Protein AF-0000000080397066 (afdb_homodimer)

Structure (mmCIF, N/CA/C/O backbone):
data_AF-0000000080397066-model_v1
#
loop_
_entity.id
_entity.type
_entity.pdbx_description
1 polymer 'Mrp-like protein'
#
loop_
_atom_site.group_PDB
_atom_site.id
_atom_site.type_symbol
_atom_site.label_atom_id
_atom_site.label_alt_id
_atom_site.label_comp_id
_atom_site.label_asym_id
_atom_site.label_entity_id
_atom_site.label_seq_id
_atom_site.pdbx_PDB_ins_code
_atom_site.Cartn_x
_atom_site.Cartn_y
_atom_site.Cartn_z
_atom_site.occupancy
_atom_site.B_iso_or_equiv
_atom_site.auth_seq_id
_atom_site.auth_comp_id
_atom_site.auth_asym_id
_atom_site.auth_atom_id
_atom_site.pdbx_PDB_model_num
ATOM 1 N N . MET A 1 1 ? 64.312 26.016 -5.027 1 17.39 1 MET A N 1
ATOM 2 C CA . MET A 1 1 ? 64.75 27.406 -5.199 1 17.39 1 MET A CA 1
ATOM 3 C C . MET A 1 1 ? 63.531 28.344 -5.039 1 17.39 1 MET A C 1
ATOM 5 O O . MET A 1 1 ? 62.531 28.188 -5.73 1 17.39 1 MET A O 1
ATOM 9 N N . LYS A 1 2 ? 63.375 28.781 -3.785 1 20.62 2 LYS A N 1
ATOM 10 C CA . LYS A 1 2 ? 62.562 29.109 -2.613 1 20.62 2 LYS A CA 1
ATOM 11 C C . LYS A 1 2 ? 62 30.531 -2.717 1 20.62 2 LYS A C 1
ATOM 13 O O . LYS A 1 2 ? 62.75 31.5 -2.508 1 20.62 2 LYS A O 1
ATOM 18 N N . ILE A 1 3 ? 61.344 30.828 -3.92 1 18.25 3 ILE A N 1
ATOM 19 C CA . ILE A 1 3 ? 61.156 32.188 -4.402 1 18.25 3 ILE A CA 1
ATOM 20 C C . ILE A 1 3 ? 60.438 33.031 -3.34 1 18.25 3 ILE A C 1
ATOM 22 O O . ILE A 1 3 ? 59.438 32.594 -2.771 1 18.25 3 ILE A O 1
ATOM 26 N N . ARG A 1 4 ? 60.938 34.125 -2.773 1 18.14 4 ARG A N 1
ATOM 27 C CA . ARG A 1 4 ? 61.031 35.219 -1.791 1 18.14 4 ARG A CA 1
ATOM 28 C C . ARG A 1 4 ? 59.906 36.219 -1.983 1 18.14 4 ARG A C 1
ATOM 30 O O . ARG A 1 4 ? 59.875 37.219 -1.284 1 18.14 4 ARG A O 1
ATOM 37 N N . ALA A 1 5 ? 59.125 36.062 -3.125 1 19.44 5 ALA A N 1
ATOM 38 C CA . ALA A 1 5 ? 58.719 37.406 -3.525 1 19.44 5 ALA A CA 1
ATOM 39 C C . ALA A 1 5 ? 58 38.125 -2.379 1 19.44 5 ALA A C 1
ATOM 41 O O . ALA A 1 5 ? 57.469 37.5 -1.476 1 19.44 5 ALA A O 1
ATOM 42 N N . GLN A 1 6 ? 58.031 39.438 -2.385 1 18.5 6 GLN A N 1
ATOM 43 C CA . GLN A 1 6 ? 58 40.812 -1.87 1 18.5 6 GLN A CA 1
ATOM 44 C C . GLN A 1 6 ? 56.594 41.25 -1.469 1 18.5 6 GLN A C 1
ATOM 46 O O . GLN A 1 6 ? 55.656 41.094 -2.244 1 18.5 6 GLN A O 1
ATOM 51 N N . ARG A 1 7 ? 56.281 41.406 -0.159 1 19.69 7 ARG A N 1
ATOM 52 C CA . ARG A 1 7 ? 55.219 41.594 0.823 1 19.69 7 ARG A CA 1
ATOM 53 C C . ARG A 1 7 ? 54.625 42.969 0.723 1 19.69 7 ARG A C 1
ATOM 55 O O . ARG A 1 7 ? 54.25 43.562 1.737 1 19.69 7 ARG A O 1
ATOM 62 N N . SER A 1 8 ? 54.656 43.594 -0.556 1 18.48 8 SER A N 1
ATOM 63 C CA . SER A 1 8 ? 54.5 45.062 -0.49 1 18.48 8 SER A CA 1
ATOM 64 C C . SER A 1 8 ? 53.188 45.438 0.191 1 18.48 8 SER A C 1
ATOM 66 O O . SER A 1 8 ? 52.188 44.719 0.045 1 18.48 8 SER A O 1
ATOM 68 N N . ALA A 1 9 ? 53.219 46.281 1.238 1 20.58 9 ALA A N 1
ATOM 69 C CA . ALA A 1 9 ? 52.562 46.875 2.391 1 20.58 9 ALA A CA 1
ATOM 70 C C . ALA A 1 9 ? 51.5 47.875 1.95 1 20.58 9 ALA A C 1
ATOM 72 O O . ALA A 1 9 ? 50.969 48.656 2.768 1 20.58 9 ALA A O 1
ATOM 73 N N . GLY A 1 10 ? 50.938 47.75 0.689 1 19.12 10 GLY A N 1
ATOM 74 C CA . GLY A 1 10 ? 50.344 49 0.207 1 19.12 10 GLY A CA 1
ATOM 75 C C . GLY A 1 10 ? 49.281 49.562 1.14 1 19.12 10 GLY A C 1
ATOM 76 O O . GLY A 1 10 ? 48.594 48.781 1.835 1 19.12 10 GLY A O 1
ATOM 77 N N . ARG A 1 11 ? 49.344 50.875 1.587 1 20.66 11 ARG A N 1
ATOM 78 C CA . ARG A 1 11 ? 48.844 51.906 2.514 1 20.66 11 ARG A CA 1
ATOM 79 C C . ARG A 1 11 ? 47.375 52.219 2.25 1 20.66 11 ARG A C 1
ATOM 81 O O . ARG A 1 11 ? 47.062 53.281 1.734 1 20.66 11 ARG A O 1
ATOM 88 N N . ASN A 1 12 ? 46.562 51.312 1.767 1 18.61 12 ASN A N 1
ATOM 89 C CA . ASN A 1 12 ? 45.344 51.844 1.216 1 18.61 12 ASN A CA 1
ATOM 90 C C . ASN A 1 12 ? 44.562 52.688 2.25 1 18.61 12 ASN A C 1
ATOM 92 O O . ASN A 1 12 ? 44.312 52.219 3.359 1 18.61 12 ASN A O 1
ATOM 96 N N . GLU A 1 13 ? 44.688 54.031 2.152 1 19.19 13 GLU A N 1
ATOM 97 C CA . GLU A 1 13 ? 44.156 55.156 2.879 1 19.19 13 GLU A CA 1
ATOM 98 C C . GLU A 1 13 ? 42.625 55.094 2.982 1 19.19 13 GLU A C 1
ATOM 100 O O . GLU A 1 13 ? 41.938 55.031 1.965 1 19.19 13 GLU A O 1
ATOM 105 N N . THR A 1 14 ? 42.125 54.375 3.842 1 18.03 14 THR A N 1
ATOM 106 C CA . THR A 1 14 ? 40.719 54.188 4.152 1 18.03 14 THR A CA 1
ATOM 107 C C . THR A 1 14 ? 40.062 55.531 4.5 1 18.03 14 THR A C 1
ATOM 109 O O . THR A 1 14 ? 40.344 56.125 5.543 1 18.03 14 THR A O 1
ATOM 112 N N . LYS A 1 15 ? 40.031 56.469 3.389 1 20.83 15 LYS A N 1
ATOM 113 C CA . LYS A 1 15 ? 39.375 57.75 3.639 1 20.83 15 LYS A CA 1
ATOM 114 C C . LYS A 1 15 ? 38.094 57.562 4.426 1 20.83 15 LYS A C 1
ATOM 116 O O . LYS A 1 15 ? 37.25 56.75 4.047 1 20.83 15 LYS A O 1
ATOM 121 N N . ARG A 1 16 ? 38.094 57.938 5.66 1 19 16 ARG A N 1
ATOM 122 C CA . ARG A 1 16 ? 37.094 58.031 6.73 1 19 16 ARG A CA 1
ATOM 123 C C . ARG A 1 16 ? 35.875 58.844 6.301 1 19 16 ARG A C 1
ATOM 125 O O . ARG A 1 16 ? 35.938 60.062 6.172 1 19 16 ARG A O 1
ATOM 132 N N . VAL A 1 17 ? 35.312 58.469 5.109 1 20.92 17 VAL A N 1
ATOM 133 C CA . VAL A 1 17 ? 34.25 59.375 4.727 1 20.92 17 VAL A CA 1
ATOM 134 C C . VAL A 1 17 ? 33.281 59.594 5.902 1 20.92 17 VAL A C 1
ATOM 136 O O . VAL A 1 17 ? 32.781 58.625 6.473 1 20.92 17 VAL A O 1
ATOM 139 N N . GLU A 1 18 ? 33.469 60.656 6.633 1 20.97 18 GLU A N 1
ATOM 140 C CA . GLU A 1 18 ? 32.75 61.25 7.75 1 20.97 18 GLU A CA 1
ATOM 141 C C . GLU A 1 18 ? 31.281 61.469 7.398 1 20.97 18 GLU A C 1
ATOM 143 O O . GLU A 1 18 ? 30.938 62.344 6.621 1 20.97 18 GLU A O 1
ATOM 148 N N . ASN A 1 19 ? 30.688 60.562 6.688 1 20.25 19 ASN A N 1
ATOM 149 C CA . ASN A 1 19 ? 29.344 60.906 6.246 1 20.25 19 ASN A CA 1
ATOM 150 C C . ASN A 1 19 ? 28.438 61.25 7.43 1 20.25 19 ASN A C 1
ATOM 152 O O . ASN A 1 19 ? 27.922 60.344 8.102 1 20.25 19 ASN A O 1
ATOM 156 N N . SER A 1 20 ? 28.781 62.188 8.328 1 21.67 20 SER A N 1
ATOM 157 C CA . SER A 1 20 ? 28.078 62.688 9.5 1 21.67 20 SER A CA 1
ATOM 158 C C . SER A 1 20 ? 26.656 63.125 9.148 1 21.67 20 SER A C 1
ATOM 160 O O . SER A 1 20 ? 25.766 63.125 10 1 21.67 20 SER A O 1
ATOM 162 N N . SER A 1 21 ? 26.516 63.875 8.055 1 22.45 21 SER A N 1
ATOM 163 C CA . SER A 1 21 ? 25.625 65 8.094 1 22.45 21 SER A CA 1
ATOM 164 C C . SER A 1 21 ? 24.172 64.562 8.164 1 22.45 21 SER A C 1
ATOM 166 O O . SER A 1 21 ? 23.328 65.25 8.75 1 22.45 21 SER A O 1
ATOM 168 N N . SER A 1 22 ? 23.812 63.656 7.316 1 22.94 22 SER A N 1
ATOM 169 C CA . SER A 1 22 ? 22.453 63.844 6.785 1 22.94 22 SER A CA 1
ATOM 170 C C . SER A 1 22 ? 21.406 63.469 7.816 1 22.94 22 SER A C 1
ATOM 172 O O . SER A 1 22 ? 20.219 63.375 7.492 1 22.94 22 SER A O 1
ATOM 174 N N . LEU A 1 23 ? 21.828 63.031 9.031 1 21.95 23 LEU A N 1
ATOM 175 C CA . LEU A 1 23 ? 20.828 62.5 9.961 1 21.95 23 LEU A CA 1
ATOM 176 C C . LEU A 1 23 ? 19.891 63.625 10.414 1 21.95 23 LEU A C 1
ATOM 178 O O . LEU A 1 23 ? 19 63.406 11.227 1 21.95 23 LEU A O 1
ATOM 182 N N . GLY A 1 24 ? 20.328 64.875 10.109 1 23.17 24 GLY A N 1
ATOM 183 C CA . GLY A 1 24 ? 19.641 66 10.742 1 23.17 24 GLY A CA 1
ATOM 184 C C . GLY A 1 24 ? 18.188 66.125 10.312 1 23.17 24 GLY A C 1
ATOM 185 O O . GLY A 1 24 ? 17.391 66.75 11.016 1 23.17 24 GLY A O 1
ATOM 186 N N . VAL A 1 25 ? 18.016 65.875 9.031 1 23.28 25 VAL A N 1
ATOM 187 C CA . VAL A 1 25 ? 16.859 66.562 8.406 1 23.28 25 VAL A CA 1
ATOM 188 C C . VAL A 1 25 ? 15.57 65.938 8.938 1 23.28 25 VAL A C 1
ATOM 190 O O . VAL A 1 25 ? 14.539 66.625 9 1 23.28 25 VAL A O 1
ATOM 193 N N . LEU A 1 26 ? 15.672 64.625 9.148 1 22.44 26 LEU A N 1
ATOM 194 C CA . LEU A 1 26 ? 14.336 64 9.133 1 22.44 26 LEU A CA 1
ATOM 195 C C . LEU A 1 26 ? 13.547 64.438 10.375 1 22.44 26 LEU A C 1
ATOM 197 O O . LEU A 1 26 ? 12.445 63.938 10.609 1 22.44 26 LEU A O 1
ATOM 201 N N . TYR A 1 27 ? 14.242 65.062 11.328 1 23.8 27 TYR A N 1
ATOM 202 C CA . TYR A 1 27 ? 13.547 65.375 12.57 1 23.8 27 TYR A CA 1
ATOM 203 C C . TYR A 1 27 ? 12.422 66.375 12.336 1 23.8 27 TYR A C 1
ATOM 205 O O . TYR A 1 27 ? 11.648 66.688 13.25 1 23.8 27 TYR A O 1
ATOM 213 N N . ASN A 1 28 ? 12.664 67.188 11.281 1 24.91 28 ASN A N 1
ATOM 214 C CA . ASN A 1 28 ? 11.828 68.375 11.258 1 24.91 28 ASN A CA 1
ATOM 215 C C . ASN A 1 28 ? 10.375 68 10.938 1 24.91 28 ASN A C 1
ATOM 217 O O . ASN A 1 28 ? 9.57 68.938 10.656 1 24.91 28 ASN A O 1
ATOM 221 N N . LEU A 1 29 ? 10.188 66.875 10.242 1 25.19 29 LEU A N 1
ATOM 222 C CA . LEU A 1 29 ? 8.969 66.875 9.44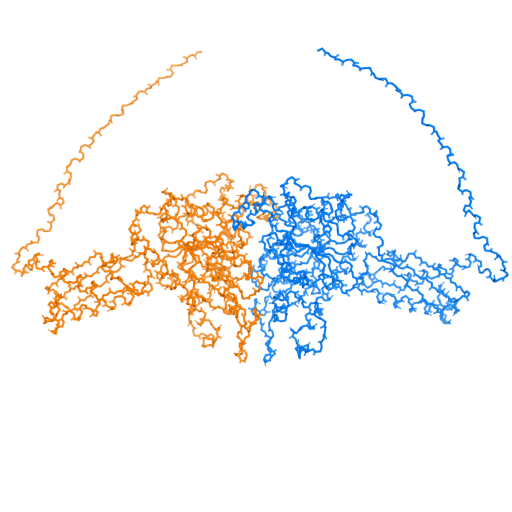5 1 25.19 29 LEU A CA 1
ATOM 223 C C . LEU A 1 29 ? 7.75 67.188 10.305 1 25.19 29 LEU A C 1
ATOM 225 O O . LEU A 1 29 ? 6.887 68 9.891 1 25.19 29 LEU A O 1
ATOM 229 N N . PHE A 1 30 ? 7.305 66.188 11.125 1 26.64 30 PHE A N 1
ATOM 230 C CA . PHE A 1 30 ? 5.891 66.312 11.469 1 26.64 30 PHE A CA 1
ATOM 231 C C . PHE A 1 30 ? 5.672 67.438 12.508 1 26.64 30 PHE A C 1
ATOM 233 O O . PHE A 1 30 ? 5.898 67.188 13.703 1 26.64 30 PHE A O 1
ATOM 240 N N . ARG A 1 31 ? 6.113 68.562 12.234 1 27.27 31 ARG A N 1
ATOM 241 C CA . ARG A 1 31 ? 5.594 69.688 13.055 1 27.27 31 ARG A CA 1
ATOM 242 C C . ARG A 1 31 ? 4.07 69.75 12.992 1 27.27 31 ARG A C 1
ATOM 244 O O . ARG A 1 31 ? 3.508 70.25 12.031 1 27.27 31 ARG A O 1
ATOM 251 N N . PHE A 1 32 ? 3.369 68.625 13.406 1 28.36 32 PHE A N 1
ATOM 252 C CA . PHE A 1 32 ? 1.942 68.812 13.625 1 28.36 32 PHE A CA 1
ATOM 253 C C . PHE A 1 32 ? 1.688 70.188 14.312 1 28.36 32 PHE A C 1
ATOM 255 O O . PHE A 1 32 ? 2.381 70.5 15.273 1 28.36 32 PHE A O 1
ATOM 262 N N . SER A 1 33 ? 1.311 71.125 13.641 1 29.03 33 SER A N 1
ATOM 263 C CA . SER A 1 33 ? 0.74 72.312 14.164 1 29.03 33 SER A CA 1
ATOM 264 C C . SER A 1 33 ? -0.181 72.062 15.352 1 29.03 33 SER A C 1
ATOM 266 O O . SER A 1 33 ? -1.003 71.125 15.305 1 29.03 33 SER A O 1
ATOM 268 N N . SER A 1 34 ? 0.166 72.375 16.578 1 32.19 34 SER A N 1
ATOM 269 C CA . SER A 1 34 ? -0.466 72.375 17.891 1 32.19 34 SER A CA 1
ATOM 270 C C . SER A 1 34 ? -1.819 73.125 17.844 1 32.19 34 SER A C 1
ATOM 272 O O . SER A 1 34 ? -1.959 74.25 18.312 1 32.19 34 SER A O 1
ATOM 274 N N . SER A 1 35 ? -2.588 73.188 16.781 1 32.06 35 SER A N 1
ATOM 275 C CA . SER A 1 35 ? -3.883 73.812 17.047 1 32.06 35 SER A CA 1
ATOM 276 C C . SER A 1 35 ? -4.57 73.125 18.25 1 32.06 35 SER A C 1
ATOM 278 O O . SER A 1 35 ? -4.27 72 18.609 1 32.06 35 SER A O 1
ATOM 280 N N . ASN A 1 36 ? -5.43 73.938 19.031 1 33.91 36 ASN A N 1
ATOM 281 C CA . ASN A 1 36 ? -6.102 73.688 20.312 1 33.91 36 ASN A CA 1
ATOM 282 C C . ASN A 1 36 ? -6.832 72.312 20.297 1 33.91 36 ASN A C 1
ATOM 284 O O . ASN A 1 36 ? -7.812 72.188 21.031 1 33.91 36 ASN A O 1
ATOM 288 N N . ALA A 1 37 ? -6.973 71.688 19.203 1 36.5 37 ALA A N 1
ATOM 289 C CA . ALA A 1 37 ? -7.637 70.438 19.406 1 36.5 37 ALA A CA 1
ATOM 290 C C . ALA A 1 37 ? -6.996 69.625 20.547 1 36.5 37 ALA A C 1
ATOM 292 O O . ALA A 1 37 ? -5.773 69.625 20.719 1 36.5 37 ALA A O 1
ATOM 293 N N . GLY A 1 38 ? -7.875 69.375 21.641 1 38.53 38 GLY A N 1
ATOM 294 C CA . GLY A 1 38 ? -7.496 68.75 22.922 1 38.53 38 GLY A CA 1
ATOM 295 C C . GLY A 1 38 ? -6.363 67.75 22.812 1 38.53 38 GLY A C 1
ATOM 296 O O . GLY A 1 38 ? -6.465 66.812 22.062 1 38.53 38 GLY A O 1
ATOM 297 N N . GLN A 1 39 ? -5.215 68.188 22.688 1 42.75 39 GLN A N 1
ATOM 298 C CA . GLN A 1 39 ? -3.953 67.438 22.828 1 42.75 39 GLN A CA 1
ATOM 299 C C . GLN A 1 39 ? -4.082 66.312 23.844 1 42.75 39 GLN A C 1
ATOM 301 O O . GLN A 1 39 ? -4.141 66.562 25.047 1 42.75 39 GLN A O 1
ATOM 306 N N . PHE A 1 40 ? -5.055 65.438 23.609 1 52.97 40 PHE A N 1
ATOM 307 C CA . PHE A 1 40 ? -4.895 64.312 24.562 1 52.97 40 PHE A CA 1
ATOM 308 C C . PHE A 1 40 ? -3.418 64.062 24.828 1 52.97 40 PHE A C 1
ATOM 310 O O . PHE A 1 40 ? -2.613 64 23.906 1 52.97 40 PHE A O 1
ATOM 317 N N . ASP A 1 41 ? -3.01 64.562 26.047 1 70.44 41 ASP A N 1
ATOM 318 C CA . ASP A 1 41 ? -1.681 64.438 26.625 1 70.44 41 ASP A CA 1
ATOM 319 C C . ASP A 1 41 ? -1.093 63.031 26.375 1 70.44 41 ASP A C 1
ATOM 321 O O . ASP A 1 41 ? -1.812 62.031 26.406 1 70.44 41 ASP A O 1
ATOM 325 N N . ILE A 1 42 ? -0.013 63 25.578 1 77.56 42 ILE A N 1
ATOM 326 C CA . ILE A 1 42 ? 0.785 61.812 25.312 1 77.56 42 ILE A CA 1
ATOM 327 C C . ILE A 1 42 ? 0.735 60.906 26.531 1 77.56 42 ILE A C 1
ATOM 329 O O . ILE A 1 42 ? 0.659 59.688 26.391 1 77.56 42 ILE A O 1
ATOM 333 N N . ARG A 1 43 ? 0.626 61.562 27.594 1 83.44 43 ARG A N 1
ATOM 334 C CA . ARG A 1 43 ? 0.59 60.781 28.828 1 83.44 43 ARG A CA 1
ATOM 335 C C . ARG A 1 43 ? -0.756 60.094 28.984 1 83.44 43 ARG A C 1
ATOM 337 O O . ARG A 1 43 ? -0.813 58.938 29.406 1 83.44 43 ARG A O 1
ATOM 344 N N . GLU A 1 44 ? -1.785 60.812 28.641 1 82.94 44 GLU A N 1
ATOM 345 C CA . GLU A 1 44 ? -3.121 60.25 28.766 1 82.94 44 GLU A CA 1
ATOM 346 C C . GLU A 1 44 ? -3.322 59.094 27.797 1 82.94 44 GLU A C 1
ATOM 348 O O . GLU A 1 44 ? -3.916 58.062 28.141 1 82.94 44 GLU A O 1
ATOM 353 N N . MET A 1 45 ? -2.793 59.312 26.625 1 86.5 45 MET A N 1
ATOM 354 C CA . MET A 1 45 ? -2.896 58.281 25.609 1 86.5 45 MET A CA 1
ATOM 355 C C . MET A 1 45 ? -2.129 57.031 26.031 1 86.5 45 MET A C 1
ATOM 357 O O . MET A 1 45 ? -2.598 55.906 25.844 1 86.5 45 MET A O 1
ATOM 361 N N . ALA A 1 46 ? -1.024 57.219 26.609 1 89.88 46 ALA A N 1
ATOM 362 C CA . ALA A 1 46 ? -0.208 56.125 27.109 1 89.88 46 ALA A CA 1
ATOM 363 C C . ALA A 1 46 ? -0.927 55.375 28.219 1 89.88 46 ALA A C 1
ATOM 365 O O . ALA A 1 46 ? -0.851 54.125 28.297 1 89.88 46 ALA A O 1
ATOM 366 N N . GLU A 1 47 ? -1.55 56.094 29.047 1 90.12 47 GLU A N 1
ATOM 367 C CA . GLU A 1 47 ? -2.295 55.5 30.141 1 90.12 47 GLU A CA 1
ATOM 368 C C . GLU A 1 47 ? -3.461 54.656 29.609 1 90.12 47 GLU A C 1
ATOM 370 O O . GLU A 1 47 ? -3.74 53.562 30.125 1 90.12 47 GLU A O 1
ATOM 375 N N . LEU A 1 48 ? -4.117 55.188 28.609 1 92.06 48 LEU A N 1
ATOM 376 C CA . LEU A 1 48 ? -5.23 54.469 28.016 1 92.06 48 LEU A CA 1
ATOM 377 C C . LEU A 1 48 ? -4.746 53.188 27.328 1 92.06 48 LEU A C 1
ATOM 379 O O . LEU A 1 48 ? -5.398 52.125 27.422 1 92.06 48 LEU A O 1
ATOM 383 N N . GLN A 1 49 ? -3.645 53.281 26.703 1 94.38 49 GLN A N 1
ATOM 384 C CA . GLN A 1 49 ? -3.057 52.094 26.062 1 94.38 49 GLN A CA 1
ATOM 385 C C . GLN A 1 49 ? -2.721 51.031 27.094 1 94.38 49 GLN A C 1
ATOM 387 O O . GLN A 1 49 ? -2.967 49.844 26.875 1 94.38 49 GLN A O 1
ATOM 392 N N . ASP A 1 50 ? -2.227 51.406 28.156 1 94.44 50 ASP A N 1
ATOM 393 C CA . ASP A 1 50 ? -1.894 50.5 29.234 1 94.44 50 ASP A CA 1
ATOM 394 C C . ASP A 1 50 ? -3.148 49.812 29.797 1 94.44 50 ASP A C 1
ATOM 396 O O . ASP A 1 50 ? -3.135 48.625 30.094 1 94.44 50 ASP A O 1
ATOM 400 N N . LYS A 1 51 ? -4.16 50.562 29.938 1 93.88 51 LYS A N 1
ATOM 401 C CA . LYS A 1 51 ? -5.418 50.031 30.438 1 93.88 51 LYS A CA 1
ATOM 402 C C . LYS A 1 51 ? -5.98 49 29.469 1 93.88 51 LYS A C 1
ATOM 404 O O . LYS A 1 51 ? -6.504 47.938 29.891 1 93.88 51 LYS A O 1
ATOM 409 N N . VAL A 1 52 ? -5.836 49.281 28.203 1 95.81 52 VAL A N 1
ATOM 410 C CA . VAL A 1 52 ? -6.285 48.344 27.188 1 95.81 52 VAL A CA 1
ATOM 411 C C . VAL A 1 52 ? -5.504 47.031 27.312 1 95.81 52 VAL A C 1
ATOM 413 O O . VAL A 1 52 ? -6.094 45.938 27.328 1 95.81 52 VAL A O 1
ATOM 416 N N . LEU A 1 53 ? -4.246 47.125 27.469 1 96.38 53 LEU A N 1
ATOM 417 C CA . LEU A 1 53 ? -3.391 45.938 27.594 1 96.38 53 LEU A CA 1
ATOM 418 C C . LEU A 1 53 ? -3.723 45.156 28.844 1 96.38 53 LEU A C 1
ATOM 420 O O . LEU A 1 53 ? -3.754 43.906 28.812 1 96.38 53 LEU A O 1
ATOM 424 N N . ARG A 1 54 ? -3.939 45.812 29.891 1 95.06 54 ARG A N 1
ATOM 425 C CA . ARG A 1 54 ? -4.297 45.156 31.141 1 95.06 54 ARG A CA 1
ATOM 426 C C . ARG A 1 54 ? -5.641 44.438 31.016 1 95.06 54 ARG A C 1
ATOM 428 O O . ARG A 1 54 ? -5.82 43.344 31.547 1 95.06 54 ARG A O 1
ATOM 435 N N . CYS A 1 55 ? -6.535 45.094 30.359 1 95.31 55 CYS A N 1
ATOM 436 C CA . CYS A 1 55 ? -7.836 44.5 30.109 1 95.31 55 CYS A CA 1
ATOM 437 C C . CYS A 1 55 ? -7.688 43.188 29.328 1 95.31 55 CYS A C 1
ATOM 439 O O . CYS A 1 55 ? -8.203 42.156 29.75 1 95.31 55 CYS A O 1
ATOM 441 N N . LEU A 1 56 ? -6.918 43.281 28.312 1 96.94 56 LEU A N 1
ATOM 442 C CA . LEU A 1 56 ? -6.719 42.094 27.469 1 96.94 56 LEU A CA 1
ATOM 443 C C . LEU A 1 56 ? -5.938 41 28.219 1 96.94 56 LEU A C 1
ATOM 445 O O . LEU A 1 56 ? -6.219 39.812 28.062 1 96.94 56 LEU A O 1
ATOM 449 N N . ASP A 1 57 ? -5.016 41.375 28.938 1 96.25 57 ASP A N 1
ATOM 450 C CA . ASP A 1 57 ? -4.184 40.438 29.703 1 96.25 57 ASP A CA 1
ATOM 451 C C . ASP A 1 57 ? -5.02 39.656 30.703 1 96.25 57 ASP A C 1
ATOM 453 O O . ASP A 1 57 ? -4.738 38.469 30.984 1 96.25 57 ASP A O 1
ATOM 457 N N . ALA A 1 58 ? -5.98 40.25 31.156 1 94.38 58 ALA A N 1
ATOM 458 C CA . ALA A 1 58 ? -6.789 39.656 32.219 1 94.38 58 ALA A CA 1
ATOM 459 C C . ALA A 1 58 ? -7.926 38.812 31.625 1 94.38 58 ALA A C 1
ATOM 461 O O . ALA A 1 58 ? -8.461 37.938 32.281 1 94.38 58 ALA A O 1
ATOM 462 N N . THR A 1 59 ? -8.258 39.031 30.344 1 95.19 59 THR A N 1
ATOM 463 C CA . THR A 1 59 ? -9.562 38.531 29.953 1 95.19 59 THR A CA 1
ATOM 464 C C . THR A 1 59 ? -9.469 37.719 28.672 1 95.19 59 THR A C 1
ATOM 466 O O . THR A 1 59 ? -10.375 36.938 28.344 1 95.19 59 THR A O 1
ATOM 469 N N . VAL A 1 60 ? -8.477 37.875 27.906 1 97.44 60 VAL A N 1
ATOM 470 C CA . VAL A 1 60 ? -8.492 37.281 26.578 1 97.44 60 VAL A CA 1
ATOM 471 C C . VAL A 1 60 ? -7.383 36.219 26.484 1 97.44 60 VAL A C 1
ATOM 473 O O . VAL A 1 60 ? -6.203 36.531 26.656 1 97.44 60 VAL A O 1
ATOM 476 N N . PHE A 1 61 ? -7.816 35.031 26.141 1 96.5 61 PHE A N 1
ATOM 477 C CA . PHE A 1 61 ? -6.926 33.875 26.016 1 96.5 61 PHE A CA 1
ATOM 478 C C . PHE A 1 61 ? -7.133 33.156 24.688 1 96.5 61 PHE A C 1
ATOM 480 O O . PHE A 1 61 ? -8.258 33.094 24.172 1 96.5 61 PHE A O 1
ATOM 487 N N . ASP A 1 62 ? -6.035 32.688 24.094 1 95.12 62 ASP A N 1
ATOM 488 C CA . ASP A 1 62 ? -6.164 31.797 22.953 1 95.12 62 ASP A CA 1
ATOM 489 C C . ASP A 1 62 ? -6.59 30.406 23.406 1 95.12 62 ASP A C 1
ATOM 491 O O . ASP A 1 62 ? -6.031 29.844 24.344 1 95.12 62 ASP A O 1
ATOM 495 N N . PRO A 1 63 ? -7.562 29.812 22.703 1 94.06 63 PRO A N 1
ATOM 496 C CA . PRO A 1 63 ? -8.07 28.5 23.109 1 94.06 63 PRO A CA 1
ATOM 497 C C . PRO A 1 63 ? -6.969 27.438 23.172 1 94.06 63 PRO A C 1
ATOM 499 O O . PRO A 1 63 ? -7.102 26.453 23.906 1 94.06 63 PRO A O 1
ATOM 502 N N . CYS A 1 64 ? -5.867 27.547 22.469 1 92.69 64 CYS A N 1
ATOM 503 C CA . CYS A 1 64 ? -4.77 26.594 22.469 1 92.69 64 CYS A CA 1
ATOM 504 C C . CYS A 1 64 ? -3.932 26.719 23.734 1 92.69 64 CYS A C 1
ATOM 506 O O . CYS A 1 64 ? -3.213 25.781 24.109 1 92.69 64 CYS A O 1
ATOM 508 N N . MET A 1 65 ? -3.955 27.891 24.297 1 92.31 65 MET A N 1
ATOM 509 C CA . MET A 1 65 ? -3.199 28.203 25.516 1 92.31 65 MET A CA 1
ATOM 510 C C . MET A 1 65 ? -4.094 28.859 26.562 1 92.31 65 MET A C 1
ATOM 512 O O . MET A 1 65 ? -3.955 30.047 26.844 1 92.31 65 MET A O 1
ATOM 516 N N . PRO A 1 66 ? -4.852 28.109 27.234 1 91.75 66 PRO A N 1
ATOM 517 C CA . PRO A 1 66 ? -5.867 28.703 28.109 1 91.75 66 PRO A CA 1
ATOM 518 C C . PRO A 1 66 ? -5.273 29.281 29.391 1 91.75 66 PRO A C 1
ATOM 520 O O . PRO A 1 66 ? -5.945 30.031 30.109 1 91.75 66 PRO A O 1
ATOM 523 N N . ASN A 1 67 ? -4.109 29.031 29.641 1 92 67 ASN A N 1
ATOM 524 C CA . ASN A 1 67 ? -3.523 29.453 30.906 1 92 67 ASN A CA 1
ATOM 525 C C . ASN A 1 67 ? -2.68 30.703 30.734 1 92 67 ASN A C 1
ATOM 527 O O . ASN A 1 67 ? -2.166 31.25 31.719 1 92 67 ASN A O 1
ATOM 531 N N . ARG A 1 68 ? -2.498 31.125 29.547 1 94.56 68 ARG A N 1
ATOM 532 C CA . ARG A 1 68 ? -1.72 32.312 29.281 1 94.56 68 ARG A CA 1
ATOM 533 C C . ARG A 1 68 ? -2.486 33.281 28.359 1 94.56 68 ARG A C 1
ATOM 535 O O . ARG A 1 68 ? -3.033 32.875 27.344 1 94.56 68 ARG A O 1
ATOM 542 N N . SER A 1 69 ? -2.512 34.562 28.766 1 96.44 69 SER A N 1
ATOM 543 C CA . SER A 1 69 ? -3.248 35.531 27.984 1 96.44 69 SER A CA 1
ATOM 544 C C . SER A 1 69 ? -2.537 35.844 26.656 1 96.44 69 SER A C 1
ATOM 546 O O . SER A 1 69 ? -1.356 35.5 26.5 1 96.44 69 SER A O 1
ATOM 548 N N . ILE A 1 70 ? -3.277 36.438 25.703 1 96.75 70 ILE A N 1
ATOM 549 C CA . ILE A 1 70 ? -2.693 36.812 24.406 1 96.75 70 ILE A CA 1
ATOM 550 C C . ILE A 1 70 ? -1.59 37.844 24.609 1 96.75 70 ILE A C 1
ATOM 552 O O . ILE A 1 70 ? -0.666 37.938 23.797 1 96.75 70 ILE A O 1
ATOM 556 N N . VAL A 1 71 ? -1.64 38.656 25.672 1 96.5 71 VAL A N 1
ATOM 557 C CA . VAL A 1 71 ? -0.611 39.656 26 1 96.5 71 VAL A CA 1
ATOM 558 C C . VAL A 1 71 ? 0.629 38.938 26.547 1 96.5 71 VAL A C 1
ATOM 560 O O . VAL A 1 71 ? 1.75 39.219 26.109 1 96.5 71 VAL A O 1
ATOM 563 N N . ASP A 1 72 ? 0.321 37.969 27.406 1 94.94 72 ASP A N 1
ATOM 564 C CA . ASP A 1 72 ? 1.409 37.188 27.984 1 94.94 72 ASP A CA 1
ATOM 565 C C . ASP A 1 72 ? 2.158 36.406 26.906 1 94.94 72 ASP A C 1
ATOM 567 O O . ASP A 1 72 ? 3.371 36.219 27 1 94.94 72 ASP A O 1
ATOM 571 N N . LEU A 1 73 ? 1.468 35.938 25.922 1 94.06 73 LEU A N 1
ATOM 572 C CA . LEU A 1 73 ? 2.043 35.156 24.828 1 94.06 73 LEU A CA 1
ATOM 573 C C . LEU A 1 73 ? 2.801 36.062 23.859 1 94.06 73 LEU A C 1
ATOM 575 O O . LEU A 1 73 ? 3.486 35.562 22.953 1 94.06 73 LEU A O 1
ATOM 579 N N . GLY A 1 74 ? 2.629 37.344 23.984 1 93 74 GLY A N 1
ATOM 580 C CA . GLY A 1 74 ? 3.305 38.281 23.094 1 93 74 GLY A CA 1
ATOM 581 C C . GLY A 1 74 ? 2.617 38.438 21.75 1 93 74 GLY A C 1
ATOM 582 O O . GLY A 1 74 ? 3.246 38.844 20.781 1 93 74 GLY A O 1
ATOM 583 N N . LEU A 1 75 ? 1.355 38.156 21.719 1 94.5 75 LEU A N 1
ATOM 584 C CA . LEU A 1 75 ? 0.641 38.156 20.453 1 94.5 75 LEU A CA 1
ATOM 585 C C . LEU A 1 75 ? 0.136 39.562 20.125 1 94.5 75 LEU A C 1
ATOM 587 O O . LEU A 1 75 ? -0.26 39.844 18.984 1 94.5 75 LEU A O 1
ATOM 591 N N . VAL A 1 76 ? 0.092 40.5 21.109 1 96.38 76 VAL A N 1
ATOM 592 C CA . VAL A 1 76 ? -0.322 41.875 20.859 1 96.38 76 VAL A CA 1
ATOM 593 C C . VAL A 1 76 ? 0.896 42.719 20.516 1 96.38 76 VAL A C 1
ATOM 595 O O . VAL A 1 76 ? 1.715 43.031 21.391 1 96.38 76 VAL A O 1
ATOM 598 N N . LYS A 1 77 ? 0.978 43.094 19.312 1 93.75 77 LYS A N 1
ATOM 599 C CA . LYS A 1 77 ? 2.127 43.844 18.828 1 93.75 77 LYS A CA 1
ATOM 600 C C . LYS A 1 77 ? 1.998 45.344 19.188 1 93.75 77 LYS A C 1
ATOM 602 O O . LYS A 1 77 ? 2.977 45.969 19.578 1 93.75 77 LYS A O 1
ATOM 607 N N . SER A 1 78 ? 0.779 45.906 18.922 1 94.31 78 SER A N 1
ATOM 608 C CA . SER A 1 78 ? 0.604 47.312 19.219 1 94.31 78 SER A CA 1
ATOM 609 C C . SER A 1 78 ? -0.846 47.625 19.562 1 94.31 78 SER A C 1
ATOM 611 O O . SER A 1 78 ? -1.76 46.906 19.156 1 94.31 78 SER A O 1
ATOM 613 N N . VAL A 1 79 ? -0.939 48.625 20.344 1 95.56 79 VAL A N 1
ATOM 614 C CA . VAL A 1 79 ? -2.23 49.188 20.719 1 95.56 79 VAL A CA 1
ATOM 615 C C . VAL A 1 79 ? -2.213 50.719 20.5 1 95.56 79 VAL A C 1
ATOM 617 O O . VAL A 1 79 ? -1.287 51.406 20.922 1 95.56 79 VAL A O 1
ATOM 620 N N . ARG A 1 80 ? -3.141 51.188 19.688 1 93.62 80 ARG A N 1
ATOM 621 C CA . ARG A 1 80 ? -3.318 52.625 19.5 1 93.62 80 ARG A CA 1
ATOM 622 C C . ARG A 1 80 ? -4.73 53.062 19.875 1 93.62 80 ARG A C 1
ATOM 624 O O . ARG A 1 80 ? -5.707 52.406 19.484 1 93.62 80 ARG A O 1
ATOM 631 N N . VAL A 1 81 ? -4.746 54.094 20.672 1 93.94 81 VAL A N 1
ATOM 632 C CA . VAL A 1 81 ? -6.039 54.625 21.109 1 93.94 81 VAL A CA 1
ATOM 633 C C . VAL A 1 81 ? -6.219 56.031 20.609 1 93.94 81 VAL A C 1
ATOM 635 O O . VAL A 1 81 ? -5.32 56.875 20.75 1 93.94 81 VAL A O 1
ATOM 638 N N . ASP A 1 82 ? -7.301 56.25 19.938 1 89.94 82 ASP A N 1
ATOM 639 C CA . ASP A 1 82 ? -7.711 57.594 19.516 1 89.94 82 ASP A CA 1
ATOM 640 C C . ASP A 1 82 ? -9 58 20.219 1 89.94 82 ASP A C 1
ATOM 642 O O . ASP A 1 82 ? -10.094 57.781 19.719 1 89.94 82 ASP A O 1
ATOM 646 N N . PRO A 1 83 ? -8.836 58.719 21.312 1 87.38 83 PRO A N 1
ATOM 647 C CA . PRO A 1 83 ? -10.023 59.094 22.094 1 87.38 83 PRO A CA 1
ATOM 648 C C . PRO A 1 83 ? -10.953 60.031 21.344 1 87.38 83 PRO A C 1
ATOM 650 O O . PRO A 1 83 ? -12.172 59.969 21.516 1 87.38 83 PRO A O 1
ATOM 653 N N . ALA A 1 84 ? -10.359 60.906 20.562 1 86.19 84 ALA A N 1
ATOM 654 C CA . ALA A 1 84 ? -11.148 61.875 19.828 1 86.19 84 ALA A CA 1
ATOM 655 C C . ALA A 1 84 ? -12.086 61.156 18.844 1 86.19 84 ALA A C 1
ATOM 657 O O . ALA A 1 84 ? -13.227 61.594 18.641 1 86.19 84 ALA A O 1
ATOM 658 N N . LYS A 1 85 ? -11.602 60.125 18.344 1 91.25 85 LYS A N 1
ATOM 659 C CA . LYS A 1 85 ? -12.398 59.406 17.359 1 91.25 85 LYS A CA 1
ATOM 660 C C . LYS A 1 85 ? -13.125 58.219 18.016 1 91.25 85 LYS A C 1
ATOM 662 O O . LYS A 1 85 ? -13.891 57.531 17.359 1 91.25 85 LYS A O 1
ATOM 667 N N . GLY A 1 86 ? -12.859 58 19.25 1 91.81 86 GLY A N 1
ATOM 668 C CA . GLY A 1 86 ? -13.453 56.875 19.969 1 91.81 86 GLY A CA 1
ATOM 669 C C . GLY A 1 86 ? -13.008 55.531 19.453 1 91.81 86 GLY A C 1
ATOM 670 O O . GLY A 1 86 ? -13.797 54.562 19.406 1 91.81 86 GLY A O 1
ATOM 671 N N . LYS A 1 87 ? -11.75 55.469 19 1 94.38 87 LYS A N 1
ATOM 672 C CA . LYS A 1 87 ? -11.289 54.281 18.297 1 94.38 87 LYS A CA 1
ATOM 673 C C . LYS A 1 87 ? -10.109 53.625 19.016 1 94.38 87 LYS A C 1
ATOM 675 O O . LYS A 1 87 ? -9.219 54.312 19.5 1 94.38 87 LYS A O 1
ATOM 680 N N . ILE A 1 88 ? -10.18 52.281 19.156 1 95.5 88 ILE A N 1
ATOM 681 C CA . ILE A 1 88 ? -9.047 51.469 19.594 1 95.5 88 ILE A CA 1
ATOM 682 C C . ILE A 1 88 ? -8.555 50.625 18.438 1 95.5 88 ILE A C 1
ATOM 684 O O . ILE A 1 88 ? -9.328 49.875 17.828 1 95.5 88 ILE A O 1
ATOM 688 N N . ALA A 1 89 ? -7.27 50.75 18.094 1 96.25 89 ALA A N 1
ATOM 689 C CA . ALA A 1 89 ? -6.668 49.938 17.047 1 96.25 89 ALA A CA 1
ATOM 690 C C . ALA A 1 89 ? -5.625 48.969 17.625 1 96.25 89 ALA A C 1
ATOM 692 O O . ALA A 1 89 ? -4.723 49.406 18.359 1 96.25 89 ALA A O 1
ATOM 693 N N . LEU A 1 90 ? -5.852 47.688 17.344 1 96.44 90 LEU A N 1
ATOM 694 C CA . LEU A 1 90 ? -4.926 46.656 17.797 1 96.44 90 LEU A CA 1
ATOM 695 C C . LEU A 1 90 ? -4.262 45.938 16.625 1 96.44 90 LEU A C 1
ATOM 697 O O . LEU A 1 90 ? -4.898 45.719 15.594 1 96.44 90 LEU A O 1
ATOM 701 N N . SER A 1 91 ? -2.992 45.625 16.812 1 95.94 91 SER A N 1
ATOM 702 C CA . SER A 1 91 ? -2.273 44.781 15.883 1 95.94 91 SER A CA 1
ATOM 703 C C . SER A 1 91 ? -1.812 43.5 16.562 1 95.94 91 SER A C 1
ATOM 705 O O . SER A 1 91 ? -1.051 43.531 17.531 1 95.94 91 SER A O 1
ATOM 707 N N . LEU A 1 92 ? -2.377 42.375 16.078 1 94.81 92 LEU A N 1
ATOM 708 C CA . LEU A 1 92 ? -1.979 41.062 16.594 1 94.81 92 LEU A CA 1
ATOM 709 C C . LEU A 1 92 ? -0.956 40.406 15.688 1 94.81 92 LEU A C 1
ATOM 711 O O . LEU A 1 92 ? -0.96 40.625 14.477 1 94.81 92 LEU A O 1
ATOM 715 N N . VAL A 1 93 ? -0.049 39.594 16.328 1 92.06 93 VAL A N 1
ATOM 716 C CA . VAL A 1 93 ? 0.923 38.812 15.555 1 92.06 93 VAL A CA 1
ATOM 717 C C . VAL A 1 93 ? 0.833 37.344 15.938 1 92.06 93 VAL A C 1
ATOM 719 O O . VAL A 1 93 ? 1.065 37 17.094 1 92.06 93 VAL A O 1
ATOM 722 N N . TYR A 1 94 ? 0.448 36.562 14.961 1 91 94 TYR A N 1
ATOM 723 C CA . TYR A 1 94 ? 0.409 35.125 15.133 1 91 94 TYR A CA 1
ATOM 724 C C . TYR A 1 94 ? 1.488 34.438 14.297 1 91 94 TYR A C 1
ATOM 726 O O . TYR A 1 94 ? 1.923 35 13.273 1 91 94 TYR A O 1
ATOM 734 N N . PRO A 1 95 ? 1.905 33.25 14.766 1 85.69 95 PRO A N 1
ATOM 735 C CA . PRO A 1 95 ? 2.975 32.562 14.047 1 85.69 95 PRO A CA 1
ATOM 736 C C . PRO A 1 95 ? 2.561 32.125 12.641 1 85.69 95 PRO A C 1
ATOM 738 O O . PRO A 1 95 ? 3.414 31.969 11.766 1 85.69 95 PRO A O 1
ATOM 741 N N . THR A 1 96 ? 1.324 31.906 12.469 1 86.56 96 THR A N 1
ATOM 742 C CA . THR A 1 96 ? 0.821 31.516 11.164 1 86.56 96 THR A CA 1
ATOM 743 C C . THR A 1 96 ? -0.377 32.375 10.758 1 86.56 96 THR A C 1
ATOM 745 O O . THR A 1 96 ? -1.083 32.906 11.617 1 86.56 96 THR A O 1
ATOM 748 N N . ALA A 1 97 ? -0.567 32.469 9.453 1 82.38 97 ALA A N 1
ATOM 749 C CA . ALA A 1 97 ? -1.599 33.344 8.93 1 82.38 97 ALA A CA 1
ATOM 750 C C . ALA A 1 97 ? -2.994 32.781 9.203 1 82.38 97 ALA A C 1
ATOM 752 O O . ALA A 1 97 ? -3.932 33.562 9.461 1 82.38 97 ALA A O 1
ATOM 753 N N . GLY A 1 98 ? -3.113 31.516 9.172 1 87.5 98 GLY A N 1
ATOM 754 C CA . GLY A 1 98 ? -4.422 30.891 9.289 1 87.5 98 GLY A CA 1
ATOM 755 C C . GLY A 1 98 ? -4.629 30.172 10.602 1 87.5 98 GLY A C 1
ATOM 756 O O . GLY A 1 98 ? -5.055 29.016 10.617 1 87.5 98 GLY A O 1
ATOM 757 N N . HIS A 1 99 ? -4.371 30.891 11.711 1 91.31 99 HIS A N 1
ATOM 758 C CA . HIS A 1 99 ? -4.625 30.281 13.016 1 91.31 99 HIS A CA 1
ATOM 759 C C . HIS A 1 99 ? -6.113 30 13.211 1 91.31 99 HIS A C 1
ATOM 761 O O . HIS A 1 99 ? -6.949 30.891 13.016 1 91.31 99 HIS A O 1
ATOM 767 N N . PRO A 1 100 ? -6.438 28.828 13.633 1 92 100 PRO A N 1
ATOM 768 C CA . PRO A 1 100 ? -7.836 28.391 13.594 1 92 100 PRO A CA 1
ATOM 769 C C . PRO A 1 100 ? -8.719 29.172 14.578 1 92 100 PRO A C 1
ATOM 771 O O . PRO A 1 100 ? -9.938 29.25 14.391 1 92 100 PRO A O 1
ATOM 774 N N . HIS A 1 101 ? -8.203 29.797 15.617 1 93.88 101 HIS A N 1
ATOM 775 C CA . HIS A 1 101 ? -9.031 30.406 16.656 1 93.88 101 HIS A CA 1
ATOM 776 C C . HIS A 1 101 ? -8.961 31.922 16.578 1 93.88 101 HIS A C 1
ATOM 778 O O . HIS A 1 101 ? -9.336 32.625 17.531 1 93.88 101 HIS A O 1
ATOM 784 N N . LEU A 1 102 ? -8.445 32.438 15.469 1 93.06 102 LEU A N 1
ATOM 785 C CA . LEU A 1 102 ? -8.312 33.875 15.312 1 93.06 102 LEU A CA 1
ATOM 786 C C . LEU A 1 102 ? -9.672 34.562 15.406 1 93.06 102 LEU A C 1
ATOM 788 O O . LEU A 1 102 ? -9.797 35.625 16.031 1 93.06 102 LEU A O 1
ATOM 792 N N . GLY A 1 103 ? -10.664 33.969 14.797 1 92 103 GLY A N 1
ATOM 793 C CA . GLY A 1 103 ? -12 34.531 14.875 1 92 103 GLY A CA 1
ATOM 794 C C . GLY A 1 103 ? -12.516 34.656 16.297 1 92 103 GLY A C 1
ATOM 795 O O . GLY A 1 103 ? -13.039 35.719 16.688 1 92 103 GLY A O 1
ATOM 796 N N . LYS A 1 104 ? -12.32 33.656 16.984 1 94.75 104 LYS A N 1
ATOM 797 C CA . LYS A 1 104 ? -12.758 33.688 18.375 1 94.75 104 LYS A CA 1
ATOM 798 C C . LYS A 1 104 ? -11.984 34.688 19.188 1 94.75 104 LYS A C 1
ATOM 800 O O . LYS A 1 104 ? -12.555 35.406 20.031 1 94.75 104 LYS A O 1
ATOM 805 N N . VAL A 1 105 ? -10.727 34.75 18.953 1 96.06 105 VAL A N 1
ATOM 806 C CA . VAL A 1 105 ? -9.883 35.688 19.703 1 96.06 105 VAL A CA 1
ATOM 807 C C . VAL A 1 105 ? -10.305 37.125 19.391 1 96.06 105 VAL A C 1
ATOM 809 O O . VAL A 1 105 ? -10.43 37.969 20.297 1 96.06 105 VAL A O 1
ATOM 812 N N . LYS A 1 106 ? -10.523 37.438 18.141 1 95.81 106 LYS A N 1
ATOM 813 C CA . LYS A 1 106 ? -10.992 38.75 17.75 1 95.81 106 LYS A CA 1
ATOM 814 C C . LYS A 1 106 ? -12.312 39.094 18.422 1 95.81 106 LYS A C 1
ATOM 816 O O . LYS A 1 106 ? -12.5 40.219 18.906 1 95.81 106 LYS A O 1
ATOM 821 N N . HIS A 1 107 ? -13.141 38.156 18.453 1 96.69 107 HIS A N 1
ATOM 822 C CA . HIS A 1 107 ? -14.438 38.344 19.094 1 96.69 107 HIS A CA 1
ATOM 823 C C . HIS A 1 107 ? -14.273 38.625 20.578 1 96.69 107 HIS A C 1
ATOM 825 O O . HIS A 1 107 ? -14.914 39.531 21.125 1 96.69 107 HIS A O 1
ATOM 831 N N . ASP A 1 108 ? -13.461 37.844 21.188 1 97 108 ASP A N 1
ATOM 832 C CA . ASP A 1 108 ? -13.234 37.969 22.625 1 97 108 ASP A CA 1
ATOM 833 C C . ASP A 1 108 ? -12.617 39.344 22.953 1 97 108 ASP A C 1
ATOM 835 O O . ASP A 1 108 ? -12.945 39.938 23.969 1 97 108 ASP A O 1
ATOM 839 N N . ILE A 1 109 ? -11.711 39.781 22.094 1 97.12 109 ILE A N 1
ATOM 840 C CA . ILE A 1 109 ? -11.094 41.094 22.266 1 97.12 109 ILE A CA 1
ATOM 841 C C . ILE A 1 109 ? -12.164 42.188 22.219 1 97.12 109 ILE A C 1
ATOM 843 O O . ILE A 1 109 ? -12.234 43.031 23.109 1 97.12 109 ILE A O 1
ATOM 847 N N . THR A 1 110 ? -12.969 42.125 21.25 1 96.38 110 THR A N 1
ATOM 848 C CA . THR A 1 110 ? -14.023 43.125 21.062 1 96.38 110 THR A CA 1
ATOM 849 C C . THR A 1 110 ? -14.977 43.125 22.25 1 96.38 110 THR A C 1
ATOM 851 O O . THR A 1 110 ? -15.328 44.188 22.781 1 96.38 110 THR A O 1
ATOM 854 N N . GLN A 1 111 ? -15.312 41.969 22.719 1 95.56 111 GLN A N 1
ATOM 855 C CA . GLN A 1 111 ? -16.234 41.875 23.844 1 95.56 111 GLN A CA 1
ATOM 856 C C . GLN A 1 111 ? -15.594 42.406 25.125 1 95.56 111 GLN A C 1
ATOM 858 O O . GLN A 1 111 ? -16.25 43.094 25.906 1 95.56 111 GLN A O 1
ATOM 863 N N . ALA A 1 112 ? -14.383 42.031 25.328 1 95.5 112 ALA A N 1
ATOM 864 C CA . ALA A 1 112 ? -13.672 42.469 26.531 1 95.5 112 ALA A CA 1
ATOM 865 C C . ALA A 1 112 ? -13.555 44 26.578 1 95.5 112 ALA A C 1
ATOM 867 O O . ALA A 1 112 ? -13.773 44.594 27.625 1 95.5 112 ALA A O 1
ATOM 868 N N . LEU A 1 113 ? -13.234 44.656 25.469 1 94.69 113 LEU A N 1
ATOM 869 C CA . LEU A 1 113 ? -13.062 46.094 25.422 1 94.69 113 LEU A CA 1
ATOM 870 C C . LEU A 1 113 ? -14.406 46.812 25.531 1 94.69 113 LEU A C 1
ATOM 872 O O . LEU A 1 113 ? -14.492 47.875 26.141 1 94.69 113 LEU A O 1
ATOM 876 N N . HIS A 1 114 ? -15.406 46.188 24.969 1 93.31 114 HIS A N 1
ATOM 877 C CA . HIS A 1 114 ? -16.75 46.719 25.125 1 93.31 114 HIS A CA 1
ATOM 878 C C . HIS A 1 114 ? -17.188 46.688 26.594 1 93.31 114 HIS A C 1
ATOM 880 O O . HIS A 1 114 ? -17.781 47.625 27.094 1 93.31 114 HIS A O 1
ATOM 886 N N . ALA A 1 115 ? -16.844 45.594 27.172 1 92.5 115 ALA A N 1
ATOM 887 C CA . ALA A 1 115 ? -17.188 45.469 28.594 1 92.5 115 ALA A CA 1
ATOM 888 C C . ALA A 1 115 ? -16.422 46.469 29.438 1 92.5 115 ALA A C 1
ATOM 890 O O . ALA A 1 115 ? -16.953 47 30.438 1 92.5 115 ALA A O 1
ATOM 891 N N . ALA A 1 116 ? -15.273 46.781 29.062 1 92.69 116 ALA A N 1
ATOM 892 C CA . ALA A 1 116 ? -14.43 47.719 29.812 1 92.69 116 ALA A CA 1
ATOM 893 C C . ALA A 1 116 ? -14.906 49.156 29.641 1 92.69 116 ALA A C 1
ATOM 895 O O . ALA A 1 116 ? -14.531 50.031 30.422 1 92.69 116 ALA A O 1
ATOM 896 N N . THR A 1 117 ? -15.695 49.406 28.641 1 91 117 THR A N 1
ATOM 897 C CA . THR A 1 117 ? -16.203 50.75 28.391 1 91 117 THR A CA 1
ATOM 898 C C . THR A 1 117 ? -17.609 50.938 28.984 1 91 117 THR A C 1
ATOM 900 O O . THR A 1 117 ? -18.172 52.031 28.953 1 91 117 THR A O 1
ATOM 903 N N . SER A 1 118 ? -18.109 49.906 29.578 1 88.62 118 SER A N 1
ATOM 904 C CA . SER A 1 118 ? -19.453 49.938 30.125 1 88.62 118 SER A CA 1
ATOM 905 C C . SER A 1 118 ? -19.5 50.812 31.391 1 88.62 118 SER A C 1
ATOM 907 O O . SER A 1 118 ? -18.484 51 32.062 1 88.62 118 SER A O 1
ATOM 909 N N . PRO A 1 119 ? -20.688 51.281 31.719 1 85.19 119 PRO A N 1
ATOM 910 C CA . PRO A 1 119 ? -20.812 52.094 32.938 1 85.19 119 PRO A CA 1
ATOM 911 C C . PRO A 1 119 ? -20.484 51.312 34.188 1 85.19 119 PRO A C 1
ATOM 913 O O . PRO A 1 119 ? -19.859 51.875 35.125 1 85.19 119 PRO A O 1
ATOM 916 N N . SER A 1 120 ? -20.859 50.094 34.25 1 84 120 SER A N 1
ATOM 917 C CA . SER A 1 120 ? -20.562 49.25 35.406 1 84 120 SER A CA 1
ATOM 918 C C . SER A 1 120 ? -19.062 49.062 35.562 1 84 120 SER A C 1
ATOM 920 O O . SER A 1 120 ? -18.562 48.969 36.688 1 84 120 SER A O 1
ATOM 922 N N . ALA A 1 121 ? -18.328 49.094 34.5 1 82.62 121 ALA A N 1
ATOM 923 C CA . ALA A 1 121 ? -16.875 48.875 34.531 1 82.62 121 ALA A CA 1
ATOM 924 C C . ALA A 1 121 ? -16.172 50.062 35.188 1 82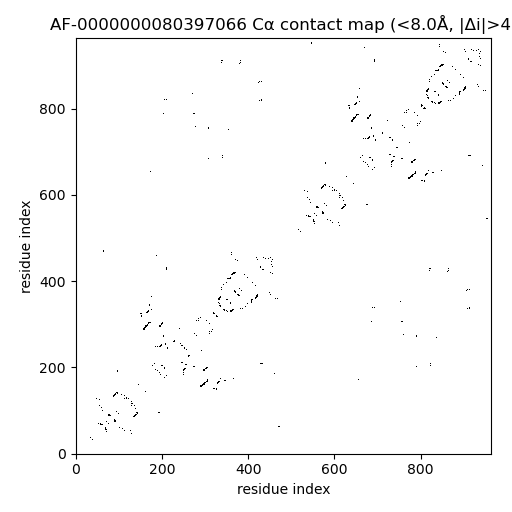.62 121 ALA A C 1
ATOM 926 O O . ALA A 1 121 ? -15.156 49.875 35.875 1 82.62 121 ALA A O 1
ATOM 927 N N . GLN A 1 122 ? -16.703 51.156 35.062 1 79.44 122 GLN A N 1
ATOM 928 C CA . GLN A 1 122 ? -16.078 52.375 35.594 1 79.44 122 GLN A CA 1
ATOM 929 C C . GLN A 1 122 ? -15.961 52.312 37.094 1 79.44 122 GLN A C 1
ATOM 931 O O . GLN A 1 122 ? -15.062 52.906 37.688 1 79.44 122 GLN A O 1
ATOM 936 N N . THR A 1 123 ? -16.812 51.469 37.688 1 77.31 123 THR A N 1
ATOM 937 C CA . THR A 1 123 ? -16.875 51.406 39.125 1 77.31 123 THR A CA 1
ATOM 938 C C . THR A 1 123 ? -16.031 50.25 39.688 1 77.31 123 THR A C 1
ATOM 940 O O . THR A 1 123 ? -15.43 50.375 40.75 1 77.31 123 THR A O 1
ATOM 943 N N . PHE A 1 124 ? -15.906 49.25 38.812 1 77.94 124 PHE A N 1
ATOM 944 C CA . PHE A 1 124 ? -15.438 48.031 39.438 1 77.94 124 PHE A CA 1
ATOM 945 C C . PHE A 1 124 ? -14.125 47.562 38.812 1 77.94 124 PHE A C 1
ATOM 947 O O . PHE A 1 124 ? -13.359 46.844 39.438 1 77.94 124 PHE A O 1
ATOM 954 N N . LEU A 1 125 ? -13.812 48.062 37.594 1 80.12 125 LEU A N 1
ATOM 955 C CA . LEU A 1 125 ? -12.656 47.5 36.906 1 80.12 125 LEU A CA 1
ATOM 956 C C . LEU A 1 125 ? -11.461 48.469 36.969 1 80.12 125 LEU A C 1
ATOM 958 O O . LEU A 1 125 ? -11.602 49.656 36.688 1 80.12 125 LEU A O 1
ATOM 962 N N . PRO A 1 126 ? -10.336 47.875 37.375 1 83.31 126 PRO A N 1
ATOM 963 C CA . PRO A 1 126 ? -9.148 48.719 37.469 1 83.31 126 PRO A CA 1
ATOM 964 C C . PRO A 1 126 ? -8.656 49.188 36.094 1 83.31 126 PRO A C 1
ATOM 966 O O . PRO A 1 126 ? -7.867 50.156 36.031 1 83.31 126 PRO A O 1
ATOM 969 N N . PHE A 1 127 ? -9.195 48.625 35.062 1 86.75 127 PHE A N 1
ATOM 970 C CA . PHE A 1 127 ? -8.773 49.031 33.719 1 86.75 127 PHE A CA 1
ATOM 971 C C . PHE A 1 127 ? -9.969 49.5 32.906 1 86.75 127 PHE A C 1
ATOM 973 O O . PHE A 1 127 ? -10.055 49.219 31.703 1 86.75 127 PHE A O 1
ATOM 980 N N . ALA A 1 128 ? -10.82 50.188 33.531 1 90.06 128 ALA A N 1
ATOM 981 C CA . ALA A 1 128 ? -11.977 50.75 32.844 1 90.06 128 ALA A CA 1
ATOM 982 C C . ALA A 1 128 ? -11.547 51.75 31.797 1 90.06 128 ALA A C 1
ATOM 984 O O . ALA A 1 128 ? -10.586 52.5 31.984 1 90.06 128 ALA A O 1
ATOM 985 N N . LEU A 1 129 ? -12.344 51.781 30.672 1 91.06 129 LEU A N 1
ATOM 986 C CA . LEU A 1 129 ? -12.07 52.656 29.547 1 91.06 129 LEU A CA 1
ATOM 987 C C . LEU A 1 129 ? -13.195 53.656 29.359 1 91.06 129 LEU A C 1
ATOM 989 O O . LEU A 1 129 ? -14.336 53.406 29.75 1 91.06 129 LEU A O 1
ATOM 993 N N . PRO A 1 130 ? -12.773 54.812 28.891 1 90.31 130 PRO A N 1
ATOM 994 C CA . PRO A 1 130 ? -13.828 55.812 28.641 1 90.31 130 PRO A CA 1
ATOM 995 C C . PRO A 1 130 ? -14.914 55.281 27.703 1 90.31 130 PRO A C 1
ATOM 997 O O . PRO A 1 130 ? -14.617 54.625 26.719 1 90.31 130 PRO A O 1
ATOM 1000 N N . PRO A 1 131 ? -16.156 55.594 28.016 1 90.56 131 PRO A N 1
ATOM 1001 C CA . PRO A 1 131 ? -17.281 55.125 27.203 1 90.56 131 PRO A CA 1
ATOM 1002 C C . PRO A 1 131 ? -17.25 55.688 25.766 1 90.56 131 PRO A C 1
ATOM 1004 O O . PRO A 1 131 ? -17.938 55.156 24.891 1 90.56 131 PRO A O 1
ATOM 1007 N N . SER A 1 132 ? -16.438 56.719 25.578 1 88.38 132 SER A N 1
ATOM 1008 C CA . SER A 1 132 ? -16.359 57.312 24.25 1 88.38 132 SER A CA 1
ATOM 1009 C C . SER A 1 132 ? -15.656 56.375 23.266 1 88.38 132 SER A C 1
ATOM 1011 O O . SER A 1 132 ? -15.789 56.5 22.047 1 88.38 132 SER A O 1
ATOM 1013 N N . LEU A 1 133 ? -14.93 55.438 23.844 1 90.94 133 LEU A N 1
ATOM 1014 C CA . LEU A 1 133 ? -14.242 54.469 23 1 90.94 133 LEU A CA 1
ATOM 1015 C C . LEU A 1 133 ? -15.18 53.344 22.562 1 90.94 133 LEU A C 1
ATOM 1017 O O . LEU A 1 133 ? -15.477 52.438 23.344 1 90.94 133 LEU A O 1
ATOM 1021 N N . ARG A 1 134 ? -15.648 53.281 21.25 1 86.88 134 ARG A N 1
ATOM 1022 C CA . ARG A 1 134 ? -16.703 52.375 20.828 1 86.88 134 ARG A CA 1
ATOM 1023 C C . ARG A 1 134 ? -16.234 51.5 19.688 1 86.88 134 ARG A C 1
ATOM 1025 O O . ARG A 1 134 ? -16.766 50.406 19.469 1 86.88 134 ARG A O 1
ATOM 1032 N N . SER A 1 135 ? -15.297 52 18.969 1 93.81 135 SER A N 1
ATOM 1033 C CA . SER A 1 135 ? -14.867 51.25 17.781 1 93.81 135 SER A CA 1
ATOM 1034 C C . SER A 1 135 ? -13.547 50.531 18.016 1 93.81 135 SER A C 1
ATOM 1036 O O . SER A 1 135 ? -12.602 51.125 18.547 1 93.81 135 SER A O 1
ATOM 1038 N N . VAL A 1 136 ? -13.602 49.219 17.719 1 95 136 VAL A N 1
ATOM 1039 C CA . VAL A 1 136 ? -12.398 48.406 17.859 1 95 136 VAL A CA 1
ATOM 1040 C C . VAL A 1 136 ? -11.977 47.875 16.5 1 95 136 VAL A C 1
ATOM 1042 O O . VAL A 1 136 ? -12.766 47.188 15.82 1 95 136 VAL A O 1
ATOM 1045 N N . ASP A 1 137 ? -10.758 48.188 16.078 1 95.62 137 ASP A N 1
ATOM 1046 C CA . ASP A 1 137 ? -10.18 47.656 14.844 1 95.62 137 ASP A CA 1
ATOM 1047 C C . ASP A 1 137 ? -9.016 46.719 15.148 1 95.62 137 ASP A C 1
ATOM 1049 O O . ASP A 1 137 ? -8.062 47.094 15.836 1 95.62 137 ASP A O 1
ATOM 1053 N N . ILE A 1 138 ? -9.172 45.5 14.695 1 95.69 138 ILE A N 1
ATOM 1054 C CA . ILE A 1 138 ? -8.133 44.5 14.953 1 95.69 138 ILE A CA 1
ATOM 1055 C C . ILE A 1 138 ? -7.488 44.094 13.641 1 95.69 138 ILE A C 1
ATOM 1057 O O . ILE A 1 138 ? -8.156 43.5 12.773 1 95.69 138 ILE A O 1
ATOM 1061 N N . ALA A 1 139 ? -6.188 44.312 13.5 1 93.06 139 ALA A N 1
ATOM 1062 C CA . ALA A 1 139 ? -5.418 43.875 12.336 1 93.06 139 ALA A CA 1
ATOM 1063 C C . ALA A 1 139 ? -4.496 42.719 12.695 1 93.06 139 ALA A C 1
ATOM 1065 O O . ALA A 1 139 ? -3.93 42.688 13.789 1 93.06 139 ALA A O 1
ATOM 1066 N N . VAL A 1 140 ? -4.488 41.75 11.82 1 90.81 140 VAL A N 1
ATOM 1067 C CA . VAL A 1 140 ? -3.551 40.656 11.969 1 90.81 140 VAL A CA 1
ATOM 1068 C C . VAL A 1 140 ? -2.672 40.562 10.719 1 90.81 140 VAL A C 1
ATOM 1070 O O . VAL A 1 140 ? -2.949 39.75 9.82 1 90.81 140 VAL A O 1
ATOM 1073 N N . PRO A 1 141 ? -1.628 41.344 10.727 1 84.94 141 PRO A N 1
ATOM 1074 C CA . PRO A 1 141 ? -0.756 41.25 9.555 1 84.94 141 PRO A CA 1
ATOM 1075 C C . PRO A 1 141 ? -0.123 39.875 9.383 1 84.94 141 PRO A C 1
ATOM 1077 O O . PRO A 1 141 ? 0.088 39.156 10.367 1 84.94 141 PRO A O 1
ATOM 1080 N N . PRO A 1 142 ? 0.063 39.5 8.148 1 79.12 142 PRO A N 1
ATOM 1081 C CA . PRO A 1 142 ? 0.749 38.219 7.941 1 79.12 142 PRO A CA 1
ATOM 1082 C C . PRO A 1 142 ? 2.129 38.188 8.594 1 79.12 142 PRO A C 1
ATOM 1084 O O . PRO A 1 142 ? 2.801 39.219 8.695 1 79.12 142 PRO A O 1
ATOM 1087 N N . PRO A 1 143 ? 2.285 37.031 9.172 1 73.88 143 PRO A N 1
ATOM 1088 C CA . PRO A 1 143 ? 3.598 36.938 9.82 1 73.88 143 PRO A CA 1
ATOM 1089 C C . PRO A 1 143 ? 4.746 37.25 8.859 1 73.88 143 PRO A C 1
ATOM 1091 O O . PRO A 1 143 ? 4.684 36.906 7.68 1 73.88 143 PRO A O 1
ATOM 1094 N N . THR A 1 144 ? 5.336 38.438 9.086 1 60.91 144 THR A N 1
ATOM 1095 C CA . THR A 1 144 ? 6.523 38.75 8.297 1 60.91 144 THR A CA 1
ATOM 1096 C C . THR A 1 144 ? 7.684 37.844 8.688 1 60.91 144 THR A C 1
ATOM 1098 O O . THR A 1 144 ? 7.895 37.562 9.875 1 60.91 144 THR A O 1
ATOM 1101 N N . LEU A 1 145 ? 7.918 36.812 7.934 1 52.53 145 LEU A N 1
ATOM 1102 C CA . LEU A 1 145 ? 8.992 35.875 8.242 1 52.53 145 LEU A CA 1
ATOM 1103 C C . LEU A 1 145 ? 10.273 36.625 8.602 1 52.53 145 LEU A C 1
ATOM 1105 O O . LEU A 1 145 ? 10.883 37.25 7.738 1 52.53 145 LEU A O 1
ATOM 1109 N N . SER A 1 146 ? 10.148 37.562 9.492 1 43.78 146 SER A N 1
ATOM 1110 C CA . SER A 1 146 ? 11.453 38.094 9.883 1 43.78 146 SER A CA 1
ATOM 1111 C C . SER A 1 146 ? 12.508 36.969 9.883 1 43.78 146 SER A C 1
ATOM 1113 O O . SER A 1 146 ? 12.164 35.781 9.969 1 43.78 146 SER A O 1
ATOM 1115 N N . SER A 1 147 ? 13.695 37.312 9.344 1 39.12 147 SER A N 1
ATOM 1116 C CA . SER A 1 147 ? 14.93 36.562 9.422 1 39.12 147 SER A CA 1
ATOM 1117 C C . SER A 1 147 ? 15.078 35.875 10.781 1 39.12 147 SER A C 1
ATOM 1119 O O . SER A 1 147 ? 15.812 36.375 11.648 1 39.12 147 SER A O 1
ATOM 1121 N N . SER A 1 148 ? 14.094 35.812 11.555 1 37.03 148 SER A N 1
ATOM 1122 C CA . SER A 1 148 ? 14.602 35.219 12.773 1 37.03 148 SER A CA 1
ATOM 1123 C C . SER A 1 148 ? 15.359 33.938 12.469 1 37.03 148 SER A C 1
ATOM 1125 O O . SER A 1 148 ? 14.922 33.125 11.648 1 37.03 148 SER A O 1
ATOM 1127 N N . PRO A 1 149 ? 16.531 33.938 12.859 1 36.66 149 PRO A N 1
ATOM 1128 C CA . PRO A 1 149 ? 17.5 32.844 12.758 1 36.66 149 PRO A CA 1
ATOM 1129 C C . PRO A 1 149 ? 16.922 31.484 13.188 1 36.66 149 PRO A C 1
ATOM 1131 O O . PRO A 1 149 ? 17.656 30.5 13.328 1 36.66 149 PRO A O 1
ATOM 1134 N N . SER A 1 150 ? 15.758 31.578 13.664 1 37 150 SER A N 1
ATOM 1135 C CA . SER A 1 150 ? 15.531 30.328 14.367 1 37 150 SER A CA 1
ATOM 1136 C C . SER A 1 150 ? 15.523 29.141 13.406 1 37 150 SER A C 1
ATOM 1138 O O . SER A 1 150 ? 15.414 28 13.82 1 37 150 SER A O 1
ATOM 1140 N N . SER A 1 151 ? 15.023 29.344 12.211 1 42.09 151 SER A N 1
ATOM 1141 C CA . SER A 1 151 ? 15.125 28.125 11.422 1 42.09 151 SER A CA 1
ATOM 1142 C C . SER A 1 151 ? 16.578 27.797 11.07 1 42.09 151 SER A C 1
ATOM 1144 O O . SER A 1 151 ? 17.312 28.672 10.602 1 42.09 151 SER A O 1
ATOM 1146 N N . SER A 1 152 ? 17.156 27.062 11.891 1 43.31 152 SER A N 1
ATOM 1147 C CA . SER A 1 152 ? 18.516 26.562 11.703 1 43.31 152 SER A CA 1
ATOM 1148 C C . SER A 1 152 ? 18.75 26.125 10.258 1 43.31 152 SER A C 1
ATOM 1150 O O . SER A 1 152 ? 19.75 25.484 9.945 1 43.31 152 SER A O 1
ATOM 1152 N N . ALA A 1 153 ? 17.734 26.359 9.445 1 51.03 153 ALA A N 1
ATOM 1153 C CA . ALA A 1 153 ? 18.109 25.953 8.094 1 51.03 153 ALA A CA 1
ATOM 1154 C C . ALA A 1 153 ? 19.25 26.812 7.562 1 51.03 153 ALA A C 1
ATOM 1156 O O . ALA A 1 153 ? 19.359 28 7.895 1 51.03 153 ALA A O 1
ATOM 1157 N N . PRO A 1 154 ? 20.297 26.125 7.129 1 47.91 154 PRO A N 1
ATOM 1158 C CA . PRO A 1 154 ? 21.391 26.953 6.629 1 47.91 154 PRO A CA 1
ATOM 1159 C C . PRO A 1 154 ? 20.891 28.156 5.832 1 47.91 154 PRO A C 1
ATOM 1161 O O . PRO A 1 154 ? 19.906 28.062 5.094 1 47.91 154 PRO A O 1
ATOM 1164 N N . LEU A 1 155 ? 21.312 29.359 6.281 1 49.78 155 LEU A N 1
ATOM 1165 C CA . LEU A 1 155 ? 21.109 30.562 5.504 1 49.78 155 LEU A CA 1
ATOM 1166 C C . LEU A 1 155 ? 21.344 30.312 4.02 1 49.78 155 LEU A C 1
ATOM 1168 O O . LEU A 1 155 ? 22.328 29.672 3.648 1 49.78 155 LEU A O 1
ATOM 1172 N N . GLY A 1 156 ? 20.312 30.453 3.273 1 52.78 156 GLY A N 1
ATOM 1173 C CA . GLY A 1 156 ? 20.406 30.219 1.839 1 52.78 156 GLY A CA 1
ATOM 1174 C C . GLY A 1 156 ? 19.672 28.984 1.376 1 52.78 156 GLY A C 1
ATOM 1175 O O . GLY A 1 156 ? 19.562 28.734 0.175 1 52.78 156 GLY A O 1
ATOM 1176 N N . SER A 1 157 ? 19.078 28.359 2.492 1 67.56 157 SER A N 1
ATOM 1177 C CA . SER A 1 157 ? 18.344 27.172 2.047 1 67.56 157 SER A CA 1
ATOM 1178 C C . SER A 1 157 ? 16.938 27.516 1.589 1 67.56 157 SER A C 1
ATOM 1180 O O . SER A 1 157 ? 16.438 28.609 1.874 1 67.56 157 SER A O 1
ATOM 1182 N N . GLY A 1 158 ? 16.406 26.797 0.728 1 74 158 GLY A N 1
ATOM 1183 C CA . GLY A 1 158 ? 15.039 26.953 0.242 1 74 158 GLY A CA 1
ATOM 1184 C C . GLY A 1 158 ? 14 26.906 1.35 1 74 158 GLY A C 1
ATOM 1185 O O . GLY A 1 158 ? 12.859 27.344 1.154 1 74 158 GLY A O 1
ATOM 1186 N N . LEU A 1 159 ? 14.508 26.656 2.633 1 79.25 159 LEU A N 1
ATOM 1187 C CA . LEU A 1 159 ? 13.578 26.484 3.74 1 79.25 159 LEU A CA 1
ATOM 1188 C C . LEU A 1 159 ? 13.625 27.688 4.68 1 79.25 159 LEU A C 1
ATOM 1190 O O . LEU A 1 159 ? 12.922 27.719 5.688 1 79.25 159 LEU A O 1
ATOM 1194 N N . SER A 1 160 ? 14.328 28.688 4.336 1 77.5 160 SER A N 1
ATOM 1195 C CA . SER A 1 160 ? 14.586 29.812 5.234 1 77.5 160 SER A CA 1
ATOM 1196 C C . SER A 1 160 ? 13.305 30.578 5.551 1 77.5 160 SER A C 1
ATOM 1198 O O . SER A 1 160 ? 13.203 31.203 6.602 1 77.5 160 SER A O 1
ATOM 1200 N N . HIS A 1 161 ? 12.359 30.484 4.703 1 81.81 161 HIS A N 1
ATOM 1201 C CA . HIS A 1 161 ? 11.141 31.25 4.906 1 81.81 161 HIS A CA 1
ATOM 1202 C C . HIS A 1 161 ? 9.945 30.344 5.176 1 81.81 161 HIS A C 1
ATOM 1204 O O . HIS A 1 161 ? 8.797 30.766 4.996 1 81.81 161 HIS A O 1
ATOM 1210 N N . VAL A 1 162 ? 10.211 29.156 5.625 1 87.12 162 VAL A N 1
ATOM 1211 C CA . VAL A 1 162 ? 9.164 28.219 5.996 1 87.12 162 VAL A CA 1
ATOM 1212 C C . VAL A 1 162 ? 9.008 28.188 7.516 1 87.12 162 VAL A C 1
ATOM 1214 O O . VAL A 1 162 ? 9.961 27.906 8.242 1 87.12 162 VAL A O 1
ATOM 1217 N N . GLN A 1 163 ? 7.801 28.453 7.965 1 87.38 163 GLN A N 1
ATOM 1218 C CA . GLN A 1 163 ? 7.586 28.578 9.398 1 87.38 163 GLN A CA 1
ATOM 1219 C C . GLN A 1 163 ? 7.512 27.219 10.078 1 87.38 163 GLN A C 1
ATOM 1221 O O . GLN A 1 163 ? 8.078 27.016 11.148 1 87.38 163 GLN A O 1
ATOM 1226 N N . ASN A 1 164 ? 6.746 26.359 9.492 1 91.5 164 ASN A N 1
ATOM 1227 C CA . ASN A 1 164 ? 6.539 25.031 10.078 1 91.5 164 ASN A CA 1
ATOM 1228 C C . ASN A 1 164 ? 6.672 23.922 9.039 1 91.5 164 ASN A C 1
ATOM 1230 O O . ASN A 1 164 ? 6.184 24.062 7.918 1 91.5 164 ASN A O 1
ATOM 1234 N N . ILE A 1 165 ? 7.344 22.891 9.422 1 93.12 165 ILE A N 1
ATOM 1235 C CA . ILE A 1 165 ? 7.496 21.719 8.562 1 93.12 165 ILE A CA 1
ATOM 1236 C C . ILE A 1 165 ? 6.867 20.5 9.242 1 93.12 165 ILE A C 1
ATOM 1238 O O . ILE A 1 165 ? 7.211 20.156 10.375 1 93.12 165 ILE A O 1
ATOM 1242 N N . VAL A 1 166 ? 5.902 19.859 8.57 1 95.44 166 VAL A N 1
ATOM 1243 C CA . VAL A 1 166 ? 5.152 18.734 9.117 1 95.44 166 VAL A CA 1
ATOM 1244 C C . VAL A 1 166 ? 5.309 17.516 8.203 1 95.44 166 VAL A C 1
ATOM 1246 O O . VAL A 1 166 ? 5.117 17.625 6.988 1 95.44 166 VAL A O 1
ATOM 1249 N N . ALA A 1 167 ? 5.648 16.422 8.781 1 95 167 ALA A N 1
ATOM 1250 C CA . ALA A 1 167 ? 5.758 15.188 8.008 1 95 167 ALA A CA 1
ATOM 1251 C C . ALA A 1 167 ? 4.445 14.406 8.039 1 95 167 ALA A C 1
ATOM 1253 O O . ALA A 1 167 ? 3.773 14.352 9.07 1 95 167 ALA A O 1
ATOM 1254 N N . VAL A 1 168 ? 4.047 13.898 6.902 1 96.44 168 VAL A N 1
ATOM 1255 C CA . VAL A 1 168 ? 3.004 12.883 6.824 1 96.44 168 VAL A CA 1
ATOM 1256 C C . VAL A 1 168 ? 3.639 11.516 6.582 1 96.44 168 VAL A C 1
ATOM 1258 O O . VAL A 1 168 ? 4.27 11.289 5.547 1 96.44 168 VAL A O 1
ATOM 1261 N N . SER A 1 169 ? 3.42 10.641 7.547 1 92.56 169 SER A N 1
ATOM 1262 C CA . SER A 1 169 ? 4.207 9.414 7.539 1 92.56 169 SER A CA 1
ATOM 1263 C C . SER A 1 169 ? 3.312 8.18 7.625 1 92.56 169 SER A C 1
ATOM 1265 O O . SER A 1 169 ? 2.221 8.242 8.195 1 92.56 169 SER A O 1
ATOM 1267 N N . SER A 1 170 ? 3.752 7.18 6.918 1 89.38 170 SER A N 1
ATOM 1268 C CA . SER A 1 170 ? 3.209 5.828 7.035 1 89.38 170 SER A CA 1
ATOM 1269 C C . SER A 1 170 ? 4.305 4.777 6.902 1 89.38 170 SER A C 1
ATOM 1271 O O . SER A 1 170 ? 5.336 5.027 6.27 1 89.38 170 SER A O 1
ATOM 1273 N N . CYS A 1 171 ? 4.355 3.781 7.586 1 75.75 171 CYS A N 1
ATOM 1274 C CA . CYS A 1 171 ? 5.395 2.766 7.453 1 75.75 171 CYS A CA 1
ATOM 1275 C C . CYS A 1 171 ? 5 1.715 6.422 1 75.75 171 CYS A C 1
ATOM 1277 O O . CYS A 1 171 ? 5.859 1.027 5.867 1 75.75 171 CYS A O 1
ATOM 1279 N N . LYS A 1 172 ? 3.768 1.637 6.203 1 75.44 172 LYS A N 1
ATOM 1280 C CA . LYS A 1 172 ? 3.281 0.709 5.188 1 75.44 172 LYS A CA 1
ATOM 1281 C C . LYS A 1 172 ? 2.781 1.458 3.953 1 75.44 172 LYS A C 1
ATOM 1283 O O . LYS A 1 172 ? 2.193 2.535 4.07 1 75.44 172 LYS A O 1
ATOM 1288 N N . GLY A 1 173 ? 3.074 0.868 2.764 1 74.5 173 GLY A N 1
ATOM 1289 C CA . GLY A 1 173 ? 2.51 1.415 1.54 1 74.5 173 GLY A CA 1
ATOM 1290 C C . GLY A 1 173 ? 1.032 1.115 1.378 1 74.5 173 GLY A C 1
ATOM 1291 O O . GLY A 1 173 ? 0.546 0.087 1.853 1 74.5 173 GLY A O 1
ATOM 1292 N N . GLY A 1 174 ? 0.306 2.062 0.8 1 81.31 174 GLY A N 1
ATOM 1293 C CA . GLY A 1 174 ? -1.06 1.797 0.377 1 81.31 174 GLY A CA 1
ATOM 1294 C C . GLY A 1 174 ? -2.09 2.152 1.432 1 81.31 174 GLY A C 1
ATOM 1295 O O . GLY A 1 174 ? -3.283 1.902 1.251 1 81.31 174 GLY A O 1
ATOM 1296 N N . VAL A 1 175 ? -1.668 2.756 2.486 1 88.12 175 VAL A N 1
ATOM 1297 C CA . VAL A 1 175 ? -2.605 3.057 3.562 1 88.12 175 VAL A CA 1
ATOM 1298 C C . VAL A 1 175 ? -3.295 4.391 3.291 1 88.12 175 VAL A C 1
ATOM 1300 O O . VAL A 1 175 ? -4.156 4.824 4.062 1 88.12 175 VAL A O 1
ATOM 1303 N N . GLY A 1 176 ? -2.883 5.164 2.291 1 91.62 176 GLY A N 1
ATOM 1304 C CA . GLY A 1 176 ? -3.529 6.41 1.913 1 91.62 176 GLY A CA 1
ATOM 1305 C C . GLY A 1 176 ? -2.77 7.641 2.379 1 91.62 176 GLY A C 1
ATOM 1306 O O . GLY A 1 176 ? -3.359 8.703 2.564 1 91.62 176 GLY A O 1
ATOM 1307 N N . LYS A 1 177 ? -1.517 7.48 2.609 1 93.44 177 LYS A N 1
ATOM 1308 C CA . LYS A 1 177 ? -0.67 8.555 3.117 1 93.44 177 LYS A CA 1
ATOM 1309 C C . LYS A 1 177 ? -0.71 9.766 2.193 1 93.44 177 LYS A C 1
ATOM 1311 O O . LYS A 1 177 ? -0.938 10.891 2.646 1 93.44 177 LYS A O 1
ATOM 1316 N N . SER A 1 178 ? -0.46 9.609 0.905 1 93.31 178 SER A N 1
ATOM 1317 C CA . SER A 1 178 ? -0.414 10.727 -0.035 1 93.31 178 SER A CA 1
ATOM 1318 C C . SER A 1 178 ? -1.781 11.383 -0.178 1 93.31 178 SER A C 1
ATOM 1320 O O . SER A 1 178 ? -1.874 12.602 -0.331 1 93.31 178 SER A O 1
ATOM 1322 N N . THR A 1 179 ? -2.826 10.594 -0.148 1 94.38 179 THR A N 1
ATOM 1323 C CA . THR A 1 179 ? -4.18 11.141 -0.183 1 94.38 179 THR A CA 1
ATOM 1324 C C . THR A 1 179 ? -4.426 12.055 1.015 1 94.38 179 THR A C 1
ATOM 1326 O O . THR A 1 179 ? -4.945 13.156 0.862 1 94.38 179 THR A O 1
ATOM 1329 N N . VAL A 1 180 ? -3.992 11.555 2.18 1 97.44 180 VAL A N 1
ATOM 1330 C CA . VAL A 1 180 ? -4.168 12.344 3.398 1 97.44 180 VAL A CA 1
ATOM 1331 C C . VAL A 1 180 ? -3.293 13.594 3.338 1 97.44 180 VAL A C 1
ATOM 1333 O O . VAL A 1 180 ? -3.727 14.68 3.725 1 97.44 180 VAL A O 1
ATOM 1336 N N . ALA A 1 181 ? -2.086 13.469 2.838 1 96.81 181 ALA A N 1
ATOM 1337 C CA . ALA A 1 181 ? -1.164 14.594 2.742 1 96.81 181 ALA A CA 1
ATOM 1338 C C . ALA A 1 181 ? -1.755 15.719 1.891 1 96.81 181 ALA A C 1
ATOM 1340 O O . ALA A 1 181 ? -1.769 16.875 2.305 1 96.81 181 ALA A O 1
ATOM 1341 N N . VAL A 1 182 ? -2.299 15.383 0.756 1 94.56 182 VAL A N 1
ATOM 1342 C CA . VAL A 1 182 ? -2.826 16.375 -0.176 1 94.56 182 VAL A CA 1
ATOM 1343 C C . VAL A 1 182 ? -4.055 17.047 0.428 1 94.56 182 VAL A C 1
ATOM 1345 O O . VAL A 1 182 ? -4.18 18.266 0.389 1 94.56 182 VAL A O 1
ATOM 1348 N N . ASN A 1 183 ? -4.934 16.281 0.97 1 96.12 183 ASN A N 1
ATOM 1349 C CA . ASN A 1 183 ? -6.168 16.844 1.506 1 96.12 183 ASN A CA 1
ATOM 1350 C C . ASN A 1 183 ? -5.91 17.656 2.771 1 96.12 183 ASN A C 1
ATOM 1352 O O . ASN A 1 183 ? -6.594 18.656 3.023 1 96.12 183 ASN A O 1
ATOM 1356 N N . LEU A 1 184 ? -4.953 17.219 3.562 1 97.69 184 LEU A N 1
ATOM 1357 C CA . LEU A 1 184 ? -4.551 18.016 4.719 1 97.69 184 LEU A CA 1
ATOM 1358 C C . LEU A 1 184 ? -3.963 19.344 4.285 1 97.69 184 LEU A C 1
ATOM 1360 O O . LEU A 1 184 ? -4.301 20.391 4.848 1 97.69 184 LEU A O 1
ATOM 1364 N N . ALA A 1 185 ? -3.088 19.312 3.303 1 96.31 185 ALA A N 1
ATOM 1365 C CA . ALA A 1 185 ? -2.5 20.547 2.773 1 96.31 185 ALA A CA 1
ATOM 1366 C C . ALA A 1 185 ? -3.58 21.5 2.285 1 96.31 185 ALA A C 1
ATOM 1368 O O . ALA A 1 185 ? -3.533 22.703 2.58 1 96.31 185 ALA A O 1
ATOM 1369 N N . LEU A 1 186 ? -4.531 20.984 1.602 1 93.38 186 LEU A N 1
ATOM 1370 C CA . LEU A 1 186 ? -5.621 21.797 1.075 1 93.38 186 LEU A CA 1
ATOM 1371 C C . LEU A 1 186 ? -6.484 22.344 2.207 1 93.38 186 LEU A C 1
ATOM 1373 O O . LEU A 1 186 ? -6.941 23.484 2.143 1 93.38 186 LEU A O 1
ATOM 1377 N N . ALA A 1 187 ? -6.723 21.547 3.215 1 94.94 187 ALA A N 1
ATOM 1378 C CA . ALA A 1 187 ? -7.492 22 4.367 1 94.94 187 ALA A CA 1
ATOM 1379 C C . ALA A 1 187 ? -6.781 23.156 5.07 1 94.94 187 ALA A C 1
ATOM 1381 O O . ALA A 1 187 ? -7.414 24.156 5.426 1 94.94 187 ALA A O 1
ATOM 1382 N N . LEU A 1 188 ? -5.504 23.031 5.234 1 95.31 188 LEU A N 1
ATOM 1383 C CA . LEU A 1 188 ? -4.719 24.094 5.844 1 95.31 188 LEU A CA 1
ATOM 1384 C C . LEU A 1 188 ? -4.762 25.359 4.992 1 95.31 188 LEU A C 1
ATOM 1386 O O . LEU A 1 188 ? -4.875 26.469 5.523 1 95.31 188 LEU A O 1
ATOM 1390 N N . ALA A 1 189 ? -4.676 25.156 3.707 1 92.75 189 ALA A N 1
ATOM 1391 C CA . ALA A 1 189 ? -4.738 26.297 2.793 1 92.75 189 ALA A CA 1
ATOM 1392 C C . ALA A 1 189 ? -6.098 26.984 2.869 1 92.75 189 ALA A C 1
ATOM 1394 O O . ALA A 1 189 ? -6.176 28.219 2.875 1 92.75 189 ALA A O 1
ATOM 1395 N N . LYS A 1 190 ? -7.098 26.25 2.953 1 90.06 190 LYS A N 1
ATOM 1396 C CA . LYS A 1 190 ? -8.453 26.781 3.018 1 90.06 190 LYS A CA 1
ATOM 1397 C C . LYS A 1 190 ? -8.688 27.531 4.324 1 90.06 190 LYS A C 1
ATOM 1399 O O . LYS A 1 190 ? -9.594 28.359 4.418 1 90.06 190 LYS A O 1
ATOM 1404 N N . GLN A 1 191 ? -7.895 27.219 5.273 1 90.06 191 GLN A N 1
ATOM 1405 C CA . GLN A 1 191 ? -7.957 27.953 6.539 1 90.06 191 GLN A CA 1
ATOM 1406 C C . GLN A 1 191 ? -7.203 29.266 6.449 1 90.06 191 GLN A C 1
ATOM 1408 O O . GLN A 1 191 ? -7.137 30.016 7.426 1 90.06 191 GLN A O 1
ATOM 1413 N N . GLY A 1 192 ? -6.578 29.531 5.312 1 87.19 192 GLY A N 1
ATOM 1414 C CA . GLY A 1 192 ? -5.957 30.828 5.086 1 87.19 192 GLY A CA 1
ATOM 1415 C C . GLY A 1 192 ? -4.441 30.797 5.195 1 87.19 192 GLY A C 1
ATOM 1416 O O . GLY A 1 192 ? -3.789 31.844 5.188 1 87.19 192 GLY A O 1
ATOM 1417 N N . ASN A 1 193 ? -3.869 29.609 5.297 1 91.38 193 ASN A N 1
ATOM 1418 C CA . ASN A 1 193 ? -2.422 29.484 5.418 1 91.38 193 ASN A CA 1
ATOM 1419 C C . ASN A 1 193 ? -1.751 29.391 4.051 1 91.38 193 ASN A C 1
ATOM 1421 O O . ASN A 1 193 ? -2.359 28.938 3.084 1 91.38 193 ASN A O 1
ATOM 1425 N N . ARG A 1 194 ? -0.496 29.922 3.891 1 90.88 194 ARG A N 1
ATOM 1426 C CA . ARG A 1 194 ? 0.376 29.625 2.76 1 90.88 194 ARG A CA 1
ATOM 1427 C C . ARG A 1 194 ? 1.011 28.25 2.908 1 90.88 194 ARG A C 1
ATOM 1429 O O . ARG A 1 194 ? 1.819 28.016 3.811 1 90.88 194 ARG A O 1
ATOM 1436 N N . VAL A 1 195 ? 0.623 27.359 2.02 1 92.44 195 VAL A N 1
ATOM 1437 C CA . VAL A 1 195 ? 0.969 25.953 2.26 1 92.44 195 VAL A CA 1
ATOM 1438 C C . VAL A 1 195 ? 1.749 25.406 1.067 1 92.44 195 VAL A C 1
ATOM 1440 O O . VAL A 1 195 ? 1.41 25.688 -0.086 1 92.44 195 VAL A O 1
ATOM 1443 N N . GLY A 1 196 ? 2.85 24.703 1.39 1 91.38 196 GLY A N 1
ATOM 1444 C CA . GLY A 1 196 ? 3.57 23.906 0.42 1 91.38 196 GLY A CA 1
ATOM 1445 C C . GLY A 1 196 ? 3.455 22.406 0.685 1 91.38 196 GLY A C 1
ATOM 1446 O O . GLY A 1 196 ? 3.268 21.984 1.828 1 91.38 196 GLY A O 1
ATOM 1447 N N . LEU A 1 197 ? 3.516 21.609 -0.392 1 92.25 197 LEU A N 1
ATOM 1448 C CA . LEU A 1 197 ? 3.482 20.156 -0.316 1 92.25 197 LEU A CA 1
ATOM 1449 C C . LEU A 1 197 ? 4.609 19.531 -1.14 1 92.25 197 LEU A C 1
ATOM 1451 O O . LEU A 1 197 ? 4.727 19.812 -2.336 1 92.25 197 LEU A O 1
ATOM 1455 N N . LEU A 1 198 ? 5.434 18.781 -0.473 1 89.5 198 LEU A N 1
ATOM 1456 C CA . LEU A 1 198 ? 6.543 18.109 -1.149 1 89.5 198 LEU A CA 1
ATOM 1457 C C . LEU A 1 198 ? 6.379 16.594 -1.103 1 89.5 198 LEU A C 1
ATOM 1459 O O . LEU A 1 198 ? 6.219 16.016 -0.025 1 89.5 198 LEU A O 1
ATOM 1463 N N . ASP A 1 199 ? 6.355 16.016 -2.242 1 88.94 199 ASP A N 1
ATOM 1464 C CA . ASP A 1 199 ? 6.367 14.555 -2.375 1 88.94 199 ASP A CA 1
ATOM 1465 C C . ASP A 1 199 ? 7.793 14.016 -2.328 1 88.94 199 ASP A C 1
ATOM 1467 O O . ASP A 1 199 ? 8.57 14.219 -3.258 1 88.94 199 ASP A O 1
ATOM 1471 N N . VAL A 1 200 ? 8.055 13.242 -1.264 1 85.19 200 VAL A N 1
ATOM 1472 C CA . VAL A 1 200 ? 9.414 12.758 -1.057 1 85.19 200 VAL A CA 1
ATOM 1473 C C . VAL A 1 200 ? 9.508 11.289 -1.465 1 85.19 200 VAL A C 1
ATOM 1475 O O . VAL A 1 200 ? 10.562 10.664 -1.322 1 85.19 200 VAL A O 1
ATOM 1478 N N . ASP A 1 201 ? 8.469 10.703 -1.925 1 79.38 201 ASP A N 1
ATOM 1479 C CA . ASP A 1 201 ? 8.508 9.336 -2.424 1 79.38 201 ASP A CA 1
ATOM 1480 C C . ASP A 1 201 ? 9.055 9.281 -3.85 1 79.38 201 ASP A C 1
ATOM 1482 O O . ASP A 1 201 ? 8.289 9.383 -4.812 1 79.38 201 ASP A O 1
ATOM 1486 N N . ILE A 1 202 ? 10.195 9.016 -3.934 1 69.75 202 ILE A N 1
ATOM 1487 C CA . ILE A 1 202 ? 10.906 9.109 -5.207 1 69.75 202 ILE A CA 1
ATOM 1488 C C . ILE A 1 202 ? 10.578 7.887 -6.062 1 69.75 202 ILE A C 1
ATOM 1490 O O . ILE A 1 202 ? 10.578 7.973 -7.293 1 69.75 202 ILE A O 1
ATOM 1494 N N . TYR A 1 203 ? 10.234 6.746 -5.484 1 65.31 203 TYR A N 1
ATOM 1495 C CA . TYR A 1 203 ? 10.062 5.504 -6.23 1 65.31 203 TYR A CA 1
ATOM 1496 C C . TYR A 1 203 ? 8.617 5.348 -6.703 1 65.31 203 TYR A C 1
ATOM 1498 O O . TYR A 1 203 ? 8.352 4.625 -7.668 1 65.31 203 TYR A O 1
ATOM 1506 N N . GLY A 1 204 ? 7.777 6.012 -6.125 1 72.19 204 GLY A N 1
ATOM 1507 C CA . GLY A 1 204 ? 6.363 5.914 -6.457 1 72.19 204 GLY A CA 1
ATOM 1508 C C . GLY A 1 204 ? 5.59 7.184 -6.148 1 72.19 204 GLY A C 1
ATOM 1509 O O . GLY A 1 204 ? 4.672 7.172 -5.328 1 72.19 204 GLY A O 1
ATOM 1510 N N . PRO A 1 205 ? 6.035 8.219 -6.914 1 76.56 205 PRO A N 1
ATOM 1511 C CA . PRO A 1 205 ? 5.375 9.492 -6.621 1 76.56 205 PRO A CA 1
ATOM 1512 C C . PRO A 1 205 ? 3.885 9.477 -6.957 1 76.56 205 PRO A C 1
ATOM 1514 O O . PRO A 1 205 ? 3.498 9.016 -8.039 1 76.56 205 PRO A O 1
ATOM 1517 N N . SER A 1 206 ? 3.117 9.938 -6.016 1 83.69 206 SER A N 1
ATOM 1518 C CA . SER A 1 206 ? 1.669 9.898 -6.18 1 83.69 206 SER A CA 1
ATOM 1519 C C . SER A 1 206 ? 1.109 11.281 -6.504 1 83.69 206 SER A C 1
ATOM 1521 O O . SER A 1 206 ? 0.005 11.398 -7.035 1 83.69 206 SER A O 1
ATOM 1523 N N . LEU A 1 207 ? 1.848 12.305 -6.203 1 85.25 207 LEU A N 1
ATOM 1524 C CA . LEU A 1 207 ? 1.303 13.656 -6.207 1 85.25 207 LEU A CA 1
ATOM 1525 C C . LEU A 1 207 ? 0.885 14.078 -7.609 1 85.25 207 LEU A C 1
ATOM 1527 O O . LEU A 1 207 ? -0.152 14.719 -7.789 1 85.25 207 LEU A O 1
ATOM 1531 N N . PRO A 1 208 ? 1.671 13.719 -8.664 1 77.06 208 PRO A N 1
ATOM 1532 C CA . PRO A 1 208 ? 1.262 14.125 -10.008 1 77.06 208 PRO A CA 1
ATOM 1533 C C . PRO A 1 208 ? -0.116 13.586 -10.391 1 77.06 208 PRO A C 1
ATOM 1535 O O . PRO A 1 208 ? -0.87 14.266 -11.102 1 77.06 208 PRO A O 1
ATOM 1538 N N . THR A 1 209 ? -0.416 12.477 -9.906 1 79.75 209 THR A N 1
ATOM 1539 C CA . THR A 1 209 ? -1.716 11.883 -10.188 1 79.75 209 THR A CA 1
ATOM 1540 C C . THR A 1 209 ? -2.803 12.516 -9.32 1 79.75 209 THR A C 1
ATOM 1542 O O . THR A 1 209 ? -3.926 12.727 -9.781 1 79.75 209 THR A O 1
ATOM 1545 N N . LEU A 1 210 ? -2.463 12.828 -8.117 1 87.5 210 LEU A N 1
ATOM 1546 C CA . LEU A 1 210 ? -3.445 13.32 -7.156 1 87.5 210 LEU A CA 1
ATOM 1547 C C . LEU A 1 210 ? -3.789 14.781 -7.426 1 87.5 210 LEU A C 1
ATOM 1549 O O . LEU A 1 210 ? -4.836 15.266 -6.992 1 87.5 210 LEU A O 1
ATOM 1553 N N . LEU A 1 211 ? -2.857 15.461 -8 1 83.44 211 LEU A N 1
ATOM 1554 C CA . LEU A 1 211 ? -3.076 16.875 -8.32 1 83.44 211 LEU A CA 1
ATOM 1555 C C . LEU A 1 211 ? -2.977 17.109 -9.82 1 83.44 211 LEU A C 1
ATOM 1557 O O . LEU A 1 211 ? -1.878 17.109 -10.383 1 83.44 211 LEU A O 1
ATOM 1561 N N . HIS A 1 212 ? -4.32 16.969 -10.562 1 70.31 212 HIS A N 1
ATOM 1562 C CA . HIS A 1 212 ? -4.312 17.188 -12.008 1 70.31 212 HIS A CA 1
ATOM 1563 C C . HIS A 1 212 ? -3.988 18.641 -12.352 1 70.31 212 HIS A C 1
ATOM 1565 O O . HIS A 1 212 ? -4.656 19.547 -11.875 1 70.31 212 HIS A O 1
ATOM 1571 N N . VAL A 1 213 ? -3.037 19.062 -12.812 1 49.44 213 VAL A N 1
ATOM 1572 C CA . VAL A 1 213 ? -2.777 20.391 -13.359 1 49.44 213 VAL A CA 1
ATOM 1573 C C . VAL A 1 213 ? -3.367 20.5 -14.766 1 49.44 213 VAL A C 1
ATOM 1575 O O . VAL A 1 213 ? -3 19.734 -15.656 1 49.44 213 VAL A O 1
ATOM 1578 N N . LYS A 1 214 ? -4.91 20.828 -14.977 1 43.5 214 LYS A N 1
ATOM 1579 C CA . LYS A 1 214 ? -5.566 20.906 -16.281 1 43.5 214 LYS A CA 1
ATOM 1580 C C . LYS A 1 214 ? -4.566 21.234 -17.375 1 43.5 214 LYS A C 1
ATOM 1582 O O . LYS A 1 214 ? -4.621 20.656 -18.469 1 43.5 214 LYS A O 1
ATOM 1587 N N . GLY A 1 215 ? -4.676 22.75 -17.703 1 36.03 215 GLY A N 1
ATOM 1588 C CA . GLY A 1 215 ? -4.148 23.422 -18.875 1 36.03 215 GLY A CA 1
ATOM 1589 C C . GLY A 1 215 ? -2.807 22.875 -19.328 1 36.03 215 GLY A C 1
ATOM 1590 O O . GLY A 1 215 ? -2.178 23.438 -20.234 1 36.03 215 GLY A O 1
ATOM 1591 N N . GLY A 1 216 ? -1.91 22.641 -18.516 1 33.19 216 GLY A N 1
ATOM 1592 C CA . GLY A 1 216 ? -0.702 22.375 -19.281 1 33.19 216 GLY A CA 1
ATOM 1593 C C . GLY A 1 216 ? -0.867 21.25 -20.281 1 33.19 216 GLY A C 1
ATOM 1594 O O . GLY A 1 216 ? -1.549 20.266 -20 1 33.19 216 GLY A O 1
ATOM 1595 N N . ARG A 1 217 ? -1.308 21.5 -21.656 1 27.84 217 ARG A N 1
ATOM 1596 C CA . ARG A 1 217 ? -0.942 20.625 -22.766 1 27.84 217 ARG A CA 1
ATOM 1597 C C . ARG A 1 217 ? -0.084 19.453 -22.281 1 27.84 217 ARG A C 1
ATOM 1599 O O . ARG A 1 217 ? 0.606 19.562 -21.266 1 27.84 217 ARG A O 1
ATOM 1606 N N . GLY A 1 218 ? -0.462 18.172 -22.812 1 29.64 218 GLY A N 1
ATOM 1607 C CA . GLY A 1 218 ? 0.133 16.891 -22.484 1 29.64 218 GLY A CA 1
ATOM 1608 C C . GLY A 1 218 ? 1.587 17 -22.062 1 29.64 218 GLY A C 1
ATOM 1609 O O . GLY A 1 218 ? 2.277 15.984 -21.938 1 29.64 218 GLY A O 1
ATOM 1610 N N . GLY A 1 219 ? 2.152 17.891 -22.641 1 28.78 219 GLY A N 1
ATOM 1611 C CA . GLY A 1 219 ? 3.584 17.656 -22.734 1 28.78 219 GLY A CA 1
ATOM 1612 C C . GLY A 1 219 ? 4.246 17.469 -21.391 1 28.78 219 GLY A C 1
ATOM 1613 O O . GLY A 1 219 ? 3.848 18.078 -20.406 1 28.78 219 GLY A O 1
ATOM 1614 N N . ARG A 1 220 ? 4.43 16.234 -21.094 1 30.05 220 ARG A N 1
ATOM 1615 C CA . ARG A 1 220 ? 5.449 16.156 -20.062 1 30.05 220 ARG A CA 1
ATOM 1616 C C . ARG A 1 220 ? 6.141 17.5 -19.875 1 30.05 220 ARG A C 1
ATOM 1618 O O . ARG A 1 220 ? 6.559 18.141 -20.844 1 30.05 220 ARG A O 1
ATOM 1625 N N . PRO A 1 221 ? 5.551 18.422 -19.188 1 28.34 221 PRO A N 1
ATOM 1626 C CA . PRO A 1 221 ? 6.461 19.562 -19.297 1 28.34 221 PRO A CA 1
ATOM 1627 C C . PRO A 1 221 ? 7.809 19.188 -19.922 1 28.34 221 PRO A C 1
ATOM 1629 O O . PRO A 1 221 ? 8.422 18.203 -19.5 1 28.34 221 PRO A O 1
ATOM 1632 N N . SER A 1 222 ? 7.828 19.172 -21.266 1 28.16 222 SER A N 1
ATOM 1633 C CA . SER A 1 222 ? 9.18 19.141 -21.812 1 28.16 222 SER A CA 1
ATOM 1634 C C . SER A 1 222 ? 10.164 19.859 -20.906 1 28.16 222 SER A C 1
ATOM 1636 O O . SER A 1 222 ? 10.109 21.094 -20.766 1 28.16 222 SER A O 1
ATOM 1638 N N . LEU A 1 223 ? 10.273 19.312 -19.672 1 29.03 223 LEU A N 1
ATOM 1639 C CA . LEU A 1 223 ? 11.422 20.031 -19.141 1 29.03 223 LEU A CA 1
ATOM 1640 C C . LEU A 1 223 ? 12.367 20.469 -20.25 1 29.03 223 LEU A C 1
ATOM 1642 O O . LEU A 1 223 ? 12.664 19.688 -21.156 1 29.03 223 LEU A O 1
ATOM 1646 N N . PRO A 1 224 ? 12.25 21.562 -20.922 1 28.09 224 PRO A N 1
ATOM 1647 C CA . PRO A 1 224 ? 13.383 21.766 -21.812 1 28.09 224 PRO A CA 1
ATOM 1648 C C . PRO A 1 224 ? 14.578 20.875 -21.484 1 28.09 224 PRO A C 1
ATOM 1650 O O . PRO A 1 224 ? 14.695 20.391 -20.359 1 28.09 224 PRO A O 1
ATOM 1653 N N . PRO A 1 225 ? 15.305 20.344 -22.562 1 27.72 225 PRO A N 1
ATOM 1654 C CA . PRO A 1 225 ? 16.594 19.688 -22.312 1 27.72 225 PRO A CA 1
ATOM 1655 C C . PRO A 1 225 ? 17.266 20.172 -21.031 1 27.72 225 PRO A C 1
ATOM 1657 O O . PRO A 1 225 ? 17.906 21.219 -21.031 1 27.72 225 PRO A O 1
ATOM 1660 N N . GLN A 1 226 ? 16.562 20.547 -20.156 1 29.84 226 GLN A N 1
ATOM 1661 C CA . GLN A 1 226 ? 17.359 21.203 -19.109 1 29.84 226 GLN A CA 1
ATOM 1662 C C . GLN A 1 226 ? 18.578 20.359 -18.75 1 29.84 226 GLN A C 1
ATOM 1664 O O . GLN A 1 226 ? 18.578 19.141 -18.906 1 29.84 226 GLN A O 1
ATOM 1669 N N . PRO A 1 227 ? 19.766 21.031 -18.469 1 28.44 227 PRO A N 1
ATOM 1670 C CA . PRO A 1 227 ? 21.031 20.344 -18.188 1 28.44 227 PRO A CA 1
ATOM 1671 C C . PRO A 1 227 ? 20.828 19.094 -17.328 1 28.44 227 PRO A C 1
ATOM 1673 O O . PRO A 1 227 ? 19.812 18.969 -16.625 1 28.44 227 PRO A O 1
ATOM 1676 N N . GLN A 1 228 ? 21.641 18.156 -17.578 1 27.25 228 GLN A N 1
ATOM 1677 C CA . GLN A 1 228 ? 22.031 16.875 -16.984 1 27.25 228 GLN A CA 1
ATOM 1678 C C . GLN A 1 228 ? 21.891 16.922 -15.469 1 27.25 228 GLN A C 1
ATOM 1680 O O . GLN A 1 228 ? 22.469 17.797 -14.812 1 27.25 228 GLN A O 1
ATOM 1685 N N . ILE A 1 229 ? 20.906 16.766 -14.938 1 30.05 229 ILE A N 1
ATOM 1686 C CA . ILE A 1 229 ? 20.938 16.578 -13.492 1 30.05 229 ILE A CA 1
ATOM 1687 C C . ILE A 1 229 ? 22.078 15.625 -13.133 1 30.05 229 ILE A C 1
ATOM 1689 O O . ILE A 1 229 ? 21.984 14.414 -13.359 1 30.05 229 ILE A O 1
ATOM 1693 N N . HIS A 1 230 ? 23.344 15.867 -13.5 1 27 230 HIS A N 1
ATOM 1694 C CA . HIS A 1 230 ? 24.516 15.172 -12.992 1 27 230 HIS A CA 1
ATOM 1695 C C . HIS A 1 230 ? 24.453 15 -11.477 1 27 230 HIS A C 1
ATOM 1697 O O . HIS A 1 230 ? 23.906 15.852 -10.773 1 27 230 HIS A O 1
ATOM 1703 N N . PRO A 1 231 ? 24.625 13.82 -10.852 1 28.53 231 PRO A N 1
ATOM 1704 C CA . PRO A 1 231 ? 24.844 13.609 -9.422 1 28.53 231 PRO A CA 1
ATOM 1705 C C . PRO A 1 231 ? 25.422 14.836 -8.727 1 28.53 231 PRO A C 1
ATOM 1707 O O . PRO A 1 231 ? 25.297 14.984 -7.512 1 28.53 231 PRO A O 1
ATOM 1710 N N . THR A 1 232 ? 26.547 15.578 -9.211 1 26.81 232 THR A N 1
ATOM 1711 C CA . THR A 1 232 ? 27.141 16.859 -8.867 1 26.81 232 THR A CA 1
ATOM 1712 C C . THR A 1 232 ? 26.172 18 -9.141 1 26.81 232 THR A C 1
ATOM 1714 O O . THR A 1 232 ? 26.531 19.188 -9.047 1 26.81 232 THR A O 1
ATOM 1717 N N . LEU A 1 233 ? 25.25 17.922 -9.961 1 29.94 233 LEU A N 1
ATOM 1718 C CA . LEU A 1 233 ? 24.688 19.156 -10.5 1 29.94 233 LEU A CA 1
ATOM 1719 C C . LEU A 1 233 ? 23.844 19.875 -9.445 1 29.94 233 LEU A C 1
ATOM 1721 O O . LEU A 1 233 ? 22.953 19.281 -8.852 1 29.94 233 LEU A O 1
ATOM 1725 N N . THR A 1 234 ? 24.328 20.938 -8.883 1 28.84 234 THR A N 1
ATOM 1726 C CA . THR A 1 234 ? 23.766 22.141 -8.289 1 28.84 234 THR A CA 1
ATOM 1727 C C . THR A 1 234 ? 22.5 22.578 -9.023 1 28.84 234 THR A C 1
ATOM 1729 O O . THR A 1 234 ? 22.547 22.953 -10.195 1 28.84 234 THR A O 1
ATOM 1732 N N . LEU A 1 235 ? 21.469 21.859 -8.867 1 33.62 235 LEU A N 1
ATOM 1733 C CA . LEU A 1 235 ? 20.266 22.453 -9.438 1 33.62 235 LEU A CA 1
ATOM 1734 C C . LEU A 1 235 ? 20.266 23.969 -9.281 1 33.62 235 LEU A C 1
ATOM 1736 O O . LEU A 1 235 ? 20.469 24.484 -8.18 1 33.62 235 LEU A O 1
ATOM 1740 N N . PRO A 1 236 ? 20.516 24.75 -10.258 1 30.55 236 PRO A N 1
ATOM 1741 C CA . PRO A 1 236 ? 20.438 26.188 -10.023 1 30.55 236 PRO A CA 1
ATOM 1742 C C . PRO A 1 236 ? 19.125 26.609 -9.359 1 30.55 236 PRO A C 1
ATOM 1744 O O . PRO A 1 236 ? 18.094 25.953 -9.555 1 30.55 236 PRO A O 1
ATOM 1747 N N . SER A 1 237 ? 19.219 27.406 -8.32 1 34.19 237 SER A N 1
ATOM 1748 C CA . SER A 1 237 ? 18.172 28.047 -7.539 1 34.19 237 SER A CA 1
ATOM 1749 C C . SER A 1 237 ? 17 28.469 -8.422 1 34.19 237 SER A C 1
ATOM 1751 O O . SER A 1 237 ? 15.859 28.562 -7.961 1 34.19 237 SER A O 1
ATOM 1753 N N . SER A 1 238 ? 17.266 28.906 -9.617 1 33.75 238 SER A N 1
ATOM 1754 C CA . SER A 1 238 ? 16.25 29.469 -10.516 1 33.75 238 SER A CA 1
ATOM 1755 C C . SER A 1 238 ? 15.312 28.391 -11.039 1 33.75 238 SER A C 1
ATOM 1757 O O . SER A 1 238 ? 14.188 28.672 -11.43 1 33.75 238 SER A O 1
ATOM 1759 N N . LEU A 1 239 ? 15.68 27.266 -11.305 1 35.97 239 LEU A N 1
ATOM 1760 C CA . LEU A 1 239 ? 14.875 26.203 -11.898 1 35.97 239 LEU A CA 1
ATOM 1761 C C . LEU A 1 239 ? 13.852 25.672 -10.898 1 35.97 239 LEU A C 1
ATOM 1763 O O . LEU A 1 239 ? 12.75 25.266 -11.289 1 35.97 239 LEU A O 1
ATOM 1767 N N . LEU A 1 240 ? 14.164 25.625 -9.727 1 41.34 240 LEU A N 1
ATOM 1768 C CA . LEU A 1 240 ? 13.281 25.109 -8.688 1 41.34 240 LEU A CA 1
ATOM 1769 C C . LEU A 1 240 ? 12.031 25.984 -8.555 1 41.34 240 LEU A C 1
ATOM 1771 O O . LEU A 1 240 ? 10.961 25.484 -8.203 1 41.34 240 LEU A O 1
ATOM 1775 N N . ARG A 1 241 ? 12.234 27.266 -8.75 1 41.47 241 ARG A N 1
ATOM 1776 C CA . ARG A 1 241 ? 11.062 28.141 -8.688 1 41.47 241 ARG A CA 1
ATOM 1777 C C . ARG A 1 241 ? 10.016 27.734 -9.719 1 41.47 241 ARG A C 1
ATOM 1779 O O . ARG A 1 241 ? 8.82 27.875 -9.484 1 41.47 241 ARG A O 1
ATOM 1786 N N . HIS A 1 242 ? 10.5 27.266 -10.852 1 39.78 242 HIS A N 1
ATOM 1787 C CA . HIS A 1 242 ? 9.609 26.938 -11.961 1 39.78 242 HIS A CA 1
ATOM 1788 C C . HIS A 1 242 ? 9.023 25.531 -11.797 1 39.78 242 HIS A C 1
ATOM 1790 O O . HIS A 1 242 ? 8.141 25.125 -12.555 1 39.78 242 HIS A O 1
ATOM 1796 N N . LEU A 1 243 ? 9.523 24.891 -10.844 1 46.47 243 LEU A N 1
ATOM 1797 C CA . LEU A 1 243 ? 9.094 23.5 -10.719 1 46.47 243 LEU A CA 1
ATOM 1798 C C . LEU A 1 243 ? 7.824 23.406 -9.891 1 46.47 243 LEU A C 1
ATOM 1800 O O . LEU A 1 243 ? 7.277 22.312 -9.719 1 46.47 243 LEU A O 1
ATOM 1804 N N . LEU A 1 244 ? 7.367 24.562 -9.352 1 51.94 244 LEU A N 1
ATOM 1805 C CA . LEU A 1 244 ? 6.141 24.422 -8.57 1 51.94 244 LEU A CA 1
ATOM 1806 C C . LEU A 1 244 ? 4.914 24.578 -9.469 1 51.94 244 LEU A C 1
ATOM 1808 O O . LEU A 1 244 ? 4.559 25.688 -9.859 1 51.94 244 LEU A O 1
ATOM 1812 N N . PRO A 1 245 ? 4.426 23.453 -10.008 1 48.84 245 PRO A N 1
ATOM 1813 C CA . PRO A 1 245 ? 3.221 23.625 -10.828 1 48.84 245 PRO A CA 1
ATOM 1814 C C . PRO A 1 245 ? 2.135 24.422 -10.109 1 48.84 245 PRO A C 1
ATOM 1816 O O . PRO A 1 245 ? 2.002 24.328 -8.883 1 48.84 245 PRO A O 1
ATOM 1819 N N . PRO A 1 246 ? 1.511 25.312 -10.891 1 48.56 246 PRO A N 1
ATOM 1820 C CA . PRO A 1 246 ? 0.453 26.109 -10.273 1 48.56 246 PRO A CA 1
ATOM 1821 C C . PRO A 1 246 ? -0.739 25.281 -9.82 1 48.56 246 PRO A C 1
ATOM 1823 O O . PRO A 1 246 ? -1.343 24.562 -10.633 1 48.56 246 PRO A O 1
ATOM 1826 N N . PHE A 1 247 ? -0.867 25.031 -8.609 1 49.03 247 PHE A N 1
ATOM 1827 C CA . PHE A 1 247 ? -2.1 24.484 -8.055 1 49.03 247 PHE A CA 1
ATOM 1828 C C . PHE A 1 247 ? -2.602 25.344 -6.902 1 49.03 247 PHE A C 1
ATOM 1830 O O . PHE A 1 247 ? -2.576 24.922 -5.742 1 49.03 247 PHE A O 1
ATOM 1837 N N . PRO A 1 248 ? -3.096 26.531 -7.379 1 63.28 248 PRO A N 1
ATOM 1838 C CA . PRO A 1 248 ? -3.627 27.312 -6.27 1 63.28 248 PRO A CA 1
ATOM 1839 C C . PRO A 1 248 ? -4.688 26.578 -5.465 1 63.28 248 PRO A C 1
ATOM 1841 O O . PRO A 1 248 ? -5.48 25.812 -6.035 1 63.28 248 PRO A O 1
ATOM 1844 N N . PRO A 1 249 ? -4.43 26.609 -4.168 1 70.38 249 PRO A N 1
ATOM 1845 C CA . PRO A 1 249 ? -3.623 27.531 -3.363 1 70.38 249 PRO A CA 1
ATOM 1846 C C . PRO A 1 249 ? -2.33 26.891 -2.855 1 70.38 249 PRO A C 1
ATOM 1848 O O . PRO A 1 249 ? -1.624 27.5 -2.039 1 70.38 249 PRO A O 1
ATOM 1851 N N . LEU A 1 250 ? -2.008 25.75 -3.465 1 83.62 250 LEU A N 1
ATOM 1852 C CA . LEU A 1 250 ? -0.874 25.016 -2.906 1 83.62 250 LEU A CA 1
ATOM 1853 C C . LEU A 1 250 ? 0.364 25.188 -3.781 1 83.62 250 LEU A C 1
ATOM 1855 O O . LEU A 1 250 ? 0.264 25.188 -5.012 1 83.62 250 LEU A O 1
ATOM 1859 N N . LYS A 1 251 ? 1.44 25.453 -3.146 1 84.88 251 LYS A N 1
ATOM 1860 C CA . LYS A 1 251 ? 2.695 25.141 -3.82 1 84.88 251 LYS A CA 1
ATOM 1861 C C . LYS A 1 251 ? 3.041 23.656 -3.668 1 84.88 251 LYS A C 1
ATOM 1863 O O . LYS A 1 251 ? 2.832 23.078 -2.602 1 84.88 251 LYS A O 1
ATOM 1868 N N . HIS A 1 252 ? 3.395 23.047 -4.77 1 85.25 252 HIS A N 1
ATOM 1869 C CA . HIS A 1 252 ? 3.705 21.625 -4.641 1 85.25 252 HIS A CA 1
ATOM 1870 C C . HIS A 1 252 ? 4.852 21.219 -5.562 1 85.25 252 HIS A C 1
ATOM 1872 O O . HIS A 1 252 ? 5.078 21.875 -6.594 1 85.25 252 HIS A O 1
ATOM 1878 N N . LEU A 1 253 ? 5.574 20.188 -5.125 1 82.31 253 LEU A N 1
ATOM 1879 C CA . LEU A 1 253 ? 6.691 19.641 -5.883 1 82.31 253 LEU A CA 1
ATOM 1880 C C . LEU A 1 253 ? 6.781 18.125 -5.688 1 82.31 253 LEU A C 1
ATOM 1882 O O . LEU A 1 253 ? 6.527 17.625 -4.594 1 82.31 253 LEU A O 1
ATOM 1886 N N . SER A 1 254 ? 6.988 17.422 -6.742 1 79.12 254 SER A N 1
ATOM 1887 C CA . SER A 1 254 ? 7.184 15.977 -6.715 1 79.12 254 SER A CA 1
ATOM 1888 C C . SER A 1 254 ? 8.305 15.555 -7.664 1 79.12 254 SER A C 1
ATOM 1890 O O . SER A 1 254 ? 8.453 16.125 -8.742 1 79.12 254 SER A O 1
ATOM 1892 N N . PHE A 1 255 ? 9.016 14.523 -7.207 1 68.88 255 PHE A N 1
ATOM 1893 C CA . PHE A 1 255 ? 10.016 13.945 -8.094 1 68.88 255 PHE A CA 1
ATOM 1894 C C . PHE A 1 255 ? 9.367 13.43 -9.375 1 68.88 255 PHE A C 1
ATOM 1896 O O . PHE A 1 255 ? 10 13.406 -10.43 1 68.88 255 PHE A O 1
ATOM 1903 N N . GLY A 1 256 ? 8.203 12.984 -9.188 1 61.84 256 GLY A N 1
ATOM 1904 C CA . GLY A 1 256 ? 7.492 12.5 -10.359 1 61.84 256 GLY A CA 1
ATOM 1905 C C . GLY A 1 256 ? 7.324 13.555 -11.438 1 61.84 256 GLY A C 1
ATOM 1906 O O . GLY A 1 256 ? 7.047 13.227 -12.594 1 61.84 256 GLY A O 1
ATOM 1907 N N . HIS A 1 257 ? 7.508 14.719 -11.062 1 55.91 257 HIS A N 1
ATOM 1908 C CA . HIS A 1 257 ? 7.398 15.812 -12.023 1 55.91 257 HIS A CA 1
ATOM 1909 C C . HIS A 1 257 ? 8.727 16.047 -12.742 1 55.91 257 HIS A C 1
ATOM 1911 O O . HIS A 1 257 ? 8.773 16.781 -13.734 1 55.91 257 HIS A O 1
ATOM 1917 N N . VAL A 1 258 ? 9.75 15.414 -12.203 1 48.72 258 VAL A N 1
ATOM 1918 C CA . VAL A 1 258 ? 11.094 15.633 -12.727 1 48.72 258 VAL A CA 1
ATOM 1919 C C . VAL A 1 258 ? 11.422 14.562 -13.758 1 48.72 258 VAL A C 1
ATOM 1921 O O . VAL A 1 258 ? 11.328 13.367 -13.477 1 48.72 258 VAL A O 1
ATOM 1924 N N . LYS A 1 259 ? 11.133 14.75 -15.078 1 45.22 259 LYS A N 1
ATOM 1925 C CA . LYS A 1 259 ? 11.438 13.781 -16.125 1 45.22 259 LYS A CA 1
ATOM 1926 C C . LYS A 1 259 ? 12.898 13.336 -16.062 1 45.22 259 LYS A C 1
ATOM 1928 O O . LYS A 1 259 ? 13.797 14.172 -15.93 1 45.22 259 LYS A O 1
ATOM 1933 N N . PRO A 1 260 ? 13.102 12.008 -15.836 1 37 260 PRO A N 1
ATOM 1934 C CA . PRO A 1 260 ? 14.508 11.617 -15.938 1 37 260 PRO A CA 1
ATOM 1935 C C . PRO A 1 260 ? 15.164 12.094 -17.234 1 37 260 PRO A C 1
ATOM 1937 O O . PRO A 1 260 ? 14.562 12 -18.297 1 37 260 PRO A O 1
ATOM 1940 N N . SER A 1 261 ? 15.883 13.164 -17.328 1 32.69 261 SER A N 1
ATOM 1941 C CA . SER A 1 261 ? 16.672 13.367 -18.531 1 32.69 261 SER A CA 1
ATOM 1942 C C . SER A 1 261 ? 17.359 12.078 -18.969 1 32.69 261 SER A C 1
ATOM 1944 O O . SER A 1 261 ? 17.703 11.234 -18.141 1 32.69 261 SER A O 1
ATOM 1946 N N . PRO A 1 262 ? 17.188 11.734 -20.344 1 33.06 262 PRO A N 1
ATOM 1947 C CA . PRO A 1 262 ? 17.922 10.578 -20.875 1 33.06 262 PRO A CA 1
ATOM 1948 C C . PRO A 1 262 ? 19.344 10.477 -20.297 1 33.06 262 PRO A C 1
ATOM 1950 O O . PRO A 1 262 ? 19.969 9.414 -20.375 1 33.06 262 PRO A O 1
ATOM 1953 N N . ALA A 1 263 ? 19.984 11.625 -20.203 1 29.91 263 ALA A N 1
ATOM 1954 C CA . ALA A 1 263 ? 21.438 11.664 -19.953 1 29.91 263 ALA A CA 1
ATOM 1955 C C . ALA A 1 263 ? 21.781 11.078 -18.594 1 29.91 263 ALA A C 1
ATOM 1957 O O . ALA A 1 263 ? 22.938 11.102 -18.172 1 29.91 263 ALA A O 1
ATOM 1958 N N . LEU A 1 264 ? 20.844 11.055 -17.75 1 31.53 264 LEU A N 1
ATOM 1959 C CA . LEU A 1 264 ? 21.422 10.43 -16.562 1 31.53 264 LEU A CA 1
ATOM 1960 C C . LEU A 1 264 ? 21.984 9.055 -16.891 1 31.53 264 LEU A C 1
ATOM 1962 O O . LEU A 1 264 ? 21.281 8.195 -17.422 1 31.53 264 LEU A O 1
ATOM 1966 N N . PRO A 1 265 ? 23.109 8.945 -17.359 1 29.59 265 PRO A N 1
ATOM 1967 C CA . PRO A 1 265 ? 23.984 7.793 -17.609 1 29.59 265 PRO A CA 1
ATOM 1968 C C . PRO A 1 265 ? 23.781 6.672 -16.594 1 29.59 265 PRO A C 1
ATOM 1970 O O . PRO A 1 265 ? 23.844 6.906 -15.375 1 29.59 265 PRO A O 1
ATOM 1973 N N . GLY A 1 266 ? 22.656 5.867 -16.5 1 30.11 266 GLY A N 1
ATOM 1974 C CA . GLY A 1 266 ? 22.078 4.629 -16 1 30.11 266 GLY A CA 1
ATOM 1975 C C . GLY A 1 266 ? 20.609 4.496 -16.312 1 30.11 266 GLY A C 1
ATOM 1976 O O . GLY A 1 266 ? 19.938 3.572 -15.844 1 30.11 266 GLY A O 1
ATOM 1977 N N . ALA A 1 267 ? 19.922 5.684 -16.797 1 29.81 267 ALA A N 1
ATOM 1978 C CA . ALA A 1 267 ? 18.547 5.777 -17.312 1 29.81 267 ALA A CA 1
ATOM 1979 C C . ALA A 1 267 ? 18.469 5.215 -18.734 1 29.81 267 ALA A C 1
ATOM 1981 O O . ALA A 1 267 ? 17.562 5.574 -19.484 1 29.81 267 ALA A O 1
ATOM 1982 N N . GLY A 1 268 ? 19.328 4.809 -19.484 1 29.2 268 GLY A N 1
ATOM 1983 C CA . GLY A 1 268 ? 19.109 4.496 -20.891 1 29.2 268 GLY A CA 1
ATOM 1984 C C . GLY A 1 268 ? 17.688 4.066 -21.188 1 29.2 268 GLY A C 1
ATOM 1985 O O . GLY A 1 268 ? 16.781 4.898 -21.219 1 29.2 268 GLY A O 1
ATOM 1986 N N . GLY A 1 269 ? 17.359 2.928 -21.875 1 29.27 269 GLY A N 1
ATOM 1987 C CA . GLY A 1 269 ? 16.078 2.451 -22.391 1 29.27 269 GLY A CA 1
ATOM 1988 C C . GLY A 1 269 ? 14.922 2.689 -21.422 1 29.27 269 GLY A C 1
ATOM 1989 O O . GLY A 1 269 ? 15.109 3.271 -20.359 1 29.27 269 GLY A O 1
ATOM 1990 N N . VAL A 1 270 ? 13.523 2.215 -21.672 1 31.28 270 VAL A N 1
ATOM 1991 C CA . VAL A 1 270 ? 12.398 2.271 -20.75 1 31.28 270 VAL A CA 1
ATOM 1992 C C . VAL A 1 270 ? 12.914 2.318 -19.312 1 31.28 270 VAL A C 1
ATOM 1994 O O . VAL A 1 270 ? 13.227 1.28 -18.719 1 31.28 270 VAL A O 1
ATOM 1997 N N . GLU A 1 271 ? 13.922 3.014 -18.969 1 33.97 271 GLU A N 1
ATOM 1998 C CA . GLU A 1 271 ? 14.891 3.148 -17.875 1 33.97 271 GLU A CA 1
ATOM 1999 C C . GLU A 1 271 ? 14.203 3.514 -16.562 1 33.97 271 GLU A C 1
ATOM 2001 O O . GLU A 1 271 ? 13.766 4.652 -16.375 1 33.97 271 GLU A O 1
ATOM 2006 N N . ALA A 1 272 ? 13.211 2.969 -16.141 1 36.94 272 ALA A N 1
ATOM 2007 C CA . ALA A 1 272 ? 12.648 2.926 -14.797 1 36.94 272 ALA A CA 1
ATOM 2008 C C . ALA A 1 272 ? 13.68 3.361 -13.758 1 36.94 272 ALA A C 1
ATOM 2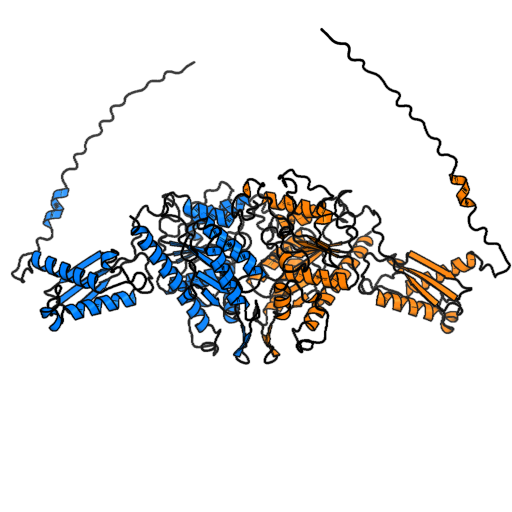010 O O . ALA A 1 272 ? 14.852 2.994 -13.852 1 36.94 272 ALA A O 1
ATOM 2011 N N . ALA A 1 273 ? 13.586 4.66 -13.25 1 40.72 273 ALA A N 1
ATOM 2012 C CA . ALA A 1 273 ? 14.273 5.324 -12.141 1 40.72 273 ALA A CA 1
ATOM 2013 C C . ALA A 1 273 ? 14.812 4.309 -11.141 1 40.72 273 ALA A C 1
ATOM 2015 O O . ALA A 1 273 ? 14.102 3.9 -10.219 1 40.72 273 ALA A O 1
ATOM 2016 N N . VAL A 1 274 ? 15.43 3.32 -11.695 1 41.53 274 VAL A N 1
ATOM 2017 C CA . VAL A 1 274 ? 16.109 2.49 -10.703 1 41.53 274 VAL A CA 1
ATOM 2018 C C . VAL A 1 274 ? 17.078 3.342 -9.898 1 41.53 274 VAL A C 1
ATOM 2020 O O . VAL A 1 274 ? 18.172 3.682 -10.375 1 41.53 274 VAL A O 1
ATOM 2023 N N . LEU A 1 275 ? 16.641 4.445 -9.281 1 44.41 275 LEU A N 1
ATOM 2024 C CA . LEU A 1 275 ? 17.547 5.152 -8.383 1 44.41 275 LEU A CA 1
ATOM 2025 C C . LEU A 1 275 ? 18.031 4.23 -7.273 1 44.41 275 LEU A C 1
ATOM 2027 O O . LEU A 1 275 ? 17.234 3.633 -6.555 1 44.41 275 LEU A O 1
ATOM 2031 N N . ARG A 1 276 ? 19.312 3.836 -7.375 1 49.59 276 ARG A N 1
ATOM 2032 C CA . ARG A 1 276 ? 19.891 3.102 -6.25 1 49.59 276 ARG A CA 1
ATOM 2033 C C . ARG A 1 276 ? 19.781 3.906 -4.961 1 49.59 276 ARG A C 1
ATOM 2035 O O . ARG A 1 276 ? 19.656 5.133 -4.992 1 49.59 276 ARG A O 1
ATOM 2042 N N . GLY A 1 277 ? 19.609 3.412 -3.742 1 54.97 277 GLY A N 1
ATOM 2043 C CA . GLY A 1 277 ? 19.375 3.945 -2.408 1 54.97 277 GLY A CA 1
ATOM 2044 C C . GLY A 1 277 ? 20.141 5.234 -2.143 1 54.97 277 GLY A C 1
ATOM 2045 O O . GLY A 1 277 ? 19.531 6.25 -1.785 1 54.97 277 GLY A O 1
ATOM 2046 N N . PRO A 1 278 ? 21.406 5.344 -2.344 1 57.56 278 PRO A N 1
ATOM 2047 C CA . PRO A 1 278 ? 22.172 6.559 -2.025 1 57.56 278 PRO A CA 1
ATOM 2048 C C . PRO A 1 278 ? 21.797 7.738 -2.922 1 57.56 278 PRO A C 1
ATOM 2050 O O . PRO A 1 278 ? 21.734 8.883 -2.455 1 57.56 278 PRO A O 1
ATOM 2053 N N . LEU A 1 279 ? 21.516 7.473 -4.051 1 61.34 279 LEU A N 1
ATOM 2054 C CA . LEU A 1 279 ? 21.141 8.539 -4.973 1 61.34 279 LEU A CA 1
ATOM 2055 C C . LEU A 1 279 ? 19.766 9.109 -4.617 1 61.34 279 LEU A C 1
ATOM 2057 O O . LEU A 1 279 ? 19.547 10.312 -4.727 1 61.34 279 LEU A O 1
ATOM 2061 N N . ALA A 1 280 ? 19.016 8.336 -4.008 1 65.31 280 ALA A N 1
ATOM 2062 C CA . ALA A 1 280 ? 17.688 8.773 -3.607 1 65.31 280 ALA A CA 1
ATOM 2063 C C . ALA A 1 280 ? 17.766 9.789 -2.471 1 65.31 280 ALA A C 1
ATOM 2065 O O . ALA A 1 280 ? 17.062 10.805 -2.49 1 65.31 280 ALA A O 1
ATOM 2066 N N . SER A 1 281 ? 18.609 9.562 -1.538 1 70.06 281 SER A N 1
ATOM 2067 C CA . SER A 1 281 ? 18.766 10.461 -0.404 1 70.06 281 SER A CA 1
ATOM 2068 C C . SER A 1 281 ? 19.297 11.82 -0.85 1 70.06 281 SER A C 1
ATOM 2070 O O . SER A 1 281 ? 18.875 12.859 -0.337 1 70.06 281 SER A O 1
ATOM 2072 N N . LYS A 1 282 ? 20.141 11.773 -1.755 1 69.81 282 LYS A N 1
ATOM 2073 C CA . LYS A 1 282 ? 20.719 13.016 -2.27 1 69.81 282 LYS A CA 1
ATOM 2074 C C . LYS A 1 282 ? 19.656 13.844 -3 1 69.81 282 LYS A C 1
ATOM 2076 O O . LYS A 1 282 ? 19.578 15.062 -2.824 1 69.81 282 LYS A O 1
ATOM 2081 N N . VAL A 1 283 ? 18.891 13.203 -3.711 1 71.44 283 VAL A N 1
ATOM 2082 C CA . VAL A 1 283 ? 17.859 13.875 -4.484 1 71.44 283 VAL A CA 1
ATOM 2083 C C . VAL A 1 283 ? 16.812 14.492 -3.545 1 71.44 283 VAL A C 1
ATOM 2085 O O . VAL A 1 283 ? 16.406 15.641 -3.729 1 71.44 283 VAL A O 1
ATOM 2088 N N . VAL A 1 284 ? 16.5 13.844 -2.539 1 77 284 VAL A N 1
ATOM 2089 C CA . VAL A 1 284 ? 15.516 14.312 -1.572 1 77 284 VAL A CA 1
ATOM 2090 C C . VAL A 1 284 ? 16.047 15.555 -0.859 1 77 284 VAL A C 1
ATOM 2092 O O . VAL A 1 284 ? 15.305 16.531 -0.684 1 77 284 VAL A O 1
ATOM 2095 N N . THR A 1 285 ? 17.266 15.5 -0.534 1 77.62 285 THR A N 1
ATOM 2096 C CA . THR A 1 285 ? 17.875 16.625 0.152 1 77.62 285 THR A CA 1
ATOM 2097 C C . THR A 1 285 ? 17.922 17.859 -0.752 1 77.62 285 THR A C 1
ATOM 2099 O O . THR A 1 285 ? 17.641 18.969 -0.304 1 77.62 285 THR A O 1
ATOM 2102 N N . GLN A 1 286 ? 18.109 17.578 -1.92 1 73.06 286 GLN A N 1
ATOM 2103 C CA . GLN A 1 286 ? 18.156 18.672 -2.881 1 73.06 286 GLN A CA 1
ATOM 2104 C C . GLN A 1 286 ? 16.766 19.297 -3.062 1 73.06 286 GLN A C 1
ATOM 2106 O O . GLN A 1 286 ? 16.641 20.516 -3.076 1 73.06 286 GLN A O 1
ATOM 2111 N N . LEU A 1 287 ? 15.828 18.516 -3.203 1 76 287 LEU A N 1
ATOM 2112 C CA . LEU A 1 287 ? 14.461 19.016 -3.367 1 76 287 LEU A CA 1
ATOM 2113 C C . LEU A 1 287 ? 14.031 19.844 -2.154 1 76 287 LEU A C 1
ATOM 2115 O O . LEU A 1 287 ? 13.367 20.859 -2.295 1 76 287 LEU A O 1
ATOM 2119 N N . LEU A 1 288 ? 14.469 19.359 -1.069 1 78.88 288 LEU A N 1
ATOM 2120 C CA . LEU A 1 288 ? 14.07 19.984 0.185 1 78.88 288 LEU A CA 1
ATOM 2121 C C . LEU A 1 288 ? 14.781 21.328 0.371 1 78.88 288 LEU A C 1
ATOM 2123 O O . LEU A 1 288 ? 14.148 22.328 0.697 1 78.88 288 LEU A O 1
ATOM 2127 N N . LEU A 1 289 ? 16.062 21.391 0.094 1 76.75 289 LEU A N 1
ATOM 2128 C CA . LEU A 1 289 ? 16.891 22.516 0.506 1 76.75 289 LEU A CA 1
ATOM 2129 C C . LEU A 1 289 ? 17.062 23.5 -0.643 1 76.75 289 LEU A C 1
ATOM 2131 O O . LEU A 1 289 ? 17.344 24.688 -0.415 1 76.75 289 LEU A O 1
ATOM 2135 N N . SER A 1 290 ? 16.859 23.031 -1.804 1 73.25 290 SER A N 1
ATOM 2136 C CA . SER A 1 290 ? 17.188 23.891 -2.936 1 73.25 290 SER A CA 1
ATOM 2137 C C . SER A 1 290 ? 15.922 24.484 -3.555 1 73.25 290 SER A C 1
ATOM 2139 O O . SER A 1 290 ? 16 25.391 -4.383 1 73.25 290 SER A O 1
ATOM 2141 N N . THR A 1 291 ? 14.805 24.078 -3.15 1 76.5 291 THR A N 1
ATOM 2142 C CA . THR A 1 291 ? 13.562 24.641 -3.668 1 76.5 291 THR A CA 1
ATOM 2143 C C . THR A 1 291 ? 13.258 25.984 -3 1 76.5 291 THR A C 1
ATOM 2145 O O . THR A 1 291 ? 13.352 26.109 -1.777 1 76.5 291 THR A O 1
ATOM 2148 N N . GLU A 1 292 ? 12.891 26.984 -3.828 1 76.06 292 GLU A N 1
ATOM 2149 C CA . GLU A 1 292 ? 12.484 28.281 -3.289 1 76.06 292 GLU A CA 1
ATOM 2150 C C . GLU A 1 292 ? 10.992 28.312 -2.969 1 76.06 292 GLU A C 1
ATOM 2152 O O . GLU A 1 292 ? 10.188 28.766 -3.773 1 76.06 292 GLU A O 1
ATOM 2157 N N . TRP A 1 293 ? 10.703 27.922 -1.86 1 79.5 293 TRP A N 1
ATOM 2158 C CA . TRP A 1 293 ? 9.305 27.812 -1.438 1 79.5 293 TRP A CA 1
ATOM 2159 C C . TRP A 1 293 ? 8.703 29.188 -1.19 1 79.5 293 TRP A C 1
ATOM 2161 O O . TRP A 1 293 ? 7.48 29.344 -1.268 1 79.5 293 TRP A O 1
ATOM 2171 N N . GLY A 1 294 ? 9.547 30.188 -0.993 1 79 294 GLY A N 1
ATOM 2172 C CA . GLY A 1 294 ? 9.023 31.469 -0.545 1 79 294 GLY A CA 1
ATOM 2173 C C . GLY A 1 294 ? 8.445 31.406 0.857 1 79 294 GLY A C 1
ATOM 2174 O O . GLY A 1 294 ? 8.883 30.609 1.684 1 79 294 GLY A O 1
ATOM 2175 N N . GLU A 1 295 ? 7.52 32.344 1.124 1 82.06 295 GLU A N 1
ATOM 2176 C CA . GLU A 1 295 ? 6.938 32.406 2.461 1 82.06 295 GLU A CA 1
ATOM 2177 C C . GLU A 1 295 ? 5.828 31.375 2.629 1 82.06 295 GLU A C 1
ATOM 2179 O O . GLU A 1 295 ? 4.797 31.453 1.958 1 82.06 295 GLU A O 1
ATOM 2184 N N . LEU A 1 296 ? 6.117 30.422 3.518 1 88.5 296 LEU A N 1
ATOM 2185 C CA . LEU A 1 296 ? 5.125 29.406 3.824 1 88.5 296 LEU A CA 1
ATOM 2186 C C . LEU A 1 296 ? 4.848 29.344 5.324 1 88.5 296 LEU A C 1
ATOM 2188 O O . LEU A 1 296 ? 5.773 29.453 6.133 1 88.5 296 LEU A O 1
ATOM 2192 N N . ASP A 1 297 ? 3.564 29.219 5.594 1 89.56 297 ASP A N 1
ATOM 2193 C CA . ASP A 1 297 ? 3.199 28.922 6.973 1 89.56 297 ASP A CA 1
ATOM 2194 C C . ASP A 1 297 ? 3.449 27.438 7.289 1 89.56 297 ASP A C 1
ATOM 2196 O O . ASP A 1 297 ? 3.891 27.109 8.391 1 89.56 297 ASP A O 1
ATOM 2200 N N . TYR A 1 298 ? 3.162 26.641 6.293 1 92.56 298 TYR A N 1
ATOM 2201 C CA . TYR A 1 298 ? 3.354 25.203 6.457 1 92.56 298 TYR A CA 1
ATOM 2202 C C . TYR A 1 298 ? 3.959 24.578 5.203 1 92.56 298 TYR A C 1
ATOM 2204 O O . TYR A 1 298 ? 3.527 24.875 4.086 1 92.56 298 TYR A O 1
ATOM 2212 N N . LEU A 1 299 ? 4.953 23.766 5.402 1 92.62 299 LEU A N 1
ATOM 2213 C CA . LEU A 1 299 ? 5.414 22.828 4.387 1 92.62 299 LEU A CA 1
ATOM 2214 C C . LEU A 1 299 ? 5.16 21.375 4.824 1 92.62 299 LEU A C 1
ATOM 2216 O O . LEU A 1 299 ? 5.695 20.938 5.84 1 92.62 299 LEU A O 1
ATOM 2220 N N . LEU A 1 300 ? 4.273 20.688 4.086 1 95.81 300 LEU A N 1
ATOM 2221 C CA . LEU A 1 300 ? 4.004 19.281 4.363 1 95.81 300 LEU A CA 1
ATOM 2222 C C . LEU A 1 300 ? 4.918 18.391 3.533 1 95.81 300 LEU A C 1
ATOM 2224 O O . LEU A 1 300 ? 5.133 18.641 2.346 1 95.81 300 LEU A O 1
ATOM 2228 N N . LEU A 1 301 ? 5.496 17.406 4.172 1 93.94 301 LEU A N 1
ATOM 2229 C CA . LEU A 1 301 ? 6.328 16.406 3.508 1 93.94 301 LEU A CA 1
ATOM 2230 C C . LEU A 1 301 ? 5.609 15.062 3.426 1 93.94 301 LEU A C 1
ATOM 2232 O O . LEU A 1 301 ? 5.352 14.43 4.449 1 93.94 301 LEU A O 1
ATOM 2236 N N . ASP A 1 302 ? 5.277 14.656 2.246 1 93.38 302 ASP A N 1
ATOM 2237 C CA . ASP A 1 302 ? 4.73 13.32 2.01 1 93.38 302 ASP A CA 1
ATOM 2238 C C . ASP A 1 302 ? 5.84 12.273 1.939 1 93.38 302 ASP A C 1
ATOM 2240 O O . ASP A 1 302 ? 6.438 12.07 0.882 1 93.38 302 ASP A O 1
ATOM 2244 N N . LEU A 1 303 ? 6.016 11.57 3.037 1 90.19 303 LEU A N 1
ATOM 2245 C CA . LEU A 1 303 ? 7.156 10.672 3.152 1 90.19 303 LEU A CA 1
ATOM 2246 C C . LEU A 1 303 ? 6.887 9.359 2.426 1 90.19 303 LEU A C 1
ATOM 2248 O O . LEU A 1 303 ? 5.73 8.961 2.256 1 90.19 303 LEU A O 1
ATOM 2252 N N . PRO A 1 304 ? 7.941 8.695 1.953 1 83.25 304 PRO A N 1
ATOM 2253 C CA . PRO A 1 304 ? 7.75 7.355 1.393 1 83.25 304 PRO A CA 1
ATOM 2254 C C . PRO A 1 304 ? 7.398 6.316 2.455 1 83.25 304 PRO A C 1
ATOM 2256 O O . PRO A 1 304 ? 7.543 6.578 3.652 1 83.25 304 PRO A O 1
ATOM 2259 N N . PRO A 1 305 ? 6.805 5.164 2.02 1 78.38 305 PRO A N 1
ATOM 2260 C CA . PRO A 1 305 ? 6.562 4.102 2.998 1 78.38 305 PRO A CA 1
ATOM 2261 C C . PRO A 1 305 ? 7.855 3.539 3.59 1 78.38 305 PRO A C 1
ATOM 2263 O O . PRO A 1 305 ? 8.922 3.658 2.98 1 78.38 305 PRO A O 1
ATOM 2266 N N . GLY A 1 306 ? 7.75 3.037 4.824 1 70.69 306 GLY A N 1
ATOM 2267 C CA . GLY A 1 306 ? 8.883 2.367 5.438 1 70.69 306 GLY A CA 1
ATOM 2268 C C . GLY A 1 306 ? 9.57 3.207 6.5 1 70.69 306 GLY A C 1
ATOM 2269 O O . GLY A 1 306 ? 9.023 4.227 6.938 1 70.69 306 GLY A O 1
ATOM 2270 N N . THR A 1 307 ? 10.586 2.727 7.098 1 64.19 307 THR A N 1
ATOM 2271 C CA . THR A 1 307 ? 11.406 3.371 8.117 1 64.19 307 THR A CA 1
ATOM 2272 C C . THR A 1 307 ? 12.859 3.449 7.664 1 64.19 307 THR A C 1
ATOM 2274 O O . THR A 1 307 ? 13.781 3.373 8.484 1 64.19 307 THR A O 1
ATOM 2277 N N . GLY A 1 308 ? 12.992 3.689 6.402 1 63.66 308 GLY A N 1
ATOM 2278 C CA . GLY A 1 308 ? 14.32 3.578 5.82 1 63.66 308 GLY A CA 1
ATOM 2279 C C . GLY A 1 308 ? 15.078 4.891 5.805 1 63.66 308 GLY A C 1
ATOM 2280 O O . GLY A 1 308 ? 14.797 5.781 6.609 1 63.66 308 GLY A O 1
ATOM 2281 N N . ASP A 1 309 ? 15.969 5.023 4.891 1 62.28 309 ASP A N 1
ATOM 2282 C CA . ASP A 1 309 ? 16.984 6.07 4.801 1 62.28 309 ASP A CA 1
ATOM 2283 C C . ASP A 1 309 ? 16.344 7.418 4.465 1 62.28 309 ASP A C 1
ATOM 2285 O O . ASP A 1 309 ? 16.781 8.461 4.965 1 62.28 309 ASP A O 1
ATOM 2289 N N . VAL A 1 310 ? 15.281 7.352 3.791 1 72.25 310 VAL A N 1
ATOM 2290 C CA . VAL A 1 310 ? 14.711 8.617 3.34 1 72.25 310 VAL A CA 1
ATOM 2291 C C . VAL A 1 310 ? 14.078 9.352 4.523 1 72.25 310 VAL A C 1
ATOM 2293 O O . VAL A 1 310 ? 14.211 10.57 4.648 1 72.25 310 VAL A O 1
ATOM 2296 N N . GLN A 1 311 ? 13.414 8.578 5.352 1 73.69 311 GLN A N 1
ATOM 2297 C CA . GLN A 1 311 ? 12.789 9.18 6.527 1 73.69 311 GLN A CA 1
ATOM 2298 C C . GLN A 1 311 ? 13.836 9.812 7.438 1 73.69 311 GLN A C 1
ATOM 2300 O O . GLN A 1 311 ? 13.656 10.938 7.91 1 73.69 311 GLN A O 1
ATOM 2305 N N . ILE A 1 312 ? 14.875 9.125 7.57 1 70.06 312 ILE A N 1
ATOM 2306 C CA . ILE A 1 312 ? 15.969 9.602 8.422 1 70.06 312 ILE A CA 1
ATOM 2307 C C . ILE A 1 312 ? 16.641 10.812 7.777 1 70.06 312 ILE A C 1
ATOM 2309 O O . ILE A 1 312 ? 16.891 11.812 8.445 1 70.06 312 ILE A O 1
ATOM 2313 N N . THR A 1 313 ? 16.844 10.711 6.516 1 75.81 313 THR A N 1
ATOM 2314 C CA . THR A 1 313 ? 17.5 11.789 5.777 1 75.81 313 THR A CA 1
ATOM 2315 C C . THR A 1 313 ? 16.688 13.07 5.859 1 75.81 313 THR A C 1
ATOM 2317 O O . THR A 1 313 ? 17.234 14.156 6.078 1 75.81 313 THR A O 1
ATOM 2320 N N . VAL A 1 314 ? 15.461 12.938 5.707 1 81.19 314 VAL A N 1
ATOM 2321 C CA . VAL A 1 314 ? 14.578 14.102 5.734 1 81.19 314 VAL A CA 1
ATOM 2322 C C . VAL A 1 314 ? 14.625 14.758 7.113 1 81.19 314 VAL A C 1
ATOM 2324 O O . VAL A 1 314 ? 14.734 15.977 7.223 1 81.19 314 VAL A O 1
ATOM 2327 N N . THR A 1 315 ? 14.555 13.945 8.117 1 76.38 315 THR A N 1
ATOM 2328 C CA . THR A 1 315 ? 14.578 14.461 9.484 1 76.38 315 THR A CA 1
ATOM 2329 C C . THR A 1 315 ? 15.898 15.164 9.781 1 76.38 315 THR A C 1
ATOM 2331 O O . THR A 1 315 ? 15.914 16.234 10.391 1 76.38 315 THR A O 1
ATOM 2334 N N . GLN A 1 316 ? 16.922 14.562 9.219 1 72.56 316 GLN A N 1
ATOM 2335 C CA . GLN A 1 316 ? 18.25 15.133 9.438 1 72.56 316 GLN A CA 1
ATOM 2336 C C . GLN A 1 316 ? 18.453 16.391 8.609 1 72.56 316 GLN A C 1
ATOM 2338 O O . GLN A 1 316 ? 19.062 17.359 9.062 1 72.56 316 GLN A O 1
ATOM 2343 N N . ALA A 1 317 ? 18.031 16.281 7.422 1 75.75 317 ALA A N 1
ATOM 2344 C CA . ALA A 1 317 ? 18.203 17.406 6.508 1 75.75 317 ALA A CA 1
ATOM 2345 C C . ALA A 1 317 ? 17.469 18.656 7.012 1 75.75 317 ALA A C 1
ATOM 2347 O O . ALA A 1 317 ? 17.969 19.781 6.871 1 75.75 317 ALA A O 1
ATOM 2348 N N . VAL A 1 318 ? 16.359 18.375 7.516 1 77.31 318 VAL A N 1
ATOM 2349 C CA . VAL A 1 318 ? 15.57 19.484 8.023 1 77.31 318 VAL A CA 1
ATOM 2350 C C . VAL A 1 318 ? 16.172 20.016 9.328 1 77.31 318 VAL A C 1
ATOM 2352 O O . VAL A 1 318 ? 16.172 21.219 9.586 1 77.31 318 VAL A O 1
ATOM 2355 N N . GLY A 1 319 ? 16.688 18.922 10.203 1 64.31 319 GLY A N 1
ATOM 2356 C CA . GLY A 1 319 ? 17.25 19.281 11.492 1 64.31 319 GLY A CA 1
ATOM 2357 C C . GLY A 1 319 ? 18.641 19.906 11.391 1 64.31 319 GLY A C 1
ATOM 2358 O O . GLY A 1 319 ? 19.125 20.516 12.344 1 64.31 319 GLY A O 1
ATOM 2359 N N . GLY A 1 320 ? 19.609 19.25 10.25 1 50.81 320 GLY A N 1
ATOM 2360 C CA . GLY A 1 320 ? 20.984 19.719 10.234 1 50.81 320 GLY A CA 1
ATOM 2361 C C . GLY A 1 320 ? 21.125 21.156 10.711 1 50.81 320 GLY A C 1
ATOM 2362 O O . GLY A 1 320 ? 22.234 21.641 10.883 1 50.81 320 GLY A O 1
ATOM 2363 N N . GLY A 1 321 ? 20.484 21.891 10.047 1 37.34 321 GLY A N 1
ATOM 2364 C CA . GLY A 1 321 ? 20.922 23.266 10.234 1 37.34 321 GLY A CA 1
ATOM 2365 C C . GLY A 1 321 ? 20.781 23.75 11.664 1 37.34 321 GLY A C 1
ATOM 2366 O O . GLY A 1 321 ? 19.672 23.984 12.141 1 37.34 321 GLY A O 1
ATOM 2367 N N . GLY A 1 322 ? 21.5 23.266 12.75 1 33.06 322 GLY A N 1
ATOM 2368 C CA . GLY A 1 322 ? 21.859 23.469 14.141 1 33.06 322 GLY A CA 1
ATOM 2369 C C . GLY A 1 322 ? 20.672 23.344 15.086 1 33.06 322 GLY A C 1
ATOM 2370 O O . GLY A 1 322 ? 20.641 22.484 15.953 1 33.06 322 GLY A O 1
ATOM 2371 N N . GLY A 1 323 ? 19.922 24.312 15.68 1 32.78 323 GLY A N 1
ATOM 2372 C CA . GLY A 1 323 ? 19.25 24.469 16.969 1 32.78 323 GLY A CA 1
ATOM 2373 C C . GLY A 1 323 ? 17.938 23.734 17.047 1 32.78 323 GLY A C 1
ATOM 2374 O O . GLY A 1 323 ? 17.422 23.234 16.047 1 32.78 323 GLY A O 1
ATOM 2375 N N . ARG A 1 324 ? 17.516 22.953 18.328 1 39.03 324 ARG A N 1
ATOM 2376 C CA . ARG A 1 324 ? 16.172 22.547 18.75 1 39.03 324 ARG A CA 1
ATOM 2377 C C . ARG A 1 324 ? 15.109 23.203 17.875 1 39.03 324 ARG A C 1
ATOM 2379 O O . ARG A 1 324 ? 14.062 22.609 17.625 1 39.03 324 ARG A O 1
ATOM 2386 N N . GLU A 1 325 ? 15.273 24.328 17.219 1 45.66 325 GLU A N 1
ATOM 2387 C CA . GLU A 1 325 ? 14.422 25.312 16.562 1 45.66 325 GLU A CA 1
ATOM 2388 C C . GLU A 1 325 ? 14.32 25.047 15.055 1 45.66 325 GLU A C 1
ATOM 2390 O O . GLU A 1 325 ? 13.492 25.656 14.367 1 45.66 325 GLU A O 1
ATOM 2395 N N . GLY A 1 326 ? 14.938 23.844 14.453 1 56.94 326 GLY A N 1
ATOM 2396 C CA . GLY A 1 326 ? 14.961 23.828 13 1 56.94 326 GLY A CA 1
ATOM 2397 C C . GLY A 1 326 ? 14.578 22.469 12.422 1 56.94 326 GLY A C 1
ATOM 2398 O O . GLY A 1 326 ? 14.781 22.219 11.227 1 56.94 326 GLY A O 1
ATOM 2399 N N . GLY A 1 327 ? 14.023 21.625 13.148 1 75.38 327 GLY A N 1
ATOM 2400 C CA . GLY A 1 327 ? 13.664 20.328 12.617 1 75.38 327 GLY A CA 1
ATOM 2401 C C . GLY A 1 327 ? 12.188 20.203 12.281 1 75.38 327 GLY A C 1
ATOM 2402 O O . GLY A 1 327 ? 11.516 21.203 12.062 1 75.38 327 GLY A O 1
ATOM 2403 N N . LEU A 1 328 ? 11.727 19.047 12.133 1 88.31 328 LEU A N 1
ATOM 2404 C CA . LEU A 1 328 ? 10.305 18.781 11.922 1 88.31 328 LEU A CA 1
ATOM 2405 C C . LEU A 1 328 ? 9.484 19.203 13.141 1 88.31 328 LEU A C 1
ATOM 2407 O O . LEU A 1 328 ? 9.859 18.922 14.273 1 88.31 328 LEU A O 1
ATOM 2411 N N . ASN A 1 329 ? 8.484 19.984 12.891 1 91.12 329 ASN A N 1
ATOM 2412 C CA . ASN A 1 329 ? 7.602 20.406 13.977 1 91.12 329 ASN A CA 1
ATOM 2413 C C . ASN A 1 329 ? 6.746 19.266 14.484 1 91.12 329 ASN A C 1
ATOM 2415 O O . ASN A 1 329 ? 6.258 19.297 15.617 1 91.12 329 ASN A O 1
ATOM 2419 N N . GLY A 1 330 ? 6.547 18.297 13.688 1 93.5 330 GLY A N 1
ATOM 2420 C CA . GLY A 1 330 ? 5.789 17.109 14.055 1 93.5 330 GLY A CA 1
ATOM 2421 C C . GLY A 1 330 ? 5.43 16.234 12.867 1 93.5 330 GLY A C 1
ATOM 2422 O O . GLY A 1 330 ? 5.859 16.5 11.742 1 93.5 330 GLY A O 1
ATOM 2423 N N . ALA A 1 331 ? 4.691 15.195 13.227 1 95.38 331 ALA A N 1
ATOM 2424 C CA . ALA A 1 331 ? 4.289 14.273 12.172 1 95.38 331 ALA A CA 1
ATOM 2425 C C . ALA A 1 331 ? 2.83 13.859 12.328 1 95.38 331 ALA A C 1
ATOM 2427 O O . ALA A 1 331 ? 2.332 13.727 13.445 1 95.38 331 ALA A O 1
ATOM 2428 N N . VAL A 1 332 ? 2.168 13.773 11.195 1 97.69 332 VAL A N 1
ATOM 2429 C CA . VAL A 1 332 ? 0.87 13.117 11.117 1 97.69 332 VAL A CA 1
ATOM 2430 C C . VAL A 1 332 ? 1.051 11.68 10.625 1 97.69 332 VAL A C 1
ATOM 2432 O O . VAL A 1 332 ? 1.587 11.453 9.539 1 97.69 332 VAL A O 1
ATOM 2435 N N . VAL A 1 333 ? 0.602 10.75 11.438 1 96.69 333 VAL A N 1
ATOM 2436 C CA . VAL A 1 333 ? 0.772 9.336 11.102 1 96.69 333 VAL A CA 1
ATOM 2437 C C . VAL A 1 333 ? -0.512 8.797 10.484 1 96.69 333 VAL A C 1
ATOM 2439 O O . VAL A 1 333 ? -1.605 9.016 11.008 1 96.69 333 VAL A O 1
ATOM 2442 N N . VAL A 1 334 ? -0.343 8.109 9.312 1 96.94 334 VAL A N 1
ATOM 2443 C CA . VAL A 1 334 ? -1.486 7.559 8.594 1 96.94 334 VAL A CA 1
ATOM 2444 C C . VAL A 1 334 ? -1.41 6.035 8.594 1 96.94 334 VAL A C 1
ATOM 2446 O O . VAL A 1 334 ? -0.354 5.461 8.328 1 96.94 334 VAL A O 1
ATOM 2449 N N . THR A 1 335 ? -2.494 5.355 8.953 1 95.25 335 THR A N 1
ATOM 2450 C CA . THR A 1 335 ? -2.541 3.898 8.977 1 95.25 335 THR A CA 1
ATOM 2451 C C . THR A 1 335 ? -3.961 3.398 8.734 1 95.25 335 THR A C 1
ATOM 2453 O O . THR A 1 335 ? -4.863 4.188 8.445 1 95.25 335 THR A O 1
ATOM 2456 N N . THR A 1 336 ? -4.129 2.131 8.625 1 93.81 336 THR A N 1
ATOM 2457 C CA . THR A 1 336 ? -5.422 1.456 8.547 1 93.81 336 THR A CA 1
ATOM 2458 C C . THR A 1 336 ? -5.59 0.469 9.695 1 93.81 336 THR A C 1
ATOM 2460 O O . THR A 1 336 ? -4.613 0.097 10.352 1 93.81 336 THR A O 1
ATOM 2463 N N . PRO A 1 337 ? -6.789 0.084 10.031 1 92.62 337 PRO A N 1
ATOM 2464 C CA . PRO A 1 337 ? -7 -0.768 11.203 1 92.62 337 PRO A CA 1
ATOM 2465 C C . PRO A 1 337 ? -6.57 -2.213 10.969 1 92.62 337 PRO A C 1
ATOM 2467 O O . PRO A 1 337 ? -6.715 -3.057 11.852 1 92.62 337 PRO A O 1
ATOM 2470 N N . GLN A 1 338 ? -5.914 -2.527 9.969 1 88.75 338 GLN A N 1
ATOM 2471 C CA . GLN A 1 338 ? -5.449 -3.881 9.68 1 88.75 338 GLN A CA 1
ATOM 2472 C C . GLN A 1 338 ? -4.207 -4.223 10.5 1 88.75 338 GLN A C 1
ATOM 2474 O O . GLN A 1 338 ? -3.342 -3.369 10.711 1 88.75 338 GLN A O 1
ATOM 2479 N N . GLU A 1 339 ? -4.105 -5.449 10.828 1 85.75 339 GLU A N 1
ATOM 2480 C CA . GLU A 1 339 ? -2.988 -5.895 11.648 1 85.75 339 GLU A CA 1
ATOM 2481 C C . GLU A 1 339 ? -1.654 -5.637 10.961 1 85.75 339 GLU A C 1
ATOM 2483 O O . GLU A 1 339 ? -0.699 -5.18 11.586 1 85.75 339 GLU A O 1
ATOM 2488 N N . LEU A 1 340 ? -1.591 -5.926 9.734 1 83.19 340 LEU A N 1
ATOM 2489 C CA . LEU A 1 340 ? -0.357 -5.711 8.984 1 83.19 340 LEU A CA 1
ATOM 2490 C C . LEU A 1 340 ? 0.07 -4.25 9.055 1 83.19 340 LEU A C 1
ATOM 2492 O O . LEU A 1 340 ? 1.26 -3.949 9.188 1 83.19 340 LEU A O 1
ATOM 2496 N N . ALA A 1 341 ? -0.88 -3.348 8.945 1 87.12 341 ALA A N 1
ATOM 2497 C CA . ALA A 1 341 ? -0.595 -1.917 9.008 1 87.12 341 ALA A CA 1
ATOM 2498 C C . ALA A 1 341 ? -0.237 -1.495 10.43 1 87.12 341 ALA A C 1
ATOM 2500 O O . ALA A 1 341 ? 0.573 -0.587 10.633 1 87.12 341 ALA A O 1
ATOM 2501 N N . MET A 1 342 ? -0.784 -2.18 11.445 1 87.25 342 MET A N 1
ATOM 2502 C CA . MET A 1 342 ? -0.551 -1.836 12.852 1 87.25 342 MET A CA 1
ATOM 2503 C C . MET A 1 342 ? 0.891 -2.133 13.25 1 87.25 342 MET A C 1
ATOM 2505 O O . MET A 1 342 ? 1.517 -1.344 13.961 1 87.25 342 MET A O 1
ATOM 2509 N N . VAL A 1 343 ? 1.354 -3.24 12.789 1 81.25 343 VAL A N 1
ATOM 2510 C CA . VAL A 1 343 ? 2.73 -3.615 13.094 1 81.25 343 VAL A CA 1
ATOM 2511 C C . VAL A 1 343 ? 3.686 -2.555 12.555 1 81.25 343 VAL A C 1
ATOM 2513 O O . VAL A 1 343 ? 4.617 -2.137 13.242 1 81.25 343 VAL A O 1
ATOM 2516 N 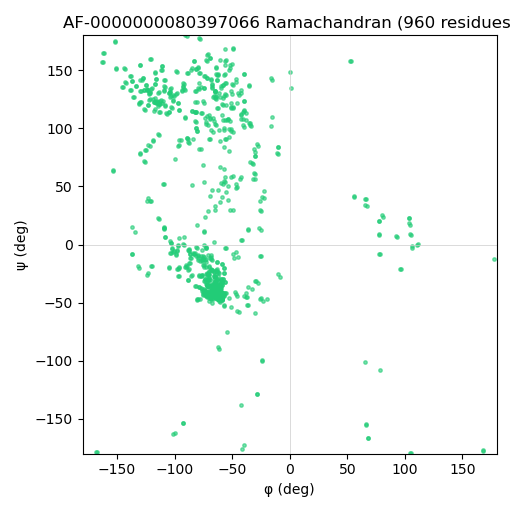N . ASP A 1 344 ? 3.398 -2.115 11.453 1 82.94 344 ASP A N 1
ATOM 2517 C CA . ASP A 1 344 ? 4.277 -1.158 10.789 1 82.94 344 ASP A CA 1
ATOM 2518 C C . ASP A 1 344 ? 4.148 0.23 11.414 1 82.94 344 ASP A C 1
ATOM 2520 O O . ASP A 1 344 ? 5.145 0.943 11.562 1 82.94 344 ASP A O 1
ATOM 2524 N N . VAL A 1 345 ? 2.959 0.672 11.758 1 89.06 345 VAL A N 1
ATOM 2525 C CA . VAL A 1 345 ? 2.758 2.016 12.289 1 89.06 345 VAL A CA 1
ATOM 2526 C C . VAL A 1 345 ? 3.43 2.141 13.656 1 89.06 345 VAL A C 1
ATOM 2528 O O . VAL A 1 345 ? 3.955 3.201 14 1 89.06 345 VAL A O 1
ATOM 2531 N N . VAL A 1 346 ? 3.408 1.071 14.391 1 87.5 346 VAL A N 1
ATOM 2532 C CA . VAL A 1 346 ? 4.062 1.063 15.695 1 87.5 346 VAL A CA 1
ATOM 2533 C C . VAL A 1 346 ? 5.559 1.313 15.523 1 87.5 346 VAL A C 1
ATOM 2535 O O . VAL A 1 346 ? 6.145 2.129 16.25 1 87.5 346 VAL A O 1
ATOM 2538 N N . LYS A 1 347 ? 6.125 0.667 14.547 1 80.56 347 LYS A N 1
ATOM 2539 C CA . LYS A 1 347 ? 7.535 0.895 14.242 1 80.56 347 LYS A CA 1
ATOM 2540 C C . LYS A 1 347 ? 7.781 2.346 13.836 1 80.56 347 LYS A C 1
ATOM 2542 O O . LYS A 1 347 ? 8.773 2.951 14.25 1 80.56 347 LYS A O 1
ATOM 2547 N N . GLY A 1 348 ? 6.938 2.854 13.055 1 85.25 348 GLY A N 1
ATOM 2548 C CA . GLY A 1 348 ? 7.066 4.227 12.594 1 85.25 348 GLY A CA 1
ATOM 2549 C C . GLY A 1 348 ? 6.98 5.242 13.719 1 85.25 348 GLY A C 1
ATOM 2550 O O . GLY A 1 348 ? 7.77 6.188 13.773 1 85.25 348 GLY A O 1
ATOM 2551 N N . VAL A 1 349 ? 6.051 5.043 14.594 1 89.81 349 VAL A N 1
ATOM 2552 C CA . VAL A 1 349 ? 5.859 5.945 15.719 1 89.81 349 VAL A CA 1
ATOM 2553 C C . VAL A 1 349 ? 7.078 5.887 16.641 1 89.81 349 VAL A C 1
ATOM 2555 O O . VAL A 1 349 ? 7.555 6.918 17.125 1 89.81 349 VAL A O 1
ATOM 2558 N N . ARG A 1 350 ? 7.582 4.727 16.844 1 85.5 350 ARG A N 1
ATOM 2559 C CA . ARG A 1 350 ? 8.789 4.578 17.656 1 85.5 350 ARG A CA 1
ATOM 2560 C C . ARG A 1 350 ? 9.969 5.305 17.016 1 85.5 350 ARG A C 1
ATOM 2562 O O . ARG A 1 350 ? 10.773 5.922 17.719 1 85.5 350 ARG A O 1
ATOM 2569 N N . MET A 1 351 ? 10.039 5.145 15.789 1 80.56 351 MET A N 1
ATOM 2570 C CA . MET A 1 351 ? 11.094 5.848 15.062 1 80.56 351 MET A CA 1
ATOM 2571 C C . MET A 1 351 ? 10.969 7.355 15.25 1 80.56 351 MET A C 1
ATOM 2573 O O . MET A 1 351 ? 11.969 8.039 15.492 1 80.56 351 MET A O 1
ATOM 2577 N N . LEU A 1 352 ? 9.836 7.914 15.117 1 85.38 352 LEU A N 1
ATOM 2578 C CA . LEU A 1 352 ? 9.609 9.344 15.312 1 85.38 352 LEU A CA 1
ATOM 2579 C C . LEU A 1 352 ? 10 9.758 16.719 1 85.38 352 LEU A C 1
ATOM 2581 O O . LEU A 1 352 ? 10.625 10.812 16.922 1 85.38 352 LEU A O 1
ATOM 2585 N N . GLU A 1 353 ? 9.641 8.922 17.641 1 85 353 GLU A N 1
ATOM 2586 C CA . GLU A 1 353 ? 10 9.195 19.031 1 85 353 GLU A CA 1
ATOM 2587 C C . GLU A 1 353 ? 11.516 9.227 19.203 1 85 353 GLU A C 1
ATOM 2589 O O . GLU A 1 353 ? 12.047 10.102 19.891 1 85 353 GLU A O 1
ATOM 2594 N N . GLU A 1 354 ? 12.109 8.32 18.594 1 79.19 354 GLU A N 1
ATOM 2595 C CA . GLU A 1 354 ? 13.562 8.25 18.672 1 79.19 354 GLU A CA 1
ATOM 2596 C C . GLU A 1 354 ? 14.219 9.469 18.047 1 79.19 354 GLU A C 1
ATOM 2598 O O . GLU A 1 354 ? 15.266 9.93 18.5 1 79.19 354 GLU A O 1
ATOM 2603 N N . MET A 1 355 ? 13.617 9.992 17.125 1 79.31 355 MET A N 1
ATOM 2604 C CA . MET A 1 355 ? 14.148 11.164 16.422 1 79.31 355 MET A CA 1
ATOM 2605 C C . MET A 1 355 ? 13.625 12.453 17.062 1 79.31 355 MET A C 1
ATOM 2607 O O . MET A 1 355 ? 13.867 13.547 16.531 1 79.31 355 MET A O 1
ATOM 2611 N N . GLN A 1 356 ? 12.844 12.328 18.047 1 83.06 356 GLN A N 1
ATOM 2612 C CA . GLN A 1 356 ? 12.289 13.445 18.797 1 83.06 356 GLN A CA 1
ATOM 2613 C C . GLN A 1 356 ? 11.352 14.281 17.938 1 83.06 356 GLN A C 1
ATOM 2615 O O . GLN A 1 356 ? 11.398 15.516 17.984 1 83.06 356 GLN A O 1
ATOM 2620 N N . VAL A 1 357 ? 10.609 13.656 17.141 1 88.06 357 VAL A N 1
ATOM 2621 C CA . VAL A 1 357 ? 9.547 14.273 16.359 1 88.06 357 VAL A CA 1
ATOM 2622 C C . VAL A 1 357 ? 8.188 13.93 16.953 1 88.06 357 VAL A C 1
ATOM 2624 O O . VAL A 1 357 ? 7.777 12.766 16.938 1 88.06 357 VAL A O 1
ATOM 2627 N N . PRO A 1 358 ? 7.484 14.891 17.453 1 91.62 358 PRO A N 1
ATOM 2628 C CA . PRO A 1 358 ? 6.195 14.594 18.078 1 91.62 358 PRO A CA 1
ATOM 2629 C C . PRO A 1 358 ? 5.141 14.133 17.062 1 91.62 358 PRO A C 1
ATOM 2631 O O . PRO A 1 358 ? 5.102 14.633 15.945 1 91.62 358 PRO A O 1
ATOM 2634 N N . THR A 1 359 ? 4.328 13.156 17.5 1 94.06 359 THR A N 1
ATOM 2635 C CA . THR A 1 359 ? 3.156 12.773 16.719 1 94.06 359 THR A CA 1
ATOM 2636 C C . THR A 1 359 ? 1.991 13.719 16.984 1 94.06 359 THR A C 1
ATOM 2638 O O . THR A 1 359 ? 1.441 13.742 18.078 1 94.06 359 THR A O 1
ATOM 2641 N N . LEU A 1 360 ? 1.618 14.469 15.953 1 96.38 360 LEU A N 1
ATOM 2642 C CA . LEU A 1 360 ? 0.587 15.484 16.109 1 96.38 360 LEU A CA 1
ATOM 2643 C C . LEU A 1 360 ? -0.805 14.867 16.047 1 96.38 360 LEU A C 1
ATOM 2645 O O . LEU A 1 360 ? -1.73 15.344 16.703 1 96.38 360 LEU A O 1
ATOM 2649 N N . ALA A 1 361 ? -0.959 13.891 15.25 1 97.75 361 ALA A N 1
ATOM 2650 C CA . ALA A 1 361 ? -2.234 13.219 15.016 1 97.75 361 ALA A CA 1
ATOM 2651 C C . ALA A 1 361 ? -2.021 11.859 14.352 1 97.75 361 ALA A C 1
ATOM 2653 O O . ALA A 1 361 ? -0.965 11.602 13.773 1 97.75 361 ALA A O 1
ATOM 2654 N N . CYS A 1 362 ? -2.969 11 14.5 1 97.62 362 CYS A N 1
ATOM 2655 C CA . CYS A 1 362 ? -3.01 9.711 13.82 1 97.62 362 CYS A CA 1
ATOM 2656 C C . CYS A 1 362 ? -4.293 9.562 13.016 1 97.62 362 CYS A C 1
ATOM 2658 O O . CYS A 1 362 ? -5.391 9.672 13.562 1 97.62 362 CYS A O 1
ATOM 2660 N N . VAL A 1 363 ? -4.137 9.383 11.766 1 98.06 363 VAL A N 1
ATOM 2661 C CA . VAL A 1 363 ? -5.281 9.195 10.875 1 98.06 363 VAL A CA 1
ATOM 2662 C C . VAL A 1 363 ? -5.52 7.703 10.648 1 98.06 363 VAL A C 1
ATOM 2664 O O . VAL A 1 363 ? -4.645 6.996 10.148 1 98.06 363 VAL A O 1
ATOM 2667 N N . VAL A 1 364 ? -6.656 7.246 11.102 1 96.62 364 VAL A N 1
ATOM 2668 C CA . VAL A 1 364 ? -7.109 5.887 10.82 1 96.62 364 VAL A CA 1
ATOM 2669 C C . VAL A 1 364 ? -7.922 5.871 9.523 1 96.62 364 VAL A C 1
ATOM 2671 O O . VAL A 1 364 ? -9.148 6.02 9.555 1 96.62 364 VAL A O 1
ATOM 2674 N N . ASN A 1 365 ? -7.176 5.621 8.43 1 95.31 365 ASN A N 1
ATOM 2675 C CA . ASN A 1 365 ? -7.773 5.645 7.098 1 95.31 365 ASN A CA 1
ATOM 2676 C C . ASN A 1 365 ? -8.484 4.332 6.773 1 95.31 365 ASN A C 1
ATOM 2678 O O . ASN A 1 365 ? -8.172 3.295 7.363 1 95.31 365 ASN A O 1
ATOM 2682 N N . MET A 1 366 ? -9.547 4.449 5.898 1 93.56 366 MET A N 1
ATOM 2683 C CA . MET A 1 366 ? -10.32 3.283 5.477 1 93.56 366 MET A CA 1
ATOM 2684 C C . MET A 1 366 ? -10.867 2.531 6.684 1 93.56 366 MET A C 1
ATOM 2686 O O . MET A 1 366 ? -10.859 1.299 6.711 1 93.56 366 MET A O 1
ATOM 2690 N N . ALA A 1 367 ? -11.336 3.266 7.625 1 93.25 367 ALA A N 1
ATOM 2691 C CA . ALA A 1 367 ? -11.766 2.732 8.914 1 93.25 367 ALA A CA 1
ATOM 2692 C C . ALA A 1 367 ? -13.094 1.985 8.789 1 93.25 367 ALA A C 1
ATOM 2694 O O . ALA A 1 367 ? -13.359 1.058 9.555 1 93.25 367 ALA A O 1
ATOM 2695 N N . TYR A 1 368 ? -13.883 2.4 7.871 1 92.75 368 TYR A N 1
ATOM 2696 C CA . TYR A 1 368 ? -15.188 1.803 7.633 1 92.75 368 TYR A CA 1
ATOM 2697 C C . TYR A 1 368 ? -15.711 2.166 6.246 1 92.75 368 TYR A C 1
ATOM 2699 O O . TYR A 1 368 ? -15.125 3.006 5.555 1 92.75 368 TYR A O 1
ATOM 2707 N N . PHE A 1 369 ? -16.75 1.4 5.82 1 92.44 369 PHE A N 1
ATOM 2708 C CA . PHE A 1 369 ? -17.469 1.663 4.578 1 92.44 369 PHE A CA 1
ATOM 2709 C C . PHE A 1 369 ? -18.969 1.777 4.836 1 92.44 369 PHE A C 1
ATOM 2711 O O . PHE A 1 369 ? -19.547 0.968 5.566 1 92.44 369 PHE A O 1
ATOM 2718 N N . VAL A 1 370 ? -19.5 2.791 4.266 1 92.56 370 VAL A N 1
ATOM 2719 C CA . VAL A 1 370 ? -20.938 2.945 4.371 1 92.56 370 VAL A CA 1
ATOM 2720 C C . VAL A 1 370 ? -21.594 2.658 3.023 1 92.56 370 VAL A C 1
ATOM 2722 O O . VAL A 1 370 ? -21.312 3.334 2.031 1 92.56 370 VAL A O 1
ATOM 2725 N N . CYS A 1 371 ? -22.469 1.649 2.982 1 91.94 371 CYS A N 1
ATOM 2726 C CA . CYS A 1 371 ? -23.188 1.285 1.764 1 91.94 371 CYS A CA 1
ATOM 2727 C C . CYS A 1 371 ? -24.156 2.389 1.347 1 91.94 371 CYS A C 1
ATOM 2729 O O . CYS A 1 371 ? -25 2.809 2.137 1 91.94 371 CYS A O 1
ATOM 2731 N N . ASP A 1 372 ? -24 2.775 0.134 1 86.75 372 ASP A N 1
ATOM 2732 C CA . ASP A 1 372 ? -24.844 3.871 -0.325 1 86.75 372 ASP A CA 1
ATOM 2733 C C . ASP A 1 372 ? -26.25 3.369 -0.689 1 86.75 372 ASP A C 1
ATOM 2735 O O . ASP A 1 372 ? -27.172 4.168 -0.876 1 86.75 372 ASP A O 1
ATOM 2739 N N . ALA A 1 373 ? -26.406 2.076 -0.738 1 89.44 373 ALA A N 1
ATOM 2740 C CA . ALA A 1 373 ? -27.688 1.495 -1.085 1 89.44 373 ALA A CA 1
ATOM 2741 C C . ALA A 1 373 ? -28.562 1.311 0.156 1 89.44 373 ALA A C 1
ATOM 2743 O O . ALA A 1 373 ? -29.781 1.411 0.083 1 89.44 373 ALA A O 1
ATOM 2744 N N . CYS A 1 374 ? -27.984 1.07 1.351 1 92.81 374 CYS A N 1
ATOM 2745 C CA . CYS A 1 374 ? -28.797 0.771 2.521 1 92.81 374 CYS A CA 1
ATOM 2746 C C . CYS A 1 374 ? -28.281 1.509 3.75 1 92.81 374 CYS A C 1
ATOM 2748 O O . CYS A 1 374 ? -28.844 1.371 4.844 1 92.81 374 CYS A O 1
ATOM 2750 N N . ASP A 1 375 ? -27.141 2.188 3.746 1 89.88 375 ASP A N 1
ATOM 2751 C CA . ASP A 1 375 ? -26.547 3.029 4.777 1 89.88 375 ASP A CA 1
ATOM 2752 C C . ASP A 1 375 ? -25.891 2.184 5.871 1 89.88 375 ASP A C 1
ATOM 2754 O O . ASP A 1 375 ? -25.484 2.709 6.906 1 89.88 375 ASP A O 1
ATOM 2758 N N . ALA A 1 376 ? -25.844 0.939 5.574 1 92.38 376 ALA A N 1
ATOM 2759 C CA . ALA A 1 376 ? -25.172 0.079 6.535 1 92.38 376 ALA A CA 1
ATOM 2760 C C . ALA A 1 376 ? -23.672 0.38 6.578 1 92.38 376 ALA A C 1
ATOM 2762 O O . ALA A 1 376 ? -23.047 0.593 5.535 1 92.38 376 ALA A O 1
ATOM 2763 N N . GLN A 1 377 ? -23.172 0.403 7.824 1 92.12 377 GLN A N 1
ATOM 2764 C CA . GLN A 1 377 ? -21.75 0.607 8.016 1 92.12 377 GLN A CA 1
ATOM 2765 C C . GLN A 1 377 ? -21.016 -0.725 8.117 1 92.12 377 GLN A C 1
ATOM 2767 O O . GLN A 1 377 ? -21.438 -1.627 8.836 1 92.12 377 GLN A O 1
ATOM 2772 N N . HIS A 1 378 ? -19.906 -0.842 7.371 1 91.44 378 HIS A N 1
ATOM 2773 C CA . HIS A 1 378 ? -19.125 -2.066 7.34 1 91.44 378 HIS A CA 1
ATOM 2774 C C . HIS A 1 378 ? -17.672 -1.799 7.73 1 91.44 378 HIS A C 1
ATOM 2776 O O . HIS A 1 378 ? -17.062 -0.844 7.246 1 91.44 378 HIS A O 1
ATOM 2782 N N . HIS A 1 379 ? -17.203 -2.678 8.641 1 91.31 379 HIS A N 1
ATOM 2783 C CA . HIS A 1 379 ? -15.781 -2.625 8.992 1 91.31 379 HIS A CA 1
ATOM 2784 C C . HIS A 1 379 ? -14.977 -3.643 8.195 1 91.31 379 HIS A C 1
ATOM 2786 O O . HIS A 1 379 ? -14.648 -4.719 8.703 1 91.31 379 HIS A O 1
ATOM 2792 N N . VAL A 1 380 ? -14.609 -3.219 7.043 1 87.31 380 VAL A N 1
ATOM 2793 C CA . VAL A 1 380 ? -13.969 -4.102 6.078 1 87.31 380 VAL A CA 1
ATOM 2794 C C . VAL A 1 380 ? -12.57 -4.477 6.57 1 87.31 380 VAL A C 1
ATOM 2796 O O . VAL A 1 380 ? -12.141 -5.621 6.422 1 87.31 380 VAL A O 1
ATOM 2799 N N . PHE A 1 381 ? -11.852 -3.496 7.164 1 89 381 PHE A N 1
ATOM 2800 C CA . PHE A 1 381 ? -10.508 -3.721 7.664 1 89 381 PHE A CA 1
ATOM 2801 C C . PHE A 1 381 ? -10.484 -3.707 9.188 1 89 381 PHE A C 1
ATOM 2803 O O . PHE A 1 381 ? -11.055 -2.812 9.812 1 89 381 PHE A O 1
ATOM 2810 N N . GLY A 1 382 ? -9.836 -4.668 9.766 1 86.56 382 GLY A N 1
ATOM 2811 C CA . GLY A 1 382 ? -9.578 -4.699 11.195 1 86.56 382 GLY A CA 1
ATOM 2812 C C . GLY A 1 382 ? -10.789 -5.117 12.008 1 86.56 382 GLY A C 1
ATOM 2813 O O . GLY A 1 382 ? -10.68 -5.355 13.219 1 86.56 382 GLY A O 1
ATOM 2814 N N . GLY A 1 383 ? -11.945 -5.254 11.43 1 81.31 383 GLY A N 1
ATOM 2815 C CA . GLY A 1 383 ? -13.156 -5.574 12.172 1 81.31 383 GLY A CA 1
ATOM 2816 C C . GLY A 1 383 ? -13.609 -4.457 13.094 1 81.31 383 GLY A C 1
ATOM 2817 O O . GLY A 1 383 ? -13.125 -3.324 12.984 1 81.31 383 GLY A O 1
ATOM 2818 N N . LYS A 1 384 ? -14.508 -4.738 13.977 1 79.44 384 LYS A N 1
ATOM 2819 C CA . LYS A 1 384 ? -15.086 -3.74 14.875 1 79.44 384 LYS A CA 1
ATOM 2820 C C . LYS A 1 384 ? -14.086 -3.309 15.938 1 79.44 384 LYS A C 1
ATOM 2822 O O . LYS A 1 384 ? -14.109 -2.164 16.391 1 79.44 384 LYS A O 1
ATOM 2827 N N . GLU A 1 385 ? -13.172 -4.191 16.219 1 87.81 385 GLU A N 1
ATOM 2828 C CA . GLU A 1 385 ? -12.242 -3.934 17.312 1 87.81 385 GLU A CA 1
ATOM 2829 C C . GLU A 1 385 ? -10.914 -3.398 16.797 1 87.81 385 GLU A C 1
ATOM 2831 O O . GLU A 1 385 ? -10.055 -2.99 17.578 1 87.81 385 GLU A O 1
ATOM 2836 N N . GLY A 1 386 ? -10.734 -3.408 15.578 1 88.75 386 GLY A N 1
ATOM 2837 C CA . GLY A 1 386 ? -9.453 -3.057 14.984 1 88.75 386 GLY A CA 1
ATOM 2838 C C . GLY A 1 386 ? -9.016 -1.639 15.297 1 88.75 386 GLY A C 1
ATOM 2839 O O . GLY A 1 386 ? -7.844 -1.394 15.578 1 88.75 386 GLY A O 1
ATOM 2840 N N . LYS A 1 387 ? -9.961 -0.771 15.367 1 90.38 387 LYS A N 1
ATOM 2841 C CA . LYS A 1 387 ? -9.664 0.638 15.602 1 90.38 387 LYS A CA 1
ATOM 2842 C C . LYS A 1 387 ? -9.133 0.858 17.016 1 90.38 387 LYS A C 1
ATOM 2844 O O . LYS A 1 387 ? -8.133 1.552 17.219 1 90.38 387 LYS A O 1
ATOM 2849 N N . GLU A 1 388 ? -9.805 0.262 17.922 1 92.81 388 GLU A N 1
ATOM 2850 C CA . GLU A 1 388 ? -9.414 0.441 19.312 1 92.81 388 GLU A CA 1
ATOM 2851 C C . GLU A 1 388 ? -8.062 -0.211 19.594 1 92.81 388 GLU A C 1
ATOM 2853 O O . GLU A 1 388 ? -7.242 0.335 20.344 1 92.81 388 GLU A O 1
ATOM 2858 N N . ARG A 1 389 ? -7.867 -1.346 19.016 1 92.31 389 ARG A N 1
ATOM 2859 C CA . ARG A 1 389 ? -6.574 -2.008 19.141 1 92.31 389 ARG A CA 1
ATOM 2860 C C . ARG A 1 389 ? -5.457 -1.15 18.562 1 92.31 389 ARG A C 1
ATOM 2862 O O . ARG A 1 389 ? -4.387 -1.023 19.156 1 92.31 389 ARG A O 1
ATOM 2869 N N . LEU A 1 390 ? -5.746 -0.59 17.469 1 94.25 390 LEU A N 1
ATOM 2870 C CA . LEU A 1 390 ? -4.773 0.272 16.797 1 94.25 390 LEU A CA 1
ATOM 2871 C C . LEU A 1 390 ? -4.426 1.474 17.672 1 94.25 390 LEU A C 1
ATOM 2873 O O . LEU A 1 390 ? -3.25 1.788 17.875 1 94.25 390 LEU A O 1
ATOM 2877 N N . LYS A 1 391 ? -5.414 2.139 18.234 1 94.75 391 LYS A N 1
ATOM 2878 C CA . LYS A 1 391 ? -5.195 3.309 19.078 1 94.75 391 LYS A CA 1
ATOM 2879 C C . LYS A 1 391 ? -4.34 2.959 20.297 1 94.75 391 LYS A C 1
ATOM 2881 O O . LYS A 1 391 ? -3.424 3.703 20.656 1 94.75 391 LYS A O 1
ATOM 2886 N N . ALA A 1 392 ? -4.641 1.813 20.828 1 93.88 392 ALA A N 1
ATOM 2887 C CA . ALA A 1 392 ? -3.881 1.358 21.984 1 93.88 392 ALA A CA 1
ATOM 2888 C C . ALA A 1 392 ? -2.42 1.109 21.625 1 93.88 392 ALA A C 1
ATOM 2890 O O . ALA A 1 392 ? -1.515 1.485 22.359 1 93.88 392 ALA A O 1
ATOM 2891 N N . ARG A 1 393 ? -2.211 0.532 20.562 1 92.31 393 ARG A N 1
ATOM 2892 C CA . ARG A 1 393 ? -0.859 0.205 20.109 1 92.31 393 ARG A CA 1
ATOM 2893 C C . ARG A 1 393 ? -0.067 1.468 19.797 1 92.31 393 ARG A C 1
ATOM 2895 O O . ARG A 1 393 ? 1.123 1.557 20.109 1 92.31 393 ARG A O 1
ATOM 2902 N N . VAL A 1 394 ? -0.713 2.385 19.125 1 93.62 394 VAL A N 1
ATOM 2903 C CA . VAL A 1 394 ? -0.058 3.646 18.797 1 93.62 394 VAL A CA 1
ATOM 2904 C C . VAL A 1 394 ? 0.331 4.379 20.078 1 93.62 394 VAL A C 1
ATOM 2906 O O . VAL A 1 394 ? 1.465 4.84 20.219 1 93.62 394 VAL A O 1
ATOM 2909 N N . ARG A 1 395 ? -0.514 4.453 21.078 1 93.62 395 ARG A N 1
ATOM 2910 C CA . ARG A 1 395 ? -0.225 5.094 22.359 1 93.62 395 ARG A CA 1
ATOM 2911 C C . ARG A 1 395 ? 0.927 4.395 23.062 1 93.62 395 ARG A C 1
ATOM 2913 O O . ARG A 1 395 ? 1.783 5.051 23.656 1 93.62 395 ARG A O 1
ATOM 2920 N N . GLY A 1 396 ? 0.84 3.088 22.969 1 90.12 396 GLY A N 1
ATOM 2921 C CA . GLY A 1 396 ? 1.93 2.322 23.547 1 90.12 396 GLY A CA 1
ATOM 2922 C C . GLY A 1 396 ? 3.279 2.643 22.938 1 90.12 396 GLY A C 1
ATOM 2923 O O . GLY A 1 396 ? 4.281 2.748 23.656 1 90.12 396 GLY A O 1
ATOM 2924 N N . ALA A 1 397 ? 3.283 2.754 21.672 1 88.94 397 ALA A N 1
ATOM 2925 C CA . ALA A 1 397 ? 4.52 3.064 20.953 1 88.94 397 ALA A CA 1
ATOM 2926 C C . ALA A 1 397 ? 5.027 4.457 21.312 1 88.94 397 ALA A C 1
ATOM 2928 O O . ALA A 1 397 ? 6.238 4.688 21.359 1 88.94 397 ALA A O 1
ATOM 2929 N N . MET A 1 398 ? 4.121 5.395 21.594 1 90.94 398 MET A N 1
ATOM 2930 C CA . MET A 1 398 ? 4.492 6.77 21.922 1 90.94 398 MET A CA 1
ATOM 2931 C C . MET A 1 398 ? 5.062 6.859 23.328 1 90.94 398 MET A C 1
ATOM 2933 O O . MET A 1 398 ? 5.867 7.746 23.625 1 90.94 398 MET A O 1
ATOM 2937 N N . ARG A 1 399 ? 4.633 6.043 24.25 1 84.44 399 ARG A N 1
ATOM 2938 C CA . ARG A 1 399 ? 5.105 6.055 25.625 1 84.44 399 ARG A CA 1
ATOM 2939 C C . ARG A 1 399 ? 6.52 5.496 25.719 1 84.44 399 ARG A C 1
ATOM 2941 O O . ARG A 1 399 ? 7.258 5.824 26.656 1 84.44 399 ARG A O 1
ATOM 2948 N N . GLY A 1 400 ? 7.113 5.035 24.641 1 68 400 GLY A N 1
ATOM 2949 C CA . GLY A 1 400 ? 8.461 4.492 24.641 1 68 400 GLY A CA 1
ATOM 2950 C C . GLY A 1 400 ? 8.672 3.4 25.672 1 68 400 GLY A C 1
ATOM 2951 O O . GLY A 1 400 ? 7.809 3.172 26.516 1 68 400 GLY A O 1
ATOM 2952 N N . GLU A 1 401 ? 9.727 2.529 25.422 1 56.31 401 GLU A N 1
ATOM 2953 C CA . GLU A 1 401 ? 10.234 1.636 26.453 1 56.31 401 GLU A CA 1
ATOM 2954 C C . GLU A 1 401 ? 11.203 2.363 27.375 1 56.31 401 GLU A C 1
ATOM 2956 O O . GLU A 1 401 ? 12.008 3.182 26.938 1 56.31 401 GLU A O 1
ATOM 2961 N N . GLY A 1 402 ? 11.008 2.453 28.781 1 49.84 402 GLY A N 1
ATOM 2962 C CA . GLY A 1 402 ? 12.031 2.781 29.766 1 49.84 402 GLY A CA 1
ATOM 2963 C C . GLY A 1 402 ? 11.914 4.199 30.297 1 49.84 402 GLY A C 1
ATOM 2964 O O . GLY A 1 402 ? 12.883 4.746 30.828 1 49.84 402 GLY A O 1
ATOM 2965 N N . GLY A 1 403 ? 10.852 4.98 30.188 1 49.78 403 GLY A N 1
ATOM 2966 C CA . GLY A 1 403 ? 10.727 6.188 30.984 1 49.78 403 GLY A CA 1
ATOM 2967 C C . GLY A 1 403 ? 11.172 7.441 30.25 1 49.78 403 GLY A C 1
ATOM 2968 O O . GLY A 1 403 ? 11.203 8.523 30.828 1 49.78 403 GLY A O 1
ATOM 2969 N N . ARG A 1 404 ? 11.992 7.402 29.188 1 51.44 404 ARG A N 1
ATOM 2970 C CA . ARG A 1 404 ? 12.5 8.633 28.594 1 51.44 404 ARG A CA 1
ATOM 2971 C C . ARG A 1 404 ? 11.359 9.523 28.109 1 51.44 404 ARG A C 1
ATOM 2973 O O . ARG A 1 404 ? 10.281 9.031 27.766 1 51.44 404 ARG A O 1
ATOM 2980 N N . GLU A 1 405 ? 11.516 10.773 28.406 1 57.97 405 GLU A N 1
ATOM 2981 C CA . GLU A 1 405 ? 10.531 11.781 28.031 1 57.97 405 GLU A CA 1
ATOM 2982 C C . GLU A 1 405 ? 10.242 11.719 26.531 1 57.97 405 GLU A C 1
ATOM 2984 O O . GLU A 1 405 ? 11.164 11.773 25.719 1 57.97 405 GLU A O 1
ATOM 2989 N N . GLY A 1 406 ? 9.148 11.266 26.094 1 64.06 406 GLY A N 1
ATOM 2990 C CA . GLY A 1 406 ? 8.742 11.148 24.703 1 64.06 406 GLY A CA 1
ATOM 2991 C C . GLY A 1 406 ? 8.797 12.461 23.938 1 64.06 406 GLY A C 1
ATOM 2992 O O . GLY A 1 406 ? 9.031 13.516 24.531 1 64.06 406 GLY A O 1
ATOM 2993 N N . ALA A 1 407 ? 8.891 12.492 22.609 1 72.69 407 ALA A N 1
ATOM 2994 C CA . ALA A 1 407 ? 8.969 13.648 21.719 1 72.69 407 ALA A CA 1
ATOM 2995 C C . ALA A 1 407 ? 7.766 14.57 21.906 1 72.69 407 ALA A C 1
ATOM 2997 O O . ALA A 1 407 ? 7.852 15.773 21.656 1 72.69 407 ALA A O 1
ATOM 2998 N N . GLY A 1 408 ? 6.672 14.039 22.469 1 76.5 408 GLY A N 1
ATOM 2999 C CA . GLY A 1 408 ? 5.445 14.789 22.688 1 76.5 408 GLY A CA 1
ATOM 3000 C C . GLY A 1 408 ? 4.457 14.086 23.594 1 76.5 408 GLY A C 1
ATOM 3001 O O . GLY A 1 408 ? 4.77 13.031 24.156 1 76.5 408 GLY A O 1
ATOM 3002 N N . GLU A 1 409 ? 3.402 14.758 23.734 1 83.31 409 GLU A N 1
ATOM 3003 C CA . GLU A 1 409 ? 2.336 14.172 24.547 1 83.31 409 GLU A CA 1
ATOM 3004 C C . GLU A 1 409 ? 1.67 13.008 23.812 1 83.31 409 GLU A C 1
ATOM 3006 O O . GLU A 1 409 ? 1.549 13.016 22.594 1 83.31 409 GLU A O 1
ATOM 3011 N N . VAL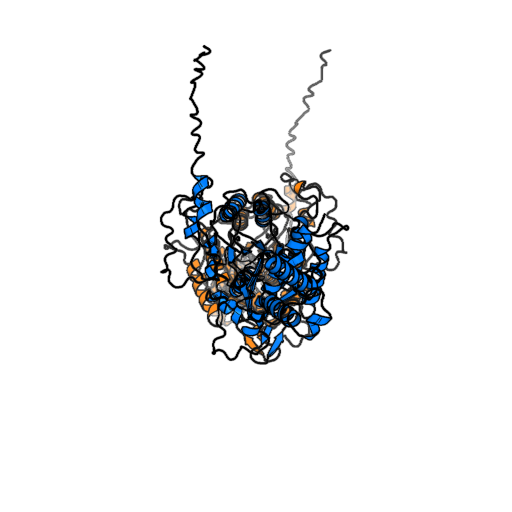 A 1 410 ? 1.328 12.023 24.609 1 91.19 410 VAL A N 1
ATOM 3012 C CA . VAL A 1 410 ? 0.618 10.867 24.062 1 91.19 410 VAL A CA 1
ATOM 3013 C C . VAL A 1 410 ? -0.74 11.305 23.516 1 91.19 410 VAL A C 1
ATOM 3015 O O . VAL A 1 410 ? -1.44 12.102 24.141 1 91.19 410 VAL A O 1
ATOM 3018 N N . LEU A 1 411 ? -1.097 10.734 22.453 1 93.75 411 LEU A N 1
ATOM 3019 C CA . LEU A 1 411 ? -2.334 11.133 21.797 1 93.75 411 LEU A CA 1
ATOM 3020 C C . LEU A 1 411 ? -3.547 10.766 22.641 1 93.75 411 LEU A C 1
ATOM 3022 O O . LEU A 1 411 ? -3.619 9.664 23.188 1 93.75 411 LEU A O 1
ATOM 3026 N N . THR A 1 412 ? -4.477 11.719 22.766 1 93 412 THR A N 1
ATOM 3027 C CA . THR A 1 412 ? -5.805 11.445 23.297 1 93 412 THR A CA 1
ATOM 3028 C C . THR A 1 412 ? -6.766 11.047 22.172 1 93 412 THR A C 1
ATOM 3030 O O . THR A 1 412 ? -6.359 10.922 21.016 1 93 412 THR A O 1
ATOM 3033 N N . GLU A 1 413 ? -7.961 10.781 22.531 1 94.31 413 GLU A N 1
ATOM 3034 C CA . GLU A 1 413 ? -8.969 10.391 21.547 1 94.31 413 GLU A CA 1
ATOM 3035 C C . GLU A 1 413 ? -9.102 11.445 20.453 1 94.31 413 GLU A C 1
ATOM 3037 O O . GLU A 1 413 ? -9.305 11.109 19.281 1 94.31 413 GLU A O 1
ATOM 3042 N N . GLU A 1 414 ? -8.891 12.68 20.859 1 93.5 414 GLU A N 1
ATOM 3043 C CA . GLU A 1 414 ? -9.055 13.797 19.938 1 93.5 414 GLU A CA 1
ATOM 3044 C C . GLU A 1 414 ? -7.91 13.844 18.922 1 93.5 414 GLU A C 1
ATOM 3046 O O . GLU A 1 414 ? -7.996 14.547 17.906 1 93.5 414 GLU A O 1
ATOM 3051 N N . GLY A 1 415 ? -6.902 13.133 19.219 1 96.56 415 GLY A N 1
ATOM 3052 C CA . GLY A 1 415 ? -5.758 13.094 18.312 1 96.56 415 GLY A CA 1
ATOM 3053 C C . GLY A 1 415 ? -5.891 12.039 17.234 1 96.56 415 GLY A C 1
ATOM 3054 O O . GLY A 1 415 ? -5.043 11.953 16.344 1 96.56 415 GLY A O 1
ATOM 3055 N N . PHE A 1 416 ? -6.996 11.219 17.312 1 97.31 416 PHE A N 1
ATOM 3056 C CA . PHE A 1 416 ? -7.25 10.195 16.312 1 97.31 416 PHE A CA 1
ATOM 3057 C C . PHE A 1 416 ? -8.359 10.641 15.359 1 97.31 416 PHE A C 1
ATOM 3059 O O . PHE A 1 416 ? -9.398 11.141 15.805 1 97.31 416 PHE A O 1
ATOM 3066 N N . PHE A 1 417 ? -8.141 10.531 14.07 1 97.88 417 PHE A N 1
ATOM 3067 C CA . PHE A 1 417 ? -9.102 10.914 13.047 1 97.88 417 PHE A CA 1
ATOM 3068 C C . PHE A 1 417 ? -9.438 9.727 12.148 1 97.88 417 PHE A C 1
ATOM 3070 O O . PHE A 1 417 ? -8.539 9.102 11.586 1 97.88 417 PHE A O 1
ATOM 3077 N N . GLU A 1 418 ? -10.695 9.406 12.039 1 95.94 418 GLU A N 1
ATOM 3078 C CA . GLU A 1 418 ? -11.133 8.281 11.227 1 95.94 418 GLU A CA 1
ATOM 3079 C C . GLU A 1 418 ? -11.672 8.742 9.875 1 95.94 418 GLU A C 1
ATOM 3081 O O . GLU A 1 418 ? -12.484 9.672 9.805 1 95.94 418 GLU A O 1
ATOM 3086 N N . LEU A 1 419 ? -11.172 8.18 8.82 1 95.94 419 LEU A N 1
ATOM 3087 C CA . LEU A 1 419 ? -11.672 8.414 7.469 1 95.94 419 LEU A CA 1
ATOM 3088 C C . LEU A 1 419 ? -12.219 7.129 6.859 1 95.94 419 LEU A C 1
ATOM 3090 O O . LEU A 1 419 ? -11.625 6.059 7.02 1 95.94 419 LEU A O 1
ATOM 3094 N N . PRO A 1 420 ? -13.336 7.16 6.172 1 94.25 420 PRO A N 1
ATOM 3095 C CA . PRO A 1 420 ? -13.938 5.969 5.57 1 94.25 420 PRO A CA 1
ATOM 3096 C C . PRO A 1 420 ? -13.328 5.617 4.215 1 94.25 420 PRO A C 1
ATOM 3098 O O . PRO A 1 420 ? -12.648 6.445 3.609 1 94.25 420 PRO A O 1
ATOM 3101 N N . LEU A 1 421 ? -13.508 4.332 3.885 1 91.81 421 LEU A N 1
ATOM 3102 C CA . LEU A 1 421 ? -13.445 4.012 2.463 1 91.81 421 LEU A CA 1
ATOM 3103 C C . LEU A 1 421 ? -14.562 4.711 1.694 1 91.81 421 LEU A C 1
ATOM 3105 O O . LEU A 1 421 ? -15.742 4.535 2.006 1 91.81 421 LEU A O 1
ATOM 3109 N N . SER A 1 422 ? -14.164 5.578 0.786 1 90.62 422 SER A N 1
ATOM 3110 C CA . SER A 1 422 ? -15.164 6.41 0.126 1 90.62 422 SER A CA 1
ATOM 3111 C C . SER A 1 422 ? -14.922 6.477 -1.378 1 90.62 422 SER A C 1
ATOM 3113 O O . SER A 1 422 ? -13.844 6.871 -1.821 1 90.62 422 SER A O 1
ATOM 3115 N N . PRO A 1 423 ? -16 6.152 -2.104 1 87.75 423 PRO A N 1
ATOM 3116 C CA . PRO A 1 423 ? -15.883 6.324 -3.553 1 87.75 423 PRO A CA 1
ATOM 3117 C C . PRO A 1 423 ? -15.578 7.766 -3.951 1 87.75 423 PRO A C 1
ATOM 3119 O O . PRO A 1 423 ? -14.898 8 -4.953 1 87.75 423 PRO A O 1
ATOM 3122 N N . ALA A 1 424 ? -16.047 8.703 -3.135 1 87.19 424 ALA A N 1
ATOM 3123 C CA . ALA A 1 424 ? -15.805 10.109 -3.43 1 87.19 424 ALA A CA 1
ATOM 3124 C C . ALA A 1 424 ? -14.312 10.438 -3.34 1 87.19 424 ALA A C 1
ATOM 3126 O O . ALA A 1 424 ? -13.773 11.148 -4.191 1 87.19 424 ALA A O 1
ATOM 3127 N N . VAL A 1 425 ? -13.695 9.938 -2.32 1 91.69 425 VAL A N 1
ATOM 3128 C CA . VAL A 1 425 ? -12.258 10.156 -2.158 1 91.69 425 VAL A CA 1
ATOM 3129 C C . VAL A 1 425 ? -11.5 9.484 -3.301 1 91.69 425 VAL A C 1
ATOM 3131 O O . VAL A 1 425 ? -10.602 10.086 -3.895 1 91.69 425 VAL A O 1
ATOM 3134 N N . SER A 1 426 ? -11.883 8.273 -3.582 1 90.19 426 SER A N 1
ATOM 3135 C CA . SER A 1 426 ? -11.242 7.523 -4.656 1 90.19 426 SER A CA 1
ATOM 3136 C C . SER A 1 426 ? -11.383 8.242 -5.992 1 90.19 426 SER A C 1
ATOM 3138 O O . SER A 1 426 ? -10.406 8.383 -6.734 1 90.19 426 SER A O 1
ATOM 3140 N N . ARG A 1 427 ? -12.539 8.688 -6.266 1 88.12 427 ARG A N 1
ATOM 3141 C CA . ARG A 1 427 ? -12.789 9.398 -7.512 1 88.12 427 ARG A CA 1
ATOM 3142 C C . ARG A 1 427 ? -11.953 10.68 -7.582 1 88.12 427 ARG A C 1
ATOM 3144 O O . ARG A 1 427 ? -11.414 11.016 -8.641 1 88.12 427 ARG A O 1
ATOM 3151 N N . GLY A 1 428 ? -11.953 11.406 -6.488 1 88.19 428 GLY A N 1
ATOM 3152 C CA . GLY A 1 428 ? -11.125 12.602 -6.441 1 88.19 428 GLY A CA 1
ATOM 3153 C C . GLY A 1 428 ? -9.664 12.328 -6.738 1 88.19 428 GLY A C 1
ATOM 3154 O O . GLY A 1 428 ? -9.023 13.07 -7.488 1 88.19 428 GLY A O 1
ATOM 3155 N N . ASN A 1 429 ? -9.156 11.258 -6.195 1 89.31 429 ASN A N 1
ATOM 3156 C CA . ASN A 1 429 ? -7.781 10.844 -6.438 1 89.31 429 ASN A CA 1
ATOM 3157 C C . ASN A 1 429 ? -7.555 10.484 -7.902 1 89.31 429 ASN A C 1
ATOM 3159 O O . ASN A 1 429 ? -6.555 10.883 -8.5 1 89.31 429 ASN A O 1
ATOM 3163 N N . ASP A 1 430 ? -8.523 9.758 -8.469 1 86.5 430 ASP A N 1
ATOM 3164 C CA . ASP A 1 430 ? -8.383 9.242 -9.828 1 86.5 430 ASP A CA 1
ATOM 3165 C C . ASP A 1 430 ? -8.469 10.375 -10.859 1 86.5 430 ASP A C 1
ATOM 3167 O O . ASP A 1 430 ? -7.883 10.281 -11.938 1 86.5 430 ASP A O 1
ATOM 3171 N N . THR A 1 431 ? -9.141 11.43 -10.477 1 86 431 THR A N 1
ATOM 3172 C CA . THR A 1 431 ? -9.359 12.516 -11.43 1 86 431 THR A CA 1
ATOM 3173 C C . THR A 1 431 ? -8.414 13.68 -11.148 1 86 431 THR A C 1
ATOM 3175 O O . THR A 1 431 ? -8.453 14.695 -11.844 1 86 431 THR A O 1
ATOM 3178 N N . GLY A 1 432 ? -7.641 13.57 -10.117 1 85.12 432 GLY A N 1
ATOM 3179 C CA . GLY A 1 432 ? -6.707 14.633 -9.781 1 85.12 432 GLY A CA 1
ATOM 3180 C C . GLY A 1 432 ? -7.375 15.82 -9.102 1 85.12 432 GLY A C 1
ATOM 3181 O O . GLY A 1 432 ? -6.918 16.953 -9.234 1 85.12 432 GLY A O 1
ATOM 3182 N N . ARG A 1 433 ? -8.508 15.609 -8.555 1 87.88 433 ARG A N 1
ATOM 3183 C CA . ARG A 1 433 ? -9.258 16.609 -7.812 1 87.88 433 ARG A CA 1
ATOM 3184 C C . ARG A 1 433 ? -9.602 16.109 -6.414 1 87.88 433 ARG A C 1
ATOM 3186 O O . ARG A 1 433 ? -10.742 15.703 -6.164 1 87.88 433 ARG A O 1
ATOM 3193 N N . PRO A 1 434 ? -8.656 16.219 -5.52 1 91.19 434 PRO A N 1
ATOM 3194 C CA . PRO A 1 434 ? -8.875 15.711 -4.164 1 91.19 434 PRO A CA 1
ATOM 3195 C C . PRO A 1 434 ? -10.172 16.234 -3.547 1 91.19 434 PRO A C 1
ATOM 3197 O O . PRO A 1 434 ? -10.688 17.266 -3.965 1 91.19 434 PRO A O 1
ATOM 3200 N N . VAL A 1 435 ? -10.742 15.555 -2.631 1 91.44 435 VAL A N 1
ATOM 3201 C CA . VAL A 1 435 ? -12.062 15.789 -2.057 1 91.44 435 VAL A CA 1
ATOM 3202 C C . VAL A 1 435 ? -12.125 17.188 -1.463 1 91.44 435 VAL A C 1
ATOM 3204 O O . VAL A 1 435 ? -13.18 17.828 -1.486 1 91.44 435 VAL A O 1
ATOM 3207 N N . MET A 1 436 ? -11.023 17.719 -0.992 1 92 436 MET A N 1
ATOM 3208 C CA . MET A 1 436 ? -11.008 19.047 -0.37 1 92 436 MET A CA 1
ATOM 3209 C C . MET A 1 436 ? -11.086 20.141 -1.424 1 92 436 MET A C 1
ATOM 3211 O O . MET A 1 436 ? -11.312 21.312 -1.095 1 92 436 MET A O 1
ATOM 3215 N N . MET A 1 437 ? -10.898 19.859 -2.627 1 86.56 437 MET A N 1
ATOM 3216 C CA . MET A 1 437 ? -11.008 20.844 -3.691 1 86.56 437 MET A CA 1
ATOM 3217 C C . MET A 1 437 ? -12.453 20.984 -4.16 1 86.56 437 MET A C 1
ATOM 3219 O O . MET A 1 437 ? -12.797 21.969 -4.816 1 86.56 437 MET A O 1
ATOM 3223 N N . GLU A 1 438 ? -13.148 19.969 -3.99 1 75.88 438 GLU A N 1
ATOM 3224 C CA . GLU A 1 438 ? -14.516 19.984 -4.5 1 75.88 438 GLU A CA 1
ATOM 3225 C C . GLU A 1 438 ? -15.398 20.938 -3.715 1 75.88 438 GLU A C 1
ATOM 3227 O O . GLU A 1 438 ? -15.266 21.062 -2.492 1 75.88 438 GLU A O 1
ATOM 3232 N N . ASP A 1 439 ? -15.75 22.094 -4.449 1 62.38 439 ASP A N 1
ATOM 3233 C CA . ASP A 1 439 ? -16.641 23.062 -3.818 1 62.38 439 ASP A CA 1
ATOM 3234 C C . ASP A 1 439 ? -17.969 22.406 -3.436 1 62.38 439 ASP A C 1
ATOM 3236 O O . ASP A 1 439 ? -18.391 21.422 -4.055 1 62.38 439 ASP A O 1
ATOM 3240 N N . GLY A 1 440 ? -18.375 22.391 -2.209 1 50.47 440 GLY A N 1
ATOM 3241 C CA . GLY A 1 440 ? -19.688 21.969 -1.753 1 50.47 440 GLY A CA 1
ATOM 3242 C C . GLY A 1 440 ? -20.766 22.094 -2.814 1 50.47 440 GLY A C 1
ATOM 3243 O O . GLY A 1 440 ? -21.844 22.625 -2.543 1 50.47 440 GLY A O 1
ATOM 3244 N N . GLY A 1 441 ? -20.469 22.312 -4.047 1 40.47 441 GLY A N 1
ATOM 3245 C CA . GLY A 1 441 ? -21.625 22.547 -4.898 1 40.47 441 GLY A CA 1
ATOM 3246 C C . GLY A 1 441 ? -22.719 21.516 -4.73 1 40.47 441 GLY A C 1
ATOM 3247 O O . GLY A 1 441 ? -22.516 20.5 -4.066 1 40.47 441 GLY A O 1
ATOM 3248 N N . GLU A 1 442 ? -24.016 21.922 -5.434 1 37.19 442 GLU A N 1
ATOM 3249 C CA . GLU A 1 442 ? -25.375 21.359 -5.379 1 37.19 442 GLU A CA 1
ATOM 3250 C C . GLU A 1 442 ? -25.344 19.844 -5.543 1 37.19 442 GLU A C 1
ATOM 3252 O O . GLU A 1 442 ? -26.391 19.188 -5.418 1 37.19 442 GLU A O 1
ATOM 3257 N N . GLY A 1 443 ? -24.5 19.422 -6.449 1 36.19 443 GLY A N 1
ATOM 3258 C CA . GLY A 1 443 ? -25.078 18.25 -7.094 1 36.19 443 GLY A CA 1
ATOM 3259 C C . GLY A 1 443 ? -25.312 17.094 -6.137 1 36.19 443 GLY A C 1
ATOM 3260 O O . GLY A 1 443 ? -26.391 16.484 -6.141 1 36.19 443 GLY A O 1
ATOM 3261 N N . GLY A 1 444 ? -24.203 16.078 -5.93 1 37.53 444 GLY A N 1
ATOM 3262 C CA . GLY A 1 444 ? -24.766 14.766 -5.648 1 37.53 444 GLY A CA 1
ATOM 3263 C C . GLY A 1 444 ? -25.312 14.641 -4.242 1 37.53 444 GLY A C 1
ATOM 3264 O O . GLY A 1 444 ? -24.922 15.383 -3.342 1 37.53 444 GLY A O 1
ATOM 3265 N N . ARG A 1 445 ? -26.516 14.305 -4.129 1 38.12 445 ARG A N 1
ATOM 3266 C CA . ARG A 1 445 ? -27.406 13.867 -3.053 1 38.12 445 ARG A CA 1
ATOM 3267 C C . ARG A 1 445 ? -26.609 13.234 -1.917 1 38.12 445 ARG A C 1
ATOM 3269 O O . ARG A 1 445 ? -27.188 12.734 -0.95 1 38.12 445 ARG A O 1
ATOM 3276 N N . GLU A 1 446 ? -25.25 12.938 -2.047 1 45.22 446 GLU A N 1
ATOM 3277 C CA . GLU A 1 446 ? -24.578 12.062 -1.092 1 45.22 446 GLU A CA 1
ATOM 3278 C C . GLU A 1 446 ? -24.156 12.836 0.158 1 45.22 446 GLU A C 1
ATOM 3280 O O . GLU A 1 446 ? -23.391 12.32 0.978 1 45.22 446 GLU A O 1
ATOM 3285 N N . GLY A 1 447 ? -24.234 14.203 0.273 1 45.34 447 GLY A N 1
ATOM 3286 C CA . GLY A 1 447 ? -23.781 15.195 1.236 1 45.34 447 GLY A CA 1
ATOM 3287 C C . GLY A 1 447 ? -24.031 14.781 2.676 1 45.34 447 GLY A C 1
ATOM 3288 O O . GLY A 1 447 ? -23.234 15.086 3.561 1 45.34 447 GLY A O 1
ATOM 3289 N N . GLY A 1 448 ? -25.297 14.516 3.062 1 47.34 448 GLY A N 1
ATOM 3290 C CA . GLY A 1 448 ? -25.703 14.359 4.445 1 47.34 448 GLY A CA 1
ATOM 3291 C C . GLY A 1 448 ? -25.391 12.992 5.02 1 47.34 448 GLY A C 1
ATOM 3292 O O . GLY A 1 448 ? -25.609 12.742 6.207 1 47.34 448 GLY A O 1
ATOM 3293 N N . LYS A 1 449 ? -24.969 12.039 4.211 1 59.47 449 LYS A N 1
ATOM 3294 C CA . LYS A 1 449 ? -24.875 10.688 4.77 1 59.47 449 LYS A CA 1
ATOM 3295 C C . LYS A 1 449 ? -23.469 10.422 5.309 1 59.47 449 LYS A C 1
ATOM 3297 O O . LYS A 1 449 ? -22.484 10.992 4.828 1 59.47 449 LYS A O 1
ATOM 3302 N N . LYS A 1 450 ? -23.562 9.789 6.426 1 60.97 450 LYS A N 1
ATOM 3303 C CA . LYS A 1 450 ? -22.328 9.289 7.035 1 60.97 450 LYS A CA 1
ATOM 3304 C C . LYS A 1 450 ? -21.406 8.664 5.992 1 60.97 450 LYS A C 1
ATOM 3306 O O . LYS A 1 450 ? -21.859 7.859 5.168 1 60.97 450 LYS A O 1
ATOM 3311 N N . GLY A 1 451 ? -20.203 9.359 5.727 1 64.88 451 GLY A N 1
ATOM 3312 C CA . GLY A 1 451 ? -19.234 8.844 4.754 1 64.88 451 GLY A CA 1
ATOM 3313 C C . GLY A 1 451 ? -19.234 9.633 3.459 1 64.88 451 GLY A C 1
ATOM 3314 O O . GLY A 1 451 ? -18.469 9.32 2.539 1 64.88 451 GLY A O 1
ATOM 3315 N N . GLY A 1 452 ? -20.109 10.586 3.445 1 79.12 452 GLY A N 1
ATOM 3316 C CA . GLY A 1 452 ? -20.172 11.422 2.254 1 79.12 452 GLY A CA 1
ATOM 3317 C C . GLY A 1 452 ? -19.078 12.469 2.193 1 79.12 452 GLY A C 1
ATOM 3318 O O . GLY A 1 452 ? -18.266 12.578 3.115 1 79.12 452 GLY A O 1
ATOM 3319 N N . ARG A 1 453 ? -19.062 13.172 1.172 1 85.94 453 ARG A N 1
ATOM 3320 C CA . ARG A 1 453 ? -18.016 14.148 0.862 1 85.94 453 ARG A CA 1
ATOM 3321 C C . ARG A 1 453 ? -17.922 15.203 1.953 1 85.94 453 ARG A C 1
ATOM 3323 O O . ARG A 1 453 ? -16.828 15.523 2.416 1 85.94 453 ARG A O 1
ATOM 3330 N N . GLU A 1 454 ? -19.031 15.711 2.4 1 87.38 454 GLU A N 1
ATOM 3331 C CA . GLU A 1 454 ? -19.047 16.781 3.396 1 87.38 454 GLU A CA 1
ATOM 3332 C C . GLU A 1 454 ? -18.484 16.281 4.73 1 87.38 454 GLU A C 1
ATOM 3334 O O . GLU A 1 454 ? -17.719 17 5.391 1 87.38 454 GLU A O 1
ATOM 3339 N N . ALA A 1 455 ? -18.938 15.094 5.078 1 90.19 455 ALA A N 1
ATOM 3340 C CA . ALA A 1 455 ? -18.438 14.516 6.328 1 90.19 455 ALA A CA 1
ATOM 3341 C C . ALA A 1 455 ? -16.922 14.328 6.281 1 90.19 455 ALA A C 1
ATOM 3343 O O . ALA A 1 455 ? -16.234 14.602 7.258 1 90.19 455 ALA A O 1
ATOM 3344 N N . ILE A 1 456 ? -16.422 13.969 5.195 1 94.44 456 ILE A N 1
ATOM 3345 C CA . ILE A 1 456 ? -15 13.719 5.02 1 94.44 456 ILE A CA 1
ATOM 3346 C C . ILE A 1 456 ? -14.242 15.039 5.062 1 94.44 456 ILE A C 1
ATOM 3348 O O . ILE A 1 456 ? -13.188 15.141 5.691 1 94.44 456 ILE A O 1
ATOM 3352 N N . GLN A 1 457 ? -14.797 16.062 4.441 1 94.25 457 GLN A N 1
ATOM 3353 C CA . GLN A 1 457 ? -14.172 17.391 4.461 1 94.25 457 GLN A CA 1
ATOM 3354 C C . GLN A 1 457 ? -14.07 17.922 5.883 1 94.25 457 GLN A C 1
ATOM 3356 O O . GLN A 1 457 ? -13.062 18.531 6.254 1 94.25 457 GLN A O 1
ATOM 3361 N N . GLN A 1 458 ? -15.094 17.625 6.656 1 94.38 458 GLN A N 1
ATOM 3362 C CA . GLN A 1 458 ? -15.086 18.078 8.039 1 94.38 458 GLN A CA 1
ATOM 3363 C C . GLN A 1 458 ? -13.969 17.406 8.836 1 94.38 458 GLN A C 1
ATOM 3365 O O . GLN A 1 458 ? -13.352 18.031 9.695 1 94.38 458 GLN A O 1
ATOM 3370 N N . VAL A 1 459 ? -13.75 16.172 8.539 1 96.31 459 VAL A N 1
ATOM 3371 C CA . VAL A 1 459 ? -12.672 15.461 9.227 1 96.31 459 VAL A CA 1
ATOM 3372 C C . VAL A 1 459 ? -11.328 16.078 8.859 1 96.31 459 VAL A C 1
ATOM 3374 O O . VAL A 1 459 ? -10.469 16.281 9.727 1 96.31 459 VAL A O 1
ATOM 3377 N N . TYR A 1 460 ? -11.102 16.438 7.609 1 97.06 460 TYR A N 1
ATOM 3378 C CA . TYR A 1 460 ? -9.844 17.031 7.191 1 97.06 460 TYR A CA 1
ATOM 3379 C C . TYR A 1 460 ? -9.672 18.422 7.801 1 97.06 460 TYR A C 1
ATOM 3381 O O . TYR A 1 460 ? -8.562 18.812 8.172 1 97.06 460 TYR A O 1
ATOM 3389 N N . PHE A 1 461 ? -10.773 19.188 7.941 1 95.44 461 PHE A N 1
ATOM 3390 C CA . PHE A 1 461 ? -10.695 20.484 8.617 1 95.44 461 PHE A CA 1
ATOM 3391 C C . PHE A 1 461 ? -10.305 20.312 10.078 1 95.44 461 PHE A C 1
ATOM 3393 O O . PHE A 1 461 ? -9.477 21.062 10.602 1 95.44 461 PHE A O 1
ATOM 3400 N N . ALA A 1 462 ? -10.93 19.312 10.68 1 97.25 462 ALA A N 1
ATOM 3401 C CA . ALA A 1 462 ? -10.602 19.031 12.078 1 97.25 462 ALA A CA 1
ATOM 3402 C C . ALA A 1 462 ? -9.141 18.625 12.219 1 97.25 462 ALA A C 1
ATOM 3404 O O . ALA A 1 462 ? -8.469 19 13.18 1 97.25 462 ALA A O 1
ATOM 3405 N N . LEU A 1 463 ? -8.664 17.828 11.289 1 98 463 LEU A N 1
ATOM 3406 C CA . LEU A 1 463 ? -7.27 17.406 11.289 1 98 463 LEU A CA 1
ATOM 3407 C C . LEU A 1 463 ? -6.332 18.594 11.141 1 98 463 LEU A C 1
ATOM 3409 O O . LEU A 1 463 ? -5.344 18.703 11.859 1 98 463 LEU A O 1
ATOM 3413 N N . ALA A 1 464 ? -6.629 19.469 10.188 1 97.44 464 ALA A N 1
ATOM 3414 C CA . ALA A 1 464 ? -5.836 20.672 9.977 1 97.44 464 ALA A CA 1
ATOM 3415 C C . ALA A 1 464 ? -5.805 21.531 11.234 1 97.44 464 ALA A C 1
ATOM 3417 O O . ALA A 1 464 ? -4.754 22.047 11.617 1 97.44 464 ALA A O 1
ATOM 3418 N N . THR A 1 465 ? -6.945 21.641 11.883 1 96.5 465 THR A N 1
ATOM 3419 C CA . THR A 1 465 ? -7.043 22.406 13.125 1 96.5 465 THR A CA 1
ATOM 3420 C C . THR A 1 465 ? -6.156 21.797 14.203 1 96.5 465 THR A C 1
ATOM 3422 O O . THR A 1 465 ? -5.418 22.5 14.891 1 96.5 465 THR A O 1
ATOM 3425 N N . ARG A 1 466 ? -6.219 20.484 14.297 1 96.31 466 ARG A N 1
ATOM 3426 C CA . ARG A 1 466 ? -5.398 19.766 15.266 1 96.31 466 ARG A CA 1
ATOM 3427 C C . ARG A 1 466 ? -3.916 20.031 15.031 1 96.31 466 ARG A C 1
ATOM 3429 O O . ARG A 1 466 ? -3.168 20.297 15.977 1 96.31 466 ARG A O 1
ATOM 3436 N N . VAL A 1 467 ? -3.488 19.938 13.836 1 96.62 467 VAL A N 1
ATOM 3437 C CA . VAL A 1 467 ? -2.09 20.156 13.477 1 96.62 467 VAL A CA 1
ATOM 3438 C C . VAL A 1 467 ? -1.67 21.578 13.852 1 96.62 467 VAL A C 1
ATOM 3440 O O . VAL A 1 467 ? -0.643 21.766 14.5 1 96.62 467 VAL A O 1
ATOM 3443 N N . ALA A 1 468 ? -2.477 22.562 13.5 1 95.38 468 ALA A N 1
ATOM 3444 C CA . ALA A 1 468 ? -2.189 23.969 13.797 1 95.38 468 ALA A CA 1
ATOM 3445 C C . ALA A 1 468 ? -2.133 24.203 15.297 1 95.38 468 ALA A C 1
ATOM 3447 O O . ALA A 1 468 ? -1.235 24.906 15.789 1 95.38 468 ALA A O 1
ATOM 3448 N N . GLU A 1 469 ? -3.072 23.609 16.031 1 94.62 469 GLU A N 1
ATOM 3449 C CA . GLU A 1 469 ? -3.143 23.797 17.484 1 94.62 469 GLU A CA 1
ATOM 3450 C C . GLU A 1 469 ? -1.908 23.219 18.172 1 94.62 469 GLU A C 1
ATOM 3452 O O . GLU A 1 469 ? -1.308 23.875 19.031 1 94.62 469 GLU A O 1
ATOM 3457 N N . GLU A 1 470 ? -1.557 22.016 17.75 1 93.25 470 GLU A N 1
ATOM 3458 C CA . GLU A 1 470 ? -0.441 21.344 18.406 1 93.25 470 GLU A CA 1
ATOM 3459 C C . GLU A 1 470 ? 0.878 22.062 18.125 1 93.25 470 GLU A C 1
ATOM 3461 O O . GLU A 1 470 ? 1.726 22.172 19.016 1 93.25 470 GLU A O 1
ATOM 3466 N N . ILE A 1 471 ? 1.024 22.531 16.969 1 92 471 ILE A N 1
ATOM 3467 C CA . ILE A 1 471 ? 2.246 23.234 16.609 1 92 471 ILE A CA 1
ATOM 3468 C C . ILE A 1 471 ? 2.303 24.562 17.359 1 92 471 ILE A C 1
ATOM 3470 O O . ILE A 1 471 ? 3.357 24.969 17.859 1 92 471 ILE A O 1
ATOM 3474 N N . PHE A 1 472 ? 1.152 25.281 17.422 1 92.12 472 PHE A N 1
ATOM 3475 C CA . PHE A 1 472 ? 1.067 26.531 18.172 1 92.12 472 PHE A CA 1
ATOM 3476 C C . PHE A 1 472 ? 1.423 26.312 19.641 1 92.12 472 PHE A C 1
ATOM 3478 O O . PHE A 1 472 ? 2.229 27.062 20.203 1 92.12 472 PHE A O 1
ATOM 3485 N N . ARG A 1 473 ? 0.908 25.266 20.219 1 90.5 473 ARG A N 1
ATOM 3486 C CA . ARG A 1 473 ? 1.166 24.969 21.625 1 90.5 473 ARG A CA 1
ATOM 3487 C C . ARG A 1 473 ? 2.643 24.656 21.859 1 90.5 473 ARG A C 1
ATOM 3489 O O . ARG A 1 473 ? 3.236 25.141 22.828 1 90.5 473 ARG A O 1
ATOM 3496 N N . ALA A 1 474 ? 3.178 23.859 21 1 86.25 474 ALA A N 1
ATOM 3497 C CA . ALA A 1 474 ? 4.574 23.469 21.141 1 86.25 474 ALA A CA 1
ATOM 3498 C C . ALA A 1 474 ? 5.496 24.672 21.094 1 86.25 474 ALA A C 1
ATOM 3500 O O . ALA A 1 474 ? 6.504 24.734 21.797 1 86.25 474 ALA A O 1
ATOM 3501 N N . LYS A 1 475 ? 5.188 25.641 20.281 1 84.31 475 LYS A N 1
ATOM 3502 C CA . LYS A 1 475 ? 5.996 26.844 20.125 1 84.31 475 LYS A CA 1
ATOM 3503 C C . LYS A 1 475 ? 6.047 27.641 21.438 1 84.31 475 LYS A C 1
ATOM 3505 O O . LYS A 1 475 ? 7.09 28.188 21.797 1 84.31 475 LYS A O 1
ATOM 3510 N N . PHE A 1 476 ? 5 27.719 22.172 1 86.31 476 PHE A N 1
ATOM 3511 C CA . PHE A 1 476 ? 4.93 28.578 23.359 1 86.31 476 PHE A CA 1
ATOM 3512 C C . PHE A 1 476 ? 5.234 27.797 24.625 1 86.31 476 PHE A C 1
ATOM 3514 O O . PHE A 1 476 ? 5.527 28.375 25.672 1 86.31 476 PHE A O 1
ATOM 3521 N N . ILE A 1 477 ? 5.109 26.469 24.547 1 78.31 477 ILE A N 1
ATOM 3522 C CA . ILE A 1 477 ? 5.551 25.656 25.672 1 78.31 477 ILE A CA 1
ATOM 3523 C C . ILE A 1 477 ? 7.074 25.625 25.734 1 78.31 477 ILE A C 1
ATOM 3525 O O . ILE A 1 477 ? 7.668 25.719 26.812 1 78.31 477 ILE A O 1
ATOM 3529 N N . ALA A 1 478 ? 7.668 25.469 24.594 1 65.12 478 ALA A N 1
ATOM 3530 C CA . ALA A 1 478 ? 9.125 25.453 24.516 1 65.12 478 ALA A CA 1
ATOM 3531 C C . ALA A 1 478 ? 9.711 26.781 24.984 1 65.12 478 ALA A C 1
ATOM 3533 O O . ALA A 1 478 ? 10.789 26.812 25.594 1 65.12 478 ALA A O 1
ATOM 3534 N N . GLN A 1 479 ? 9.07 27.922 24.719 1 55.88 479 GLN A N 1
ATOM 3535 C CA . GLN A 1 479 ? 9.539 29.25 25.109 1 55.88 479 GLN A CA 1
ATOM 3536 C C . GLN A 1 479 ? 9.445 29.438 26.625 1 55.88 479 GLN A C 1
ATOM 3538 O O . GLN A 1 479 ? 10.188 30.234 27.203 1 55.88 479 GLN A O 1
ATOM 3543 N N . GLY A 1 480 ? 8.477 28.781 27.297 1 45.31 480 GLY A N 1
ATOM 3544 C CA . GLY A 1 480 ? 8.328 28.922 28.734 1 45.31 480 GLY A CA 1
ATOM 3545 C C . GLY A 1 480 ? 9.32 28.078 29.516 1 45.31 480 GLY A C 1
ATOM 3546 O O . GLY A 1 480 ? 9.328 28.094 30.75 1 45.31 480 GLY A O 1
ATOM 3547 N N . ARG A 1 481 ? 10.031 27.141 28.969 1 38 481 ARG A N 1
ATOM 3548 C CA . ARG A 1 481 ? 11.031 26.453 29.781 1 38 481 ARG A CA 1
ATOM 3549 C C . ARG A 1 481 ? 12.219 27.359 30.062 1 38 481 ARG A C 1
ATOM 3551 O O . ARG A 1 481 ? 12.797 27.953 29.156 1 38 481 ARG A O 1
ATOM 3558 N N . PRO A 1 482 ? 12.305 27.734 31.375 1 35.56 482 PRO A N 1
ATOM 3559 C CA . PRO A 1 482 ? 13.492 28.5 31.766 1 35.56 482 PRO A CA 1
ATOM 3560 C C . PRO A 1 482 ? 14.789 27.844 31.312 1 35.56 482 PRO A C 1
ATOM 3562 O O . PRO A 1 482 ? 14.859 26.625 31.172 1 35.56 482 PRO A O 1
ATOM 3565 N N . MET B 1 1 ? 70.938 -21.172 17.359 1 17.06 1 MET B N 1
ATOM 3566 C CA . MET B 1 1 ? 70.875 -22.625 17.438 1 17.06 1 MET B CA 1
ATOM 3567 C C . MET B 1 1 ? 69.688 -23.156 16.641 1 17.06 1 MET B C 1
ATOM 3569 O O . MET B 1 1 ? 68.562 -22.797 16.891 1 17.06 1 MET B O 1
ATOM 3573 N N . LYS B 1 2 ? 70 -23.359 15.344 1 21.34 2 LYS B N 1
ATOM 3574 C CA . LYS B 1 2 ? 69.625 -23.531 13.938 1 21.34 2 LYS B CA 1
ATOM 3575 C C . LYS B 1 2 ? 68.875 -24.844 13.734 1 21.34 2 LYS B C 1
ATOM 3577 O O . LYS B 1 2 ? 69.5 -25.906 13.547 1 21.34 2 LYS B O 1
ATOM 3582 N N . ILE B 1 3 ? 67.875 -25.062 14.664 1 17.92 3 ILE B N 1
ATOM 3583 C CA . ILE B 1 3 ? 67.438 -26.438 14.805 1 17.92 3 ILE B CA 1
ATOM 3584 C C . ILE B 1 3 ? 66.875 -26.938 13.461 1 17.92 3 ILE B C 1
ATOM 3586 O O . ILE B 1 3 ? 66.375 -26.156 12.648 1 17.92 3 ILE B O 1
ATOM 3590 N N . ARG B 1 4 ? 66.75 -28.266 13.094 1 18.27 4 ARG B N 1
ATOM 3591 C CA . ARG B 1 4 ? 66.875 -29.438 12.234 1 18.27 4 ARG B CA 1
ATOM 3592 C C . ARG B 1 4 ? 65.562 -29.812 11.609 1 18.27 4 ARG B C 1
ATOM 3594 O O . ARG B 1 4 ? 65.438 -30.812 10.891 1 18.27 4 ARG B O 1
ATOM 3601 N N . ALA B 1 5 ? 64.438 -29.031 11.836 1 20.52 5 ALA B N 1
ATOM 3602 C CA . ALA B 1 5 ? 63.281 -29.938 11.891 1 20.52 5 ALA B CA 1
ATOM 3603 C C . ALA B 1 5 ? 63.094 -30.672 10.57 1 20.52 5 ALA B C 1
ATOM 3605 O O . ALA B 1 5 ? 63.25 -30.078 9.5 1 20.52 5 ALA B O 1
ATOM 3606 N N . GLN B 1 6 ? 62.938 -31.984 10.578 1 18.84 6 GLN B N 1
ATOM 3607 C CA . GLN B 1 6 ? 62.906 -33.25 9.844 1 18.84 6 GLN B CA 1
ATOM 3608 C C . GLN B 1 6 ? 61.688 -33.344 8.969 1 18.84 6 GLN B C 1
ATOM 3610 O O . GLN B 1 6 ? 60.562 -33.156 9.445 1 18.84 6 GLN B O 1
ATOM 3615 N N . ARG B 1 7 ? 61.719 -33.156 7.629 1 20.3 7 ARG B N 1
ATOM 3616 C CA . ARG B 1 7 ? 60.906 -33.031 6.414 1 20.3 7 ARG B CA 1
ATOM 3617 C C . ARG B 1 7 ? 60.25 -34.375 6.059 1 20.3 7 ARG B C 1
ATOM 3619 O O . ARG B 1 7 ? 60.688 -35.062 5.148 1 20.3 7 ARG B O 1
ATOM 3626 N N . SER B 1 8 ? 59.719 -35.125 7.129 1 18.78 8 SER B N 1
ATOM 3627 C CA . SER B 1 8 ? 59.469 -36.5 6.723 1 18.78 8 SER B CA 1
ATOM 3628 C C . SER B 1 8 ? 58.469 -36.562 5.578 1 18.78 8 SER B C 1
ATOM 3630 O O . SER B 1 8 ? 57.5 -35.781 5.543 1 18.78 8 SER B O 1
ATOM 3632 N N . ALA B 1 9 ? 58.688 -37.219 4.383 1 21.11 9 ALA B N 1
ATOM 3633 C CA . ALA B 1 9 ? 58.406 -37.469 2.973 1 21.11 9 ALA B CA 1
ATOM 3634 C C . ALA B 1 9 ? 57.188 -38.375 2.82 1 21.11 9 ALA B C 1
ATOM 3636 O O . ALA B 1 9 ? 56.844 -38.812 1.711 1 21.11 9 ALA B O 1
ATOM 3637 N N . GLY B 1 10 ? 56.312 -38.562 3.879 1 20.02 10 GLY B N 1
ATOM 3638 C CA . GLY B 1 10 ? 55.656 -39.875 3.811 1 20.02 10 GLY B CA 1
ATOM 3639 C C . GLY B 1 10 ? 54.906 -40.125 2.514 1 20.02 10 GLY B C 1
ATOM 3640 O O . GLY B 1 10 ? 54.594 -39.156 1.789 1 20.02 10 GLY B O 1
ATOM 3641 N N . ARG B 1 11 ? 54.406 -41.469 2.141 1 20.41 11 ARG B N 1
ATOM 3642 C CA . ARG B 1 11 ? 54.281 -42.594 1.194 1 20.41 11 ARG B CA 1
ATOM 3643 C C . ARG B 1 11 ? 52.938 -42.531 0.478 1 20.41 11 ARG B C 1
ATOM 3645 O O . ARG B 1 11 ? 51.875 -42.688 1.1 1 20.41 11 ARG B O 1
ATOM 3652 N N . ASN B 1 12 ? 52.688 -41.656 -0.458 1 19.42 12 ASN B N 1
ATOM 3653 C CA . ASN B 1 12 ? 51.406 -41.406 -1.117 1 19.42 12 ASN B CA 1
ATOM 3654 C C . ASN B 1 12 ? 50.969 -42.625 -1.924 1 19.42 12 ASN B C 1
ATOM 3656 O O . ASN B 1 12 ? 51 -42.625 -3.154 1 19.42 12 ASN B O 1
ATOM 3660 N N . GLU B 1 13 ? 51.312 -43.875 -1.423 1 18.89 13 GLU B N 1
ATOM 3661 C CA . GLU B 1 13 ? 51.125 -45 -2.334 1 18.89 13 GLU B CA 1
ATOM 3662 C C . GLU B 1 13 ? 49.688 -45.125 -2.781 1 18.89 13 GLU B C 1
ATOM 3664 O O . GLU B 1 13 ? 48.781 -45.031 -1.963 1 18.89 13 GLU B O 1
ATOM 3669 N N . THR B 1 14 ? 49.469 -44.875 -4.004 1 19.94 14 THR B N 1
ATOM 3670 C CA . THR B 1 14 ? 48.312 -44.812 -4.902 1 19.94 14 THR B CA 1
ATOM 3671 C C . THR B 1 14 ? 47.594 -46.156 -4.996 1 19.94 14 THR B C 1
ATOM 3673 O O . THR B 1 14 ? 46.812 -46.375 -5.918 1 19.94 14 THR B O 1
ATOM 3676 N N . LYS B 1 15 ? 47.5 -46.969 -3.844 1 21.73 15 LYS B N 1
ATOM 3677 C CA . LYS B 1 15 ? 47.125 -48.344 -4.137 1 21.73 15 LYS B CA 1
ATOM 3678 C C . LYS B 1 15 ? 45.844 -48.406 -4.98 1 21.73 15 LYS B C 1
ATOM 3680 O O . LYS B 1 15 ? 44.812 -47.844 -4.59 1 21.73 15 LYS B O 1
ATOM 3685 N N . ARG B 1 16 ? 46.031 -48.594 -6.273 1 20.02 16 ARG B N 1
ATOM 3686 C CA . ARG B 1 16 ? 45.094 -48.844 -7.375 1 20.02 16 ARG B CA 1
ATOM 3687 C C . ARG B 1 16 ? 44.125 -49.969 -7.035 1 20.02 16 ARG B C 1
ATOM 3689 O O . ARG B 1 16 ? 44.5 -51.125 -6.941 1 20.02 16 ARG B O 1
ATOM 3696 N N . VAL B 1 17 ? 43.375 -49.781 -5.957 1 21.53 17 VAL B N 1
ATOM 3697 C CA . VAL B 1 17 ? 42.531 -50.906 -5.578 1 21.53 17 VAL B CA 1
ATOM 3698 C C . VAL B 1 17 ? 41.688 -51.344 -6.777 1 21.53 17 VAL B C 1
ATOM 3700 O O . VAL B 1 17 ? 40.969 -50.531 -7.379 1 21.53 17 VAL B O 1
ATOM 3703 N N . GLU B 1 18 ? 42.219 -52.312 -7.539 1 21.86 18 GLU B N 1
ATOM 3704 C CA . GLU B 1 18 ? 41.625 -53.094 -8.633 1 21.86 18 GLU B CA 1
ATOM 3705 C C . GLU B 1 18 ? 40.25 -53.625 -8.266 1 21.86 18 GLU B C 1
ATOM 3707 O O . GLU B 1 18 ? 40.156 -54.531 -7.414 1 21.86 18 GLU B O 1
ATOM 3712 N N . ASN B 1 19 ? 39.375 -52.812 -7.824 1 20.77 19 ASN B N 1
ATOM 3713 C CA . ASN B 1 19 ? 38.062 -53.25 -7.387 1 20.77 19 ASN B CA 1
ATOM 3714 C C . ASN B 1 19 ? 37.344 -54.031 -8.477 1 20.77 19 ASN B C 1
ATOM 3716 O O . ASN B 1 19 ? 36.719 -53.438 -9.359 1 20.77 19 ASN B O 1
ATOM 3720 N N . SER B 1 20 ? 38.062 -55 -9.164 1 22.41 20 SER B N 1
ATOM 3721 C CA . SER B 1 20 ? 37.594 -55.844 -10.273 1 22.41 20 SER B CA 1
ATOM 3722 C C . SER B 1 20 ? 36.281 -56.531 -9.945 1 22.41 20 SER B C 1
ATOM 3724 O O . SER B 1 20 ? 35.469 -56.75 -10.828 1 22.41 20 SER B O 1
ATOM 3726 N N . SER B 1 21 ? 36.312 -57.219 -8.812 1 22.58 21 SER B N 1
ATOM 3727 C CA . SER B 1 21 ? 35.688 -58.531 -8.773 1 22.58 21 SER B CA 1
ATOM 3728 C C . SER B 1 21 ? 34.156 -58.438 -8.906 1 22.58 21 SER B C 1
ATOM 3730 O O . SER B 1 21 ? 33.531 -59.344 -9.453 1 22.58 21 SER B O 1
ATOM 3732 N N . SER B 1 22 ? 33.594 -57.562 -8.062 1 22.91 22 SER B N 1
ATOM 3733 C CA . SER B 1 22 ? 32.312 -58 -7.516 1 22.91 22 SER B CA 1
ATOM 3734 C C . SER B 1 22 ? 31.203 -57.938 -8.562 1 22.91 22 SER B C 1
ATOM 3736 O O . SER B 1 22 ? 30.031 -58.062 -8.234 1 22.91 22 SER B O 1
ATOM 3738 N N . LEU B 1 23 ? 31.578 -57.438 -9.773 1 21.73 23 LEU B N 1
ATOM 3739 C CA . LEU B 1 23 ? 30.469 -57.125 -10.68 1 21.73 23 LEU B CA 1
ATOM 3740 C C . LEU B 1 23 ? 29.781 -58.406 -11.133 1 21.73 23 LEU B C 1
ATOM 3742 O O . LEU B 1 23 ? 28.891 -58.375 -11.992 1 21.73 23 LEU B O 1
ATOM 3746 N N . GLY B 1 24 ? 30.469 -59.531 -10.836 1 23.83 24 GLY B N 1
ATOM 3747 C CA . GLY B 1 24 ? 30.016 -60.75 -11.43 1 23.83 24 GLY B CA 1
ATOM 3748 C C . GLY B 1 24 ? 28.609 -61.156 -11.016 1 23.83 24 GLY B C 1
ATOM 3749 O O . GLY B 1 24 ? 28 -62.062 -11.594 1 23.83 24 GLY B O 1
ATOM 3750 N N . VAL B 1 25 ? 28.375 -60.844 -9.75 1 23.02 25 VAL B N 1
ATOM 3751 C CA . VAL B 1 25 ? 27.344 -61.625 -9.078 1 23.02 25 VAL B CA 1
ATOM 3752 C C . VAL B 1 25 ? 25.984 -61.375 -9.727 1 23.02 25 VAL B C 1
ATOM 3754 O O . VAL B 1 25 ? 25.125 -62.25 -9.781 1 23.02 25 VAL B O 1
ATOM 3757 N N . LEU B 1 26 ? 25.812 -60.031 -10.062 1 21.81 26 LEU B N 1
ATOM 3758 C CA . LEU B 1 26 ? 24.375 -59.719 -10.039 1 21.81 26 LEU B CA 1
ATOM 3759 C C . LEU B 1 26 ? 23.672 -60.344 -11.234 1 21.81 26 LEU B C 1
ATOM 3761 O O . LEU B 1 26 ? 22.484 -60.094 -11.461 1 21.81 26 LEU B O 1
ATOM 3765 N N . TYR B 1 27 ? 24.453 -60.812 -12.18 1 23.31 27 TYR B N 1
ATOM 3766 C CA . TYR B 1 27 ? 23.812 -61.25 -13.406 1 23.31 27 TYR B CA 1
ATOM 3767 C C . TYR B 1 27 ? 22.891 -62.469 -13.148 1 23.31 27 TYR B C 1
ATOM 3769 O O . TYR B 1 27 ? 22.328 -63.031 -14.078 1 23.31 27 TYR B O 1
ATOM 3777 N N . ASN B 1 28 ? 23.266 -63.125 -12.023 1 24.95 28 ASN B N 1
ATOM 3778 C CA . ASN B 1 28 ? 22.562 -64.375 -11.906 1 24.95 28 ASN B CA 1
ATOM 3779 C C . ASN B 1 28 ? 21.062 -64.188 -11.688 1 24.95 28 ASN B C 1
ATOM 3781 O O . ASN B 1 28 ? 20.531 -64.5 -10.625 1 24.95 28 ASN B O 1
ATOM 3785 N N . LEU B 1 29 ? 20.609 -62.906 -11.68 1 24.09 29 LEU B N 1
ATOM 3786 C CA . LEU B 1 29 ? 19.234 -62.719 -11.195 1 24.09 29 LEU B CA 1
ATOM 3787 C C . LEU B 1 29 ? 18.328 -63.812 -11.773 1 24.09 29 LEU B C 1
ATOM 3789 O O . LEU B 1 29 ? 18.703 -64.5 -12.711 1 24.09 29 LEU B O 1
ATOM 3793 N N . PHE B 1 30 ? 17.016 -63.438 -12.242 1 25.98 30 PHE B N 1
ATOM 3794 C CA . PHE B 1 30 ? 15.75 -64.125 -12.281 1 25.98 30 PHE B CA 1
ATOM 3795 C C . PHE B 1 30 ? 15.742 -65.188 -13.414 1 25.98 30 PHE B C 1
ATOM 3797 O O . PHE B 1 30 ? 15.695 -64.812 -14.594 1 25.98 30 PHE B O 1
ATOM 3804 N N . ARG B 1 31 ? 16.469 -66.188 -13.297 1 27.59 31 ARG B N 1
ATOM 3805 C CA . ARG B 1 31 ? 16.156 -67.375 -14.109 1 27.59 31 ARG B CA 1
ATOM 3806 C C . ARG B 1 31 ? 14.695 -67.75 -13.953 1 27.59 31 ARG B C 1
ATOM 3808 O O . ARG B 1 31 ? 14.328 -68.438 -12.984 1 27.59 31 ARG B O 1
ATOM 3815 N N . PHE B 1 32 ? 13.727 -66.812 -14.289 1 27.78 32 PHE B N 1
ATOM 3816 C CA . PHE B 1 32 ? 12.359 -67.312 -14.414 1 27.78 32 PHE B CA 1
ATOM 3817 C C . PHE B 1 32 ? 12.336 -68.688 -15.125 1 27.78 32 PHE B C 1
ATOM 3819 O O . PHE B 1 32 ? 12.992 -68.875 -16.156 1 27.78 32 PHE B O 1
ATOM 3826 N N . SER B 1 33 ? 12.18 -69.688 -14.438 1 29.39 33 SER B N 1
ATOM 3827 C CA . SER B 1 33 ? 11.836 -71 -14.938 1 29.39 33 SER B CA 1
ATOM 3828 C C . SER B 1 33 ? 10.797 -70.938 -16.047 1 29.39 33 SER B C 1
ATOM 3830 O O . SER B 1 33 ? 9.82 -70.188 -15.945 1 29.39 33 SER B O 1
ATOM 3832 N N . SER B 1 34 ? 11.094 -71.188 -17.312 1 32.38 34 SER B N 1
ATOM 3833 C CA . SER B 1 34 ? 10.367 -71.312 -18.562 1 32.38 34 SER B CA 1
ATOM 3834 C C . SER B 1 34 ? 9.18 -72.25 -18.391 1 32.38 34 SER B C 1
ATOM 3836 O O . SER B 1 34 ? 9.219 -73.375 -18.844 1 32.38 34 SER B O 1
ATOM 3838 N N . SER B 1 35 ? 8.508 -72.438 -17.281 1 32.22 35 SER B N 1
ATOM 3839 C CA . SER B 1 35 ? 7.328 -73.312 -17.438 1 32.22 35 SER B CA 1
ATOM 3840 C C . SER B 1 35 ? 6.449 -72.812 -18.578 1 32.22 35 SER B C 1
ATOM 3842 O O . SER B 1 35 ? 6.52 -71.625 -18.969 1 32.22 35 SER B O 1
ATOM 3844 N N . ASN B 1 36 ? 5.668 -73.75 -19.281 1 34.19 36 ASN B N 1
ATOM 3845 C CA . ASN B 1 36 ? 4.848 -73.562 -20.484 1 34.19 36 ASN B CA 1
ATOM 3846 C C . ASN B 1 36 ? 3.922 -72.375 -20.375 1 34.19 36 ASN B C 1
ATOM 3848 O O . ASN B 1 36 ? 2.865 -72.312 -21.016 1 34.19 36 ASN B O 1
ATOM 3852 N N . ALA B 1 37 ? 3.789 -71.75 -19.25 1 36.53 37 ALA B N 1
ATOM 3853 C CA . ALA B 1 37 ? 2.902 -70.625 -19.359 1 36.53 37 ALA B CA 1
ATOM 3854 C C . ALA B 1 37 ? 3.27 -69.75 -20.562 1 36.53 37 ALA B C 1
ATOM 3856 O O . ALA B 1 37 ? 4.453 -69.562 -20.859 1 36.53 37 ALA B O 1
ATOM 3857 N N . GLY B 1 38 ? 2.242 -69.688 -21.547 1 38.84 38 GLY B N 1
ATOM 3858 C CA . GLY B 1 38 ? 2.369 -69 -22.844 1 38.84 38 GLY B CA 1
ATOM 3859 C C . GLY B 1 38 ? 3.303 -67.812 -22.828 1 38.84 38 GLY B C 1
ATOM 3860 O O . GLY B 1 38 ? 3.102 -66.875 -22.062 1 38.84 38 GLY B O 1
ATOM 3861 N N . GLN B 1 39 ? 4.52 -68 -22.828 1 42.94 39 GLN B N 1
ATOM 3862 C CA . GLN B 1 39 ? 5.598 -67.062 -23.094 1 42.94 39 GLN B CA 1
ATOM 3863 C C . GLN B 1 39 ? 5.145 -66 -24.078 1 42.94 39 GLN B C 1
ATOM 3865 O O . GLN B 1 39 ? 5 -66.25 -25.266 1 42.94 39 GLN B O 1
ATOM 3870 N N . PHE B 1 40 ? 4.055 -65.312 -23.703 1 53.03 40 PHE B N 1
ATOM 3871 C CA . PHE B 1 40 ? 3.891 -64.188 -24.656 1 53.03 40 PHE B CA 1
ATOM 3872 C C . PHE B 1 40 ? 5.246 -63.688 -25.109 1 53.03 40 PHE B C 1
ATOM 3874 O O . PHE B 1 40 ? 6.137 -63.469 -24.281 1 53.03 40 PHE B O 1
ATOM 3881 N N . ASP B 1 41 ? 5.59 -64.125 -26.344 1 70.75 41 ASP B N 1
ATOM 3882 C CA . ASP B 1 41 ? 6.793 -63.75 -27.094 1 70.75 41 ASP B CA 1
ATOM 3883 C C . ASP B 1 41 ? 7.141 -62.25 -26.891 1 70.75 41 ASP B C 1
ATOM 3885 O O . ASP B 1 41 ? 6.25 -61.406 -26.812 1 70.75 41 ASP B O 1
ATOM 3889 N N . ILE B 1 42 ? 8.281 -62.031 -26.219 1 77.88 42 ILE B N 1
ATOM 3890 C CA . ILE B 1 42 ? 8.875 -60.688 -26.047 1 77.88 42 ILE B CA 1
ATOM 3891 C C . ILE B 1 42 ? 8.508 -59.812 -27.234 1 77.88 42 ILE B C 1
ATOM 3893 O O . ILE B 1 42 ? 8.227 -58.625 -27.078 1 77.88 42 ILE B O 1
ATOM 3897 N N . ARG B 1 43 ? 8.398 -60.5 -28.281 1 83.5 43 ARG B N 1
ATOM 3898 C CA . ARG B 1 43 ? 8.062 -59.75 -29.484 1 83.5 43 ARG B CA 1
ATOM 3899 C C . ARG B 1 43 ? 6.605 -59.312 -29.469 1 83.5 43 ARG B C 1
ATOM 3901 O O . ARG B 1 43 ? 6.289 -58.188 -29.859 1 83.5 43 ARG B O 1
ATOM 3908 N N . GLU B 1 44 ? 5.777 -60.219 -29 1 83.19 44 GLU B N 1
ATOM 3909 C CA . GLU B 1 44 ? 4.355 -59.906 -28.953 1 83.19 44 GLU B CA 1
ATOM 3910 C C . GLU B 1 44 ? 4.07 -58.812 -27.953 1 83.19 44 GLU B C 1
ATOM 3912 O O . GLU B 1 44 ? 3.264 -57.906 -28.203 1 83.19 44 GLU B O 1
ATOM 3917 N N . MET B 1 45 ? 4.77 -58.938 -26.844 1 86.56 45 MET B N 1
ATOM 3918 C CA . MET B 1 45 ? 4.602 -57.906 -25.812 1 86.56 45 MET B CA 1
ATOM 3919 C C . MET B 1 45 ? 5.07 -56.531 -26.328 1 86.56 45 MET B C 1
ATOM 3921 O O . MET B 1 45 ? 4.434 -55.531 -26.047 1 86.56 45 MET B O 1
ATOM 3925 N N . ALA B 1 46 ? 6.113 -56.531 -27.031 1 89.94 46 ALA B N 1
ATOM 3926 C CA . ALA B 1 46 ? 6.648 -55.312 -27.609 1 89.94 46 ALA B CA 1
ATOM 3927 C C . ALA B 1 46 ? 5.672 -54.688 -28.625 1 89.94 46 ALA B C 1
ATOM 3929 O O . ALA B 1 46 ? 5.512 -53.469 -28.688 1 89.94 46 ALA B O 1
ATOM 3930 N N . GLU B 1 47 ? 5.098 -55.562 -29.359 1 90.38 47 GLU B N 1
ATOM 3931 C CA . GLU B 1 47 ? 4.125 -55.094 -30.344 1 90.38 47 GLU B CA 1
ATOM 3932 C C . GLU B 1 47 ? 2.902 -54.469 -29.672 1 90.38 47 GLU B C 1
ATOM 3934 O O . GLU B 1 47 ? 2.371 -53.469 -30.125 1 90.38 47 GLU B O 1
ATOM 3939 N N . LEU B 1 48 ? 2.484 -55.125 -28.594 1 92.12 48 LEU B N 1
ATOM 3940 C CA . LEU B 1 48 ? 1.337 -54.594 -27.859 1 92.12 48 LEU B CA 1
ATOM 3941 C C . LEU B 1 48 ? 1.661 -53.25 -27.234 1 92.12 48 LEU B C 1
ATOM 3943 O O . LEU B 1 48 ? 0.825 -52.344 -27.234 1 92.12 48 LEU B O 1
ATOM 3947 N N . GLN B 1 49 ? 2.83 -53.125 -26.734 1 94.38 49 GLN B N 1
ATOM 3948 C CA . GLN B 1 49 ? 3.27 -51.875 -26.172 1 94.38 49 GLN B CA 1
ATOM 3949 C C . GLN B 1 49 ? 3.277 -50.75 -27.219 1 94.38 49 GLN B C 1
ATOM 3951 O O . GLN B 1 49 ? 2.846 -49.625 -26.953 1 94.38 49 GLN B O 1
ATOM 3956 N N . ASP B 1 50 ? 3.705 -51.062 -28.344 1 94.44 50 ASP B N 1
ATOM 3957 C CA . ASP B 1 50 ? 3.73 -50.094 -29.438 1 94.44 50 ASP B CA 1
ATOM 3958 C C . ASP B 1 50 ? 2.316 -49.688 -29.828 1 94.44 50 ASP B C 1
ATOM 3960 O O . ASP B 1 50 ? 2.076 -48.5 -30.109 1 94.44 50 ASP B O 1
ATOM 3964 N N . LYS B 1 51 ? 1.446 -50.594 -29.859 1 94 51 LYS B N 1
ATOM 3965 C CA . LYS B 1 51 ? 0.058 -50.281 -30.188 1 94 51 LYS B CA 1
ATOM 3966 C C . LYS B 1 51 ? -0.562 -49.375 -29.156 1 94 51 LYS B C 1
ATOM 3968 O O . LYS B 1 51 ? -1.306 -48.438 -29.5 1 94 51 LYS B O 1
ATOM 3973 N N . VAL B 1 52 ? -0.215 -49.625 -27.906 1 95.81 52 VAL B N 1
ATOM 3974 C CA . VAL B 1 52 ? -0.7 -48.75 -26.828 1 95.81 52 VAL B CA 1
ATOM 3975 C C . VAL B 1 52 ? -0.189 -47.344 -27.047 1 95.81 52 VAL B C 1
ATOM 3977 O O . VAL B 1 52 ? -0.961 -46.375 -26.984 1 95.81 52 VAL B O 1
ATOM 3980 N N . LEU B 1 53 ? 1.036 -47.188 -27.359 1 96.44 53 LEU B N 1
ATOM 3981 C CA . LEU B 1 53 ? 1.646 -45.875 -27.562 1 96.44 53 LEU B CA 1
ATOM 3982 C C . LEU B 1 53 ? 1.024 -45.156 -28.766 1 96.44 53 LEU B C 1
ATOM 3984 O O . LEU B 1 53 ? 0.77 -43.969 -28.719 1 96.44 53 LEU B O 1
ATOM 3988 N N . ARG B 1 54 ? 0.801 -45.875 -29.781 1 95.12 54 ARG B N 1
ATOM 3989 C CA . ARG B 1 54 ? 0.181 -45.312 -30.969 1 95.12 54 ARG B CA 1
ATOM 3990 C C . ARG B 1 54 ? -1.244 -44.844 -30.672 1 95.12 54 ARG B C 1
ATOM 3992 O O . ARG B 1 54 ? -1.681 -43.812 -31.172 1 95.12 54 ARG B O 1
ATOM 3999 N N . CYS B 1 55 ? -1.909 -45.656 -29.922 1 95.38 55 CYS B N 1
ATOM 4000 C CA . CYS B 1 55 ? -3.26 -45.281 -29.516 1 95.38 55 CYS B CA 1
ATOM 4001 C C . CYS B 1 55 ? -3.254 -43.969 -28.75 1 95.38 55 CYS B C 1
ATOM 4003 O O . CYS B 1 55 ? -3.998 -43.031 -29.078 1 95.38 55 CYS B O 1
ATOM 4005 N N . LEU B 1 56 ? -2.369 -43.906 -27.828 1 96.94 56 LEU B N 1
ATOM 4006 C CA . LEU B 1 56 ? -2.283 -42.688 -27 1 96.94 56 LEU B CA 1
ATOM 4007 C C . LEU B 1 56 ? -1.808 -41.5 -27.812 1 96.94 56 LEU B C 1
ATOM 4009 O O . LEU B 1 56 ? -2.275 -40.375 -27.609 1 96.94 56 LEU B O 1
ATOM 4013 N N . ASP B 1 57 ? -0.934 -41.688 -28.656 1 96.31 57 ASP B N 1
ATOM 4014 C CA . ASP B 1 57 ? -0.384 -40.625 -29.5 1 96.31 57 ASP B CA 1
ATOM 4015 C C . ASP B 1 57 ? -1.464 -40.031 -30.391 1 96.31 57 ASP B C 1
ATOM 4017 O O . ASP B 1 57 ? -1.434 -38.812 -30.688 1 96.31 57 ASP B O 1
ATOM 4021 N N . ALA B 1 58 ? -2.346 -40.812 -30.703 1 94.44 58 ALA B N 1
ATOM 4022 C CA . ALA B 1 58 ? -3.373 -40.375 -31.656 1 94.44 58 ALA B CA 1
ATOM 4023 C C . ALA B 1 58 ? -4.562 -39.75 -30.922 1 94.44 58 ALA B C 1
ATOM 4025 O O . ALA B 1 58 ? -5.328 -39 -31.5 1 94.44 58 ALA B O 1
ATOM 4026 N N . THR B 1 59 ? -4.691 -40 -29.625 1 95.19 59 THR B N 1
ATOM 4027 C CA . THR B 1 59 ? -6.016 -39.719 -29.078 1 95.19 59 THR B CA 1
ATOM 4028 C C . THR B 1 59 ? -5.914 -38.906 -27.797 1 95.19 59 THR B C 1
ATOM 4030 O O . THR B 1 59 ? -6.898 -38.312 -27.359 1 95.19 59 THR B O 1
ATOM 4033 N N . VAL B 1 60 ? -4.812 -38.875 -27.172 1 97.38 60 VAL B N 1
ATOM 4034 C CA . VAL B 1 60 ? -4.773 -38.281 -25.844 1 97.38 60 VAL B CA 1
ATOM 4035 C C . VAL B 1 60 ? -3.871 -37.062 -25.859 1 97.38 60 VAL B C 1
ATOM 4037 O O . VAL B 1 60 ? -2.686 -37.156 -26.188 1 97.38 60 VAL B O 1
ATOM 4040 N N . PHE B 1 61 ? -4.48 -35.938 -25.469 1 96.56 61 PHE B N 1
ATOM 4041 C CA . PHE B 1 61 ? -3.805 -34.656 -25.438 1 96.56 61 PHE B CA 1
ATOM 4042 C C . PHE B 1 61 ? -3.973 -33.969 -24.078 1 96.56 61 PHE B C 1
ATOM 4044 O O . PHE B 1 61 ? -5.02 -34.094 -23.438 1 96.56 61 PHE B O 1
ATOM 4051 N N . ASP B 1 62 ? -2.922 -33.312 -23.625 1 95.06 62 ASP B N 1
ATOM 4052 C CA . ASP B 1 62 ? -3.074 -32.438 -22.469 1 95.06 62 ASP B CA 1
ATOM 4053 C C . ASP B 1 62 ? -3.791 -31.141 -22.844 1 95.06 62 ASP B C 1
ATOM 4055 O O . ASP B 1 62 ? -3.459 -30.516 -23.844 1 95.06 62 ASP B O 1
ATOM 4059 N N . PRO B 1 63 ? -4.758 -30.734 -22.016 1 94 63 PRO B N 1
ATOM 4060 C CA . PRO B 1 63 ? -5.535 -29.531 -22.344 1 94 63 PRO B CA 1
ATOM 4061 C C . PRO B 1 63 ? -4.656 -28.297 -22.531 1 94 63 PRO B C 1
ATOM 4063 O O . PRO B 1 63 ? -5.051 -27.359 -23.219 1 94 63 PRO B O 1
ATOM 4066 N N . CYS B 1 64 ? -3.473 -28.203 -21.969 1 92.62 64 CYS B N 1
ATOM 4067 C CA . CYS B 1 64 ? -2.572 -27.062 -22.094 1 92.62 64 CYS B CA 1
ATOM 4068 C C . CYS B 1 64 ? -1.884 -27.062 -23.453 1 92.62 64 CYS B C 1
ATOM 4070 O O . CYS B 1 64 ? -1.393 -26.016 -23.906 1 92.62 64 CYS B O 1
ATOM 4072 N N . MET B 1 65 ? -1.767 -28.219 -24.016 1 92.25 65 MET B N 1
ATOM 4073 C CA . MET B 1 65 ? -1.124 -28.391 -25.312 1 92.25 65 MET B CA 1
ATOM 4074 C C . MET B 1 65 ? -2.004 -29.219 -26.25 1 92.25 65 MET B C 1
ATOM 4076 O O . MET B 1 65 ? -1.688 -30.359 -26.562 1 92.25 65 MET B O 1
ATOM 4080 N N . PRO B 1 66 ? -2.971 -28.625 -26.797 1 91.69 66 PRO B N 1
ATOM 4081 C CA . PRO B 1 66 ? -3.961 -29.406 -27.562 1 91.69 66 PRO B CA 1
ATOM 4082 C C . PRO B 1 66 ? -3.438 -29.875 -28.906 1 91.69 66 PRO B C 1
ATOM 4084 O O . PRO B 1 66 ? -4.047 -30.734 -29.547 1 91.69 66 PRO B O 1
ATOM 4087 N N . ASN B 1 67 ? -2.379 -29.406 -29.297 1 92.06 67 ASN B N 1
ATOM 4088 C CA . ASN B 1 67 ? -1.89 -29.734 -30.641 1 92.06 67 ASN B CA 1
ATOM 4089 C C . ASN B 1 67 ? -0.817 -30.812 -30.594 1 92.06 67 ASN B C 1
ATOM 4091 O O . ASN B 1 67 ? -0.339 -31.266 -31.625 1 92.06 67 ASN B O 1
ATOM 4095 N N . ARG B 1 68 ? -0.416 -31.188 -29.438 1 94.56 68 ARG B N 1
ATOM 4096 C CA . ARG B 1 68 ? 0.595 -32.219 -29.281 1 94.56 68 ARG B CA 1
ATOM 4097 C C . ARG B 1 68 ? 0.13 -33.281 -28.281 1 94.56 68 ARG B C 1
ATOM 4099 O O . ARG B 1 68 ? -0.354 -32.969 -27.203 1 94.56 68 ARG B O 1
ATOM 4106 N N . SER B 1 69 ? 0.281 -34.531 -28.703 1 96.44 69 SER B N 1
ATOM 4107 C CA . SER B 1 69 ? -0.162 -35.625 -27.844 1 96.44 69 SER B CA 1
ATOM 4108 C C . SER B 1 69 ? 0.749 -35.781 -26.625 1 96.44 69 SER B C 1
ATOM 4110 O O . SER B 1 69 ? 1.86 -35.25 -26.609 1 96.44 69 SER B O 1
ATOM 4112 N N . ILE B 1 70 ? 0.261 -36.531 -25.594 1 96.69 70 ILE B N 1
ATOM 4113 C CA . ILE B 1 70 ? 1.053 -36.75 -24.391 1 96.69 70 ILE B CA 1
ATOM 4114 C C . ILE B 1 70 ? 2.295 -37.562 -24.734 1 96.69 70 ILE B C 1
ATOM 4116 O O . ILE B 1 70 ? 3.312 -37.469 -24.047 1 96.69 70 ILE B O 1
ATOM 4120 N N . VAL B 1 71 ? 2.271 -38.406 -25.797 1 96.5 71 VAL B N 1
ATOM 4121 C CA . VAL B 1 71 ? 3.414 -39.188 -26.266 1 96.5 71 VAL B CA 1
ATOM 4122 C C . VAL B 1 71 ? 4.43 -38.25 -26.938 1 96.5 71 VAL B C 1
ATOM 4124 O O . VAL B 1 71 ? 5.625 -38.312 -26.641 1 96.5 71 VAL B O 1
ATOM 4127 N N . ASP B 1 72 ? 3.852 -37.375 -27.734 1 94.94 72 ASP B N 1
ATOM 4128 C CA . ASP B 1 72 ? 4.699 -36.406 -28.438 1 94.94 72 ASP B CA 1
ATOM 4129 C C . ASP B 1 72 ? 5.418 -35.5 -27.438 1 94.94 72 ASP B C 1
ATOM 4131 O O . ASP B 1 72 ? 6.559 -35.094 -27.672 1 94.94 72 ASP B O 1
ATOM 4135 N N . LEU B 1 73 ? 4.777 -35.156 -26.375 1 94 73 LEU B N 1
ATOM 4136 C CA . LEU B 1 73 ? 5.328 -34.281 -25.359 1 94 73 LEU B CA 1
ATOM 4137 C C . LEU B 1 73 ? 6.348 -35 -24.5 1 94 73 LEU B C 1
ATOM 4139 O O . LEU B 1 73 ? 7.035 -34.406 -23.672 1 94 73 LEU B O 1
ATOM 4143 N N . GLY B 1 74 ? 6.398 -36.312 -24.625 1 92.94 74 GLY B N 1
ATOM 4144 C CA . GLY B 1 74 ? 7.336 -37.094 -23.844 1 92.94 74 GLY B CA 1
ATOM 4145 C C . GLY B 1 74 ? 6.859 -37.344 -22.422 1 92.94 74 GLY B C 1
ATOM 4146 O O . GLY B 1 74 ? 7.664 -37.625 -21.531 1 92.94 74 GLY B O 1
ATOM 4147 N N . LEU B 1 75 ? 5.582 -37.312 -22.234 1 94.5 75 LEU B N 1
ATOM 4148 C CA . LEU B 1 75 ? 5.043 -37.438 -20.891 1 94.5 75 LEU B CA 1
ATOM 4149 C C . LEU B 1 75 ? 4.848 -38.906 -20.516 1 94.5 75 LEU B C 1
ATOM 4151 O O . LEU B 1 75 ? 4.652 -39.219 -19.344 1 94.5 75 LEU B O 1
ATOM 4155 N N . VAL B 1 76 ? 4.852 -39.844 -21.5 1 96.31 76 VAL B N 1
ATOM 4156 C CA . VAL B 1 76 ? 4.727 -41.25 -21.219 1 96.31 76 VAL B CA 1
ATOM 4157 C C . VAL B 1 76 ? 6.113 -41.875 -21.031 1 96.31 76 VAL B C 1
ATOM 4159 O O . VAL B 1 76 ? 6.863 -42.031 -22 1 96.31 76 VAL B O 1
ATOM 4162 N N . LYS B 1 77 ? 6.391 -42.219 -19.859 1 93.75 77 LYS B N 1
ATOM 4163 C CA . LYS B 1 77 ? 7.711 -42.75 -19.516 1 93.75 77 LYS B CA 1
ATOM 4164 C C . LYS B 1 77 ? 7.809 -44.219 -19.875 1 93.75 77 LYS B C 1
ATOM 4166 O O . LYS B 1 77 ? 8.836 -44.688 -20.391 1 93.75 77 LYS B O 1
ATOM 4171 N N . SER B 1 78 ? 6.754 -45 -19.469 1 94.31 78 SER B N 1
ATOM 4172 C CA . SER B 1 78 ? 6.809 -46.438 -19.75 1 94.31 78 SER B CA 1
ATOM 4173 C C . SER B 1 78 ? 5.406 -47 -19.922 1 94.31 78 SER B C 1
ATOM 4175 O O . SER B 1 78 ? 4.434 -46.438 -19.422 1 94.31 78 SER B O 1
ATOM 4177 N N . VAL B 1 79 ? 5.406 -48 -20.703 1 95.5 79 VAL B N 1
ATOM 4178 C CA . VAL B 1 79 ? 4.203 -48.812 -20.922 1 95.5 79 VAL B CA 1
ATOM 4179 C C . VAL B 1 79 ? 4.52 -50.281 -20.734 1 95.5 79 VAL B C 1
ATOM 4181 O O . VAL B 1 79 ? 5.492 -50.812 -21.297 1 95.5 79 VAL B O 1
ATOM 4184 N N . ARG B 1 80 ? 3.799 -50.906 -19.828 1 93.56 80 ARG B N 1
ATOM 4185 C CA . ARG B 1 80 ? 3.91 -52.344 -19.625 1 93.56 80 ARG B CA 1
ATOM 4186 C C . ARG B 1 80 ? 2.566 -53.031 -19.844 1 93.56 80 ARG B C 1
ATOM 4188 O O . ARG B 1 80 ? 1.541 -52.562 -19.328 1 93.56 80 ARG B O 1
ATOM 4195 N N . VAL B 1 81 ? 2.645 -54.094 -20.641 1 93.88 81 VAL B N 1
ATOM 4196 C CA . VAL B 1 81 ? 1.423 -54.844 -20.938 1 93.88 81 VAL B CA 1
ATOM 4197 C C . VAL B 1 81 ? 1.564 -56.25 -20.438 1 93.88 81 VAL B C 1
ATOM 4199 O O . VAL B 1 81 ? 2.576 -56.906 -20.688 1 93.88 81 VAL B O 1
ATOM 4202 N N . ASP B 1 82 ? 0.628 -56.656 -19.625 1 90 82 ASP B N 1
ATOM 4203 C CA . ASP B 1 82 ? 0.52 -58.031 -19.172 1 90 82 ASP B CA 1
ATOM 4204 C C . ASP B 1 82 ? -0.746 -58.688 -19.719 1 90 82 ASP B C 1
ATOM 4206 O O . ASP B 1 82 ? -1.801 -58.625 -19.094 1 90 82 ASP B O 1
ATOM 4210 N N . PRO B 1 83 ? -0.592 -59.375 -20.844 1 87.38 83 PRO B N 1
ATOM 4211 C CA . PRO B 1 83 ? -1.776 -59.938 -21.484 1 87.38 83 PRO B CA 1
ATOM 4212 C C . PRO B 1 83 ? -2.426 -61.031 -20.625 1 87.38 83 PRO B C 1
ATOM 4214 O O . PRO B 1 83 ? -3.646 -61.219 -20.656 1 87.38 83 PRO B O 1
ATOM 4217 N N . ALA B 1 84 ? -1.596 -61.781 -19.953 1 86.25 84 ALA B N 1
ATOM 4218 C CA . ALA B 1 84 ? -2.105 -62.875 -19.125 1 86.25 84 ALA B CA 1
ATOM 4219 C C . ALA B 1 84 ? -3.023 -62.344 -18.016 1 86.25 84 ALA B C 1
ATOM 4221 O O . ALA B 1 84 ? -4.039 -62.969 -17.703 1 86.25 84 ALA B O 1
ATOM 4222 N N . LYS B 1 85 ? -2.68 -61.25 -17.578 1 91.25 85 LYS B N 1
ATOM 4223 C CA . LYS B 1 85 ? -3.467 -60.656 -16.5 1 91.25 85 LYS B CA 1
ATOM 4224 C C . LYS B 1 85 ? -4.465 -59.625 -17.031 1 91.25 85 LYS B C 1
ATOM 4226 O O . LYS B 1 85 ? -5.254 -59.062 -16.281 1 91.25 85 LYS B O 1
ATOM 4231 N N . GLY B 1 86 ? -4.398 -59.344 -18.297 1 91.88 86 GLY B N 1
ATOM 4232 C CA . GLY B 1 86 ? -5.27 -58.375 -18.922 1 91.88 86 GLY B CA 1
ATOM 4233 C C . GLY B 1 86 ? -5.008 -56.969 -18.453 1 91.88 86 GLY B C 1
ATOM 4234 O O . GLY B 1 86 ? -5.945 -56.156 -18.297 1 91.88 86 GLY B O 1
ATOM 4235 N N . LYS B 1 87 ? -3.74 -56.656 -18.141 1 94.38 87 LYS B N 1
ATOM 4236 C CA . LYS B 1 87 ? -3.424 -55.406 -17.484 1 94.38 87 LYS B CA 1
ATOM 4237 C C . LYS B 1 87 ? -2.473 -54.562 -18.328 1 94.38 87 LYS B C 1
ATOM 4239 O O . LYS B 1 87 ? -1.531 -55.094 -18.922 1 94.38 87 LYS B O 1
ATOM 4244 N N . ILE B 1 88 ? -2.803 -53.281 -18.453 1 95.5 88 ILE B N 1
ATOM 4245 C CA . ILE B 1 88 ? -1.9 -52.281 -19.016 1 95.5 88 ILE B CA 1
ATOM 4246 C C . ILE B 1 88 ? -1.437 -51.312 -17.922 1 95.5 88 ILE B C 1
ATOM 4248 O O . ILE B 1 88 ? -2.258 -50.719 -17.219 1 95.5 88 ILE B O 1
ATOM 4252 N N . ALA B 1 89 ? -0.115 -51.219 -17.719 1 96.19 89 ALA B N 1
ATOM 4253 C CA . ALA B 1 89 ? 0.453 -50.281 -16.75 1 96.19 89 ALA B CA 1
ATOM 4254 C C . ALA B 1 89 ? 1.228 -49.188 -17.438 1 96.19 89 ALA B C 1
ATOM 4256 O O . ALA B 1 89 ? 2.098 -49.438 -18.281 1 96.19 89 ALA B O 1
ATOM 4257 N N . LEU B 1 90 ? 0.804 -47.938 -17.125 1 96.38 90 LEU B N 1
ATOM 4258 C CA . LEU B 1 90 ? 1.469 -46.781 -17.688 1 96.38 90 LEU B CA 1
ATOM 4259 C C . LEU B 1 90 ? 2.131 -45.938 -16.594 1 96.38 90 LEU B C 1
ATOM 4261 O O . LEU B 1 90 ? 1.6 -45.844 -15.477 1 96.38 90 LEU B O 1
ATOM 4265 N N . SER B 1 91 ? 3.287 -45.406 -16.922 1 95.81 91 SER B N 1
ATOM 4266 C CA . SER B 1 91 ? 3.947 -44.406 -16.078 1 95.81 91 SER B CA 1
ATOM 4267 C C . SER B 1 91 ? 4.082 -43.062 -16.797 1 95.81 91 SER B C 1
ATOM 4269 O O . SER B 1 91 ? 4.707 -43 -17.844 1 95.81 91 SER B O 1
ATOM 4271 N N . LEU B 1 92 ? 3.395 -42.062 -16.219 1 94.81 92 LEU B N 1
ATOM 4272 C CA . LEU B 1 92 ? 3.486 -40.719 -16.766 1 94.81 92 LEU B CA 1
ATOM 4273 C C . LEU B 1 92 ? 4.477 -39.875 -15.977 1 94.81 92 LEU B C 1
ATOM 4275 O O . LEU B 1 92 ? 4.66 -40.094 -14.781 1 94.81 92 LEU B O 1
ATOM 4279 N N . VAL B 1 93 ? 5.137 -38.906 -16.719 1 92 93 VAL B N 1
ATOM 4280 C CA . VAL B 1 93 ? 6.035 -37.969 -16.047 1 92 93 VAL B CA 1
ATOM 4281 C C . VAL B 1 93 ? 5.633 -36.562 -16.406 1 92 93 VAL B C 1
ATOM 4283 O O . VAL B 1 93 ? 5.656 -36.156 -17.578 1 92 93 VAL B O 1
ATOM 4286 N N . TYR B 1 94 ? 5.23 -35.844 -15.375 1 90.88 94 TYR B N 1
ATOM 4287 C CA . TYR B 1 94 ? 4.91 -34.438 -15.523 1 90.88 94 TYR B CA 1
ATOM 4288 C C . TYR B 1 94 ? 5.938 -33.562 -14.812 1 90.88 94 TYR B C 1
ATOM 4290 O O . TYR B 1 94 ? 6.578 -34 -13.852 1 90.88 94 TYR B O 1
ATOM 4298 N N . PRO B 1 95 ? 6.078 -32.312 -15.32 1 85.69 95 PRO B N 1
ATOM 4299 C CA . PRO B 1 95 ? 7.086 -31.438 -14.727 1 85.69 95 PRO B CA 1
ATOM 4300 C C . PRO B 1 95 ? 6.773 -31.078 -13.281 1 85.69 95 PRO B C 1
ATOM 4302 O O . PRO B 1 95 ? 7.684 -30.75 -12.516 1 85.69 95 PRO B O 1
ATOM 4305 N N . THR B 1 96 ? 5.543 -31.078 -12.953 1 86.31 96 THR B N 1
ATOM 4306 C CA . THR B 1 96 ? 5.141 -30.75 -11.594 1 86.31 96 THR B CA 1
ATOM 4307 C C . THR B 1 96 ? 4.176 -31.812 -11.055 1 86.31 96 THR B C 1
ATOM 4309 O O . THR B 1 96 ? 3.482 -32.469 -11.82 1 86.31 96 THR B O 1
ATOM 4312 N N . ALA B 1 97 ? 4.16 -31.922 -9.742 1 82.25 97 ALA B N 1
ATOM 4313 C CA . ALA B 1 97 ? 3.381 -32.969 -9.109 1 82.25 97 ALA B CA 1
ATOM 4314 C C . ALA B 1 97 ? 1.885 -32.688 -9.203 1 82.25 97 ALA B C 1
ATOM 4316 O O . ALA B 1 97 ? 1.076 -33.594 -9.344 1 82.25 97 ALA B O 1
ATOM 4317 N N . GLY B 1 98 ? 1.543 -31.453 -9.156 1 87.44 98 GLY B N 1
ATOM 4318 C CA . GLY B 1 98 ? 0.139 -31.078 -9.102 1 87.44 98 GLY B CA 1
ATOM 4319 C C . GLY B 1 98 ? -0.354 -30.422 -10.383 1 87.44 98 GLY B C 1
ATOM 4320 O O . GLY B 1 98 ? -0.986 -29.359 -10.336 1 87.44 98 GLY B O 1
ATOM 4321 N N . HIS B 1 99 ? -0.108 -31.109 -11.5 1 91.25 99 HIS B N 1
ATOM 4322 C CA . HIS B 1 99 ? -0.624 -30.562 -12.758 1 91.25 99 HIS B CA 1
ATOM 4323 C C . HIS B 1 99 ? -2.148 -30.547 -12.766 1 91.25 99 HIS B C 1
ATOM 4325 O O . HIS B 1 99 ? -2.781 -31.562 -12.477 1 91.25 99 HIS B O 1
ATOM 4331 N N . PRO B 1 100 ? -2.725 -29.469 -13.141 1 91.81 100 PRO B N 1
ATOM 4332 C CA . PRO B 1 100 ? -4.164 -29.297 -12.938 1 91.81 100 PRO B CA 1
ATOM 4333 C C . PRO B 1 100 ? -5.004 -30.219 -13.812 1 91.81 100 PRO B C 1
ATOM 4335 O O . PRO B 1 100 ? -6.156 -30.5 -13.484 1 91.81 100 PRO B O 1
ATOM 4338 N N . HIS B 1 101 ? -4.523 -30.75 -14.906 1 93.75 101 HIS B N 1
ATOM 4339 C CA . HIS B 1 101 ? -5.344 -31.516 -15.844 1 93.75 101 HIS B CA 1
ATOM 4340 C C . HIS B 1 101 ? -4.992 -33 -15.789 1 93.75 101 HIS B C 1
ATOM 4342 O O . HIS B 1 101 ? -5.344 -33.75 -16.688 1 93.75 101 HIS B O 1
ATOM 4348 N N . LEU B 1 102 ? -4.258 -33.375 -14.758 1 92.94 102 LEU B N 1
ATOM 4349 C CA . LEU B 1 102 ? -3.846 -34.781 -14.633 1 92.94 102 LEU B CA 1
ATOM 4350 C C . LEU B 1 102 ? -5.059 -35.688 -14.57 1 92.94 102 LEU B C 1
ATOM 4352 O O . LEU B 1 102 ? -5.066 -36.75 -15.195 1 92.94 102 LEU B O 1
ATOM 4356 N N . GLY B 1 103 ? -6.066 -35.281 -13.836 1 91.94 103 GLY B N 1
ATOM 4357 C CA . GLY B 1 103 ? -7.281 -36.094 -13.758 1 91.94 103 GLY B CA 1
ATOM 4358 C C . GLY B 1 103 ? -7.93 -36.312 -15.109 1 91.94 103 GLY B C 1
ATOM 4359 O O . GLY B 1 103 ? -8.305 -37.438 -15.438 1 91.94 103 GLY B O 1
ATOM 4360 N N . LYS B 1 104 ? -8 -35.312 -15.812 1 94.75 104 LYS B N 1
ATOM 4361 C CA . LYS B 1 104 ? -8.602 -35.406 -17.141 1 94.75 104 LYS B CA 1
ATOM 4362 C C . LYS B 1 104 ? -7.758 -36.281 -18.062 1 94.75 104 LYS B C 1
ATOM 4364 O O . LYS B 1 104 ? -8.289 -37.094 -18.828 1 94.75 104 LYS B O 1
ATOM 4369 N N . VAL B 1 105 ? -6.488 -36.125 -17.969 1 96.12 105 VAL B N 1
ATOM 4370 C CA . VAL B 1 105 ? -5.586 -36.906 -18.828 1 96.12 105 VAL B CA 1
ATOM 4371 C C . VAL B 1 105 ? -5.699 -38.375 -18.484 1 96.12 105 VAL B C 1
ATOM 4373 O O . VAL B 1 105 ? -5.789 -39.219 -19.375 1 96.12 105 VAL B O 1
ATOM 4376 N N . LYS B 1 106 ? -5.707 -38.688 -17.203 1 95.75 106 LYS B N 1
ATOM 4377 C CA . LYS B 1 106 ? -5.875 -40.062 -16.781 1 95.75 106 LYS B CA 1
ATOM 4378 C C . LYS B 1 106 ? -7.188 -40.656 -17.281 1 95.75 106 LYS B C 1
ATOM 4380 O O . LYS B 1 106 ? -7.227 -41.781 -17.766 1 95.75 106 LYS B O 1
ATOM 4385 N N . HIS B 1 107 ? -8.172 -39.906 -17.203 1 96.69 107 HIS B N 1
ATOM 4386 C CA . HIS B 1 107 ? -9.484 -40.312 -17.703 1 96.69 107 HIS B CA 1
ATOM 4387 C C . HIS B 1 107 ? -9.453 -40.562 -19.203 1 96.69 107 HIS B C 1
ATOM 4389 O O . HIS B 1 107 ? -9.969 -41.594 -19.672 1 96.69 107 HIS B O 1
ATOM 4395 N N . ASP B 1 108 ? -8.867 -39.656 -19.891 1 97 108 ASP B N 1
ATOM 4396 C CA . ASP B 1 108 ? -8.797 -39.781 -21.344 1 97 108 ASP B CA 1
ATOM 4397 C C . ASP B 1 108 ? -7.984 -41 -21.766 1 97 108 ASP B C 1
ATOM 4399 O O . ASP B 1 108 ? -8.32 -41.688 -22.75 1 97 108 ASP B O 1
ATOM 4403 N N . ILE B 1 109 ? -6.914 -41.281 -21.016 1 97.12 109 ILE B N 1
ATOM 4404 C CA . ILE B 1 109 ? -6.094 -42.469 -21.281 1 97.12 109 ILE B CA 1
ATOM 4405 C C . ILE B 1 109 ? -6.938 -43.719 -21.125 1 97.12 109 ILE B C 1
ATOM 4407 O O . ILE B 1 109 ? -6.961 -44.594 -22.016 1 97.12 109 ILE B O 1
ATOM 4411 N N . THR B 1 110 ? -7.625 -43.781 -20.062 1 96.38 110 THR B N 1
ATOM 4412 C CA . THR B 1 110 ? -8.445 -44.969 -19.766 1 96.38 110 THR B CA 1
ATOM 4413 C C . THR B 1 110 ? -9.523 -45.156 -20.828 1 96.38 110 THR B C 1
ATOM 4415 O O . THR B 1 110 ? -9.734 -46.25 -21.312 1 96.38 110 THR B O 1
ATOM 4418 N N . GLN B 1 111 ? -10.109 -44.094 -21.234 1 95.56 111 GLN B N 1
ATOM 4419 C CA . GLN B 1 111 ? -11.164 -44.156 -22.234 1 95.56 111 GLN B CA 1
ATOM 4420 C C . GLN B 1 111 ? -10.602 -44.562 -23.594 1 95.56 111 GLN B C 1
ATOM 4422 O O . GLN B 1 111 ? -11.211 -45.375 -24.297 1 95.56 111 GLN B O 1
ATOM 4427 N N . ALA B 1 112 ? -9.508 -44 -23.938 1 95.5 112 ALA B N 1
ATOM 4428 C CA . ALA B 1 112 ? -8.875 -44.312 -25.219 1 95.5 112 ALA B CA 1
ATOM 4429 C C . ALA B 1 112 ? -8.5 -45.781 -25.297 1 95.5 112 ALA B C 1
ATOM 4431 O O . ALA B 1 112 ? -8.734 -46.438 -26.328 1 95.5 112 ALA B O 1
ATOM 4432 N N . LEU B 1 113 ? -7.938 -46.344 -24.25 1 94.69 113 LEU B N 1
ATOM 4433 C CA . LEU B 1 113 ? -7.5 -47.75 -24.234 1 94.69 113 LEU B CA 1
ATOM 4434 C C . LEU B 1 113 ? -8.695 -48.688 -24.203 1 94.69 113 LEU B C 1
ATOM 4436 O O . LEU B 1 113 ? -8.664 -49.75 -24.812 1 94.69 113 LEU B O 1
ATOM 4440 N N . HIS B 1 114 ? -9.719 -48.25 -23.5 1 93.38 114 HIS B N 1
ATOM 4441 C CA . HIS B 1 114 ? -10.945 -49.031 -23.516 1 93.38 114 HIS B CA 1
ATOM 4442 C C . HIS B 1 114 ? -11.555 -49.094 -24.922 1 93.38 114 HIS B C 1
ATOM 4444 O O . HIS B 1 114 ? -12.023 -50.125 -25.359 1 93.38 114 HIS B O 1
ATOM 4450 N N . ALA B 1 115 ? -11.508 -47.969 -25.516 1 92.56 115 ALA B N 1
ATOM 4451 C CA . ALA B 1 115 ? -12.031 -47.906 -26.875 1 92.56 115 ALA B CA 1
ATOM 4452 C C . ALA B 1 115 ? -11.211 -48.781 -27.828 1 92.56 115 ALA B C 1
ATOM 4454 O O . ALA B 1 115 ? -11.758 -49.406 -28.75 1 92.56 115 ALA B O 1
ATOM 4455 N N . ALA B 1 116 ? -9.969 -48.875 -27.594 1 92.75 116 ALA B N 1
ATOM 4456 C CA . ALA B 1 116 ? -9.07 -49.625 -28.469 1 92.75 116 ALA B CA 1
ATOM 4457 C C . ALA B 1 116 ? -9.25 -51.125 -28.266 1 92.75 116 ALA B C 1
ATOM 4459 O O . ALA B 1 116 ? -8.82 -51.938 -29.094 1 92.75 116 ALA B O 1
ATOM 4460 N N . THR B 1 117 ? -9.859 -51.531 -27.172 1 91 117 THR B N 1
ATOM 4461 C CA . THR B 1 117 ? -10.086 -52.938 -26.875 1 91 117 THR B CA 1
ATOM 4462 C C . THR B 1 117 ? -11.492 -53.344 -27.297 1 91 117 THR B C 1
ATOM 4464 O O . THR B 1 117 ? -11.844 -54.531 -27.219 1 91 117 THR B O 1
ATOM 4467 N N . SER B 1 118 ? -12.25 -52.438 -27.812 1 88.69 118 SER B N 1
ATOM 4468 C CA . SER B 1 118 ? -13.617 -52.75 -28.203 1 88.69 118 SER B CA 1
ATOM 4469 C C . SER B 1 118 ? -13.656 -53.594 -29.453 1 88.69 118 SER B C 1
ATOM 4471 O O . SER B 1 118 ? -12.711 -53.594 -30.25 1 88.69 118 SER B O 1
ATOM 4473 N N . PRO B 1 119 ? -14.766 -54.281 -29.656 1 85.31 119 PRO B N 1
ATOM 4474 C CA . PRO B 1 119 ? -14.891 -55.125 -30.859 1 85.31 119 PRO B CA 1
ATOM 4475 C C . PRO B 1 119 ? -14.852 -54.312 -32.156 1 85.31 119 PRO B C 1
ATOM 4477 O O . PRO B 1 119 ? -14.258 -54.719 -33.156 1 85.31 119 PRO B O 1
ATOM 4480 N N . SER B 1 120 ? -15.453 -53.156 -32.125 1 84.25 120 SER B N 1
ATOM 4481 C CA . SER B 1 120 ? -15.453 -52.312 -33.312 1 84.25 120 SER B CA 1
ATOM 4482 C C . SER B 1 120 ? -14.039 -51.844 -33.625 1 84.25 120 SER B C 1
ATOM 4484 O O . SER B 1 120 ? -13.703 -51.688 -34.812 1 84.25 120 SER B O 1
ATOM 4486 N N . ALA B 1 121 ? -13.195 -51.75 -32.656 1 82.81 121 ALA B N 1
ATOM 4487 C CA . ALA B 1 121 ? -11.828 -51.281 -32.875 1 82.81 121 ALA B CA 1
ATOM 4488 C C . ALA B 1 121 ? -11 -52.281 -33.625 1 82.81 121 ALA B C 1
ATOM 4490 O O . ALA B 1 121 ? -10.133 -51.938 -34.438 1 82.81 121 ALA B O 1
ATOM 4491 N N . GLN B 1 122 ? -11.305 -53.469 -33.438 1 79.75 122 GLN B N 1
ATOM 4492 C CA . GLN B 1 122 ? -10.547 -54.562 -34.062 1 79.75 122 GLN B CA 1
ATOM 4493 C C . GLN B 1 122 ? -10.625 -54.469 -35.594 1 79.75 122 GLN B C 1
ATOM 4495 O O . GLN B 1 122 ? -9.703 -54.938 -36.281 1 79.75 122 GLN B O 1
ATOM 4500 N N . THR B 1 123 ? -11.695 -53.812 -36.031 1 77.62 123 THR B N 1
ATOM 4501 C CA . THR B 1 123 ? -11.938 -53.781 -37.469 1 77.62 123 THR B CA 1
ATOM 4502 C C . THR B 1 123 ? -11.383 -52.5 -38.094 1 77.62 123 THR B C 1
ATOM 4504 O O . THR B 1 123 ? -10.898 -52.5 -39.219 1 77.62 123 THR B O 1
ATOM 4507 N N . PHE B 1 124 ? -11.344 -51.5 -37.219 1 77.88 124 PHE B N 1
ATOM 4508 C CA . PHE B 1 124 ? -11.188 -50.188 -37.875 1 77.88 124 PHE B CA 1
ATOM 4509 C C . PHE B 1 124 ? -9.914 -49.5 -37.406 1 77.88 124 PHE B C 1
ATOM 4511 O O . PHE B 1 124 ? -9.367 -48.656 -38.125 1 77.88 124 PHE B O 1
ATOM 4518 N N . LEU B 1 125 ? -9.359 -49.938 -36.25 1 80.44 125 LEU B N 1
ATOM 4519 C CA . LEU B 1 125 ? -8.242 -49.188 -35.719 1 80.44 125 LEU B CA 1
ATOM 4520 C C . LEU B 1 125 ? -6.922 -49.906 -35.938 1 80.44 125 LEU B C 1
ATOM 4522 O O . LEU B 1 125 ? -6.809 -51.094 -35.656 1 80.44 125 LEU B O 1
ATOM 4526 N N . PRO B 1 126 ? -5.977 -49.125 -36.469 1 83.56 126 PRO B N 1
ATOM 4527 C CA . PRO B 1 126 ? -4.672 -49.75 -36.719 1 83.56 126 PRO B CA 1
ATOM 4528 C C . PRO B 1 126 ? -3.941 -50.094 -35.406 1 83.56 126 PRO B C 1
ATOM 4530 O O . PRO B 1 126 ? -2.992 -50.906 -35.438 1 83.56 126 PRO B O 1
ATOM 4533 N N . PHE B 1 127 ? -4.438 -49.656 -34.312 1 86.81 127 PHE B N 1
ATOM 4534 C CA . PHE B 1 127 ? -3.791 -49.938 -33.062 1 86.81 127 PHE B CA 1
ATOM 4535 C C . PHE B 1 127 ? -4.766 -50.625 -32.094 1 86.81 127 PHE B C 1
ATOM 4537 O O . PHE B 1 127 ? -4.758 -50.344 -30.891 1 86.81 127 PHE B O 1
ATOM 4544 N N . ALA B 1 128 ? -5.551 -51.438 -32.625 1 90.19 128 ALA B N 1
ATOM 4545 C CA . ALA B 1 128 ? -6.496 -52.188 -31.812 1 90.19 128 ALA B CA 1
ATOM 4546 C C . ALA B 1 128 ? -5.766 -53.094 -30.828 1 90.19 128 ALA B C 1
ATOM 4548 O O . ALA B 1 128 ? -4.715 -53.656 -31.156 1 90.19 128 ALA B O 1
ATOM 4549 N N . LEU B 1 129 ? -6.41 -53.25 -29.625 1 91.25 129 LEU B N 1
ATOM 4550 C CA . LEU B 1 129 ? -5.844 -54.062 -28.547 1 91.25 129 LEU B CA 1
ATOM 4551 C C . LEU B 1 129 ? -6.738 -55.25 -28.234 1 91.25 129 LEU B C 1
ATOM 4553 O O . LEU B 1 129 ? -7.941 -55.219 -28.484 1 91.25 129 LEU B O 1
ATOM 4557 N N . PRO B 1 130 ? -6.055 -56.312 -27.828 1 90.38 130 PRO B N 1
ATOM 4558 C CA . PRO B 1 130 ? -6.871 -57.469 -27.484 1 90.38 130 PRO B CA 1
ATOM 4559 C C . PRO B 1 130 ? -7.914 -57.156 -26.406 1 90.38 130 PRO B C 1
ATOM 4561 O O . PRO B 1 130 ? -7.621 -56.438 -25.453 1 90.38 130 PRO B O 1
ATOM 4564 N N . PRO B 1 131 ? -9.102 -57.688 -26.578 1 90.56 131 PRO B N 1
ATOM 4565 C CA . PRO B 1 131 ? -10.188 -57.438 -25.625 1 90.56 131 PRO B CA 1
ATOM 4566 C C . PRO B 1 131 ? -9.883 -57.969 -24.219 1 90.56 131 PRO B C 1
ATOM 4568 O O . PRO B 1 131 ? -10.539 -57.562 -23.266 1 90.56 131 PRO B O 1
ATOM 4571 N N . SER B 1 132 ? -8.891 -58.812 -24.141 1 88.44 132 SER B N 1
ATOM 4572 C CA . SER B 1 132 ? -8.531 -59.375 -22.828 1 88.44 132 SER B CA 1
ATOM 4573 C C . SER B 1 132 ? -7.902 -58.312 -21.938 1 88.44 132 SER B C 1
ATOM 4575 O O . SER B 1 132 ? -7.848 -58.469 -20.719 1 88.44 132 SER B O 1
ATOM 4577 N N . LEU B 1 133 ? -7.438 -57.281 -22.578 1 91 133 LEU B N 1
ATOM 4578 C CA . LEU B 1 133 ? -6.836 -56.188 -21.812 1 91 133 LEU B CA 1
ATOM 4579 C C . LEU B 1 133 ? -7.906 -55.25 -21.25 1 91 133 LEU B C 1
ATOM 4581 O O . LEU B 1 133 ? -8.461 -54.438 -21.969 1 91 133 LEU B O 1
ATOM 4585 N N . ARG B 1 134 ? -8.219 -55.281 -19.891 1 86.81 134 ARG B N 1
ATOM 4586 C CA . ARG B 1 134 ? -9.359 -54.562 -19.344 1 86.81 134 ARG B CA 1
ATOM 4587 C C . ARG B 1 134 ? -8.93 -53.594 -18.25 1 86.81 134 ARG B C 1
ATOM 4589 O O . ARG B 1 134 ? -9.625 -52.625 -17.953 1 86.81 134 ARG B O 1
ATOM 4596 N N . SER B 1 135 ? -7.828 -53.906 -17.656 1 93.88 135 SER B N 1
ATOM 4597 C CA . SER B 1 135 ? -7.398 -53.094 -16.516 1 93.88 135 SER B CA 1
ATOM 4598 C C . SER B 1 135 ? -6.266 -52.156 -16.906 1 93.88 135 SER B C 1
ATOM 4600 O O . SER B 1 135 ? -5.301 -52.562 -17.547 1 93.88 135 SER B O 1
ATOM 4602 N N . VAL B 1 136 ? -6.52 -50.844 -16.594 1 95 136 VAL B N 1
ATOM 4603 C CA . VAL B 1 136 ? -5.508 -49.844 -16.859 1 95 136 VAL B CA 1
ATOM 4604 C C . VAL B 1 136 ? -5.035 -49.219 -15.555 1 95 136 VAL B C 1
ATOM 4606 O O . VAL B 1 136 ? -5.844 -48.688 -14.781 1 95 136 VAL B O 1
ATOM 4609 N N . ASP B 1 137 ? -3.738 -49.281 -15.281 1 95.62 137 ASP B N 1
ATOM 4610 C CA . ASP B 1 137 ? -3.121 -48.656 -14.125 1 95.62 137 ASP B CA 1
ATOM 4611 C C . ASP B 1 137 ? -2.191 -47.531 -14.555 1 95.62 137 ASP B C 1
ATOM 4613 O O . ASP B 1 137 ? -1.277 -47.719 -15.352 1 95.62 137 ASP B O 1
ATOM 4617 N N . ILE B 1 138 ? -2.506 -46.344 -14.062 1 95.62 138 ILE B N 1
ATOM 4618 C CA . ILE B 1 138 ? -1.699 -45.188 -14.438 1 95.62 138 ILE B CA 1
ATOM 4619 C C . ILE B 1 138 ? -0.989 -44.656 -13.203 1 95.62 138 ILE B C 1
ATOM 4621 O O . ILE B 1 138 ? -1.638 -44.188 -12.25 1 95.62 138 ILE B O 1
ATOM 4625 N N . ALA B 1 139 ? 0.34 -44.625 -13.227 1 93 139 ALA B N 1
ATOM 4626 C CA . ALA B 1 139 ? 1.151 -44.062 -12.164 1 93 139 ALA B CA 1
ATOM 4627 C C . ALA B 1 139 ? 1.8 -42.75 -12.617 1 93 139 ALA B C 1
ATOM 4629 O O . ALA B 1 139 ? 2.213 -42.625 -13.766 1 93 139 ALA B O 1
ATOM 4630 N N . VAL B 1 140 ? 1.74 -41.812 -11.727 1 90.75 140 VAL B N 1
ATOM 4631 C CA . VAL B 1 140 ? 2.439 -40.562 -11.977 1 90.75 140 VAL B CA 1
ATOM 4632 C C . VAL B 1 140 ? 3.426 -40.281 -10.844 1 90.75 140 VAL B C 1
ATOM 4634 O O . VAL B 1 140 ? 3.117 -39.531 -9.906 1 90.75 140 VAL B O 1
ATOM 4637 N N . PRO B 1 141 ? 4.586 -40.844 -10.992 1 84.88 141 PRO B N 1
ATOM 4638 C CA . PRO B 1 141 ? 5.562 -40.594 -9.93 1 84.88 141 PRO B CA 1
ATOM 4639 C C . PRO B 1 141 ? 5.953 -39.125 -9.82 1 84.88 141 PRO B C 1
ATOM 4641 O O . PRO B 1 141 ? 5.918 -38.406 -10.82 1 84.88 141 PRO B O 1
ATOM 4644 N N . PRO B 1 142 ? 6.211 -38.719 -8.609 1 79.06 142 PRO B N 1
ATOM 4645 C CA . PRO B 1 142 ? 6.676 -37.344 -8.477 1 79.06 142 PRO B CA 1
ATOM 4646 C C . PRO B 1 142 ? 7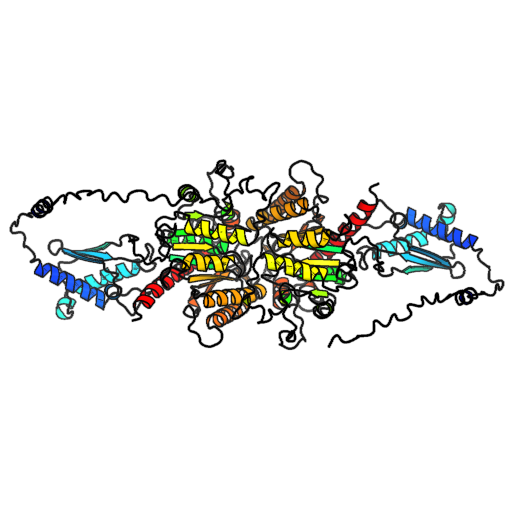.941 -37.062 -9.281 1 79.06 142 PRO B C 1
ATOM 4648 O O . PRO B 1 142 ? 8.781 -37.938 -9.453 1 79.06 142 PRO B O 1
ATOM 4651 N N . PRO B 1 143 ? 7.82 -35.906 -9.875 1 73.88 143 PRO B N 1
ATOM 4652 C CA . PRO B 1 143 ? 9.008 -35.594 -10.664 1 73.88 143 PRO B CA 1
ATOM 4653 C C . PRO B 1 143 ? 10.297 -35.656 -9.844 1 73.88 143 PRO B C 1
ATOM 4655 O O . PRO B 1 143 ? 10.305 -35.312 -8.664 1 73.88 143 PRO B O 1
ATOM 4658 N N . THR B 1 144 ? 11.062 -36.75 -10.148 1 60.88 144 THR B N 1
ATOM 4659 C CA . THR B 1 144 ? 12.367 -36.812 -9.5 1 60.88 144 THR B CA 1
ATOM 4660 C C . THR B 1 144 ? 13.289 -35.719 -9.984 1 60.88 144 THR B C 1
ATOM 4662 O O . THR B 1 144 ? 13.32 -35.406 -11.18 1 60.88 144 THR B O 1
ATOM 4665 N N . LEU B 1 145 ? 13.367 -34.656 -9.25 1 52.69 145 LEU B N 1
ATOM 4666 C CA . LEU B 1 145 ? 14.195 -33.531 -9.648 1 52.69 145 LEU B CA 1
ATOM 4667 C C . LEU B 1 145 ? 15.578 -34 -10.102 1 52.69 145 LEU B C 1
ATOM 4669 O O . LEU B 1 145 ? 16.391 -34.438 -9.289 1 52.69 145 LEU B O 1
ATOM 4673 N N . SER B 1 146 ? 15.57 -35 -10.961 1 43.81 146 SER B N 1
ATOM 4674 C CA . SER B 1 146 ? 16.906 -35.25 -11.469 1 43.81 146 SER B CA 1
ATOM 4675 C C . SER B 1 146 ? 17.703 -33.969 -11.625 1 43.81 146 SER B C 1
ATOM 4677 O O . SER B 1 146 ? 17.109 -32.875 -11.734 1 43.81 146 SER B O 1
ATOM 4679 N N . SER B 1 147 ? 18.969 -34.031 -11.203 1 39.5 147 SER B N 1
ATOM 4680 C CA . SER B 1 147 ? 20 -33.031 -11.453 1 39.5 147 SER B CA 1
ATOM 4681 C C . SER B 1 147 ? 19.859 -32.406 -12.852 1 39.5 147 SER B C 1
ATOM 4683 O O . SER B 1 147 ? 20.484 -32.875 -13.797 1 39.5 147 SER B O 1
ATOM 4685 N N . SER B 1 148 ? 18.797 -32.594 -13.484 1 37.12 148 SER B N 1
ATOM 4686 C CA . SER B 1 148 ? 19.047 -31.953 -14.781 1 37.12 148 SER B CA 1
ATOM 4687 C C . SER B 1 148 ? 19.672 -30.578 -14.617 1 37.12 148 SER B C 1
ATOM 4689 O O . SER B 1 148 ? 19.219 -29.781 -13.773 1 37.12 148 SER B O 1
ATOM 4691 N N . PRO B 1 149 ? 20.766 -30.453 -15.172 1 36.47 149 PRO B N 1
ATOM 4692 C CA . PRO B 1 149 ? 21.578 -29.234 -15.242 1 36.47 149 PRO B CA 1
ATOM 4693 C C . PRO B 1 149 ? 20.75 -28 -15.594 1 36.47 149 PRO B C 1
ATOM 4695 O O . PRO B 1 149 ? 21.312 -26.922 -15.805 1 36.47 149 PRO B O 1
ATOM 4698 N N . SER B 1 150 ? 19.594 -28.281 -15.961 1 36.66 150 SER B N 1
ATOM 4699 C CA . SER B 1 150 ? 19.094 -27.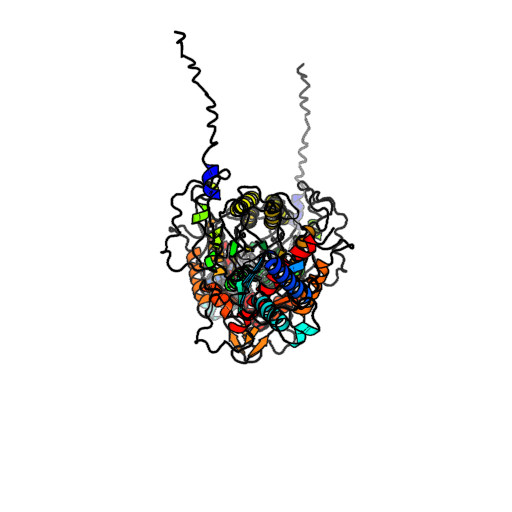078 -16.625 1 36.66 150 SER B CA 1
ATOM 4700 C C . SER B 1 150 ? 18.969 -25.922 -15.656 1 36.66 150 SER B C 1
ATOM 4702 O O . SER B 1 150 ? 18.609 -24.797 -16.047 1 36.66 150 SER B O 1
ATOM 4704 N N . SER B 1 151 ? 18.672 -26.188 -14.406 1 42 151 SER B N 1
ATOM 4705 C CA . SER B 1 151 ? 18.625 -24.969 -13.617 1 42 151 SER B CA 1
ATOM 4706 C C . SER B 1 151 ? 20.016 -24.359 -13.422 1 42 151 SER B C 1
ATOM 4708 O O . SER B 1 151 ? 20.953 -25.078 -13.055 1 42 151 SER B O 1
ATOM 4710 N N . SER B 1 152 ? 20.344 -23.531 -14.289 1 43.19 152 SER B N 1
ATOM 4711 C CA . SER B 1 152 ? 21.594 -22.766 -14.242 1 43.19 152 SER B CA 1
ATOM 4712 C C . SER B 1 152 ? 21.891 -22.266 -12.836 1 43.19 152 SER B C 1
ATOM 4714 O O . SER B 1 152 ? 22.781 -21.453 -12.633 1 43.19 152 SER B O 1
ATOM 4716 N N . ALA B 1 153 ? 21.031 -22.672 -11.922 1 50.56 153 ALA B N 1
ATOM 4717 C CA . ALA B 1 153 ? 21.469 -22.188 -10.609 1 50.56 153 ALA B CA 1
ATOM 4718 C C . ALA B 1 153 ? 22.797 -22.797 -10.219 1 50.56 153 ALA B C 1
ATOM 4720 O O . ALA B 1 153 ? 23.094 -23.953 -10.562 1 50.56 153 ALA B O 1
ATOM 4721 N N . PRO B 1 154 ? 23.734 -21.906 -9.906 1 47.62 154 PRO B N 1
ATOM 4722 C CA . PRO B 1 154 ? 25.016 -22.516 -9.531 1 47.62 154 PRO B CA 1
ATOM 4723 C C . PRO B 1 154 ? 24.844 -23.766 -8.68 1 47.62 154 PRO B C 1
ATOM 4725 O O . PRO B 1 154 ? 23.953 -23.828 -7.84 1 47.62 154 PRO B O 1
ATOM 4728 N N . LEU B 1 155 ? 25.422 -24.875 -9.18 1 49.72 155 LEU B N 1
ATOM 4729 C CA . LEU B 1 155 ? 25.531 -26.094 -8.375 1 49.72 155 LEU B CA 1
ATOM 4730 C C . LEU B 1 155 ? 25.875 -25.75 -6.93 1 49.72 155 LEU B C 1
ATOM 4732 O O . LEU B 1 155 ? 26.766 -24.938 -6.672 1 49.72 155 LEU B O 1
ATOM 4736 N N . GLY B 1 156 ? 24.969 -26.047 -6.078 1 52.69 156 GLY B N 1
ATOM 4737 C CA . GLY B 1 156 ? 25.172 -25.781 -4.664 1 52.69 156 GLY B CA 1
ATOM 4738 C C . GLY B 1 156 ? 24.281 -24.688 -4.121 1 52.69 156 GLY B C 1
ATOM 4739 O O . GLY B 1 156 ? 24.266 -24.422 -2.916 1 52.69 156 GLY B O 1
ATOM 4740 N N . SER B 1 157 ? 23.453 -24.219 -5.16 1 67.69 157 SER B N 1
ATOM 4741 C CA . SER B 1 157 ? 22.578 -23.172 -4.633 1 67.69 157 SER B CA 1
ATOM 4742 C C . SER B 1 157 ? 21.312 -23.766 -4.012 1 67.69 157 SER B C 1
ATOM 4744 O O . SER B 1 157 ? 21 -24.938 -4.238 1 67.69 157 SER B O 1
ATOM 4746 N N . GLY B 1 158 ? 20.766 -23.156 -3.08 1 74 158 GLY B N 1
ATOM 4747 C CA . GLY B 1 158 ? 19.531 -23.562 -2.436 1 74 158 GLY B CA 1
ATOM 4748 C C . GLY B 1 158 ? 18.375 -23.734 -3.406 1 74 158 GLY B C 1
ATOM 4749 O O . GLY B 1 158 ? 17.359 -24.344 -3.078 1 74 158 GLY B O 1
ATOM 4750 N N . LEU B 1 159 ? 18.656 -23.406 -4.746 1 79.19 159 LEU B N 1
ATOM 4751 C CA . LEU B 1 159 ? 17.578 -23.422 -5.73 1 79.19 159 LEU B CA 1
ATOM 4752 C C . LEU B 1 159 ? 17.734 -24.609 -6.68 1 79.19 159 LEU B C 1
ATOM 4754 O O . LEU B 1 159 ? 16.938 -24.781 -7.598 1 79.19 159 LEU B O 1
ATOM 4758 N N . SER B 1 160 ? 18.641 -25.453 -6.43 1 77.69 160 SER B N 1
ATOM 4759 C CA . SER B 1 160 ? 19 -26.516 -7.363 1 77.69 160 SER B CA 1
ATOM 4760 C C . SER B 1 160 ? 17.844 -27.516 -7.531 1 77.69 160 SER B C 1
ATOM 4762 O O . SER B 1 160 ? 17.734 -28.172 -8.562 1 77.69 160 SER B O 1
ATOM 4764 N N . HIS B 1 161 ? 17 -27.578 -6.574 1 81.81 161 HIS B N 1
ATOM 4765 C CA . HIS B 1 161 ? 15.93 -28.562 -6.641 1 81.81 161 HIS B CA 1
ATOM 4766 C C . HIS B 1 161 ? 14.57 -27.891 -6.754 1 81.81 161 HIS B C 1
ATOM 4768 O O . HIS B 1 161 ? 13.539 -28.484 -6.434 1 81.81 161 HIS B O 1
ATOM 4774 N N . VAL B 1 162 ? 14.562 -26.672 -7.223 1 87.06 162 VAL B N 1
ATOM 4775 C CA . VAL B 1 162 ? 13.32 -25.938 -7.449 1 87.06 162 VAL B CA 1
ATOM 4776 C C . VAL B 1 162 ? 12.977 -25.953 -8.938 1 87.06 162 VAL B C 1
ATOM 4778 O O . VAL B 1 162 ? 13.773 -25.516 -9.773 1 87.06 162 VAL B O 1
ATOM 4781 N N . GLN B 1 163 ? 11.789 -26.422 -9.242 1 87.31 163 GLN B N 1
ATOM 4782 C CA . GLN B 1 163 ? 11.43 -26.609 -10.648 1 87.31 163 GLN B CA 1
ATOM 4783 C C . GLN B 1 163 ? 11.023 -25.297 -11.289 1 87.31 163 GLN B C 1
ATOM 4785 O O . GLN B 1 163 ? 11.414 -25 -12.43 1 87.31 163 GLN B O 1
ATOM 4790 N N . ASN B 1 164 ? 10.188 -24.578 -10.602 1 91.5 164 ASN B N 1
ATOM 4791 C CA . ASN B 1 164 ? 9.672 -23.328 -11.148 1 91.5 164 ASN B CA 1
ATOM 4792 C C . ASN B 1 164 ? 9.727 -22.203 -10.125 1 91.5 164 ASN B C 1
ATOM 4794 O O . ASN B 1 164 ? 9.414 -22.406 -8.953 1 91.5 164 ASN B O 1
ATOM 4798 N N . ILE B 1 165 ? 10.156 -21.062 -10.57 1 93.06 165 ILE B N 1
ATOM 4799 C CA . ILE B 1 165 ? 10.195 -19.875 -9.727 1 93.06 165 ILE B CA 1
ATOM 4800 C C . ILE B 1 165 ? 9.273 -18.797 -10.312 1 93.06 165 ILE B C 1
ATOM 4802 O O . ILE B 1 165 ? 9.422 -18.422 -11.477 1 93.06 165 ILE B O 1
ATOM 4806 N N . VAL B 1 166 ? 8.297 -18.344 -9.516 1 95.44 166 VAL B N 1
ATOM 4807 C CA . VAL B 1 166 ? 7.297 -17.375 -9.961 1 95.44 166 VAL B CA 1
ATOM 4808 C C . VAL B 1 166 ? 7.344 -16.141 -9.062 1 95.44 166 VAL B C 1
ATOM 4810 O O . VAL B 1 166 ? 7.328 -16.266 -7.832 1 95.44 166 VAL B O 1
ATOM 4813 N N . ALA B 1 167 ? 7.406 -15.008 -9.656 1 94.94 167 ALA B N 1
ATOM 4814 C CA . ALA B 1 167 ? 7.383 -13.766 -8.898 1 94.94 167 ALA B CA 1
ATOM 4815 C C . ALA B 1 167 ? 5.957 -13.234 -8.758 1 94.94 167 ALA B C 1
ATOM 4817 O O . ALA B 1 167 ? 5.168 -13.312 -9.703 1 94.94 167 ALA B O 1
ATOM 4818 N N . VAL B 1 168 ? 5.609 -12.797 -7.574 1 96.38 168 VAL B N 1
ATOM 4819 C CA . VAL B 1 168 ? 4.422 -11.984 -7.359 1 96.38 168 VAL B CA 1
ATOM 4820 C C . VAL B 1 168 ? 4.82 -10.516 -7.18 1 96.38 168 VAL B C 1
ATOM 4822 O O . VAL B 1 168 ? 5.523 -10.172 -6.227 1 96.38 168 VAL B O 1
ATOM 4825 N N . SER B 1 169 ? 4.332 -9.719 -8.102 1 92.5 169 SER B N 1
ATOM 4826 C CA . SER B 1 169 ? 4.879 -8.367 -8.172 1 92.5 169 SER B CA 1
ATOM 4827 C C . SER B 1 169 ? 3.77 -7.316 -8.141 1 92.5 169 SER B C 1
ATOM 4829 O O . SER B 1 169 ? 2.645 -7.582 -8.562 1 92.5 169 SER B O 1
ATOM 4831 N N . SER B 1 170 ? 4.105 -6.242 -7.477 1 89.31 170 SER B N 1
ATOM 4832 C CA . SER B 1 170 ? 3.309 -5.02 -7.512 1 89.31 170 SER B CA 1
ATOM 4833 C C . SER B 1 170 ? 4.199 -3.781 -7.508 1 89.31 170 SER B C 1
ATOM 4835 O O . SER B 1 170 ? 5.328 -3.824 -7.016 1 89.31 170 SER B O 1
ATOM 4837 N N . CYS B 1 171 ? 4 -2.793 -8.18 1 75.62 171 CYS B N 1
ATOM 4838 C CA . CYS B 1 171 ? 4.84 -1.602 -8.164 1 75.62 171 CYS B CA 1
ATOM 4839 C C . CYS B 1 171 ? 4.391 -0.63 -7.078 1 75.62 171 CYS B C 1
ATOM 4841 O O . CYS B 1 171 ? 5.168 0.217 -6.637 1 75.62 171 CYS B O 1
ATOM 4843 N N . LYS B 1 172 ? 3.209 -0.787 -6.699 1 75.5 172 LYS B N 1
ATOM 4844 C CA . LYS B 1 172 ? 2.691 0.05 -5.621 1 75.5 172 LYS B CA 1
ATOM 4845 C C . LYS B 1 172 ? 2.486 -0.762 -4.344 1 75.5 172 LYS B C 1
ATOM 4847 O O . LYS B 1 172 ? 2.09 -1.928 -4.402 1 75.5 172 LYS B O 1
ATOM 4852 N N . GLY B 1 173 ? 2.803 -0.118 -3.193 1 74.5 173 GLY B N 1
ATOM 4853 C CA . GLY B 1 173 ? 2.498 -0.744 -1.916 1 74.5 173 GLY B CA 1
ATOM 4854 C C . GLY B 1 173 ? 1.021 -0.71 -1.573 1 74.5 173 GLY B C 1
ATOM 4855 O O . GLY B 1 173 ? 0.305 0.208 -1.979 1 74.5 173 GLY B O 1
ATOM 4856 N N . GLY B 1 174 ? 0.545 -1.762 -0.925 1 81.38 174 GLY B N 1
ATOM 4857 C CA . GLY B 1 174 ? -0.786 -1.739 -0.341 1 81.38 174 GLY B CA 1
ATOM 4858 C C . GLY B 1 174 ? -1.853 -2.295 -1.266 1 81.38 174 GLY B C 1
ATOM 4859 O O . GLY B 1 174 ? -3.041 -2.262 -0.94 1 81.38 174 GLY B O 1
ATOM 4860 N N . VAL B 1 175 ? -1.452 -2.822 -2.369 1 88.19 175 VAL B N 1
ATOM 4861 C CA . VAL B 1 175 ? -2.443 -3.303 -3.326 1 88.19 175 VAL B CA 1
ATOM 4862 C C . VAL B 1 175 ? -2.838 -4.738 -2.988 1 88.19 175 VAL B C 1
ATOM 4864 O O . VAL B 1 175 ? -3.693 -5.328 -3.652 1 88.19 175 VAL B O 1
ATOM 4867 N N . GLY B 1 176 ? -2.178 -5.418 -2.053 1 91.62 176 GLY B N 1
ATOM 4868 C CA . GLY B 1 176 ? -2.535 -6.758 -1.612 1 91.62 176 GLY B CA 1
ATOM 4869 C C . GLY B 1 176 ? -1.629 -7.836 -2.182 1 91.62 176 GLY B C 1
ATOM 4870 O O . GLY B 1 176 ? -2.031 -8.992 -2.297 1 91.62 176 GLY B O 1
ATOM 4871 N N . LYS B 1 177 ? -0.462 -7.457 -2.574 1 93.44 177 LYS B N 1
ATOM 4872 C CA . LYS B 1 177 ? 0.496 -8.367 -3.193 1 93.44 177 LYS B CA 1
ATOM 4873 C C . LYS B 1 177 ? 0.791 -9.555 -2.283 1 93.44 177 LYS B C 1
ATOM 4875 O O . LYS B 1 177 ? 0.72 -10.711 -2.715 1 93.44 177 LYS B O 1
ATOM 4880 N N . SER B 1 178 ? 1.161 -9.328 -1.027 1 93.31 178 SER B N 1
ATOM 4881 C CA . SER B 1 178 ? 1.523 -10.406 -0.111 1 93.31 178 SER B CA 1
ATOM 4882 C C . SER B 1 178 ? 0.328 -11.305 0.188 1 93.31 178 SER B C 1
ATOM 4884 O O . SER B 1 178 ? 0.477 -12.523 0.334 1 93.31 178 SER B O 1
ATOM 4886 N N . THR B 1 179 ? -0.839 -10.711 0.303 1 94.38 179 THR B N 1
ATOM 4887 C CA . THR B 1 179 ? -2.055 -11.5 0.498 1 94.38 179 THR B CA 1
ATOM 4888 C C . THR B 1 179 ? -2.279 -12.453 -0.672 1 94.38 179 THR B C 1
ATOM 4890 O O . THR B 1 179 ? -2.562 -13.633 -0.471 1 94.38 179 THR B O 1
ATOM 4893 N N . VAL B 1 180 ? -2.09 -11.906 -1.876 1 97.44 180 VAL B N 1
ATOM 4894 C CA . VAL B 1 180 ? -2.27 -12.719 -3.074 1 97.44 180 VAL B CA 1
ATOM 4895 C C . VAL B 1 180 ? -1.184 -13.789 -3.135 1 97.44 180 VAL B C 1
ATOM 4897 O O . VAL B 1 180 ? -1.459 -14.945 -3.475 1 97.44 180 VAL B O 1
ATOM 4900 N N . ALA B 1 181 ? 0.038 -13.438 -2.789 1 96.81 181 ALA B N 1
ATOM 4901 C CA . ALA B 1 181 ? 1.153 -14.383 -2.82 1 96.81 181 ALA B CA 1
ATOM 4902 C C . ALA B 1 181 ? 0.883 -15.586 -1.917 1 96.81 181 ALA B C 1
ATOM 4904 O O . ALA B 1 181 ? 1.028 -16.734 -2.34 1 96.81 181 ALA B O 1
ATOM 4905 N N . VAL B 1 182 ? 0.432 -15.336 -0.714 1 94.62 182 VAL B N 1
ATOM 4906 C CA . VAL B 1 182 ? 0.21 -16.391 0.264 1 94.62 182 VAL B CA 1
ATOM 4907 C C . VAL B 1 182 ? -0.939 -17.297 -0.194 1 94.62 182 VAL B C 1
ATOM 4909 O O . VAL B 1 182 ? -0.832 -18.516 -0.156 1 94.62 182 VAL B O 1
ATOM 4912 N N . ASN B 1 183 ? -2.004 -16.719 -0.616 1 96.12 183 ASN B N 1
ATOM 4913 C CA . ASN B 1 183 ? -3.172 -17.5 -1.005 1 96.12 183 ASN B CA 1
ATOM 4914 C C . ASN B 1 183 ? -2.926 -18.266 -2.301 1 96.12 183 ASN B C 1
ATOM 4916 O O . ASN B 1 183 ? -3.441 -19.375 -2.48 1 96.12 183 ASN B O 1
ATOM 4920 N N . LEU B 1 184 ? -2.172 -17.656 -3.199 1 97.69 184 LEU B N 1
ATOM 4921 C CA . LEU B 1 184 ? -1.776 -18.375 -4.406 1 97.69 184 LEU B CA 1
ATOM 4922 C C . LEU B 1 184 ? -0.908 -19.578 -4.059 1 97.69 184 LEU B C 1
ATOM 4924 O O . LEU B 1 184 ? -1.116 -20.672 -4.59 1 97.69 184 LEU B O 1
ATOM 4928 N N . ALA B 1 185 ? 0.062 -19.375 -3.189 1 96.31 185 ALA B N 1
ATOM 4929 C CA . ALA B 1 185 ? 0.924 -20.469 -2.748 1 96.31 185 ALA B CA 1
ATOM 4930 C C . ALA B 1 185 ? 0.103 -21.609 -2.145 1 96.31 185 ALA B C 1
ATOM 4932 O O . ALA B 1 185 ? 0.327 -22.781 -2.457 1 96.31 185 ALA B O 1
ATOM 4933 N N . LEU B 1 186 ? -0.834 -21.266 -1.338 1 93.31 186 LEU B N 1
ATOM 4934 C CA . LEU B 1 186 ? -1.689 -22.25 -0.693 1 93.31 186 LEU B CA 1
ATOM 4935 C C . LEU B 1 186 ? -2.566 -22.969 -1.719 1 93.31 186 LEU B C 1
ATOM 4937 O O . LEU B 1 186 ? -2.799 -24.172 -1.612 1 93.31 186 LEU B O 1
ATOM 4941 N N . ALA B 1 187 ? -3.072 -22.234 -2.684 1 94.94 187 ALA B N 1
ATOM 4942 C CA . ALA B 1 187 ? -3.877 -22.828 -3.74 1 94.94 187 ALA B CA 1
ATOM 4943 C C . ALA B 1 187 ? -3.061 -23.844 -4.539 1 94.94 187 ALA B C 1
ATOM 4945 O O . ALA B 1 187 ? -3.537 -24.953 -4.824 1 94.94 187 ALA B O 1
ATOM 4946 N N . LEU B 1 188 ? -1.852 -23.484 -4.859 1 95.31 188 LEU B N 1
ATOM 4947 C CA . LEU B 1 188 ? -0.963 -24.406 -5.574 1 95.31 188 LEU B CA 1
ATOM 4948 C C . LEU B 1 188 ? -0.673 -25.641 -4.738 1 95.31 188 LEU B C 1
ATOM 4950 O O . LEU B 1 188 ? -0.645 -26.766 -5.266 1 95.31 188 LEU B O 1
ATOM 4954 N N . ALA B 1 189 ? -0.465 -25.422 -3.469 1 92.75 189 ALA B N 1
ATOM 4955 C CA . ALA B 1 189 ? -0.209 -26.531 -2.566 1 92.75 189 ALA B CA 1
ATOM 4956 C C . ALA B 1 189 ? -1.418 -27.469 -2.486 1 92.75 189 ALA B C 1
ATOM 4958 O O . ALA B 1 189 ? -1.271 -28.688 -2.496 1 92.75 189 ALA B O 1
ATOM 4959 N N . LYS B 1 190 ? -2.545 -26.922 -2.438 1 90 190 LYS B N 1
ATOM 4960 C CA . LYS B 1 190 ? -3.777 -27.703 -2.344 1 90 190 LYS B CA 1
ATOM 4961 C C . LYS B 1 190 ? -4.023 -28.5 -3.621 1 90 190 LYS B C 1
ATOM 4963 O O . LYS B 1 190 ? -4.773 -29.469 -3.613 1 90 190 LYS B O 1
ATOM 4968 N N . GLN B 1 191 ? -3.422 -28.047 -4.656 1 89.94 191 GLN B N 1
ATOM 4969 C CA . GLN B 1 191 ? -3.506 -28.797 -5.91 1 89.94 191 GLN B CA 1
ATOM 4970 C C . GLN B 1 191 ? -2.52 -29.953 -5.93 1 89.94 191 GLN B C 1
ATOM 4972 O O . GLN B 1 191 ? -2.445 -30.703 -6.91 1 89.94 191 GLN B O 1
ATOM 4977 N N . GLY B 1 192 ? -1.718 -30.078 -4.875 1 87.19 192 GLY B N 1
ATOM 4978 C CA . GLY B 1 192 ? -0.847 -31.234 -4.738 1 87.19 192 GLY B CA 1
ATOM 4979 C C . GLY B 1 192 ? 0.609 -30.938 -5.027 1 87.19 192 GLY B C 1
ATOM 4980 O O . GLY B 1 192 ? 1.439 -31.844 -5.109 1 87.19 192 GLY B O 1
ATOM 4981 N N . ASN B 1 193 ? 0.936 -29.672 -5.195 1 91.31 193 ASN B N 1
ATOM 4982 C CA . ASN B 1 193 ? 2.309 -29.281 -5.488 1 91.31 193 ASN B CA 1
ATOM 4983 C C . ASN B 1 193 ? 3.113 -29.047 -4.211 1 91.31 193 ASN B C 1
ATOM 4985 O O . ASN B 1 193 ? 2.553 -28.688 -3.172 1 91.31 193 ASN B O 1
ATOM 4989 N N . ARG B 1 194 ? 4.453 -29.328 -4.215 1 90.62 194 ARG B N 1
ATOM 4990 C CA . ARG B 1 194 ? 5.387 -28.875 -3.193 1 90.62 194 ARG B CA 1
ATOM 4991 C C . ARG B 1 194 ? 5.738 -27.406 -3.402 1 90.62 194 ARG B C 1
ATOM 4993 O O . ARG B 1 194 ? 6.379 -27.047 -4.395 1 90.62 194 ARG B O 1
ATOM 5000 N N . VAL B 1 195 ? 5.309 -26.594 -2.465 1 92.5 195 VAL B N 1
ATOM 5001 C CA . VAL B 1 195 ? 5.363 -25.156 -2.729 1 92.5 195 VAL B CA 1
ATOM 5002 C C . VAL B 1 195 ? 6.172 -24.453 -1.634 1 92.5 195 VAL B C 1
ATOM 5004 O O . VAL B 1 195 ? 6.027 -24.781 -0.451 1 92.5 195 VAL B O 1
ATOM 5007 N N . GLY B 1 196 ? 7.078 -23.578 -2.08 1 91.38 196 GLY B N 1
ATOM 5008 C CA . GLY B 1 196 ? 7.754 -22.641 -1.198 1 91.38 196 GLY B CA 1
ATOM 5009 C C . GLY B 1 196 ? 7.34 -21.203 -1.43 1 91.38 196 GLY B C 1
ATOM 5010 O O . GLY B 1 196 ? 6.938 -20.828 -2.535 1 91.38 196 GLY B O 1
ATOM 5011 N N . LEU B 1 197 ? 7.383 -20.391 -0.352 1 92.38 197 LEU B N 1
ATOM 5012 C CA . LEU B 1 197 ? 7.074 -18.969 -0.407 1 92.38 197 LEU B CA 1
ATOM 5013 C C . LEU B 1 197 ? 8.164 -18.141 0.28 1 92.38 197 LEU B C 1
ATOM 5015 O O . LEU B 1 197 ? 8.477 -18.375 1.449 1 92.38 197 LEU B O 1
ATOM 5019 N N . LEU B 1 198 ? 8.75 -17.25 -0.472 1 89.56 198 LEU B N 1
ATOM 5020 C CA . LEU B 1 198 ? 9.789 -16.391 0.072 1 89.56 198 LEU B CA 1
ATOM 5021 C C . LEU B 1 198 ? 9.344 -14.93 0.062 1 89.56 198 LEU B C 1
ATOM 5023 O O . LEU B 1 198 ? 8.953 -14.398 -0.982 1 89.56 198 LEU B O 1
ATOM 5027 N N . ASP B 1 199 ? 9.359 -14.344 1.201 1 88.88 199 ASP B N 1
ATOM 5028 C CA . ASP B 1 199 ? 9.117 -12.914 1.347 1 88.88 199 ASP B CA 1
ATOM 5029 C C . ASP B 1 199 ? 10.406 -12.117 1.134 1 88.88 199 ASP B C 1
ATOM 5031 O O . ASP B 1 199 ? 11.32 -12.172 1.959 1 88.88 199 ASP B O 1
ATOM 5035 N N . VAL B 1 200 ? 10.391 -11.32 0.054 1 85.12 200 VAL B N 1
ATOM 5036 C CA . VAL B 1 200 ? 11.609 -10.602 -0.312 1 85.12 200 VAL B CA 1
ATOM 5037 C C . VAL B 1 200 ? 11.484 -9.133 0.101 1 85.12 200 VAL B C 1
ATOM 5039 O O . VAL B 1 200 ? 12.383 -8.328 -0.162 1 85.12 200 VAL B O 1
ATOM 5042 N N . ASP B 1 201 ? 10.422 -8.75 0.693 1 79.19 201 ASP B N 1
ATOM 5043 C CA . ASP B 1 201 ? 10.273 -7.387 1.2 1 79.19 201 ASP B CA 1
ATOM 5044 C C . ASP B 1 201 ? 10.969 -7.223 2.551 1 79.19 201 ASP B C 1
ATOM 5046 O O . ASP B 1 201 ? 10.359 -7.441 3.598 1 79.19 201 ASP B O 1
ATOM 5050 N N . ILE B 1 202 ? 12.047 -6.754 2.498 1 69.56 202 ILE B N 1
ATOM 5051 C CA . ILE B 1 202 ? 12.906 -6.703 3.676 1 69.56 202 ILE B CA 1
ATOM 5052 C C . ILE B 1 202 ? 12.477 -5.551 4.578 1 69.56 202 ILE B C 1
ATOM 5054 O O . ILE B 1 202 ? 12.641 -5.613 5.801 1 69.56 202 ILE B O 1
ATOM 5058 N N . TYR B 1 203 ? 11.859 -4.496 4.055 1 65.12 203 TYR B N 1
ATOM 5059 C CA . TYR B 1 203 ? 11.555 -3.299 4.828 1 65.12 203 TYR B CA 1
ATOM 5060 C C . TYR B 1 203 ? 10.172 -3.398 5.473 1 65.12 203 TYR B C 1
ATOM 5062 O O . TYR B 1 203 ? 9.898 -2.727 6.465 1 65.12 203 TYR B O 1
ATOM 5070 N N . GLY B 1 204 ? 9.406 -4.215 4.992 1 72 204 GLY B N 1
ATOM 5071 C CA . GLY B 1 204 ? 8.047 -4.375 5.488 1 72 204 GLY B CA 1
ATOM 5072 C C . GLY B 1 204 ? 7.488 -5.766 5.262 1 72 204 GLY B C 1
ATOM 5073 O O . GLY B 1 204 ? 6.492 -5.934 4.551 1 72 204 GLY B O 1
ATOM 5074 N N . PRO B 1 205 ? 8.203 -6.699 5.953 1 76.56 205 PRO B N 1
ATOM 5075 C CA . PRO B 1 205 ? 7.754 -8.078 5.73 1 76.56 205 PRO B CA 1
ATOM 5076 C C . PRO B 1 205 ? 6.34 -8.328 6.25 1 76.56 205 PRO B C 1
ATOM 5078 O O . PRO B 1 205 ? 6.008 -7.934 7.367 1 76.56 205 PRO B O 1
ATOM 5081 N N . SER B 1 206 ? 5.562 -8.93 5.398 1 83.62 206 SER B N 1
ATOM 5082 C CA . SER B 1 206 ? 4.16 -9.148 5.738 1 83.62 206 SER B CA 1
ATOM 5083 C C . SER B 1 206 ? 3.902 -10.609 6.113 1 83.62 206 SER B C 1
ATOM 5085 O O . SER B 1 206 ? 2.908 -10.914 6.773 1 83.62 206 SER B O 1
ATOM 5087 N N . LEU B 1 207 ? 4.773 -11.484 5.719 1 85.19 207 LEU B N 1
ATOM 5088 C CA . LEU B 1 207 ? 4.488 -12.914 5.77 1 85.19 207 LEU B CA 1
ATOM 5089 C C . LEU B 1 207 ? 4.328 -13.391 7.211 1 85.19 207 LEU B C 1
ATOM 5091 O O . LEU B 1 207 ? 3.457 -14.211 7.508 1 85.19 207 LEU B O 1
ATOM 5095 N N . PRO B 1 208 ? 5.16 -12.883 8.164 1 77.12 208 PRO B N 1
ATOM 5096 C CA . PRO B 1 208 ? 5 -13.344 9.547 1 77.12 208 PRO B CA 1
ATOM 5097 C C . PRO B 1 208 ? 3.605 -13.062 10.102 1 77.12 208 PRO B C 1
ATOM 5099 O O . PRO B 1 208 ? 3.08 -13.859 10.883 1 77.12 208 PRO B O 1
ATOM 5102 N N . THR B 1 209 ? 3.049 -12.023 9.672 1 79.81 209 THR B N 1
ATOM 5103 C CA . THR B 1 209 ? 1.708 -11.672 10.125 1 79.81 209 THR B CA 1
ATOM 5104 C C . THR B 1 209 ? 0.655 -12.492 9.391 1 79.81 209 THR B C 1
ATOM 5106 O O . THR B 1 209 ? -0.345 -12.906 9.984 1 79.81 209 THR B O 1
ATOM 5109 N N . LEU B 1 210 ? 0.89 -12.758 8.141 1 87.5 210 LEU B N 1
ATOM 5110 C CA . LEU B 1 210 ? -0.1 -13.422 7.305 1 87.5 210 LEU B CA 1
ATOM 5111 C C . LEU B 1 210 ? -0.141 -14.922 7.598 1 87.5 210 LEU B C 1
ATOM 5113 O O . LEU B 1 210 ? -1.129 -15.594 7.289 1 87.5 210 LEU B O 1
ATOM 5117 N N . LEU B 1 211 ? 0.973 -15.414 8.047 1 83.06 211 LEU B N 1
ATOM 5118 C CA . LEU B 1 211 ? 1.05 -16.828 8.367 1 83.06 211 LEU B CA 1
ATOM 5119 C C . LEU B 1 211 ? 1.363 -17.031 9.852 1 83.06 211 LEU B C 1
ATOM 5121 O O . LEU B 1 211 ? 2.502 -16.828 10.281 1 83.06 211 LEU B O 1
ATOM 5125 N N . HIS B 1 212 ? 0.11 -17.094 10.75 1 69.94 212 HIS B N 1
ATOM 5126 C CA . HIS B 1 212 ? 0.322 -17.297 12.18 1 69.94 212 HIS B CA 1
ATOM 5127 C C . HIS B 1 212 ? 0.912 -18.672 12.469 1 69.94 212 HIS B C 1
ATOM 5129 O O . HIS B 1 212 ? 0.343 -19.688 12.078 1 69.94 212 HIS B O 1
ATOM 5135 N N . VAL B 1 213 ? 1.977 -18.953 12.773 1 49.19 213 VAL B N 1
ATOM 5136 C CA . VAL B 1 213 ? 2.508 -20.219 13.266 1 49.19 213 VAL B CA 1
ATOM 5137 C C . VAL B 1 213 ? 2.123 -20.391 14.734 1 49.19 213 VAL B C 1
ATOM 5139 O O . VAL B 1 213 ? 2.475 -19.562 15.578 1 49.19 213 VAL B O 1
ATOM 5142 N N . LYS B 1 214 ? 0.702 -20.938 15.109 1 42.97 214 LYS B N 1
ATOM 5143 C CA . LYS B 1 214 ? 0.246 -21.109 16.484 1 42.97 214 LYS B CA 1
ATOM 5144 C C . LYS B 1 214 ? 1.426 -21.281 17.438 1 42.97 214 LYS B C 1
ATOM 5146 O O . LYS B 1 214 ? 1.434 -20.703 18.531 1 42.97 214 LYS B O 1
ATOM 5151 N N . GLY B 1 215 ? 1.601 -22.781 17.734 1 35.84 215 GLY B N 1
ATOM 5152 C CA . GLY B 1 215 ? 2.379 -23.375 18.812 1 35.84 215 GLY B CA 1
ATOM 5153 C C . GLY B 1 215 ? 3.676 -22.625 19.094 1 35.84 215 GLY B C 1
ATOM 5154 O O . GLY B 1 215 ? 4.508 -23.094 19.875 1 35.84 215 GLY B O 1
ATOM 5155 N N . GLY B 1 216 ? 4.387 -22.266 18.141 1 32.91 216 GLY B N 1
ATOM 5156 C CA . GLY B 1 216 ? 5.629 -21.812 18.75 1 32.91 216 GLY B CA 1
ATOM 5157 C C . GLY B 1 216 ? 5.422 -20.734 19.797 1 32.91 216 GLY B C 1
ATOM 5158 O O . GLY B 1 216 ? 4.605 -19.828 19.625 1 32.91 216 GLY B O 1
ATOM 5159 N N . ARG B 1 217 ? 5.219 -21.094 21.203 1 27.58 217 ARG B N 1
ATOM 5160 C CA . ARG B 1 217 ? 5.539 -20.219 22.328 1 27.58 217 ARG B CA 1
ATOM 5161 C C . ARG B 1 217 ? 6.098 -18.875 21.844 1 27.58 217 ARG B C 1
ATOM 5163 O O . ARG B 1 217 ? 6.598 -18.781 20.719 1 27.58 217 ARG B O 1
ATOM 5170 N N . GLY B 1 218 ? 5.789 -17.734 22.703 1 29.2 218 GLY B N 1
ATOM 5171 C CA . GLY B 1 218 ? 6.145 -16.328 22.594 1 29.2 218 GLY B CA 1
ATOM 5172 C C . GLY B 1 218 ? 7.426 -16.094 21.797 1 29.2 218 GLY B C 1
ATOM 5173 O O . GLY B 1 218 ? 7.859 -14.953 21.641 1 29.2 218 GLY B O 1
ATOM 5174 N N . GLY B 1 219 ? 8.297 -16.859 22.172 1 28.91 219 GLY B N 1
ATOM 5175 C CA . GLY B 1 219 ? 9.656 -16.359 22.047 1 28.91 219 GLY B CA 1
ATOM 5176 C C . GLY B 1 219 ? 10.047 -16.047 20.609 1 28.91 219 GLY B C 1
ATOM 5177 O O . GLY B 1 219 ? 9.633 -16.75 19.688 1 28.91 219 GLY B O 1
ATOM 5178 N N . ARG B 1 220 ? 9.945 -14.797 20.328 1 29.91 220 ARG B N 1
ATOM 5179 C CA . ARG B 1 220 ? 10.781 -14.516 19.172 1 29.91 220 ARG B CA 1
ATOM 5180 C C . ARG B 1 220 ? 11.68 -15.695 18.844 1 29.91 220 ARG B C 1
ATOM 5182 O O . ARG B 1 220 ? 12.359 -16.234 19.719 1 29.91 220 ARG B O 1
ATOM 5189 N N . PRO B 1 221 ? 11.203 -16.719 18.234 1 28.33 221 PRO B N 1
ATOM 5190 C CA . PRO B 1 221 ? 12.32 -17.656 18.188 1 28.33 221 PRO B CA 1
ATOM 5191 C C . PRO B 1 221 ? 13.641 -17.016 18.625 1 28.33 221 PRO B C 1
ATOM 5193 O O . PRO B 1 221 ? 13.992 -15.938 18.141 1 28.33 221 PRO B O 1
ATOM 5196 N N . SER B 1 222 ? 13.844 -16.984 19.969 1 27.89 222 SER B N 1
ATOM 5197 C CA . SER B 1 222 ? 15.219 -16.703 20.359 1 27.89 222 SER B CA 1
ATOM 5198 C C . SER B 1 222 ? 16.203 -17.219 19.312 1 27.89 222 SER B C 1
ATOM 5200 O O . SER B 1 222 ? 16.359 -18.438 19.141 1 27.89 222 SER B O 1
ATOM 5202 N N . LEU B 1 223 ? 16.062 -16.672 18.109 1 28.72 223 LEU B N 1
ATOM 5203 C CA . LEU B 1 223 ? 17.25 -17.125 17.406 1 28.72 223 LEU B CA 1
ATOM 5204 C C . LEU B 1 223 ? 18.391 -17.391 18.391 1 28.72 223 LEU B C 1
ATOM 5206 O O . LEU B 1 223 ? 18.656 -16.562 19.281 1 28.72 223 LEU B O 1
ATOM 5210 N N . PRO B 1 224 ? 18.562 -18.484 19.031 1 27.86 224 PRO B N 1
ATOM 5211 C CA . PRO B 1 224 ? 19.828 -18.469 19.781 1 27.86 224 PRO B CA 1
ATOM 5212 C C . PRO B 1 224 ? 20.781 -17.375 19.328 1 27.86 224 PRO B C 1
ATOM 5214 O O . PRO B 1 224 ? 20.656 -16.875 18.203 1 27.86 224 PRO B O 1
ATOM 5217 N N . PRO B 1 225 ? 21.547 -16.734 20.312 1 27.52 225 PRO B N 1
ATOM 5218 C CA . PRO B 1 225 ? 22.656 -15.852 19.922 1 27.52 225 PRO B CA 1
ATOM 5219 C C . PRO B 1 225 ? 23.234 -16.219 18.547 1 27.52 225 PRO B C 1
ATOM 5221 O O . PRO B 1 225 ? 24.062 -17.125 18.438 1 27.52 225 PRO B O 1
ATOM 5224 N N . GLN B 1 226 ? 22.531 -16.703 17.766 1 29.66 226 GLN B N 1
ATOM 5225 C CA . GLN B 1 226 ? 23.25 -17.219 16.609 1 29.66 226 GLN B CA 1
ATOM 5226 C C . GLN B 1 226 ? 24.266 -16.203 16.094 1 29.66 226 GLN B C 1
ATOM 5228 O O . GLN B 1 226 ? 24.062 -14.992 16.266 1 29.66 226 GLN B O 1
ATOM 5233 N N . PRO B 1 227 ? 25.5 -16.672 15.672 1 28.16 227 PRO B N 1
ATOM 5234 C CA . PRO B 1 227 ? 26.562 -15.766 15.234 1 28.16 227 PRO B CA 1
ATOM 5235 C C . PRO B 1 227 ? 26.047 -14.594 14.406 1 28.16 227 PRO B C 1
ATOM 5237 O O . PRO B 1 227 ? 24.938 -14.672 13.844 1 28.16 227 PRO B O 1
ATOM 5240 N N . GLN B 1 228 ? 26.703 -13.516 14.57 1 26.94 228 GLN B N 1
ATOM 5241 C CA . GLN B 1 228 ? 26.781 -12.195 13.945 1 26.94 228 GLN B CA 1
ATOM 5242 C C . GLN B 1 228 ? 26.453 -12.273 12.461 1 26.94 228 GLN B C 1
ATOM 5244 O O . GLN B 1 228 ? 27.078 -13.031 11.719 1 26.94 228 GLN B O 1
ATOM 5249 N N . ILE B 1 229 ? 25.391 -12.336 12.078 1 30 229 ILE B N 1
ATOM 5250 C CA . ILE B 1 229 ? 25.203 -12.125 10.648 1 30 229 ILE B CA 1
ATOM 5251 C C . ILE B 1 229 ? 26.078 -10.961 10.18 1 30 229 ILE B C 1
ATOM 5253 O O . ILE B 1 229 ? 25.781 -9.805 10.469 1 30 229 ILE B O 1
ATOM 5257 N N . HIS B 1 230 ? 27.406 -10.961 10.344 1 27 230 HIS B N 1
ATOM 5258 C CA . HIS B 1 230 ? 28.328 -10.031 9.719 1 27 230 HIS B CA 1
ATOM 5259 C C . HIS B 1 230 ? 28.016 -9.844 8.242 1 27 230 HIS B C 1
ATOM 5261 O O . HIS B 1 230 ? 27.547 -10.766 7.582 1 27 230 HIS B O 1
ATOM 5267 N N . PRO B 1 231 ? 27.891 -8.641 7.656 1 28.47 231 PRO B N 1
ATOM 5268 C CA . PRO B 1 231 ? 27.859 -8.367 6.219 1 28.47 231 PRO B CA 1
ATOM 5269 C C . PRO B 1 231 ? 28.562 -9.453 5.402 1 28.47 231 PRO B C 1
ATOM 5271 O O . PRO B 1 231 ? 28.266 -9.625 4.215 1 28.47 231 PRO B O 1
ATOM 5274 N N . THR B 1 232 ? 29.828 -10.008 5.703 1 26.86 232 THR B N 1
ATOM 5275 C CA . THR B 1 232 ? 30.578 -11.18 5.262 1 26.86 232 THR B CA 1
ATOM 5276 C C . THR B 1 232 ? 29.844 -12.461 5.633 1 26.86 232 THR B C 1
ATOM 5278 O O . THR B 1 232 ? 30.391 -13.562 5.477 1 26.86 232 THR B O 1
ATOM 5281 N N . LEU B 1 233 ? 29.031 -12.539 6.551 1 30.09 233 LEU B N 1
ATOM 5282 C CA . LEU B 1 233 ? 28.75 -13.844 7.145 1 30.09 233 LEU B CA 1
ATOM 5283 C C . LEU B 1 233 ? 27.922 -14.695 6.199 1 30.09 233 LEU B C 1
ATOM 5285 O O . LEU B 1 233 ? 26.859 -14.266 5.742 1 30.09 233 LEU B O 1
ATOM 5289 N N . THR B 1 234 ? 28.484 -15.648 5.539 1 29.27 234 THR B N 1
ATOM 5290 C CA . THR B 1 234 ? 28.094 -16.938 4.992 1 29.27 234 THR B CA 1
ATOM 5291 C C . THR B 1 234 ? 27.031 -17.594 5.867 1 29.27 234 THR B C 1
ATOM 5293 O O . THR B 1 234 ? 27.297 -17.953 7.016 1 29.27 234 THR B O 1
ATOM 5296 N N . LEU B 1 235 ? 25.875 -17.078 5.867 1 33.75 235 LEU B N 1
ATOM 5297 C CA . LEU B 1 235 ? 24.891 -17.891 6.574 1 33.75 235 LEU B CA 1
ATOM 5298 C C . LEU B 1 235 ? 25.172 -19.375 6.387 1 33.75 235 LEU B C 1
ATOM 5300 O O . LEU B 1 235 ? 25.312 -19.844 5.254 1 33.75 235 LEU B O 1
ATOM 5304 N N . PRO B 1 236 ? 25.688 -20.094 7.309 1 30.69 236 PRO B N 1
ATOM 5305 C CA . PRO B 1 236 ? 25.875 -21.531 7.055 1 30.69 236 PRO B CA 1
ATOM 5306 C C . PRO B 1 236 ? 24.609 -22.203 6.535 1 30.69 236 PRO B C 1
ATOM 5308 O O . PRO B 1 236 ? 23.5 -21.781 6.863 1 30.69 236 PRO B O 1
ATOM 5311 N N . SER B 1 237 ? 24.719 -22.938 5.457 1 34.31 237 SER B N 1
ATOM 5312 C CA . SER B 1 237 ? 23.75 -23.797 4.785 1 34.31 237 SER B CA 1
ATOM 5313 C C . SER B 1 237 ? 22.797 -24.438 5.781 1 34.31 237 SER B C 1
ATOM 5315 O O . SER B 1 237 ? 21.656 -24.766 5.445 1 34.31 237 SER B O 1
ATOM 5317 N N . SER B 1 238 ? 23.297 -24.828 6.922 1 33.69 238 SER B N 1
ATOM 5318 C CA . SER B 1 238 ? 22.531 -25.594 7.902 1 33.69 238 SER B CA 1
ATOM 5319 C C . SER B 1 238 ? 21.469 -24.734 8.57 1 33.69 238 SER B C 1
ATOM 5321 O O . SER B 1 238 ? 20.484 -25.25 9.086 1 33.69 238 SER B O 1
ATOM 5323 N N . LEU B 1 239 ? 21.625 -23.562 8.836 1 36.03 239 LEU B N 1
ATOM 5324 C CA . LEU B 1 239 ? 20.703 -22.703 9.562 1 36.03 239 LEU B CA 1
ATOM 5325 C C . LEU B 1 239 ? 19.469 -22.391 8.727 1 36.03 239 LEU B C 1
ATOM 5327 O O . LEU B 1 239 ? 18.375 -22.219 9.266 1 36.03 239 LEU B O 1
ATOM 5331 N N . LEU B 1 240 ? 19.609 -22.25 7.52 1 41.22 240 LEU B N 1
ATOM 5332 C CA . LEU B 1 240 ? 18.5 -21.906 6.637 1 41.22 240 LEU B CA 1
ATOM 5333 C C . LEU B 1 240 ? 17.438 -23.016 6.633 1 41.22 240 LEU B C 1
ATOM 5335 O O . LEU B 1 240 ? 16.25 -22.734 6.457 1 41.22 240 LEU B O 1
ATOM 5339 N N . ARG B 1 241 ? 17.906 -24.234 6.758 1 41.66 241 ARG B N 1
ATOM 5340 C CA . ARG B 1 241 ? 16.938 -25.312 6.816 1 41.66 241 ARG B CA 1
ATOM 5341 C C . ARG B 1 241 ? 15.984 -25.125 7.996 1 41.66 241 ARG B C 1
ATOM 5343 O O . ARG B 1 241 ? 14.812 -25.5 7.918 1 41.66 241 ARG B O 1
ATOM 5350 N N . HIS B 1 242 ? 16.531 -24.594 9.07 1 39.38 242 HIS B N 1
ATOM 5351 C CA . HIS B 1 242 ? 15.75 -24.469 10.297 1 39.38 242 HIS B CA 1
ATOM 5352 C C . HIS B 1 242 ? 14.875 -23.219 10.273 1 39.38 242 HIS B C 1
ATOM 5354 O O . HIS B 1 242 ? 14.031 -23.031 11.156 1 39.38 242 HIS B O 1
ATOM 5360 N N . LEU B 1 243 ? 15.109 -22.469 9.312 1 45.47 243 LEU B N 1
ATOM 5361 C CA . LEU B 1 243 ? 14.398 -21.203 9.328 1 45.47 243 LEU B CA 1
ATOM 5362 C C . LEU B 1 243 ? 13.039 -21.344 8.641 1 45.47 243 LEU B C 1
ATOM 5364 O O . LEU B 1 243 ? 12.258 -20.391 8.617 1 45.47 243 LEU B O 1
ATOM 5368 N N . LEU B 1 244 ? 12.766 -22.531 8.07 1 50.94 244 LEU B N 1
ATOM 5369 C CA . LEU B 1 244 ? 11.453 -22.625 7.438 1 50.94 244 LEU B CA 1
ATOM 5370 C C . LEU B 1 244 ? 10.383 -22.969 8.461 1 50.94 244 LEU B C 1
ATOM 5372 O O . LEU B 1 244 ? 10.297 -24.125 8.914 1 50.94 244 LEU B O 1
ATOM 5376 N N . PRO B 1 245 ? 9.758 -21.906 9.055 1 49.06 245 PRO B N 1
ATOM 5377 C CA . PRO B 1 245 ? 8.703 -22.281 10.008 1 49.06 245 PRO B CA 1
ATOM 5378 C C . PRO B 1 245 ? 7.719 -23.297 9.43 1 49.06 245 PRO B C 1
ATOM 5380 O O . PRO B 1 245 ? 7.434 -23.266 8.227 1 49.06 245 PRO B O 1
ATOM 5383 N N . PRO B 1 246 ? 7.371 -24.297 10.266 1 48.56 246 PRO B N 1
ATOM 5384 C CA . PRO B 1 246 ? 6.414 -25.297 9.773 1 48.56 246 PRO B CA 1
ATOM 5385 C C . PRO B 1 246 ? 5.043 -24.688 9.469 1 48.56 246 PRO B C 1
ATOM 5387 O O . PRO B 1 246 ? 4.414 -24.094 10.352 1 48.56 246 PRO B O 1
ATOM 5390 N N . PHE B 1 247 ? 4.734 -24.469 8.289 1 48.44 247 PHE B N 1
ATOM 5391 C CA . PHE B 1 247 ? 3.365 -24.172 7.891 1 48.44 247 PHE B CA 1
ATOM 5392 C C . PHE B 1 247 ? 2.895 -25.125 6.801 1 48.44 247 PHE B C 1
ATOM 5394 O O . PHE B 1 247 ? 2.686 -24.719 5.656 1 48.44 247 PHE B O 1
ATOM 5401 N N . PRO B 1 248 ? 2.717 -26.375 7.32 1 62.94 248 PRO B N 1
ATOM 5402 C CA . PRO B 1 248 ? 2.203 -27.266 6.277 1 62.94 248 PRO B CA 1
ATOM 5403 C C . PRO B 1 248 ? 0.923 -26.75 5.629 1 62.94 248 PRO B C 1
ATOM 5405 O O . PRO B 1 248 ? 0.085 -26.141 6.309 1 62.94 248 PRO B O 1
ATOM 5408 N N . PRO B 1 249 ? 1.022 -26.734 4.301 1 70.38 249 PRO B N 1
ATOM 5409 C CA . PRO B 1 249 ? 1.887 -27.5 3.398 1 70.38 249 PRO B CA 1
ATOM 5410 C C . PRO B 1 249 ? 2.967 -26.641 2.748 1 70.38 249 PRO B C 1
ATOM 5412 O O . PRO B 1 249 ? 3.676 -27.094 1.852 1 70.38 249 PRO B O 1
ATOM 5415 N N . LEU B 1 250 ? 3.133 -25.438 3.314 1 83.56 250 LEU B N 1
ATOM 5416 C CA . LEU B 1 250 ? 4.035 -24.516 2.631 1 83.56 250 LEU B CA 1
ATOM 5417 C C . LEU B 1 250 ? 5.383 -24.453 3.346 1 83.56 250 LEU B C 1
ATOM 5419 O O . LEU B 1 250 ? 5.434 -24.453 4.578 1 83.56 250 LEU B O 1
ATOM 5423 N N . LYS B 1 251 ? 6.406 -24.516 2.58 1 84.88 251 LYS B N 1
ATOM 5424 C CA . LYS B 1 251 ? 7.656 -23.969 3.1 1 84.88 251 LYS B CA 1
ATOM 5425 C C . LYS B 1 251 ? 7.707 -22.453 2.92 1 84.88 251 LYS B C 1
ATOM 5427 O O . LYS B 1 251 ? 7.277 -21.938 1.891 1 84.88 251 LYS B O 1
ATOM 5432 N N . HIS B 1 252 ? 8.062 -21.766 3.98 1 85.25 252 HIS B N 1
ATOM 5433 C CA . HIS B 1 252 ? 8.086 -20.328 3.828 1 85.25 252 HIS B CA 1
ATOM 5434 C C . HIS B 1 252 ? 9.242 -19.703 4.613 1 85.25 252 HIS B C 1
ATOM 5436 O O . HIS B 1 252 ? 9.703 -20.281 5.602 1 85.25 252 HIS B O 1
ATOM 5442 N N . LEU B 1 253 ? 9.719 -18.562 4.105 1 82.19 253 LEU B N 1
ATOM 5443 C CA . LEU B 1 253 ? 10.797 -17.797 4.727 1 82.19 253 LEU B CA 1
ATOM 5444 C C . LEU B 1 253 ? 10.586 -16.312 4.539 1 82.19 253 LEU B C 1
ATOM 5446 O O . LEU B 1 253 ? 10.117 -15.867 3.488 1 82.19 253 LEU B O 1
ATOM 5450 N N . SER B 1 254 ? 10.789 -15.562 5.57 1 78.94 254 SER B N 1
ATOM 5451 C CA . SER B 1 254 ? 10.711 -14.109 5.535 1 78.94 254 SER B CA 1
ATOM 5452 C C . SER B 1 254 ? 11.844 -13.477 6.348 1 78.94 254 SER B C 1
ATOM 5454 O O . SER B 1 254 ? 12.227 -14 7.395 1 78.94 254 SER B O 1
ATOM 5456 N N . PHE B 1 255 ? 12.297 -12.328 5.812 1 68.5 255 PHE B N 1
ATOM 5457 C CA . PHE B 1 255 ? 13.273 -11.57 6.586 1 68.5 255 PHE B CA 1
ATOM 5458 C C . PHE B 1 255 ? 12.703 -11.172 7.941 1 68.5 255 PHE B C 1
ATOM 5460 O O . PHE B 1 255 ? 13.438 -11.023 8.914 1 68.5 255 PHE B O 1
ATOM 5467 N N . GLY B 1 256 ? 11.469 -10.945 7.906 1 61.19 256 GLY B N 1
ATOM 5468 C CA . GLY B 1 256 ? 10.82 -10.586 9.164 1 61.19 256 GLY B CA 1
ATOM 5469 C C . GLY B 1 256 ? 10.969 -11.641 10.234 1 61.19 256 GLY B C 1
ATOM 5470 O O . GLY B 1 256 ? 10.781 -11.367 11.422 1 61.19 256 GLY B O 1
ATOM 5471 N N . HIS B 1 257 ? 11.312 -12.758 9.82 1 54.78 257 HIS B N 1
ATOM 5472 C CA . HIS B 1 257 ? 11.523 -13.852 10.766 1 54.78 257 HIS B CA 1
ATOM 5473 C C . HIS B 1 257 ? 12.938 -13.828 11.328 1 54.78 257 HIS B C 1
ATOM 5475 O O . HIS B 1 257 ? 13.242 -14.539 12.289 1 54.78 257 HIS B O 1
ATOM 5481 N N . VAL B 1 258 ? 13.742 -13 10.695 1 47.53 258 VAL B N 1
ATOM 5482 C CA . VAL B 1 258 ? 15.156 -12.969 11.062 1 47.53 258 VAL B CA 1
ATOM 5483 C C . VAL B 1 258 ? 15.406 -11.844 12.055 1 47.53 258 VAL B C 1
ATOM 5485 O O . VAL B 1 258 ? 15.07 -10.688 11.789 1 47.53 258 VAL B O 1
ATOM 5488 N N . LYS B 1 259 ? 15.312 -12.039 13.406 1 44.81 259 LYS B N 1
ATOM 5489 C CA . LYS B 1 259 ? 15.555 -11.016 14.422 1 44.81 259 LYS B CA 1
ATOM 5490 C C . LYS B 1 259 ? 16.891 -10.32 14.188 1 44.81 259 LYS B C 1
ATOM 5492 O O . LYS B 1 259 ? 17.906 -10.977 13.969 1 44.81 259 LYS B O 1
ATOM 5497 N N . PRO B 1 260 ? 16.828 -8.969 13.93 1 36.41 260 PRO B N 1
ATOM 5498 C CA . PRO B 1 260 ? 18.141 -8.328 13.875 1 36.41 260 PRO B CA 1
ATOM 5499 C C . PRO B 1 260 ? 19 -8.656 15.094 1 36.41 260 PRO B C 1
ATOM 5501 O O . PRO B 1 260 ? 18.5 -8.664 16.219 1 36.41 260 PRO B O 1
ATOM 5504 N N . SER B 1 261 ? 19.922 -9.539 15.141 1 32.12 261 SER B N 1
ATOM 5505 C CA . SER B 1 261 ? 20.844 -9.562 16.266 1 32.12 261 SER B CA 1
ATOM 5506 C C . SER B 1 261 ? 21.297 -8.156 16.641 1 32.12 261 SER B C 1
ATOM 5508 O O . SER B 1 261 ? 21.391 -7.277 15.789 1 32.12 261 SER B O 1
ATOM 5510 N N . PRO B 1 262 ? 21.25 -7.824 18.047 1 32.56 262 PRO B N 1
ATOM 5511 C CA . PRO B 1 262 ? 21.812 -6.551 18.5 1 32.56 262 PRO B CA 1
ATOM 5512 C C . PRO B 1 262 ? 23.109 -6.188 17.797 1 32.56 262 PRO B C 1
ATOM 5514 O O . PRO B 1 262 ? 23.531 -5.031 17.828 1 32.56 262 PRO B O 1
ATOM 5517 N N . ALA B 1 263 ? 23.984 -7.164 17.656 1 29.47 263 ALA B N 1
ATOM 5518 C CA . ALA B 1 263 ? 25.375 -6.926 17.281 1 29.47 263 ALA B CA 1
ATOM 5519 C C . ALA B 1 263 ? 25.469 -6.301 15.891 1 29.47 263 ALA B C 1
ATOM 5521 O O . ALA B 1 263 ? 26.578 -6.109 15.367 1 29.47 263 ALA B O 1
ATOM 5522 N N . LEU B 1 264 ? 24.531 -6.438 15.164 1 31.42 264 LEU B N 1
ATOM 5523 C CA . LEU B 1 264 ? 24.859 -5.676 13.961 1 31.42 264 LEU B CA 1
ATOM 5524 C C . LEU B 1 264 ? 25.062 -4.199 14.297 1 31.42 264 LEU B C 1
ATOM 5526 O O . LEU B 1 264 ? 24.172 -3.572 14.891 1 31.42 264 LEU B O 1
ATOM 5530 N N . PRO B 1 265 ? 26.359 -3.773 14.656 1 31.33 265 PRO B N 1
ATOM 5531 C CA . PRO B 1 265 ? 26.672 -2.439 15.18 1 31.33 265 PRO B CA 1
ATOM 5532 C C . PRO B 1 265 ? 25.578 -1.419 14.852 1 31.33 265 PRO B C 1
ATOM 5534 O O . PRO B 1 265 ? 25.359 -0.479 15.617 1 31.33 265 PRO B O 1
ATOM 5537 N N . GLY B 1 266 ? 25.188 -1.409 13.719 1 30.05 266 GLY B N 1
ATOM 5538 C CA . GLY B 1 266 ? 24.297 -0.321 13.359 1 30.05 266 GLY B CA 1
ATOM 5539 C C . GLY B 1 266 ? 22.891 -0.511 13.883 1 30.05 266 GLY B C 1
ATOM 5540 O O . GLY B 1 266 ? 21.969 0.234 13.516 1 30.05 266 GLY B O 1
ATOM 5541 N N . ALA B 1 267 ? 22.562 -1.802 14.422 1 29.48 267 ALA B N 1
ATOM 5542 C CA . ALA B 1 267 ? 21.297 -2.201 15.039 1 29.48 267 ALA B CA 1
ATOM 5543 C C . ALA B 1 267 ? 21.188 -1.659 16.469 1 29.48 267 ALA B C 1
ATOM 5545 O O . ALA B 1 267 ? 20.391 -2.164 17.266 1 29.48 267 ALA B O 1
ATOM 5546 N N . GLY B 1 268 ? 22.062 -1.124 17.141 1 28.92 268 GLY B N 1
ATOM 5547 C CA . GLY B 1 268 ? 21.875 -0.852 18.562 1 28.92 268 GLY B CA 1
ATOM 5548 C C . GLY B 1 268 ? 20.438 -0.64 18.953 1 28.92 268 GLY B C 1
ATOM 5549 O O . GLY B 1 268 ? 19.688 -1.604 19.172 1 28.92 268 GLY B O 1
ATOM 5550 N N . GLY B 1 269 ? 20.031 0.465 19.672 1 28.83 269 GLY B N 1
ATOM 5551 C CA . GLY B 1 269 ? 18.75 0.842 20.266 1 28.83 269 GLY B CA 1
ATOM 5552 C C . GLY B 1 269 ? 17.562 0.488 19.391 1 28.83 269 GLY B C 1
ATOM 5553 O O . GLY B 1 269 ? 17.734 -0.106 18.312 1 28.83 269 GLY B O 1
ATOM 5554 N N . VAL B 1 270 ? 16.188 0.909 19.703 1 30.53 270 VAL B N 1
ATOM 5555 C CA . VAL B 1 270 ? 15.023 0.775 18.828 1 30.53 270 VAL B CA 1
ATOM 5556 C C . VAL B 1 270 ? 15.461 0.744 17.375 1 30.53 270 VAL B C 1
ATOM 5558 O O . VAL B 1 270 ? 15.664 1.792 16.75 1 30.53 270 VAL B O 1
ATOM 5561 N N . GLU B 1 271 ? 16.531 0.161 16.984 1 33.59 271 GLU B N 1
ATOM 5562 C CA . GLU B 1 271 ? 17.391 0.073 15.805 1 33.59 271 GLU B CA 1
ATOM 5563 C C . GLU B 1 271 ? 16.609 -0.439 14.594 1 33.59 271 GLU B C 1
ATOM 5565 O O . GLU B 1 271 ? 16.328 -1.636 14.492 1 33.59 271 GLU B O 1
ATOM 5570 N N . ALA B 1 272 ? 15.492 -0.101 14.328 1 35.81 272 ALA B N 1
ATOM 5571 C CA . ALA B 1 272 ? 14.742 -0.179 13.078 1 35.81 272 ALA B CA 1
ATOM 5572 C C . ALA B 1 272 ? 15.68 -0.435 11.898 1 35.81 272 ALA B C 1
ATOM 5574 O O . ALA B 1 272 ? 16.797 0.081 11.859 1 35.81 272 ALA B O 1
ATOM 5575 N N . ALA B 1 273 ? 15.617 -1.707 11.273 1 40.56 273 ALA B N 1
ATOM 5576 C CA . ALA B 1 273 ? 16.156 -2.256 10.031 1 40.56 273 ALA B CA 1
ATOM 5577 C C . ALA B 1 273 ? 16.469 -1.145 9.031 1 40.56 273 ALA B C 1
ATOM 5579 O O . ALA B 1 273 ? 15.609 -0.778 8.219 1 40.56 273 ALA B O 1
ATOM 5580 N N . VAL B 1 274 ? 17 -0.102 9.57 1 41.38 274 VAL B N 1
ATOM 5581 C CA . VAL B 1 274 ? 17.422 0.828 8.531 1 41.38 274 VAL B CA 1
ATOM 5582 C C . VAL B 1 274 ? 18.453 0.156 7.617 1 41.38 274 VAL B C 1
ATOM 5584 O O . VAL B 1 274 ? 19.609 0.014 7.98 1 41.38 274 VAL B O 1
ATOM 5587 N N . LEU B 1 275 ? 18.141 -1.037 7.062 1 43.88 275 LEU B N 1
ATOM 5588 C CA . LEU B 1 275 ? 19.047 -1.571 6.059 1 43.88 275 LEU B CA 1
ATOM 5589 C C . LEU B 1 275 ? 19.234 -0.582 4.914 1 43.88 275 LEU B C 1
ATOM 5591 O O . LEU B 1 275 ? 18.266 -0.147 4.297 1 43.88 275 LEU B O 1
ATOM 5595 N N . ARG B 1 276 ? 20.422 0.04 4.887 1 48.94 276 ARG B N 1
ATOM 5596 C CA . ARG B 1 276 ? 20.719 0.863 3.719 1 48.94 276 ARG B CA 1
ATOM 5597 C C . ARG B 1 276 ? 20.625 0.048 2.434 1 48.94 276 ARG B C 1
ATOM 5599 O O . ARG B 1 276 ? 20.719 -1.18 2.461 1 48.94 276 ARG B O 1
ATOM 5606 N N . GLY B 1 277 ? 20.219 0.478 1.267 1 54.47 277 GLY B N 1
ATOM 5607 C CA . GLY B 1 277 ? 19.922 -0.089 -0.041 1 54.47 277 GLY B CA 1
ATOM 5608 C C . GLY B 1 277 ? 20.859 -1.224 -0.417 1 54.47 277 GLY B C 1
ATOM 5609 O O . GLY B 1 277 ? 20.406 -2.33 -0.719 1 54.47 277 GLY B O 1
ATOM 5610 N N . PRO B 1 278 ? 22.156 -1.105 -0.369 1 57.31 278 PRO B N 1
ATOM 5611 C CA . PRO B 1 278 ? 23.078 -2.168 -0.794 1 57.31 278 PRO B CA 1
ATOM 5612 C C . PRO B 1 278 ? 23.031 -3.389 0.123 1 57.31 278 PRO B C 1
ATOM 5614 O O . PRO B 1 278 ? 23.125 -4.523 -0.35 1 57.31 278 PRO B O 1
ATOM 5617 N N . LEU B 1 279 ? 22.828 -3.172 1.274 1 61.09 279 LEU B N 1
ATOM 5618 C CA . LEU B 1 279 ? 22.766 -4.281 2.219 1 61.09 279 LEU B CA 1
ATOM 5619 C C . LEU B 1 279 ? 21.484 -5.086 2.021 1 61.09 279 LEU B C 1
ATOM 5621 O O . LEU B 1 279 ? 21.5 -6.316 2.145 1 61.09 279 LEU B O 1
ATOM 5625 N N . ALA B 1 280 ? 20.531 -4.473 1.507 1 64.94 280 ALA B N 1
ATOM 5626 C CA . ALA B 1 280 ? 19.266 -5.152 1.263 1 64.94 280 ALA B CA 1
ATOM 5627 C C . ALA B 1 280 ? 19.391 -6.152 0.118 1 64.94 280 ALA B C 1
ATOM 5629 O O . ALA B 1 280 ? 18.891 -7.277 0.211 1 64.94 280 ALA B O 1
ATOM 5630 N N . SER B 1 281 ? 20.078 -5.785 -0.911 1 69.81 281 SER B N 1
ATOM 5631 C CA . SER B 1 281 ? 20.25 -6.66 -2.064 1 69.81 281 SER B CA 1
ATOM 5632 C C . SER B 1 281 ? 21.078 -7.891 -1.697 1 69.81 281 SER B C 1
ATOM 5634 O O . SER B 1 281 ? 20.781 -8.992 -2.166 1 69.81 281 SER B O 1
ATOM 5636 N N . LYS B 1 282 ? 21.984 -7.691 -0.898 1 69.44 282 LYS B N 1
ATOM 5637 C CA . LYS B 1 282 ? 22.828 -8.805 -0.466 1 69.44 282 LYS B CA 1
ATOM 5638 C C . LYS B 1 282 ? 22.047 -9.797 0.377 1 69.44 282 LYS B C 1
ATOM 5640 O O . LYS B 1 282 ? 22.172 -11.008 0.203 1 69.44 282 LYS B O 1
ATOM 5645 N N . VAL B 1 283 ? 21.266 -9.305 1.175 1 71.38 283 VAL B N 1
ATOM 5646 C CA . VAL B 1 283 ? 20.469 -10.141 2.062 1 71.38 283 VAL B CA 1
ATOM 5647 C C . VAL B 1 283 ? 19.453 -10.945 1.244 1 71.38 283 VAL B C 1
ATOM 5649 O O . VAL B 1 283 ? 19.281 -12.148 1.463 1 71.38 283 VAL B O 1
ATOM 5652 N N . VAL B 1 284 ? 18.906 -10.383 0.295 1 76.94 284 VAL B N 1
ATOM 5653 C CA . VAL B 1 284 ? 17.906 -11.031 -0.55 1 76.94 284 VAL B CA 1
ATOM 5654 C C . VAL B 1 284 ? 18.562 -12.164 -1.334 1 76.94 284 VAL B C 1
ATOM 5656 O O . VAL B 1 284 ? 18 -13.266 -1.429 1 76.94 284 VAL B O 1
ATOM 5659 N N . THR B 1 285 ? 19.703 -11.883 -1.807 1 77.44 285 THR B N 1
ATOM 5660 C CA . THR B 1 285 ? 20.422 -12.891 -2.574 1 77.44 285 THR B CA 1
ATOM 5661 C C . THR B 1 285 ? 20.797 -14.078 -1.693 1 77.44 285 THR B C 1
ATOM 5663 O O . THR B 1 285 ? 20.672 -15.234 -2.117 1 77.44 285 THR B O 1
ATOM 5666 N N . GLN B 1 286 ? 21.078 -13.758 -0.548 1 72.69 286 GLN B N 1
ATOM 5667 C CA . GLN B 1 286 ? 21.422 -14.82 0.388 1 72.69 286 GLN B CA 1
ATOM 5668 C C . GLN B 1 286 ? 20.219 -15.672 0.729 1 72.69 286 GLN B C 1
ATOM 5670 O O . GLN B 1 286 ? 20.297 -16.906 0.749 1 72.69 286 GLN B O 1
ATOM 5675 N N . LEU B 1 287 ? 19.172 -15.078 0.99 1 75.88 287 LEU B N 1
ATOM 5676 C CA . LEU B 1 287 ? 17.953 -15.812 1.312 1 75.88 287 LEU B CA 1
ATOM 5677 C C . LEU B 1 287 ? 17.547 -16.703 0.15 1 75.88 287 LEU B C 1
ATOM 5679 O O . LEU B 1 287 ? 17.094 -17.844 0.36 1 75.88 287 LEU B O 1
ATOM 5683 N N . LEU B 1 288 ? 17.734 -16.172 -0.971 1 78.75 288 LEU B N 1
ATOM 5684 C CA . LEU B 1 288 ? 17.312 -16.891 -2.174 1 78.75 288 LEU B CA 1
ATOM 5685 C C . LEU B 1 288 ? 18.219 -18.078 -2.459 1 78.75 288 LEU B C 1
ATOM 5687 O O . LEU B 1 288 ? 17.75 -19.188 -2.709 1 78.75 288 LEU B O 1
ATOM 5691 N N . LEU B 1 289 ? 19.531 -17.875 -2.344 1 76.75 289 LEU B N 1
ATOM 5692 C CA . LEU B 1 289 ? 20.484 -18.859 -2.861 1 76.75 289 LEU B CA 1
ATOM 5693 C C . LEU B 1 289 ? 20.969 -19.781 -1.752 1 76.75 289 LEU B C 1
ATOM 5695 O O . LEU B 1 289 ? 21.422 -20.891 -2.021 1 76.75 289 LEU B O 1
ATOM 5699 N N . SER B 1 290 ? 20.828 -19.328 -0.565 1 73 290 SER B N 1
ATOM 5700 C CA . SER B 1 290 ? 21.438 -20.109 0.512 1 73 290 SER B CA 1
ATOM 5701 C C . SER B 1 290 ? 20.391 -20.922 1.271 1 73 290 SER B C 1
ATOM 5703 O O . SER B 1 290 ? 20.734 -21.781 2.084 1 73 290 SER B O 1
ATOM 5705 N N . THR B 1 291 ? 19.172 -20.734 0.996 1 76.31 291 THR B N 1
ATOM 5706 C CA . THR B 1 291 ? 18.125 -21.516 1.647 1 76.31 291 THR B CA 1
ATOM 5707 C C . THR B 1 291 ? 18 -22.891 1.009 1 76.31 291 THR B C 1
ATOM 5709 O O . THR B 1 291 ? 17.969 -23.016 -0.218 1 76.31 291 THR B O 1
ATOM 5712 N N . GLU B 1 292 ? 17.906 -23.938 1.865 1 76.06 292 GLU B N 1
ATOM 5713 C CA . GLU B 1 292 ? 17.688 -25.281 1.369 1 76.06 292 GLU B CA 1
ATOM 5714 C C . GLU B 1 292 ? 16.203 -25.578 1.224 1 76.06 292 GLU B C 1
ATOM 5716 O O . GLU B 1 292 ? 15.586 -26.172 2.113 1 76.06 292 GLU B O 1
ATOM 5721 N N . TRP B 1 293 ? 15.711 -25.281 0.156 1 79.69 293 TRP B N 1
ATOM 5722 C CA . TRP B 1 293 ? 14.281 -25.422 -0.098 1 79.69 293 TRP B CA 1
ATOM 5723 C C . TRP B 1 293 ? 13.906 -26.891 -0.289 1 79.69 293 TRP B C 1
ATOM 5725 O O . TRP B 1 293 ? 12.758 -27.266 -0.074 1 79.69 293 TRP B O 1
ATOM 5735 N N . GLY B 1 294 ? 14.898 -27.719 -0.586 1 79 294 GLY B N 1
ATOM 5736 C CA . GLY B 1 294 ? 14.57 -29.078 -0.981 1 79 294 GLY B CA 1
ATOM 5737 C C . GLY B 1 294 ? 13.828 -29.156 -2.305 1 79 294 GLY B C 1
ATOM 5738 O O . GLY B 1 294 ? 14.008 -28.297 -3.17 1 79 294 GLY B O 1
ATOM 5739 N N . GLU B 1 295 ? 13.055 -30.234 -2.457 1 82.19 295 GLU B N 1
ATOM 5740 C CA . GLU B 1 295 ? 12.336 -30.422 -3.717 1 82.19 295 GLU B CA 1
ATOM 5741 C C . GLU B 1 295 ? 11.047 -29.609 -3.738 1 82.19 295 GLU B C 1
ATOM 5743 O O . GLU B 1 295 ? 10.133 -29.859 -2.949 1 82.19 295 GLU B O 1
ATOM 5748 N N . LEU B 1 296 ? 11.047 -28.625 -4.645 1 88.44 296 LEU B N 1
ATOM 5749 C CA . LEU B 1 296 ? 9.852 -27.812 -4.816 1 88.44 296 LEU B CA 1
ATOM 5750 C C . LEU B 1 296 ? 9.391 -27.812 -6.27 1 88.44 296 LEU B C 1
ATOM 5752 O O . LEU B 1 296 ? 10.211 -27.766 -7.188 1 88.44 296 LEU B O 1
ATOM 5756 N N . ASP B 1 297 ? 8.078 -27.938 -6.383 1 89.5 297 ASP B N 1
ATOM 5757 C CA . ASP B 1 297 ? 7.5 -27.703 -7.703 1 89.5 297 ASP B CA 1
ATOM 5758 C C . ASP B 1 297 ? 7.438 -26.219 -8.031 1 89.5 297 ASP B C 1
ATOM 5760 O O . ASP B 1 297 ? 7.668 -25.812 -9.172 1 89.5 297 ASP B O 1
ATOM 5764 N N . TYR B 1 298 ? 7.129 -25.469 -7 1 92.56 298 TYR B N 1
ATOM 5765 C CA . TYR B 1 298 ? 7.031 -24.016 -7.168 1 92.56 298 TYR B CA 1
ATOM 5766 C C . TYR B 1 298 ? 7.664 -23.281 -5.992 1 92.56 298 TYR B C 1
ATOM 5768 O O . TYR B 1 298 ? 7.43 -23.641 -4.832 1 92.56 298 TYR B O 1
ATOM 5776 N N . LEU B 1 299 ? 8.469 -22.312 -6.297 1 92.62 299 LEU B N 1
ATOM 5777 C CA . LEU B 1 299 ? 8.875 -21.281 -5.34 1 92.62 299 LEU B CA 1
ATOM 5778 C C . LEU B 1 299 ? 8.312 -19.922 -5.727 1 92.62 299 LEU B C 1
ATOM 5780 O O . LEU B 1 299 ? 8.625 -19.406 -6.801 1 92.62 299 LEU B O 1
ATOM 5784 N N . LEU B 1 300 ? 7.406 -19.391 -4.887 1 95.81 300 LEU B N 1
ATOM 5785 C CA . LEU B 1 300 ? 6.855 -18.062 -5.113 1 95.81 300 LEU B CA 1
ATOM 5786 C C . LEU B 1 300 ? 7.684 -17 -4.391 1 95.81 300 LEU B C 1
ATOM 5788 O O . LEU B 1 300 ? 8.086 -17.203 -3.242 1 95.81 300 LEU B O 1
ATOM 5792 N N . LEU B 1 301 ? 7.996 -15.945 -5.082 1 93.94 301 LEU B N 1
ATOM 5793 C CA . LEU B 1 301 ? 8.703 -14.805 -4.516 1 93.94 301 LEU B CA 1
ATOM 5794 C C . LEU B 1 301 ? 7.77 -13.617 -4.332 1 93.94 301 LEU B C 1
ATOM 5796 O O . LEU B 1 301 ? 7.281 -13.047 -5.312 1 93.94 301 LEU B O 1
ATOM 5800 N N . ASP B 1 302 ? 7.512 -13.266 -3.115 1 93.31 302 ASP B N 1
ATOM 5801 C CA . ASP B 1 302 ? 6.762 -12.055 -2.801 1 93.31 302 ASP B CA 1
ATOM 5802 C C . ASP B 1 302 ? 7.664 -10.828 -2.854 1 93.31 302 ASP B C 1
ATOM 5804 O O . ASP B 1 302 ? 8.336 -10.5 -1.874 1 93.31 302 ASP B O 1
ATOM 5808 N N . LEU B 1 303 ? 7.586 -10.109 -3.961 1 90.19 303 LEU B N 1
ATOM 5809 C CA . LEU B 1 303 ? 8.523 -9.016 -4.203 1 90.19 303 LEU B CA 1
ATOM 5810 C C . LEU B 1 303 ? 8.109 -7.766 -3.434 1 90.19 303 LEU B C 1
ATOM 5812 O O . LEU B 1 303 ? 6.934 -7.586 -3.111 1 90.19 303 LEU B O 1
ATOM 5816 N N . PRO B 1 304 ? 9.07 -6.914 -3.082 1 83.19 304 PRO B N 1
ATOM 5817 C CA . PRO B 1 304 ? 8.711 -5.625 -2.486 1 83.19 304 PRO B CA 1
ATOM 5818 C C . PRO B 1 304 ? 8.047 -4.68 -3.486 1 83.19 304 PRO B C 1
ATOM 5820 O O . PRO B 1 304 ? 8.086 -4.926 -4.695 1 83.19 304 PRO B O 1
ATOM 5823 N N . PRO B 1 305 ? 7.324 -3.656 -2.971 1 78.25 305 PRO B N 1
ATOM 5824 C CA . PRO B 1 305 ? 6.773 -2.666 -3.9 1 78.25 305 PRO B CA 1
ATOM 5825 C C . PRO B 1 305 ? 7.859 -1.888 -4.641 1 78.25 305 PRO B C 1
ATOM 5827 O O . PRO B 1 305 ? 9 -1.809 -4.172 1 78.25 305 PRO B O 1
ATOM 5830 N N . GLY B 1 306 ? 7.516 -1.422 -5.844 1 70.69 306 GLY B N 1
ATOM 5831 C CA . GLY B 1 306 ? 8.422 -0.562 -6.59 1 70.69 306 GLY B CA 1
ATOM 5832 C C . GLY B 1 306 ? 9.117 -1.275 -7.73 1 70.69 306 GLY B C 1
ATOM 5833 O O . GLY B 1 306 ? 8.719 -2.377 -8.117 1 70.69 306 GLY B O 1
ATOM 5834 N N . THR B 1 307 ? 9.945 -0.626 -8.445 1 64.19 307 THR B N 1
ATOM 5835 C CA . THR B 1 307 ? 10.75 -1.12 -9.555 1 64.19 307 THR B CA 1
ATOM 5836 C C . THR B 1 307 ? 12.242 -0.925 -9.281 1 64.19 307 THR B C 1
ATOM 5838 O O . THR B 1 307 ? 13.023 -0.686 -10.203 1 64.19 307 THR B O 1
ATOM 5841 N N . GLY B 1 308 ? 12.555 -1.131 -8.039 1 63.84 308 GLY B N 1
ATOM 5842 C CA . GLY B 1 308 ? 13.898 -0.775 -7.617 1 63.84 308 GLY B CA 1
ATOM 5843 C C . GLY B 1 308 ? 14.883 -1.929 -7.711 1 63.84 308 GLY B C 1
ATOM 5844 O O . GLY B 1 308 ? 14.672 -2.865 -8.484 1 63.84 308 GLY B O 1
ATOM 5845 N N . ASP B 1 309 ? 15.891 -1.89 -6.918 1 62.38 309 ASP B N 1
ATOM 5846 C CA . ASP B 1 309 ? 17.078 -2.736 -6.965 1 62.38 309 ASP B CA 1
ATOM 5847 C C . ASP B 1 309 ? 16.75 -4.172 -6.57 1 62.38 309 ASP B C 1
ATOM 5849 O O . ASP B 1 309 ? 17.297 -5.121 -7.125 1 62.38 309 ASP B O 1
ATOM 5853 N N . VAL B 1 310 ? 15.773 -4.293 -5.766 1 72.19 310 VAL B N 1
ATOM 5854 C CA . VAL B 1 310 ? 15.492 -5.637 -5.262 1 72.19 310 VAL B CA 1
ATOM 5855 C C . VAL B 1 310 ? 14.867 -6.48 -6.367 1 72.19 310 VAL B C 1
ATOM 5857 O O . VAL B 1 310 ? 15.203 -7.66 -6.523 1 72.19 310 VAL B O 1
ATOM 5860 N N . GLN B 1 311 ? 13.984 -5.855 -7.105 1 73.69 311 GLN B N 1
ATOM 5861 C CA . GLN B 1 311 ? 13.344 -6.57 -8.203 1 73.69 311 GLN B CA 1
ATOM 5862 C C . GLN B 1 311 ? 14.375 -7.016 -9.242 1 73.69 311 GLN B C 1
ATOM 5864 O O . GLN B 1 311 ? 14.344 -8.156 -9.703 1 73.69 311 GLN B O 1
ATOM 5869 N N . ILE B 1 312 ? 15.25 -6.152 -9.5 1 69.88 312 ILE B N 1
ATOM 5870 C CA . ILE B 1 312 ? 16.297 -6.43 -10.477 1 69.88 312 ILE B CA 1
ATOM 5871 C C . ILE B 1 312 ? 17.25 -7.496 -9.93 1 69.88 312 ILE B C 1
ATOM 5873 O O . ILE B 1 312 ? 17.594 -8.445 -10.641 1 69.88 312 ILE B O 1
ATOM 5877 N N . THR B 1 313 ? 17.578 -7.344 -8.695 1 75.69 313 THR B N 1
ATOM 5878 C CA . THR B 1 313 ? 18.484 -8.273 -8.055 1 75.69 313 THR B CA 1
ATOM 5879 C C . THR B 1 313 ? 17.922 -9.688 -8.055 1 75.69 313 THR B C 1
ATOM 5881 O O . THR B 1 313 ? 18.625 -10.648 -8.352 1 75.69 313 THR B O 1
ATOM 5884 N N . VAL B 1 314 ? 16.719 -9.781 -7.762 1 81 314 VAL B N 1
ATOM 5885 C CA . VAL B 1 314 ? 16.062 -11.086 -7.695 1 81 314 VAL B CA 1
ATOM 5886 C C . VAL B 1 314 ? 16.062 -11.734 -9.078 1 81 314 VAL B C 1
ATOM 5888 O O . VAL B 1 314 ? 16.375 -12.922 -9.211 1 81 314 VAL B O 1
ATOM 5891 N N . THR B 1 315 ? 15.727 -10.961 -10.07 1 76.25 315 THR B N 1
ATOM 5892 C CA . THR B 1 315 ? 15.672 -11.477 -11.43 1 76.25 315 THR B CA 1
ATOM 5893 C C . THR B 1 315 ? 17.062 -11.93 -11.891 1 76.25 315 THR B C 1
ATOM 5895 O O . THR B 1 315 ? 17.188 -12.984 -12.508 1 76.25 315 THR B O 1
ATOM 5898 N N . GLN B 1 316 ? 18.031 -11.148 -11.445 1 72.44 316 GLN B N 1
ATOM 5899 C CA . GLN B 1 316 ? 19.391 -11.469 -11.828 1 72.44 316 GLN B CA 1
ATOM 5900 C C . GLN B 1 316 ? 19.922 -12.664 -11.039 1 72.44 316 GLN B C 1
ATOM 5902 O O . GLN B 1 316 ? 20.641 -13.508 -11.586 1 72.44 316 GLN B O 1
ATOM 5907 N N . ALA B 1 317 ? 19.625 -12.633 -9.82 1 75.88 317 ALA B N 1
ATOM 5908 C CA . ALA B 1 317 ? 20.109 -13.703 -8.945 1 75.88 317 ALA B CA 1
ATOM 5909 C C . ALA B 1 317 ? 19.562 -15.055 -9.375 1 75.88 317 ALA B C 1
ATOM 5911 O O . ALA B 1 317 ? 20.266 -16.062 -9.312 1 75.88 317 ALA B O 1
ATOM 5912 N N . VAL B 1 318 ? 18.359 -15 -9.758 1 77.56 318 VAL B N 1
ATOM 5913 C CA . VAL B 1 318 ? 17.734 -16.25 -10.18 1 77.56 318 VAL B CA 1
ATOM 5914 C C . VAL B 1 318 ? 18.266 -16.656 -11.547 1 77.56 318 VAL B C 1
ATOM 5916 O O . VAL B 1 318 ? 18.453 -17.844 -11.812 1 77.56 318 VAL B O 1
ATOM 5919 N N . GLY B 1 319 ? 18.453 -15.531 -12.516 1 64.44 319 GLY B N 1
ATOM 5920 C CA . GLY B 1 319 ? 18.891 -15.797 -13.867 1 64.44 319 GLY B CA 1
ATOM 5921 C C . GLY B 1 319 ? 20.359 -16.203 -13.945 1 64.44 319 GLY B C 1
ATOM 5922 O O . GLY B 1 319 ? 20.781 -16.828 -14.922 1 64.44 319 GLY B O 1
ATOM 5923 N N . GLY B 1 320 ? 21.328 -15.352 -13.117 1 51.88 320 GLY B N 1
ATOM 5924 C CA . GLY B 1 320 ? 22.766 -15.617 -13.242 1 51.88 320 GLY B CA 1
ATOM 5925 C C . GLY B 1 320 ? 23.094 -17.094 -13.195 1 51.88 320 GLY B C 1
ATOM 5926 O O . GLY B 1 320 ? 24.25 -17.484 -13.352 1 51.88 320 GLY B O 1
ATOM 5927 N N . GLY B 1 321 ? 22.547 -17.641 -12.398 1 39.62 321 GLY B N 1
ATOM 5928 C CA . GLY B 1 321 ? 23.109 -18.984 -12.359 1 39.62 321 GLY B CA 1
ATOM 5929 C C . GLY B 1 321 ? 23 -19.703 -13.688 1 39.62 321 GLY B C 1
ATOM 5930 O O . GLY B 1 321 ? 23.203 -20.922 -13.75 1 39.62 321 GLY B O 1
ATOM 5931 N N . GLY B 1 322 ? 23.438 -19.188 -14.945 1 33.44 322 GLY B N 1
ATOM 5932 C CA . GLY B 1 322 ? 23.703 -19.516 -16.328 1 33.44 322 GLY B CA 1
ATOM 5933 C C . GLY B 1 322 ? 22.453 -19.609 -17.188 1 33.44 322 GLY B C 1
ATOM 5934 O O . GLY B 1 322 ? 22.188 -18.719 -18 1 33.44 322 GLY B O 1
ATOM 5935 N N . GLY B 1 323 ? 21.797 -20.672 -17.75 1 32.72 323 GLY B N 1
ATOM 5936 C CA . GLY B 1 323 ? 21.094 -20.953 -18.984 1 32.72 323 GLY B CA 1
ATOM 5937 C C . GLY B 1 323 ? 19.703 -20.359 -19.031 1 32.72 323 GLY B C 1
ATOM 5938 O O . GLY B 1 323 ? 19.172 -19.922 -18.016 1 32.72 323 GLY B O 1
ATOM 5939 N N . ARG B 1 324 ? 19.156 -19.609 -20.312 1 38.81 324 ARG B N 1
ATOM 5940 C CA . ARG B 1 324 ? 17.766 -19.375 -20.688 1 38.81 324 ARG B CA 1
ATOM 5941 C C . ARG B 1 324 ? 16.828 -20.141 -19.766 1 38.81 324 ARG B C 1
ATOM 5943 O O . ARG B 1 324 ? 15.719 -19.672 -19.469 1 38.81 324 ARG B O 1
ATOM 5950 N N . GLU B 1 325 ? 17.188 -21.25 -19.172 1 45.34 325 GLU B N 1
ATOM 5951 C CA . GLU B 1 325 ? 16.562 -22.328 -18.422 1 45.34 325 GLU B CA 1
ATOM 5952 C C . GLU B 1 325 ? 16.594 -22.031 -16.922 1 45.34 325 GLU B C 1
ATOM 5954 O O . GLU B 1 325 ? 15.977 -22.766 -16.125 1 45.34 325 GLU B O 1
ATOM 5959 N N . GLY B 1 326 ? 17.078 -20.734 -16.422 1 56.88 326 GLY B N 1
ATOM 5960 C CA . GLY B 1 326 ? 17.297 -20.656 -14.984 1 56.88 326 GLY B CA 1
ATOM 5961 C C . GLY B 1 326 ? 16.734 -19.391 -14.359 1 56.88 326 GLY B C 1
ATOM 5962 O O . GLY B 1 326 ? 17.016 -19.109 -13.195 1 56.88 326 GLY B O 1
ATOM 5963 N N . GLY B 1 327 ? 15.984 -18.656 -15.047 1 75.25 327 GLY B N 1
ATOM 5964 C CA . GLY B 1 327 ? 15.461 -17.438 -14.461 1 75.25 327 GLY B CA 1
ATOM 5965 C C . GLY B 1 327 ? 14.039 -17.578 -13.953 1 75.25 327 GLY B C 1
ATOM 5966 O O . GLY B 1 327 ? 13.58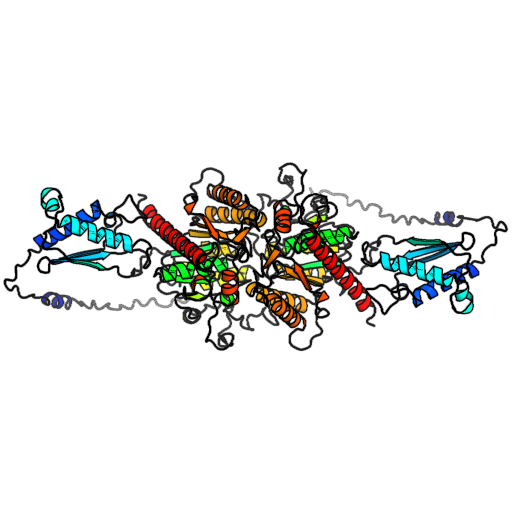6 -18.688 -13.656 1 75.25 327 GLY B O 1
ATOM 5967 N N . LEU B 1 328 ? 13.406 -16.531 -13.75 1 88.25 328 LEU B N 1
ATOM 5968 C CA . LEU B 1 328 ? 12 -16.516 -13.367 1 88.25 328 LEU B CA 1
ATOM 5969 C C . LEU B 1 328 ? 11.125 -17.094 -14.477 1 88.25 328 LEU B C 1
ATOM 5971 O O . LEU B 1 328 ? 11.297 -16.766 -15.648 1 88.25 328 LEU B O 1
ATOM 5975 N N . ASN B 1 329 ? 10.32 -18.047 -14.117 1 91.12 329 ASN B N 1
ATOM 5976 C CA . ASN B 1 329 ? 9.414 -18.625 -15.094 1 91.12 329 ASN B CA 1
ATOM 5977 C C . ASN B 1 329 ? 8.305 -17.656 -15.484 1 91.12 329 ASN B C 1
ATOM 5979 O O . ASN B 1 329 ? 7.703 -17.781 -16.562 1 91.12 329 ASN B O 1
ATOM 5983 N N . GLY B 1 330 ? 8.031 -16.75 -14.656 1 93.5 330 GLY B N 1
ATOM 5984 C CA . GLY B 1 330 ? 7.027 -15.727 -14.914 1 93.5 330 GLY B CA 1
ATOM 5985 C C . GLY B 1 330 ? 6.66 -14.922 -13.68 1 93.5 330 GLY B C 1
ATOM 5986 O O . GLY B 1 330 ? 7.266 -15.086 -12.625 1 93.5 330 GLY B O 1
ATOM 5987 N N . ALA B 1 331 ? 5.699 -14.023 -13.945 1 95.31 331 ALA B N 1
ATOM 5988 C CA . ALA B 1 331 ? 5.27 -13.18 -12.836 1 95.31 331 ALA B CA 1
ATOM 5989 C C . ALA B 1 331 ? 3.75 -13.039 -12.805 1 95.31 331 ALA B C 1
ATOM 5991 O O . ALA B 1 331 ? 3.102 -13.023 -13.859 1 95.31 331 ALA B O 1
ATOM 5992 N N . VAL B 1 332 ? 3.229 -13.062 -11.609 1 97.69 332 VAL B N 1
ATOM 5993 C CA . VAL B 1 332 ? 1.852 -12.648 -11.367 1 97.69 332 VAL B CA 1
ATOM 5994 C C . VAL B 1 332 ? 1.827 -11.203 -10.891 1 97.69 332 VAL B C 1
ATOM 5996 O O . VAL B 1 332 ? 2.443 -10.867 -9.875 1 97.69 332 VAL B O 1
ATOM 5999 N N . VAL B 1 333 ? 1.116 -10.375 -11.625 1 96.69 333 VAL B N 1
ATOM 6000 C CA . VAL B 1 333 ? 1.069 -8.953 -11.297 1 96.69 333 VAL B CA 1
ATOM 6001 C C . VAL B 1 333 ? -0.206 -8.641 -10.516 1 96.69 333 VAL B C 1
ATOM 6003 O O . VAL B 1 333 ? -1.297 -9.07 -10.898 1 96.69 333 VAL B O 1
ATOM 6006 N N . VAL B 1 334 ? -0.024 -7.934 -9.367 1 96.94 334 VAL B N 1
ATOM 6007 C CA . VAL B 1 334 ? -1.153 -7.59 -8.516 1 96.94 334 VAL B CA 1
ATOM 6008 C C . VAL B 1 334 ? -1.356 -6.074 -8.508 1 96.94 334 VAL B C 1
ATOM 6010 O O . VAL B 1 334 ? -0.396 -5.316 -8.359 1 96.94 334 VAL B O 1
ATOM 6013 N N . THR B 1 335 ? -2.578 -5.609 -8.719 1 95.31 335 THR B N 1
ATOM 6014 C CA . THR B 1 335 ? -2.891 -4.184 -8.727 1 95.31 335 THR B CA 1
ATOM 6015 C C . THR B 1 335 ? -4.336 -3.943 -8.305 1 95.31 335 THR B C 1
ATOM 6017 O O . THR B 1 335 ? -5.035 -4.879 -7.91 1 95.31 335 THR B O 1
ATOM 6020 N N . THR B 1 336 ? -4.727 -2.734 -8.172 1 93.81 336 THR B N 1
ATOM 6021 C CA . THR B 1 336 ? -6.098 -2.303 -7.922 1 93.81 336 THR B CA 1
ATOM 6022 C C . THR B 1 336 ? -6.578 -1.374 -9.031 1 93.81 336 THR B C 1
ATOM 6024 O O . THR B 1 336 ? -5.773 -0.841 -9.797 1 93.81 336 THR B O 1
ATOM 6027 N N . PRO B 1 337 ? -7.852 -1.213 -9.203 1 92.56 337 PRO B N 1
ATOM 6028 C CA . PRO B 1 337 ? -8.359 -0.43 -10.336 1 92.56 337 PRO B CA 1
ATOM 6029 C C . PRO B 1 337 ? -8.172 1.073 -10.141 1 92.56 337 PRO B C 1
ATOM 6031 O O . PRO B 1 337 ? -8.578 1.864 -11 1 92.56 337 PRO B O 1
ATOM 6034 N N . GLN B 1 338 ? -7.469 1.516 -9.219 1 88.81 338 GLN B N 1
ATOM 6035 C CA . GLN B 1 338 ? -7.223 2.934 -8.977 1 88.81 338 GLN B CA 1
ATOM 6036 C C . GLN B 1 338 ? -6.176 3.484 -9.945 1 88.81 338 GLN B C 1
ATOM 6038 O O . GLN B 1 338 ? -5.203 2.801 -10.266 1 88.81 338 GLN B O 1
ATOM 6043 N N . GLU B 1 339 ? -6.348 4.703 -10.266 1 85.81 339 GLU B N 1
ATOM 6044 C CA . GLU B 1 339 ? -5.438 5.332 -11.219 1 85.81 339 GLU B CA 1
ATOM 6045 C C . GLU B 1 339 ? -4.004 5.336 -10.688 1 85.81 339 GLU B C 1
ATOM 6047 O O . GLU B 1 339 ? -3.064 5.055 -11.438 1 85.81 339 GLU B O 1
ATOM 6052 N N . LEU B 1 340 ? -3.854 5.652 -9.484 1 83.19 340 LEU B N 1
ATOM 6053 C CA . LEU B 1 340 ? -2.52 5.676 -8.891 1 83.19 340 LEU B CA 1
ATOM 6054 C C . LEU B 1 340 ? -1.843 4.316 -9.023 1 83.19 340 LEU B C 1
ATOM 6056 O O . LEU B 1 340 ? -0.644 4.238 -9.305 1 83.19 340 LEU B O 1
ATOM 6060 N N . ALA B 1 341 ? -2.588 3.26 -8.797 1 87.19 341 ALA B N 1
ATOM 6061 C CA . ALA B 1 341 ? -2.055 1.904 -8.914 1 87.19 341 ALA B CA 1
ATOM 6062 C C . ALA B 1 341 ? -1.799 1.535 -10.367 1 87.19 341 ALA B C 1
ATOM 6064 O O . ALA B 1 341 ? -0.866 0.788 -10.672 1 87.19 341 ALA B O 1
ATOM 6065 N N . MET B 1 342 ? -2.586 2.092 -11.312 1 87.19 342 MET B N 1
ATOM 6066 C CA . MET B 1 342 ? -2.465 1.775 -12.734 1 87.19 342 MET B CA 1
ATOM 6067 C C . MET B 1 342 ? -1.16 2.322 -13.305 1 87.19 342 MET B C 1
ATOM 6069 O O . MET B 1 342 ? -0.494 1.653 -14.094 1 87.19 342 MET B O 1
ATOM 6073 N N . VAL B 1 343 ? -0.851 3.51 -12.883 1 81.38 343 VAL B N 1
ATOM 6074 C CA . VAL B 1 343 ? 0.389 4.125 -13.344 1 81.38 343 VAL B CA 1
ATOM 6075 C C . VAL B 1 343 ? 1.578 3.258 -12.938 1 81.38 343 VAL B C 1
ATOM 6077 O O . VAL B 1 343 ? 2.475 3.006 -13.75 1 81.38 343 VAL B O 1
ATOM 6080 N N . ASP B 1 344 ? 1.509 2.779 -11.82 1 83.06 344 ASP B N 1
ATOM 6081 C CA . ASP B 1 344 ? 2.623 2.006 -11.281 1 83.06 344 ASP B CA 1
ATOM 6082 C C . ASP B 1 344 ? 2.672 0.61 -11.898 1 83.06 344 ASP B C 1
ATOM 6084 O O . ASP B 1 344 ? 3.754 0.087 -12.172 1 83.06 344 ASP B O 1
ATOM 6088 N N . VAL B 1 345 ? 1.554 -0.048 -12.109 1 89.06 345 VAL B N 1
ATOM 6089 C CA . VAL B 1 345 ? 1.537 -1.413 -12.625 1 89.06 345 VAL B CA 1
ATOM 6090 C C . VAL B 1 345 ? 2.049 -1.426 -14.062 1 89.06 345 VAL B C 1
ATOM 6092 O O . VAL B 1 345 ? 2.713 -2.377 -14.484 1 89.06 345 VAL B O 1
ATOM 6095 N N . VAL B 1 346 ? 1.735 -0.383 -14.781 1 87.5 346 VAL B N 1
ATOM 6096 C CA . VAL B 1 346 ? 2.213 -0.271 -16.156 1 87.5 346 VAL B CA 1
ATOM 6097 C C . VAL B 1 346 ? 3.74 -0.244 -16.172 1 87.5 346 VAL B C 1
ATOM 6099 O O . VAL B 1 346 ? 4.371 -0.948 -16.969 1 87.5 346 VAL B O 1
ATOM 6102 N N . LYS B 1 347 ? 4.297 0.507 -15.266 1 80.69 347 LYS B N 1
ATOM 6103 C CA . LYS B 1 347 ? 5.754 0.542 -15.133 1 80.69 347 LYS B CA 1
ATOM 6104 C C . LYS B 1 347 ? 6.305 -0.834 -14.773 1 80.69 347 LYS B C 1
ATOM 6106 O O . LYS B 1 347 ? 7.328 -1.257 -15.32 1 80.69 347 LYS B O 1
ATOM 6111 N N . GLY B 1 348 ? 5.672 -1.485 -13.898 1 85.31 348 GLY B N 1
ATOM 6112 C CA . GLY B 1 348 ? 6.098 -2.809 -13.477 1 85.31 348 GLY B CA 1
ATOM 6113 C C . GLY B 1 348 ? 6.062 -3.834 -14.602 1 85.31 348 GLY B C 1
ATOM 6114 O O . GLY B 1 348 ? 7.004 -4.617 -14.758 1 85.31 348 GLY B O 1
ATOM 6115 N N . VAL B 1 349 ? 5.012 -3.812 -15.344 1 89.81 349 VAL B N 1
ATOM 6116 C CA . VAL B 1 349 ? 4.855 -4.746 -16.453 1 89.81 349 VAL B CA 1
ATOM 6117 C C . VAL B 1 349 ? 5.918 -4.473 -17.516 1 89.81 349 VAL B C 1
ATOM 6119 O O . VAL B 1 349 ? 6.512 -5.406 -18.062 1 89.81 349 VAL B O 1
ATOM 6122 N N . ARG B 1 350 ? 6.172 -3.246 -17.766 1 85.56 350 ARG B N 1
ATOM 6123 C CA . ARG B 1 350 ? 7.219 -2.889 -18.719 1 85.56 350 ARG B CA 1
ATOM 6124 C C . ARG B 1 350 ? 8.586 -3.379 -18.25 1 85.56 350 ARG B C 1
ATOM 6126 O O . ARG B 1 350 ? 9.398 -3.85 -19.047 1 85.56 350 ARG B O 1
ATOM 6133 N N . MET B 1 351 ? 8.773 -3.205 -17.016 1 80.56 351 MET B N 1
ATOM 6134 C CA . MET B 1 351 ? 10.016 -3.695 -16.438 1 80.56 351 MET B CA 1
ATOM 6135 C C . MET B 1 351 ? 10.148 -5.203 -16.625 1 80.56 351 MET B C 1
ATOM 6137 O O . MET B 1 351 ? 11.219 -5.695 -17 1 80.56 351 MET B O 1
ATOM 6141 N N . LEU B 1 352 ? 9.164 -5.953 -16.375 1 85.31 352 LEU B N 1
ATOM 6142 C CA . LEU B 1 352 ? 9.18 -7.402 -16.562 1 85.31 352 LEU B CA 1
ATOM 6143 C C . LEU B 1 352 ? 9.469 -7.754 -18.016 1 85.31 352 LEU B C 1
ATOM 6145 O O . LEU B 1 352 ? 10.242 -8.672 -18.297 1 85.31 352 LEU B O 1
ATOM 6149 N N . GLU B 1 353 ? 8.844 -7.004 -18.859 1 85 353 GLU B N 1
ATOM 6150 C CA . GLU B 1 353 ? 9.078 -7.215 -20.297 1 85 353 GLU B CA 1
ATOM 6151 C C . GLU B 1 353 ? 10.539 -6.973 -20.656 1 85 353 GLU B C 1
ATOM 6153 O O . GLU B 1 353 ? 11.133 -7.746 -21.406 1 85 353 GLU B O 1
ATOM 6158 N N . GLU B 1 354 ? 11.039 -5.969 -20.109 1 79.44 354 GLU B N 1
ATOM 6159 C CA . GLU B 1 354 ? 12.43 -5.633 -20.375 1 79.44 354 GLU B CA 1
ATOM 6160 C C . GLU B 1 354 ? 13.367 -6.711 -19.828 1 79.44 354 GLU B C 1
ATOM 6162 O O . GLU B 1 354 ? 14.422 -6.973 -20.422 1 79.44 354 GLU B O 1
ATOM 6167 N N . MET B 1 355 ? 12.984 -7.332 -18.844 1 79.44 355 MET B N 1
ATOM 6168 C CA . MET B 1 355 ? 13.805 -8.383 -18.234 1 79.44 355 MET B CA 1
ATOM 6169 C C . MET B 1 355 ? 13.453 -9.75 -18.812 1 79.44 355 MET B C 1
ATOM 6171 O O . MET B 1 355 ? 13.953 -10.773 -18.344 1 79.44 355 MET B O 1
ATOM 6175 N N . GLN B 1 356 ? 12.555 -9.781 -19.688 1 83.06 356 GLN B N 1
ATOM 6176 C CA . GLN B 1 356 ? 12.125 -10.984 -20.391 1 83.06 356 GLN B CA 1
ATOM 6177 C C . GLN B 1 356 ? 11.461 -11.969 -19.438 1 83.06 356 GLN B C 1
ATOM 6179 O O . GLN B 1 356 ? 11.719 -13.172 -19.5 1 83.06 356 GLN B O 1
ATOM 6184 N N . VAL B 1 357 ? 10.719 -11.484 -18.547 1 88 357 VAL B N 1
ATOM 6185 C CA . VAL B 1 357 ? 9.898 -12.273 -17.641 1 88 357 VAL B CA 1
ATOM 6186 C C . VAL B 1 357 ? 8.43 -12.188 -18.062 1 88 357 VAL B C 1
ATOM 6188 O O . VAL B 1 357 ? 7.816 -11.117 -17.984 1 88 357 VAL B O 1
ATOM 6191 N N . PRO B 1 358 ? 7.859 -13.266 -18.484 1 91.62 358 PRO B N 1
ATOM 6192 C CA . PRO B 1 358 ? 6.469 -13.211 -18.938 1 91.62 358 PRO B CA 1
ATOM 6193 C C . PRO B 1 358 ? 5.484 -12.938 -17.797 1 91.62 358 PRO B C 1
ATOM 6195 O O . PRO B 1 358 ? 5.676 -13.43 -16.688 1 91.62 358 PRO B O 1
ATOM 6198 N N . THR B 1 359 ? 4.465 -12.141 -18.109 1 94.06 359 THR B N 1
ATOM 6199 C CA . THR B 1 359 ? 3.348 -11.961 -17.203 1 94.06 359 THR B CA 1
ATOM 6200 C C . THR B 1 359 ? 2.352 -13.109 -17.328 1 94.06 359 THR B C 1
ATOM 6202 O O . THR B 1 359 ? 1.687 -13.242 -18.359 1 94.06 359 THR B O 1
ATOM 6205 N N . LEU B 1 360 ? 2.236 -13.891 -16.266 1 96.38 360 LEU B N 1
ATOM 6206 C CA . LEU B 1 360 ? 1.397 -15.086 -16.312 1 96.38 360 LEU B CA 1
ATOM 6207 C C . LEU B 1 360 ? -0.066 -14.727 -16.078 1 96.38 360 LEU B C 1
ATOM 6209 O O . LEU B 1 360 ? -0.963 -15.375 -16.625 1 96.38 360 LEU B O 1
ATOM 6213 N N . ALA B 1 361 ? -0.292 -13.789 -15.25 1 97.75 361 ALA B N 1
ATOM 6214 C CA . ALA B 1 361 ? -1.629 -13.352 -14.859 1 97.75 361 ALA B CA 1
ATOM 6215 C C . ALA B 1 361 ? -1.588 -11.977 -14.211 1 97.75 361 ALA B C 1
ATOM 6217 O O . ALA B 1 361 ? -0.533 -11.523 -13.75 1 97.75 361 ALA B O 1
ATOM 6218 N N . CYS B 1 362 ? -2.686 -11.297 -14.234 1 97.62 362 CYS B N 1
ATOM 6219 C CA . CYS B 1 362 ? -2.877 -10.031 -13.539 1 97.62 362 CYS B CA 1
ATOM 6220 C C . CYS B 1 362 ? -4.059 -10.109 -12.578 1 97.62 362 CYS B C 1
ATOM 6222 O O . CYS B 1 362 ? -5.176 -10.422 -12.984 1 97.62 362 CYS B O 1
ATOM 6224 N N . VAL B 1 363 ? -3.785 -9.891 -11.352 1 98.06 363 VAL B N 1
ATOM 6225 C CA . VAL B 1 363 ? -4.828 -9.906 -10.328 1 98.06 363 VAL B CA 1
ATOM 6226 C C . VAL B 1 363 ? -5.305 -8.484 -10.055 1 98.06 363 VAL B C 1
ATOM 6228 O O . VAL B 1 363 ? -4.516 -7.625 -9.656 1 98.06 363 VAL B O 1
ATOM 6231 N N . VAL B 1 364 ? -6.555 -8.242 -10.359 1 96.62 364 VAL B N 1
ATOM 6232 C CA . VAL B 1 364 ? -7.207 -6.988 -10.008 1 96.62 364 VAL B CA 1
ATOM 6233 C C . VAL B 1 364 ? -7.848 -7.102 -8.625 1 96.62 364 VAL B C 1
ATOM 6235 O O . VAL B 1 364 ? -9.016 -7.473 -8.508 1 96.62 364 VAL B O 1
ATOM 6238 N N . ASN B 1 365 ? -7.035 -6.715 -7.617 1 95.25 365 ASN B N 1
ATOM 6239 C CA . ASN B 1 365 ? -7.457 -6.832 -6.223 1 95.25 365 ASN B CA 1
ATOM 6240 C C . ASN B 1 365 ? -8.344 -5.664 -5.809 1 95.25 365 ASN B C 1
ATOM 6242 O O . ASN B 1 365 ? -8.312 -4.598 -6.426 1 95.25 365 ASN B O 1
ATOM 6246 N N . MET B 1 366 ? -9.258 -5.969 -4.809 1 93.5 366 MET B N 1
ATOM 6247 C CA . MET B 1 366 ? -10.172 -4.957 -4.285 1 93.5 366 MET B CA 1
ATOM 6248 C C . MET B 1 366 ? -11 -4.332 -5.41 1 93.5 366 MET B C 1
ATOM 6250 O O . MET B 1 366 ? -11.219 -3.121 -5.418 1 93.5 366 MET B O 1
ATOM 6254 N N . ALA B 1 367 ? -11.43 -5.145 -6.301 1 93.31 367 ALA B N 1
ATOM 6255 C CA . ALA B 1 367 ? -12.102 -4.711 -7.523 1 93.31 367 ALA B CA 1
ATOM 6256 C C . ALA B 1 367 ? -13.516 -4.219 -7.23 1 93.31 367 ALA B C 1
ATOM 6258 O O . ALA B 1 367 ? -14.039 -3.361 -7.945 1 93.31 367 ALA B O 1
ATOM 6259 N N . TYR B 1 368 ? -14.102 -4.758 -6.223 1 92.75 368 TYR B N 1
ATOM 6260 C CA . TYR B 1 368 ? -15.461 -4.402 -5.82 1 92.75 368 TYR B CA 1
ATOM 6261 C C . TYR B 1 368 ? -15.734 -4.84 -4.387 1 92.75 368 TYR B C 1
ATOM 6263 O O . TYR B 1 368 ? -14.93 -5.555 -3.785 1 92.75 368 TYR B O 1
ATOM 6271 N N . PHE B 1 369 ? -16.828 -4.273 -3.832 1 92.38 369 PHE B N 1
ATOM 6272 C CA . PHE B 1 369 ? -17.328 -4.648 -2.514 1 92.38 369 PHE B CA 1
ATOM 6273 C C . PHE B 1 369 ? -18.797 -5.035 -2.586 1 92.38 369 PHE B C 1
ATOM 6275 O O . PHE B 1 369 ? -19.594 -4.348 -3.227 1 92.38 369 PHE B O 1
ATOM 6282 N N . VAL B 1 370 ? -19.062 -6.121 -1.966 1 92.62 370 VAL B N 1
ATOM 6283 C CA . VAL B 1 370 ? -20.469 -6.535 -1.897 1 92.62 370 VAL B CA 1
ATOM 6284 C C . VAL B 1 370 ? -20.984 -6.355 -0.474 1 92.62 370 VAL B C 1
ATOM 6286 O O . VAL B 1 370 ? -20.469 -6.957 0.466 1 92.62 370 VAL B O 1
ATOM 6289 N N . CYS B 1 371 ? -22.016 -5.516 -0.314 1 91.94 371 CYS B N 1
ATOM 6290 C CA . CYS B 1 371 ? -22.625 -5.273 0.987 1 91.94 371 CYS B CA 1
ATOM 6291 C C . CYS B 1 371 ? -23.312 -6.527 1.512 1 91.94 371 CYS B C 1
ATOM 6293 O O . CYS B 1 371 ? -24.156 -7.113 0.827 1 91.94 371 CYS B O 1
ATOM 6295 N N . ASP B 1 372 ? -22.969 -6.859 2.699 1 86.75 372 ASP B N 1
ATOM 6296 C CA . ASP B 1 372 ? -23.531 -8.086 3.252 1 86.75 372 ASP B CA 1
ATOM 6297 C C . ASP B 1 372 ? -24.938 -7.84 3.791 1 86.75 372 ASP B C 1
ATOM 6299 O O . ASP B 1 372 ? -25.672 -8.789 4.09 1 86.75 372 ASP B O 1
ATOM 6303 N N . ALA B 1 373 ? -25.328 -6.594 3.869 1 89.5 373 ALA B N 1
ATOM 6304 C CA . ALA B 1 373 ? -26.656 -6.254 4.375 1 89.5 373 ALA B CA 1
ATOM 6305 C C . ALA B 1 373 ? -27.688 -6.246 3.252 1 89.5 373 ALA B C 1
ATOM 6307 O O . ALA B 1 373 ? -28.844 -6.57 3.473 1 89.5 373 ALA B O 1
ATOM 6308 N N . CYS B 1 374 ? -27.312 -5.91 1.996 1 92.75 374 CYS B N 1
ATOM 6309 C CA . CYS B 1 374 ? -28.297 -5.777 0.938 1 92.75 374 CYS B CA 1
ATOM 6310 C C . CYS B 1 374 ? -27.812 -6.43 -0.352 1 92.75 374 CYS B C 1
ATOM 6312 O O . CYS B 1 374 ? -28.516 -6.41 -1.364 1 92.75 374 CYS B O 1
ATOM 6314 N N . ASP B 1 375 ? -26.578 -6.891 -0.488 1 89.88 375 ASP B N 1
ATOM 6315 C CA . ASP B 1 375 ? -25.969 -7.625 -1.592 1 89.88 375 ASP B CA 1
ATOM 6316 C C . ASP B 1 375 ? -25.625 -6.691 -2.75 1 89.88 375 ASP B C 1
ATOM 6318 O O . ASP B 1 375 ? -25.25 -7.148 -3.834 1 89.88 375 ASP B O 1
ATOM 6322 N N . ALA B 1 376 ? -25.766 -5.457 -2.467 1 92.31 376 ALA B N 1
ATOM 6323 C CA . ALA B 1 376 ? -25.375 -4.504 -3.498 1 92.31 376 ALA B CA 1
ATOM 6324 C C . ALA B 1 376 ? -23.859 -4.527 -3.723 1 92.31 376 ALA B C 1
ATOM 6326 O O . ALA B 1 376 ? -23.094 -4.609 -2.768 1 92.31 376 ALA B O 1
ATOM 6327 N N . GLN B 1 377 ? -23.531 -4.473 -5.02 1 92.12 377 GLN B N 1
ATOM 6328 C CA . GLN B 1 377 ? -22.109 -4.418 -5.391 1 92.12 377 GLN B CA 1
ATOM 6329 C C . GLN B 1 377 ? -21.656 -2.975 -5.57 1 92.12 377 GLN B C 1
ATOM 6331 O O . GLN B 1 377 ? -22.328 -2.176 -6.219 1 92.12 377 GLN B O 1
ATOM 6336 N N . HIS B 1 378 ? -20.516 -2.648 -4.957 1 91.44 378 HIS B N 1
ATOM 6337 C CA . HIS B 1 378 ? -19.969 -1.301 -5.012 1 91.44 378 HIS B CA 1
ATOM 6338 C C . HIS B 1 378 ? -18.547 -1.307 -5.578 1 91.44 378 HIS B C 1
ATOM 6340 O O . HIS B 1 378 ? -17.719 -2.129 -5.18 1 91.44 378 HIS B O 1
ATOM 6346 N N . HIS B 1 379 ? -18.344 -0.372 -6.527 1 91.38 379 HIS B N 1
ATOM 6347 C CA . HIS B 1 379 ? -16.984 -0.172 -7.051 1 91.38 379 HIS B CA 1
ATOM 6348 C C . HIS B 1 379 ? -16.297 0.987 -6.348 1 91.38 379 HIS B C 1
ATOM 6350 O O . HIS B 1 379 ? -16.234 2.098 -6.879 1 91.38 379 HIS B O 1
ATOM 6356 N N . VAL B 1 380 ? -15.727 0.654 -5.25 1 87.44 380 VAL B N 1
ATOM 6357 C CA . VAL B 1 380 ? -15.141 1.651 -4.359 1 87.44 380 VAL B CA 1
ATOM 6358 C C . VAL B 1 380 ? -13.906 2.266 -5.016 1 87.44 380 VAL B C 1
ATOM 6360 O O . VAL B 1 380 ? -13.672 3.473 -4.898 1 87.44 380 VAL B O 1
ATOM 6363 N N . PHE B 1 381 ? -13.102 1.42 -5.695 1 89.12 381 PHE B N 1
ATOM 6364 C CA . PHE B 1 381 ? -11.883 1.879 -6.352 1 89.12 381 PHE B CA 1
ATOM 6365 C C . PHE B 1 381 ? -12.039 1.85 -7.867 1 89.12 381 PHE B C 1
ATOM 6367 O O . PHE B 1 381 ? -12.508 0.857 -8.43 1 89.12 381 PHE B O 1
ATOM 6374 N N . GLY B 1 382 ? -11.664 2.916 -8.516 1 86.81 382 GLY B N 1
ATOM 6375 C CA . GLY B 1 382 ? -11.594 2.975 -9.961 1 86.81 382 GLY B CA 1
ATOM 6376 C C . GLY B 1 382 ? -12.945 3.158 -10.617 1 86.81 382 GLY B C 1
ATOM 6377 O O . GLY B 1 382 ? -13.031 3.395 -11.828 1 86.81 382 GLY B O 1
ATOM 6378 N N . GLY B 1 383 ? -14.023 3.09 -9.898 1 81.44 383 GLY B N 1
ATOM 6379 C CA . GLY B 1 383 ? -15.359 3.176 -10.484 1 81.44 383 GLY B CA 1
ATOM 6380 C C . GLY B 1 383 ? -15.703 1.982 -11.352 1 81.44 383 GLY B C 1
ATOM 6381 O O . GLY B 1 383 ? -15.023 0.957 -11.312 1 81.44 383 GLY B O 1
ATOM 6382 N N . LYS B 1 384 ? -16.734 2.086 -12.117 1 79.44 384 LYS B N 1
ATOM 6383 C CA . LYS B 1 384 ? -17.234 0.986 -12.945 1 79.44 384 LYS B CA 1
ATOM 6384 C C . LYS B 1 384 ? -16.312 0.73 -14.133 1 79.44 384 LYS B C 1
ATOM 6386 O O . LYS B 1 384 ? -16.188 -0.404 -14.594 1 79.44 384 LYS B O 1
ATOM 6391 N N . GLU B 1 385 ? -15.609 1.764 -14.516 1 87.81 385 GLU B N 1
ATOM 6392 C CA . GLU B 1 385 ? -14.789 1.663 -15.719 1 87.81 385 GLU B CA 1
ATOM 6393 C C . GLU B 1 385 ? -13.328 1.386 -15.367 1 87.81 385 GLU B C 1
ATOM 6395 O O . GLU B 1 385 ? -12.508 1.135 -16.25 1 87.81 385 GLU B O 1
ATOM 6400 N N . GLY B 1 386 ? -13.008 1.44 -14.188 1 88.69 386 GLY B N 1
ATOM 6401 C CA . GLY B 1 386 ? -11.625 1.333 -13.758 1 88.69 386 GLY B CA 1
ATOM 6402 C C . GLY B 1 386 ? -10.977 0.014 -14.141 1 88.69 386 GLY B C 1
ATOM 6403 O O . GLY B 1 386 ? -9.828 -0.017 -14.57 1 88.69 386 GLY B O 1
ATOM 6404 N N . LYS B 1 387 ? -11.75 -1.001 -14.102 1 90.38 387 LYS B N 1
ATOM 6405 C CA . LYS B 1 387 ? -11.234 -2.336 -14.398 1 90.38 387 LYS B CA 1
ATOM 6406 C C . LYS B 1 387 ? -10.852 -2.471 -15.867 1 90.38 387 LYS B C 1
ATOM 6408 O O . LYS B 1 387 ? -9.781 -2.975 -16.188 1 90.38 387 LYS B O 1
ATOM 6413 N N . GLU B 1 388 ? -11.727 -2.031 -16.672 1 92.75 388 GLU B N 1
ATOM 6414 C CA . GLU B 1 388 ? -11.484 -2.15 -18.109 1 92.75 388 GLU B CA 1
ATOM 6415 C C . GLU B 1 388 ? -10.312 -1.269 -18.547 1 92.75 388 GLU B C 1
ATOM 6417 O O . GLU B 1 388 ? -9.516 -1.667 -19.391 1 92.75 388 GLU B O 1
ATOM 6422 N N . ARG B 1 389 ? -10.258 -0.113 -17.984 1 92.31 389 ARG B N 1
ATOM 6423 C CA . ARG B 1 389 ? -9.133 0.771 -18.266 1 92.31 389 ARG B CA 1
ATOM 6424 C C . ARG B 1 389 ? -7.816 0.136 -17.828 1 92.31 389 ARG B C 1
ATOM 6426 O O . ARG B 1 389 ? -6.824 0.196 -18.562 1 92.31 389 ARG B O 1
ATOM 6433 N N . LEU B 1 390 ? -7.867 -0.447 -16.719 1 94.25 390 LEU B N 1
ATOM 6434 C CA . LEU B 1 390 ? -6.684 -1.11 -16.188 1 94.25 390 LEU B CA 1
ATOM 6435 C C . LEU B 1 390 ? -6.23 -2.238 -17.109 1 94.25 390 LEU B C 1
ATOM 6437 O O . LEU B 1 390 ? -5.051 -2.336 -17.438 1 94.25 390 LEU B O 1
ATOM 6441 N N . LYS B 1 391 ? -7.141 -3.078 -17.547 1 94.75 391 LYS B N 1
ATOM 6442 C CA . LYS B 1 391 ? -6.82 -4.199 -18.422 1 94.75 391 LYS B CA 1
ATOM 6443 C C . LYS B 1 391 ? -6.195 -3.711 -19.734 1 94.75 391 LYS B C 1
ATOM 6445 O O . LYS B 1 391 ? -5.211 -4.281 -20.203 1 94.75 391 LYS B O 1
ATOM 6450 N N . ALA B 1 392 ? -6.766 -2.652 -20.203 1 93.81 392 ALA B N 1
ATOM 6451 C CA . ALA B 1 392 ? -6.25 -2.08 -21.438 1 93.81 392 ALA B CA 1
ATOM 6452 C C . ALA B 1 392 ? -4.824 -1.566 -21.266 1 93.81 392 ALA B C 1
ATOM 6454 O O . ALA B 1 392 ? -3.963 -1.78 -22.109 1 93.81 392 ALA B O 1
ATOM 6455 N N . ARG B 1 393 ? -4.582 -0.942 -20.219 1 92.38 393 ARG B N 1
ATOM 6456 C CA . ARG B 1 393 ? -3.27 -0.369 -19.953 1 92.38 393 ARG B CA 1
ATOM 6457 C C . ARG B 1 393 ? -2.229 -1.463 -19.734 1 92.38 393 ARG B C 1
ATOM 6459 O O . ARG B 1 393 ? -1.089 -1.339 -20.188 1 92.38 393 ARG B O 1
ATOM 6466 N N . VAL B 1 394 ? -2.617 -2.473 -19.016 1 93.62 394 VAL B N 1
ATOM 6467 C CA . VAL B 1 394 ? -1.709 -3.592 -18.781 1 93.62 394 VAL B CA 1
ATOM 6468 C C . VAL B 1 394 ? -1.354 -4.254 -20.094 1 93.62 394 VAL B C 1
ATOM 6470 O O . VAL B 1 394 ? -0.179 -4.508 -20.375 1 93.62 394 VAL B O 1
ATOM 6473 N N . ARG B 1 395 ? -2.283 -4.488 -20.969 1 93.56 395 ARG B N 1
ATOM 6474 C CA . ARG B 1 395 ? -2.043 -5.082 -22.281 1 93.56 395 ARG B CA 1
ATOM 6475 C C . ARG B 1 395 ? -1.132 -4.195 -23.125 1 93.56 395 ARG B C 1
ATOM 6477 O O . ARG B 1 395 ? -0.25 -4.691 -23.828 1 93.56 395 ARG B O 1
ATOM 6484 N N . GLY B 1 396 ? -1.448 -2.928 -23.016 1 90.06 396 GLY B N 1
ATOM 6485 C CA . GLY B 1 396 ? -0.595 -1.984 -23.719 1 90.06 396 GLY B CA 1
ATOM 6486 C C . GLY B 1 396 ? 0.855 -2.047 -23.281 1 90.06 396 GLY B C 1
ATOM 6487 O O . GLY B 1 396 ? 1.766 -1.984 -24.109 1 90.06 396 GLY B O 1
ATOM 6488 N N . ALA B 1 397 ? 1.037 -2.146 -22.016 1 88.88 397 ALA B N 1
ATOM 6489 C CA . ALA B 1 397 ? 2.385 -2.219 -21.469 1 88.88 397 ALA B CA 1
ATOM 6490 C C . ALA B 1 397 ? 3.09 -3.5 -21.906 1 88.88 397 ALA B C 1
ATOM 6492 O O . ALA B 1 397 ? 4.309 -3.508 -22.094 1 88.88 397 ALA B O 1
ATOM 6493 N N . MET B 1 398 ? 2.348 -4.582 -22.062 1 90.81 398 MET B N 1
ATOM 6494 C CA . MET B 1 398 ? 2.918 -5.867 -22.438 1 90.81 398 MET B CA 1
ATOM 6495 C C . MET B 1 398 ? 3.322 -5.867 -23.922 1 90.81 398 MET B C 1
ATOM 6497 O O . MET B 1 398 ? 4.23 -6.594 -24.312 1 90.81 398 MET B O 1
ATOM 6501 N N . ARG B 1 399 ? 2.641 -5.156 -24.766 1 84.38 399 ARG B N 1
ATOM 6502 C CA . ARG B 1 399 ? 2.934 -5.098 -26.203 1 84.38 399 ARG B CA 1
ATOM 6503 C C . ARG B 1 399 ? 4.199 -4.293 -26.469 1 84.38 399 ARG B C 1
ATOM 6505 O O . ARG B 1 399 ? 4.867 -4.488 -27.484 1 84.38 399 ARG B O 1
ATOM 6512 N N . GLY B 1 400 ? 4.84 -3.723 -25.453 1 68.19 400 GLY B N 1
ATOM 6513 C CA . GLY B 1 400 ? 6.062 -2.947 -25.594 1 68.19 400 GLY B CA 1
ATOM 6514 C C . GLY B 1 400 ? 5.945 -1.847 -26.641 1 68.19 400 GLY B C 1
ATOM 6515 O O . GLY B 1 400 ? 4.965 -1.791 -27.375 1 68.19 400 GLY B O 1
ATOM 6516 N N . GLU B 1 401 ? 6.852 -0.809 -26.484 1 56.28 401 GLU B N 1
ATOM 6517 C CA . GLU B 1 401 ? 7.066 0.149 -27.562 1 56.28 401 GLU B CA 1
ATOM 6518 C C . GLU B 1 401 ? 8.016 -0.411 -28.625 1 56.28 401 GLU B C 1
ATOM 6520 O O . GLU B 1 401 ? 8.992 -1.09 -28.281 1 56.28 401 GLU B O 1
ATOM 6525 N N . GLY B 1 402 ? 7.676 -0.544 -29.984 1 49.62 402 GLY B N 1
ATOM 6526 C CA . GLY B 1 402 ? 8.602 -0.696 -31.094 1 49.62 402 GLY B CA 1
ATOM 6527 C C . GLY B 1 402 ? 8.68 -2.117 -31.609 1 49.62 402 GLY B C 1
ATOM 6528 O O . GLY B 1 402 ? 9.656 -2.49 -32.281 1 49.62 402 GLY B O 1
ATOM 6529 N N . GLY B 1 403 ? 7.793 -3.059 -31.391 1 49.34 403 GLY B N 1
ATOM 6530 C CA . GLY B 1 403 ? 7.789 -4.273 -32.188 1 49.34 403 GLY B CA 1
ATOM 6531 C C . GLY B 1 403 ? 8.531 -5.422 -31.531 1 49.34 403 GLY B C 1
ATOM 6532 O O . GLY B 1 403 ? 8.688 -6.492 -32.125 1 49.34 403 GLY B O 1
ATOM 6533 N N . ARG B 1 404 ? 9.453 -5.238 -30.578 1 51.31 404 ARG B N 1
ATOM 6534 C CA . ARG B 1 404 ? 10.242 -6.355 -30.062 1 51.31 404 ARG B CA 1
ATOM 6535 C C . ARG B 1 404 ? 9.344 -7.426 -29.453 1 51.31 404 ARG B C 1
ATOM 6537 O O . ARG B 1 404 ? 8.25 -7.125 -28.984 1 51.31 404 ARG B O 1
ATOM 6544 N N . GLU B 1 405 ? 9.672 -8.633 -29.812 1 57.84 405 GLU B N 1
ATOM 6545 C CA . GLU B 1 405 ? 8.938 -9.789 -29.312 1 57.84 405 GLU B CA 1
ATOM 6546 C C . GLU B 1 405 ? 8.836 -9.773 -27.781 1 57.84 405 GLU B C 1
ATOM 6548 O O . GLU B 1 405 ? 9.852 -9.672 -27.094 1 57.84 405 GLU B O 1
ATOM 6553 N N . GLY B 1 406 ? 7.75 -9.492 -27.203 1 64 406 GLY B N 1
ATOM 6554 C CA . GLY B 1 406 ? 7.52 -9.422 -25.766 1 64 406 GLY B CA 1
ATOM 6555 C C . GLY B 1 406 ? 7.898 -10.703 -25.047 1 64 406 GLY B C 1
ATOM 6556 O O . GLY B 1 406 ? 8.25 -11.703 -25.672 1 64 406 GLY B O 1
ATOM 6557 N N . ALA B 1 407 ? 8.156 -10.703 -23.734 1 72.56 407 ALA B N 1
ATOM 6558 C CA . ALA B 1 407 ? 8.547 -11.812 -22.875 1 72.56 407 ALA B CA 1
ATOM 6559 C C . ALA B 1 407 ? 7.523 -12.938 -22.922 1 72.56 407 ALA B C 1
ATOM 6561 O O . ALA B 1 407 ? 7.859 -14.102 -22.703 1 72.56 407 ALA B O 1
ATOM 6562 N N . GLY B 1 408 ? 6.297 -12.633 -23.344 1 76.56 408 GLY B N 1
ATOM 6563 C CA . GLY B 1 408 ? 5.211 -13.594 -23.422 1 76.56 408 GLY B CA 1
ATOM 6564 C C . GLY B 1 408 ? 4.008 -13.094 -24.188 1 76.56 408 GLY B C 1
ATOM 6565 O O . GLY B 1 408 ? 4.051 -12.008 -24.781 1 76.56 408 GLY B O 1
ATOM 6566 N N . GLU B 1 409 ? 3.082 -13.945 -24.203 1 83.25 409 GLU B N 1
ATOM 6567 C CA . GLU B 1 409 ? 1.837 -13.578 -24.875 1 83.25 409 GLU B CA 1
ATOM 6568 C C . GLU B 1 409 ? 1.063 -12.539 -24.062 1 83.25 409 GLU B C 1
ATOM 6570 O O . GLU B 1 409 ? 1.093 -12.562 -22.828 1 83.25 409 GLU B O 1
ATOM 6575 N N . VAL B 1 410 ? 0.46 -11.648 -24.797 1 91.12 410 VAL B N 1
ATOM 6576 C CA . VAL B 1 410 ? -0.374 -10.641 -24.156 1 91.12 410 VAL B CA 1
ATOM 6577 C C . VAL B 1 410 ? -1.555 -11.305 -23.453 1 91.12 410 VAL B C 1
ATOM 6579 O O . VAL B 1 410 ? -2.172 -12.227 -24 1 91.12 410 VAL B O 1
ATOM 6582 N N . LEU B 1 411 ? -1.876 -10.797 -22.359 1 93.69 411 LEU B N 1
ATOM 6583 C CA . LEU B 1 411 ? -2.93 -11.406 -21.562 1 93.69 411 LEU B CA 1
ATOM 6584 C C . LEU B 1 411 ? -4.285 -11.273 -22.25 1 93.69 411 LEU B C 1
ATOM 6586 O O . LEU B 1 411 ? -4.621 -10.203 -22.766 1 93.69 411 LEU B O 1
ATOM 6590 N N . THR B 1 412 ? -5.039 -12.383 -22.25 1 93 412 THR B N 1
ATOM 6591 C CA . THR B 1 412 ? -6.449 -12.352 -22.625 1 93 412 THR B CA 1
ATOM 6592 C C . THR B 1 412 ? -7.324 -12.125 -21.391 1 93 412 THR B C 1
ATOM 6594 O O . THR B 1 412 ? -6.809 -11.906 -20.281 1 93 412 THR B O 1
ATOM 6597 N N . GLU B 1 413 ? -8.586 -12.078 -21.594 1 94.25 413 GLU B N 1
ATOM 6598 C CA . GLU B 1 413 ? -9.516 -11.867 -20.484 1 94.25 413 GLU B CA 1
ATOM 6599 C C . GLU B 1 413 ? -9.32 -12.914 -19.406 1 94.25 413 GLU B C 1
ATOM 6601 O O . GLU B 1 413 ? -9.438 -12.609 -18.203 1 94.25 413 GLU B O 1
ATOM 6606 N N . GLU B 1 414 ? -8.93 -14.102 -19.844 1 93.44 414 GLU B N 1
ATOM 6607 C CA . GLU B 1 414 ? -8.773 -15.211 -18.906 1 93.44 414 GLU B CA 1
ATOM 6608 C C . GLU B 1 414 ? -7.527 -15.047 -18.047 1 93.44 414 GLU B C 1
ATOM 6610 O O . GLU B 1 414 ? -7.363 -15.734 -17.047 1 93.44 414 GLU B O 1
ATOM 6615 N N . GLY B 1 415 ? -6.711 -14.164 -18.453 1 96.5 415 GLY B N 1
ATOM 6616 C CA . GLY B 1 415 ? -5.492 -13.906 -17.703 1 96.5 415 GLY B CA 1
ATOM 6617 C C . GLY B 1 415 ? -5.68 -12.883 -16.594 1 96.5 415 GLY B C 1
ATOM 6618 O O . GLY B 1 415 ? -4.762 -12.633 -15.812 1 96.5 415 GLY B O 1
ATOM 6619 N N . PHE B 1 416 ? -6.926 -12.281 -16.547 1 97.25 416 PHE B N 1
ATOM 6620 C CA . PHE B 1 416 ? -7.234 -11.312 -15.492 1 97.25 416 PHE B CA 1
ATOM 6621 C C . PHE B 1 416 ? -8.125 -11.938 -14.43 1 97.25 416 PHE B C 1
ATOM 6623 O O . PHE B 1 416 ? -9.102 -12.625 -14.75 1 97.25 416 PHE B O 1
ATOM 6630 N N . PHE B 1 417 ? -7.766 -11.781 -13.172 1 97.88 417 PHE B N 1
ATOM 6631 C CA . PHE B 1 417 ? -8.516 -12.32 -12.039 1 97.88 417 PHE B CA 1
ATOM 6632 C C . PHE B 1 417 ? -8.945 -11.203 -11.102 1 97.88 417 PHE B C 1
ATOM 6634 O O . PHE B 1 417 ? -8.117 -10.406 -10.648 1 97.88 417 PHE B O 1
ATOM 6641 N N . GLU B 1 418 ? -10.227 -11.125 -10.82 1 95.94 418 GLU B N 1
ATOM 6642 C CA . GLU B 1 418 ? -10.758 -10.078 -9.945 1 95.94 418 GLU B CA 1
ATOM 6643 C C . GLU B 1 418 ? -11.031 -10.617 -8.547 1 95.94 418 GLU B C 1
ATOM 6645 O O . GLU B 1 418 ? -11.641 -11.68 -8.391 1 95.94 418 GLU B O 1
ATOM 6650 N N . LEU B 1 419 ? -10.516 -9.953 -7.551 1 95.94 419 LEU B N 1
ATOM 6651 C CA . LEU B 1 419 ? -10.797 -10.258 -6.152 1 95.94 419 LEU B CA 1
ATOM 6652 C C . LEU B 1 419 ? -11.492 -9.086 -5.469 1 95.94 419 LEU B C 1
ATOM 6654 O O . LEU B 1 419 ? -11.133 -7.93 -5.688 1 95.94 419 LEU B O 1
ATOM 6658 N N . PRO B 1 420 ? -12.492 -9.312 -4.652 1 94.25 420 PRO B N 1
ATOM 6659 C CA . PRO B 1 420 ? -13.227 -8.242 -3.971 1 94.25 420 PRO B CA 1
ATOM 6660 C C . PRO B 1 420 ? -12.531 -7.77 -2.695 1 94.25 420 PRO B C 1
ATOM 6662 O O . PRO B 1 420 ? -11.633 -8.453 -2.186 1 94.25 420 PRO B O 1
ATOM 6665 N N . LEU B 1 421 ? -12.891 -6.543 -2.334 1 91.81 421 LEU B N 1
ATOM 6666 C CA . LEU B 1 421 ? -12.719 -6.195 -0.929 1 91.81 421 LEU B CA 1
ATOM 6667 C C . LEU B 1 421 ? -13.578 -7.082 -0.035 1 91.81 421 LEU B C 1
ATOM 6669 O O . LEU B 1 421 ? -14.805 -7.125 -0.194 1 91.81 421 LEU B O 1
ATOM 6673 N N . SER B 1 422 ? -12.93 -7.844 0.806 1 90.5 422 SER B N 1
ATOM 6674 C CA . SER B 1 422 ? -13.672 -8.836 1.571 1 90.5 422 SER B CA 1
ATOM 6675 C C . SER B 1 422 ? -13.242 -8.844 3.035 1 90.5 422 SER B C 1
ATOM 6677 O O . SER B 1 422 ? -12.062 -9.023 3.34 1 90.5 422 SER B O 1
ATOM 6679 N N . PRO B 1 423 ? -14.266 -8.719 3.896 1 87.69 423 PRO B N 1
ATOM 6680 C CA . PRO B 1 423 ? -13.945 -8.852 5.32 1 87.69 423 PRO B CA 1
ATOM 6681 C C . PRO B 1 423 ? -13.336 -10.211 5.66 1 87.69 423 PRO B C 1
ATOM 6683 O O . PRO B 1 423 ? -12.508 -10.305 6.57 1 87.69 423 PRO B O 1
ATOM 6686 N N . ALA B 1 424 ? -13.719 -11.219 4.898 1 87.12 424 ALA B N 1
ATOM 6687 C CA . ALA B 1 424 ? -13.188 -12.562 5.145 1 87.12 424 ALA B CA 1
ATOM 6688 C C . ALA B 1 424 ? -11.688 -12.609 4.871 1 87.12 424 ALA B C 1
ATOM 6690 O O . ALA B 1 424 ? -10.93 -13.203 5.645 1 87.12 424 ALA B O 1
ATOM 6691 N N . VAL B 1 425 ? -11.297 -12.016 3.791 1 91.69 425 VAL B N 1
ATOM 6692 C CA . VAL B 1 425 ? -9.875 -11.969 3.453 1 91.69 425 VAL B CA 1
ATOM 6693 C C . VAL B 1 425 ? -9.117 -11.156 4.504 1 91.69 425 VAL B C 1
ATOM 6695 O O . VAL B 1 425 ? -8.062 -11.578 4.977 1 91.69 425 VAL B O 1
ATOM 6698 N N . SER B 1 426 ? -9.688 -10.031 4.844 1 90.12 426 SER B N 1
ATOM 6699 C CA . SER B 1 426 ? -9.062 -9.164 5.84 1 90.12 426 SER B CA 1
ATOM 6700 C C . SER B 1 426 ? -8.906 -9.883 7.176 1 90.12 426 SER B C 1
ATOM 6702 O O . SER B 1 426 ? -7.84 -9.836 7.793 1 90.12 426 SER B O 1
ATOM 6704 N N . ARG B 1 427 ? -9.93 -10.531 7.574 1 88.12 427 ARG B N 1
ATOM 6705 C CA . ARG B 1 427 ? -9.883 -11.266 8.836 1 88.12 427 ARG B CA 1
ATOM 6706 C C . ARG B 1 427 ? -8.836 -12.367 8.789 1 88.12 427 ARG B C 1
ATOM 6708 O O . ARG B 1 427 ? -8.117 -12.594 9.766 1 88.12 427 ARG B O 1
ATOM 6715 N N . GLY B 1 428 ? -8.828 -13.102 7.703 1 88.12 428 GLY B N 1
ATOM 6716 C CA . GLY B 1 428 ? -7.812 -14.125 7.539 1 88.12 428 GLY B CA 1
ATOM 6717 C C . GLY B 1 428 ? -6.398 -13.586 7.664 1 88.12 428 GLY B C 1
ATOM 6718 O O . GLY B 1 428 ? -5.555 -14.188 8.32 1 88.12 428 GLY B O 1
ATOM 6719 N N . ASN B 1 429 ? -6.168 -12.438 7.074 1 89.25 429 ASN B N 1
ATOM 6720 C CA . ASN B 1 429 ? -4.863 -11.789 7.16 1 89.25 429 ASN B CA 1
ATOM 6721 C C . ASN B 1 429 ? -4.535 -11.375 8.594 1 89.25 429 ASN B C 1
ATOM 6723 O O . ASN B 1 429 ? -3.414 -11.586 9.062 1 89.25 429 ASN B O 1
ATOM 6727 N N . ASP B 1 430 ? -5.547 -10.828 9.273 1 86.5 430 ASP B N 1
ATOM 6728 C CA . ASP B 1 430 ? -5.34 -10.281 10.609 1 86.5 430 ASP B CA 1
ATOM 6729 C C . ASP B 1 430 ? -5.09 -11.391 11.625 1 86.5 430 ASP B C 1
ATOM 6731 O O . ASP B 1 430 ? -4.398 -11.188 12.625 1 86.5 430 ASP B O 1
ATOM 6735 N N . THR B 1 431 ? -5.605 -12.562 11.32 1 85.88 431 THR B N 1
ATOM 6736 C CA . THR B 1 431 ? -5.504 -13.656 12.273 1 85.88 431 THR B CA 1
ATOM 6737 C C . THR B 1 431 ? -4.402 -14.625 11.875 1 85.88 431 THR B C 1
ATOM 6739 O O . THR B 1 431 ? -4.172 -15.633 12.555 1 85.88 431 THR B O 1
ATOM 6742 N N . GLY B 1 432 ? -3.795 -14.391 10.766 1 84.94 432 GLY B N 1
ATOM 6743 C CA . GLY B 1 432 ? -2.73 -15.273 10.305 1 84.94 432 GLY B CA 1
ATOM 6744 C C . GLY B 1 432 ? -3.244 -16.562 9.695 1 84.94 432 GLY B C 1
ATOM 6745 O O . GLY B 1 432 ? -2.572 -17.594 9.766 1 84.94 432 GLY B O 1
ATOM 6746 N N . ARG B 1 433 ? -4.457 -16.562 9.297 1 87.81 433 ARG B N 1
ATOM 6747 C CA . ARG B 1 433 ? -5.09 -17.703 8.633 1 87.81 433 ARG B CA 1
ATOM 6748 C C . ARG B 1 433 ? -5.691 -17.297 7.293 1 87.81 433 ARG B C 1
ATOM 6750 O O . ARG B 1 433 ? -6.906 -17.094 7.188 1 87.81 433 ARG B O 1
ATOM 6757 N N . PRO B 1 434 ? -4.852 -17.234 6.293 1 91.06 434 PRO B N 1
ATOM 6758 C CA . PRO B 1 434 ? -5.324 -16.797 4.977 1 91.06 434 PRO B CA 1
ATOM 6759 C C . PRO B 1 434 ? -6.574 -17.547 4.52 1 91.06 434 PRO B C 1
ATOM 6761 O O . PRO B 1 434 ? -6.84 -18.641 4.988 1 91.06 434 PRO B O 1
ATOM 6764 N N . VAL B 1 435 ? -7.363 -16.984 3.678 1 91.38 435 VAL B N 1
ATOM 6765 C CA . VAL B 1 435 ? -8.68 -17.453 3.266 1 91.38 435 VAL B CA 1
ATOM 6766 C C . VAL B 1 435 ? -8.562 -18.859 2.668 1 91.38 435 VAL B C 1
ATOM 6768 O O . VAL B 1 435 ? -9.469 -19.688 2.814 1 91.38 435 VAL B O 1
ATOM 6771 N N . MET B 1 436 ? -7.453 -19.203 2.062 1 91.94 436 MET B N 1
ATOM 6772 C CA . MET B 1 436 ? -7.273 -20.5 1.43 1 91.94 436 MET B CA 1
ATOM 6773 C C . MET B 1 436 ? -7.027 -21.594 2.477 1 91.94 436 MET B C 1
ATOM 6775 O O . MET B 1 436 ? -7.078 -22.781 2.166 1 91.94 436 MET B O 1
ATOM 6779 N N . MET B 1 437 ? -6.742 -21.266 3.652 1 86.44 437 MET B N 1
ATOM 6780 C CA . MET B 1 437 ? -6.543 -22.234 4.715 1 86.44 437 MET B CA 1
ATOM 6781 C C . MET B 1 437 ? -7.871 -22.625 5.352 1 86.44 437 MET B C 1
ATOM 6783 O O . MET B 1 437 ? -7.957 -23.641 6.043 1 86.44 437 MET B O 1
ATOM 6787 N N . GLU B 1 438 ? -8.75 -21.766 5.266 1 75.75 438 GLU B N 1
ATOM 6788 C CA . GLU B 1 438 ? -10.023 -22 5.941 1 75.75 438 GLU B CA 1
ATOM 6789 C C . GLU B 1 438 ? -10.805 -23.125 5.266 1 75.75 438 GLU B C 1
ATOM 6791 O O . GLU B 1 438 ? -10.805 -23.234 4.039 1 75.75 438 GLU B O 1
ATOM 6796 N N . ASP B 1 439 ? -10.844 -24.297 6.016 1 62.22 439 ASP B N 1
ATOM 6797 C CA . ASP B 1 439 ? -11.625 -25.422 5.504 1 62.22 439 ASP B CA 1
ATOM 6798 C C . ASP B 1 439 ? -13.086 -25.031 5.293 1 62.22 439 ASP B C 1
ATOM 6800 O O . ASP B 1 439 ? -13.586 -24.125 5.961 1 62.22 439 ASP B O 1
ATOM 6804 N N . GLY B 1 440 ? -13.641 -25.109 4.129 1 50.34 440 GLY B N 1
ATOM 6805 C CA . GLY B 1 440 ? -15.055 -24.922 3.844 1 50.34 440 GLY B CA 1
ATOM 6806 C C . GLY B 1 440 ? -15.945 -25.25 5.027 1 50.34 440 GLY B C 1
ATOM 6807 O O . GLY B 1 440 ? -16.922 -26 4.898 1 50.34 440 GLY B O 1
ATOM 6808 N N . GLY B 1 441 ? -15.477 -25.391 6.223 1 40.38 441 GLY B N 1
ATOM 6809 C CA . GLY B 1 441 ? -16.453 -25.828 7.207 1 40.38 441 GLY B CA 1
ATOM 6810 C C . GLY B 1 441 ? -17.734 -25.016 7.172 1 40.38 441 GLY B C 1
ATOM 6811 O O . GLY B 1 441 ? -17.812 -23.984 6.5 1 40.38 441 GLY B O 1
ATOM 6812 N N . GLU B 1 442 ? -18.844 -25.656 7.996 1 37.09 442 GLU B N 1
ATOM 6813 C CA . GLU B 1 442 ? -20.266 -25.359 8.109 1 37.09 442 GLU B CA 1
ATOM 6814 C C . GLU B 1 442 ? -20.516 -23.859 8.289 1 37.09 442 GLU B C 1
ATOM 6816 O O . GLU B 1 442 ? -21.656 -23.406 8.266 1 37.09 442 GLU B O 1
ATOM 6821 N N . GLY B 1 443 ? -19.703 -23.281 9.109 1 36.06 443 GLY B N 1
ATOM 6822 C CA . GLY B 1 443 ? -20.391 -22.219 9.828 1 36.06 443 GLY B CA 1
ATOM 6823 C C . GLY B 1 443 ? -20.906 -21.125 8.914 1 36.06 443 GLY B C 1
ATOM 6824 O O . GLY B 1 443 ? -22.062 -20.703 9.039 1 36.06 443 GLY B O 1
ATOM 6825 N N . GLY B 1 444 ? -20 -19.969 8.578 1 37.34 444 GLY B N 1
ATOM 6826 C CA . GLY B 1 444 ? -20.781 -18.766 8.367 1 37.34 444 GLY B CA 1
ATOM 6827 C C . GLY B 1 444 ? -21.516 -18.75 7.039 1 37.34 444 GLY B C 1
ATOM 6828 O O . GLY B 1 444 ? -21.109 -19.438 6.094 1 37.34 444 GLY B O 1
ATOM 6829 N N . ARG B 1 445 ? -22.766 -18.625 7.074 1 38.03 445 ARG B N 1
ATOM 6830 C CA . ARG B 1 445 ? -23.844 -18.375 6.121 1 38.03 445 ARG B CA 1
ATOM 6831 C C . ARG B 1 445 ? -23.312 -17.609 4.906 1 38.03 445 ARG B C 1
ATOM 6833 O O . ARG B 1 445 ? -24.094 -17.234 4.02 1 38.03 445 ARG B O 1
ATOM 6840 N N . GLU B 1 446 ? -22.016 -17.062 4.883 1 45 446 GLU B N 1
ATOM 6841 C CA . GLU B 1 446 ? -21.625 -16.094 3.863 1 45 446 GLU B CA 1
ATOM 6842 C C . GLU B 1 446 ? -21.219 -16.781 2.564 1 45 446 GLU B C 1
ATOM 6844 O O . GLU B 1 446 ? -20.672 -16.156 1.661 1 45 446 GLU B O 1
ATOM 6849 N N . GLY B 1 447 ? -21.078 -18.156 2.436 1 45.59 447 GLY B N 1
ATOM 6850 C CA . GLY B 1 447 ? -20.562 -19.062 1.409 1 45.59 447 GLY B CA 1
ATOM 6851 C C . GLY B 1 447 ? -21.062 -18.719 0.017 1 45.59 447 GLY B C 1
ATOM 6852 O O . GLY B 1 447 ? -20.328 -18.859 -0.963 1 45.59 447 GLY B O 1
ATOM 6853 N N . GLY B 1 448 ? -22.391 -18.688 -0.196 1 47.78 448 GLY B N 1
ATOM 6854 C CA . GLY B 1 448 ? -23 -18.625 -1.521 1 47.78 448 GLY B CA 1
ATOM 6855 C C . GLY B 1 448 ? -23 -17.234 -2.113 1 47.78 448 GLY B C 1
ATOM 6856 O O . GLY B 1 448 ? -23.422 -17.031 -3.26 1 47.78 448 GLY B O 1
ATOM 6857 N N . LYS B 1 449 ? -22.688 -16.203 -1.348 1 58.97 449 LYS B N 1
ATOM 6858 C CA . LYS B 1 449 ? -22.906 -14.875 -1.896 1 58.97 449 LYS B CA 1
ATOM 6859 C C . LYS B 1 449 ? -21.656 -14.359 -2.604 1 58.97 449 LYS B C 1
ATOM 6861 O O . LYS B 1 449 ? -20.531 -14.742 -2.256 1 58.97 449 LYS B O 1
ATOM 6866 N N . LYS B 1 450 ? -21.984 -13.766 -3.711 1 61.53 450 LYS B N 1
ATOM 6867 C CA . LYS B 1 450 ? -20.938 -13.062 -4.457 1 61.53 450 LYS B CA 1
ATOM 6868 C C . LYS B 1 450 ? -20.031 -12.266 -3.523 1 61.53 450 LYS B C 1
ATOM 6870 O O . LYS B 1 450 ? -20.516 -11.547 -2.646 1 61.53 450 LYS B O 1
ATOM 6875 N N . GLY B 1 451 ? -18.703 -12.727 -3.406 1 64.81 451 GLY B N 1
ATOM 6876 C CA . GLY B 1 451 ? -17.75 -12.039 -2.551 1 64.81 451 GLY B CA 1
ATOM 6877 C C . GLY B 1 451 ? -17.438 -12.797 -1.271 1 64.81 451 GLY B C 1
ATOM 6878 O O . GLY B 1 451 ? -16.641 -12.336 -0.45 1 64.81 451 GLY B O 1
ATOM 6879 N N . GLY B 1 452 ? -18.125 -13.883 -1.157 1 79.06 452 GLY B N 1
ATOM 6880 C CA . GLY B 1 452 ? -17.906 -14.695 0.024 1 79.06 452 GLY B CA 1
ATOM 6881 C C . GLY B 1 452 ? -16.641 -15.531 -0.06 1 79.06 452 GLY B C 1
ATOM 6882 O O . GLY B 1 452 ? -15.938 -15.5 -1.073 1 79.06 452 GLY B O 1
ATOM 6883 N N . ARG B 1 453 ? -16.375 -16.203 0.949 1 85.88 453 ARG B N 1
ATOM 6884 C CA . ARG B 1 453 ? -15.141 -16.969 1.12 1 85.88 453 ARG B CA 1
ATOM 6885 C C . ARG B 1 453 ? -14.984 -18.016 0.012 1 85.88 453 ARG B C 1
ATOM 6887 O O . ARG B 1 453 ? -13.914 -18.125 -0.585 1 85.88 453 ARG B O 1
ATOM 6894 N N . GLU B 1 454 ? -16.031 -18.703 -0.304 1 87.44 454 GLU B N 1
ATOM 6895 C CA . GLU B 1 454 ? -15.969 -19.766 -1.305 1 87.44 454 GLU B CA 1
ATOM 6896 C C . GLU B 1 454 ? -15.68 -19.203 -2.691 1 87.44 454 GLU B C 1
ATOM 6898 O O . GLU B 1 454 ? -14.883 -19.766 -3.443 1 87.44 454 GLU B O 1
ATOM 6903 N N . ALA B 1 455 ? -16.391 -18.125 -2.971 1 90.19 455 ALA B N 1
ATOM 6904 C CA . ALA B 1 455 ? -16.156 -17.484 -4.262 1 90.19 455 ALA B CA 1
ATOM 6905 C C . ALA B 1 455 ? -14.711 -17.016 -4.398 1 90.19 455 ALA B C 1
ATOM 6907 O O . ALA B 1 455 ? -14.102 -17.172 -5.457 1 90.19 455 ALA B O 1
ATOM 6908 N N . ILE B 1 456 ? -14.148 -16.562 -3.383 1 94.38 456 ILE B N 1
ATOM 6909 C CA . ILE B 1 456 ? -12.781 -16.047 -3.381 1 94.38 456 ILE B CA 1
ATOM 6910 C C . ILE B 1 456 ? -11.797 -17.219 -3.529 1 94.38 456 ILE B C 1
ATOM 6912 O O . ILE B 1 456 ? -10.828 -17.125 -4.285 1 94.38 456 ILE B O 1
ATOM 6916 N N . GLN B 1 457 ? -12.086 -18.312 -2.854 1 94.19 457 GLN B N 1
ATOM 6917 C CA . GLN B 1 457 ? -11.242 -19.5 -2.963 1 94.19 457 GLN B CA 1
ATOM 6918 C C . GLN B 1 457 ? -11.219 -20.031 -4.391 1 94.19 457 GLN B C 1
ATOM 6920 O O . GLN B 1 457 ? -10.164 -20.438 -4.891 1 94.19 457 GLN B O 1
ATOM 6925 N N . GLN B 1 458 ? -12.359 -19.922 -5.027 1 94.31 458 GLN B N 1
ATOM 6926 C CA . GLN B 1 458 ? -12.438 -20.375 -6.41 1 94.31 458 GLN B CA 1
ATOM 6927 C C . GLN B 1 458 ? -11.57 -19.531 -7.324 1 94.31 458 GLN B C 1
ATOM 6929 O O . GLN B 1 458 ? -10.953 -20.047 -8.266 1 94.31 458 GLN B O 1
ATOM 6934 N N . VAL B 1 459 ? -11.531 -18.281 -7.055 1 96.25 459 VAL B N 1
ATOM 6935 C CA . VAL B 1 459 ? -10.695 -17.391 -7.855 1 96.25 459 VAL B CA 1
ATOM 6936 C C . VAL B 1 459 ? -9.227 -17.75 -7.664 1 96.25 459 VAL B C 1
ATOM 6938 O O . VAL B 1 459 ? -8.461 -17.812 -8.633 1 96.25 459 VAL B O 1
ATOM 6941 N N . TYR B 1 460 ? -8.797 -18.047 -6.449 1 97 460 TYR B N 1
ATOM 6942 C CA . TYR B 1 460 ? -7.41 -18.406 -6.195 1 97 460 TYR B CA 1
ATOM 6943 C C . TYR B 1 460 ? -7.066 -19.75 -6.836 1 97 460 TYR B C 1
ATOM 6945 O O . TYR B 1 460 ? -5.957 -19.938 -7.344 1 97 460 TYR B O 1
ATOM 6953 N N . PHE B 1 461 ? -8.016 -20.703 -6.852 1 95.44 461 PHE B N 1
ATOM 6954 C CA . PHE B 1 461 ? -7.785 -21.969 -7.543 1 95.44 461 PHE B CA 1
ATOM 6955 C C . PHE B 1 461 ? -7.613 -21.734 -9.039 1 95.44 461 PHE B C 1
ATOM 6957 O O . PHE B 1 461 ? -6.734 -22.328 -9.664 1 95.44 461 PHE B O 1
ATOM 6964 N N . ALA B 1 462 ? -8.484 -20.875 -9.555 1 97.19 462 ALA B N 1
ATOM 6965 C CA . ALA B 1 462 ? -8.383 -20.562 -10.977 1 97.19 462 ALA B CA 1
ATOM 6966 C C . ALA B 1 462 ? -7.051 -19.891 -11.289 1 97.19 462 ALA B C 1
ATOM 6968 O O . ALA B 1 462 ? -6.441 -20.156 -12.328 1 97.19 462 ALA B O 1
ATOM 6969 N N . LEU B 1 463 ? -6.613 -19.016 -10.422 1 98 463 LEU B N 1
ATOM 6970 C CA . LEU B 1 463 ? -5.328 -18.344 -10.586 1 98 463 LEU B CA 1
ATOM 6971 C C . LEU B 1 463 ? -4.184 -19.344 -10.562 1 98 463 LEU B C 1
ATOM 6973 O O . LEU B 1 463 ? -3.283 -19.281 -11.406 1 98 463 LEU B O 1
ATOM 6977 N N . ALA B 1 464 ? -4.199 -20.25 -9.594 1 97.44 464 ALA B N 1
ATOM 6978 C CA . ALA B 1 464 ? -3.184 -21.281 -9.5 1 97.44 464 ALA B CA 1
ATOM 6979 C C . ALA B 1 464 ? -3.148 -22.141 -10.766 1 97.44 464 ALA B C 1
ATOM 6981 O O . ALA B 1 464 ? -2.074 -22.469 -11.273 1 97.44 464 ALA B O 1
ATOM 6982 N N . THR B 1 465 ? -4.32 -22.469 -11.258 1 96.5 465 THR B N 1
ATOM 6983 C CA . THR B 1 465 ? -4.426 -23.25 -12.492 1 96.5 465 THR B CA 1
ATOM 6984 C C . THR B 1 465 ? -3.803 -22.5 -13.664 1 96.5 465 THR B C 1
ATOM 6986 O O . THR B 1 465 ? -3.037 -23.062 -14.438 1 96.5 465 THR B O 1
ATOM 6989 N N . ARG B 1 466 ? -4.113 -21.219 -13.734 1 96.31 466 ARG B N 1
ATOM 6990 C CA . ARG B 1 466 ? -3.564 -20.375 -14.789 1 96.31 466 ARG B CA 1
ATOM 6991 C C . ARG B 1 466 ? -2.041 -20.359 -14.742 1 96.31 466 ARG B C 1
ATOM 6993 O O . ARG B 1 466 ? -1.378 -20.5 -15.773 1 96.31 466 ARG B O 1
ATOM 7000 N N . VAL B 1 467 ? -1.491 -20.188 -13.602 1 96.56 467 VAL B N 1
ATOM 7001 C CA . VAL B 1 467 ? -0.044 -20.141 -13.422 1 96.56 467 VAL B CA 1
ATOM 7002 C C . VAL B 1 467 ? 0.579 -21.469 -13.859 1 96.56 467 VAL B C 1
ATOM 7004 O O . VAL B 1 467 ? 1.538 -21.484 -14.633 1 96.56 467 VAL B O 1
ATOM 7007 N N . ALA B 1 468 ? 0.008 -22.578 -13.422 1 95.31 468 ALA B N 1
ATOM 7008 C CA . ALA B 1 468 ? 0.509 -23.906 -13.766 1 95.31 468 ALA B CA 1
ATOM 7009 C C . ALA B 1 468 ? 0.426 -24.156 -15.266 1 95.31 468 ALA B C 1
ATOM 7011 O O . ALA B 1 468 ? 1.368 -24.672 -15.867 1 95.31 468 ALA B O 1
ATOM 7012 N N . GLU B 1 469 ? -0.686 -23.75 -15.875 1 94.56 469 GLU B N 1
ATOM 7013 C CA . GLU B 1 469 ? -0.896 -23.953 -17.297 1 94.56 469 GLU B CA 1
ATOM 7014 C C . GLU B 1 469 ? 0.121 -23.172 -18.125 1 94.56 469 GLU B C 1
ATOM 7016 O O . GLU B 1 469 ? 0.723 -23.719 -19.062 1 94.56 469 GLU B O 1
ATOM 7021 N N . GLU B 1 470 ? 0.294 -21.922 -17.75 1 93.19 470 GLU B N 1
ATOM 7022 C CA . GLU B 1 470 ? 1.182 -21.062 -18.531 1 93.19 470 GLU B CA 1
ATOM 7023 C C . GLU B 1 470 ? 2.631 -21.531 -18.422 1 93.19 470 GLU B C 1
ATOM 7025 O O . GLU B 1 470 ? 3.371 -21.5 -19.406 1 93.19 470 GLU B O 1
ATOM 7030 N N . ILE B 1 471 ? 3.006 -21.938 -17.297 1 92 471 ILE B N 1
ATOM 7031 C CA . ILE B 1 471 ? 4.371 -22.422 -17.094 1 92 471 ILE B CA 1
ATOM 7032 C C . ILE B 1 471 ? 4.574 -23.719 -17.859 1 92 471 ILE B C 1
ATOM 7034 O O . ILE B 1 471 ? 5.617 -23.922 -18.484 1 92 471 ILE B O 1
ATOM 7038 N N . PHE B 1 472 ? 3.574 -24.625 -17.797 1 92.06 472 PHE B N 1
ATOM 7039 C CA . PHE B 1 472 ? 3.631 -25.891 -18.531 1 92.06 472 PHE B CA 1
ATOM 7040 C C . PHE B 1 472 ? 3.762 -25.625 -20.031 1 92.06 472 PHE B C 1
ATOM 7042 O O . PHE B 1 472 ? 4.617 -26.219 -20.688 1 92.06 472 PHE B O 1
ATOM 7049 N N . ARG B 1 473 ? 2.994 -24.703 -20.531 1 90.38 473 ARG B N 1
ATOM 7050 C CA . ARG B 1 473 ? 3.021 -24.375 -21.953 1 90.38 473 ARG B CA 1
ATOM 7051 C C . ARG B 1 473 ? 4.379 -23.812 -22.359 1 90.38 473 ARG B C 1
ATOM 7053 O O . ARG B 1 473 ? 4.93 -24.188 -23.391 1 90.38 473 ARG B O 1
ATOM 7060 N N . ALA B 1 474 ? 4.871 -22.922 -21.562 1 86.12 474 ALA B N 1
ATOM 7061 C CA . ALA B 1 474 ? 6.148 -22.281 -21.875 1 86.12 474 ALA B CA 1
ATOM 7062 C C . ALA B 1 474 ? 7.27 -23.312 -21.953 1 86.12 474 ALA B C 1
ATOM 7064 O O . ALA B 1 474 ? 8.18 -23.188 -22.781 1 86.12 474 ALA B O 1
ATOM 7065 N N . LYS B 1 475 ? 7.23 -24.297 -21.109 1 84.25 475 LYS B N 1
ATOM 7066 C CA . LYS B 1 475 ? 8.258 -25.328 -21.078 1 84.25 475 LYS B CA 1
ATOM 7067 C C . LYS B 1 475 ? 8.289 -26.125 -22.391 1 84.25 475 LYS B C 1
ATOM 7069 O O . LYS B 1 475 ? 9.367 -26.469 -22.875 1 84.25 475 LYS B O 1
ATOM 7074 N N . PHE B 1 476 ? 7.195 -26.406 -23 1 86.19 476 PHE B N 1
ATOM 7075 C CA . PHE B 1 476 ? 7.141 -27.281 -24.172 1 86.19 476 PHE B CA 1
ATOM 7076 C C . PHE B 1 476 ? 7.145 -26.453 -25.453 1 86.19 476 PHE B C 1
ATOM 7078 O O . PHE B 1 476 ? 7.422 -26.984 -26.531 1 86.19 476 PHE B O 1
ATOM 7085 N N . ILE B 1 477 ? 6.789 -25.172 -25.344 1 78.06 477 ILE B N 1
ATOM 7086 C CA . ILE B 1 477 ? 6.934 -24.312 -26.531 1 78.06 477 ILE B CA 1
ATOM 7087 C C . ILE B 1 477 ? 8.406 -24 -26.766 1 78.06 477 ILE B C 1
ATOM 7089 O O . ILE B 1 477 ? 8.875 -24 -27.906 1 78.06 477 ILE B O 1
ATOM 7093 N N . ALA B 1 478 ? 9.094 -23.719 -25.703 1 65.06 478 ALA B N 1
ATOM 7094 C CA . ALA B 1 478 ? 10.523 -23.438 -25.797 1 65.06 478 ALA B CA 1
ATOM 7095 C C . ALA B 1 478 ? 11.281 -24.641 -26.344 1 65.06 478 ALA B C 1
ATOM 7097 O O . ALA B 1 478 ? 12.258 -24.484 -27.094 1 65.06 478 ALA B O 1
ATOM 7098 N N . GLN B 1 479 ? 10.906 -25.875 -26 1 55.72 479 GLN B N 1
ATOM 7099 C CA . GLN B 1 479 ? 11.562 -27.094 -26.469 1 55.72 479 GLN B CA 1
ATOM 7100 C C . GLN B 1 479 ? 11.312 -27.312 -27.953 1 55.72 479 GLN B C 1
ATOM 7102 O O . GLN B 1 479 ? 12.117 -27.953 -28.641 1 55.72 479 GLN B O 1
ATOM 7107 N N . GLY B 1 480 ? 10.156 -26.875 -28.5 1 45.38 480 GLY B N 1
ATOM 7108 C CA . GLY B 1 480 ? 9.859 -27.047 -29.906 1 45.38 480 GLY B CA 1
ATOM 7109 C C . GLY B 1 480 ? 10.578 -26.047 -30.797 1 45.38 480 GLY B C 1
ATOM 7110 O O . GLY B 1 480 ? 10.445 -26.094 -32.031 1 45.38 480 GLY B O 1
ATOM 7111 N N . ARG B 1 481 ? 11.156 -24.984 -30.312 1 38.53 481 ARG B N 1
ATOM 7112 C CA . ARG B 1 481 ? 11.914 -24.141 -31.234 1 38.53 481 ARG B CA 1
ATOM 7113 C C . ARG B 1 481 ? 13.195 -24.828 -31.688 1 38.53 481 ARG B C 1
ATOM 7115 O O . ARG B 1 481 ? 13.977 -25.297 -30.859 1 38.53 481 ARG B O 1
ATOM 7122 N N . PRO B 1 482 ? 13.172 -25.188 -33.031 1 35.81 482 PRO B N 1
ATOM 7123 C CA . PRO B 1 482 ? 14.414 -25.734 -33.594 1 35.81 482 PRO B CA 1
ATOM 7124 C C . PRO B 1 482 ? 15.633 -24.859 -33.281 1 35.81 482 PRO B C 1
ATOM 7126 O O . PRO B 1 482 ? 15.492 -23.641 -33.125 1 35.81 482 PRO B O 1
#

pLDDT: mean 72.79, std 25.34, range [17.06, 98.06]

Solvent-accessible surface area (backbone atoms only — not comparable to full-atom values): 52573 Å² total; per-residue (Å²): 139,81,82,72,84,80,79,80,73,80,74,79,75,75,76,74,76,73,81,70,66,78,75,64,61,76,74,61,64,84,67,70,77,82,61,86,63,80,68,72,45,71,63,56,47,51,51,52,38,51,26,51,50,51,44,39,42,72,69,30,50,44,86,71,40,74,88,42,20,37,53,75,71,58,26,58,71,46,69,45,66,37,72,92,76,9,34,37,40,37,33,38,49,46,90,41,64,32,52,84,54,50,67,58,42,53,50,44,49,52,51,53,52,51,49,24,20,32,77,70,20,65,77,72,40,96,39,42,43,63,62,65,47,73,44,75,45,80,43,68,60,64,52,70,75,60,82,58,71,49,50,18,34,50,89,85,31,22,48,64,40,46,69,35,36,36,36,34,37,22,23,45,43,58,42,47,47,64,61,49,42,52,33,34,47,47,32,37,28,73,50,57,25,41,27,33,38,36,43,60,21,72,78,64,49,53,55,68,50,35,49,50,65,77,79,65,67,83,53,60,73,68,64,59,90,57,80,64,71,44,99,83,47,73,72,58,60,71,57,39,52,71,52,41,55,79,42,87,77,38,42,35,42,41,50,66,71,54,71,79,58,67,67,36,90,81,31,66,69,104,41,64,78,52,59,56,52,71,58,47,47,54,52,47,48,44,57,56,38,46,25,54,67,51,77,23,38,32,34,39,34,30,50,43,60,34,66,35,65,56,61,53,45,50,49,42,61,39,26,60,22,71,50,102,62,15,40,57,67,21,27,38,39,38,30,33,29,30,49,73,37,40,60,31,41,31,53,39,44,36,49,31,39,73,70,52,31,20,63,56,33,37,36,35,27,46,44,30,34,50,40,89,86,78,63,49,75,38,44,48,33,36,41,89,58,16,55,62,54,41,54,51,46,47,41,51,30,46,52,50,87,84,74,58,83,47,44,47,71,67,68,55,75,86,29,52,44,76,36,53,50,31,48,61,50,38,49,13,38,56,65,15,45,37,60,63,67,54,70,86,64,86,67,77,87,51,48,85,41,84,65,16,63,52,51,51,45,51,47,32,43,51,48,31,44,44,46,53,42,50,50,54,38,51,59,57,54,62,68,65,57,127,139,84,78,74,86,78,80,81,76,82,83,82,75,71,79,74,75,77,81,67,69,77,74,64,62,69,74,69,56,84,75,71,75,81,62,84,63,80,66,70,46,71,64,55,48,51,51,52,37,49,25,52,50,51,44,39,42,72,69,31,48,42,87,73,41,74,87,43,22,38,52,74,70,57,26,60,71,45,69,45,67,37,72,92,75,9,33,36,39,37,34,38,50,47,89,40,63,31,53,83,55,50,67,57,42,53,50,45,49,51,50,52,53,52,50,24,21,33,77,71,20,66,77,72,40,95,39,41,43,62,62,64,49,73,43,78,46,79,42,67,59,63,53,69,74,59,82,59,71,49,47,12,35,48,88,84,33,22,48,65,39,46,70,35,36,37,36,33,38,22,24,46,42,58,42,46,47,64,61,50,41,54,34,33,47,47,31,36,28,73,51,56,25,41,28,33,39,36,43,59,22,73,78,63,51,53,54,67,51,35,49,49,62,76,80,66,66,86,54,60,74,66,63,60,90,57,79,69,72,44,99,82,48,72,72,59,59,72,57,39,52,71,53,40,55,82,43,87,77,38,42,35,43,42,50,68,72,55,72,79,57,61,72,42,75,84,29,57,68,103,40,64,76,51,58,56,51,71,58,47,48,53,50,48,49,43,58,57,37,44,25,55,68,50,78,22,40,33,36,38,34,32,50,43,60,32,68,35,66,57,61,53,45,51,49,43,61,38,25,62,24,63,45,102,64,16,38,57,67,21,27,37,38,36,30,33,30,29,49,73,37,42,62,31,40,31,52,40,44,34,49,31,38,74,69,54,32,20,64,55,32,36,36,34,26,46,45,29,32,51,40,89,88,78,64,49,76,39,45,48,34,36,41,90,56,16,54,59,53,40,54,50,46,48,41,52,29,45,52,50,87,86,74,58,82,48,44,48,70,69,67,53,77,86,30,52,42,77,37,52,51,29,48,60,49,40,49,12,38,57,64,16,45,37,60,64,67,56,69,88,64,84,68,76,86,51,48,86,42,83,63,17,64,52,52,50,44,51,49,32,43,51,49,31,45,43,47,53,42,53,50,53,39,50,58,57,52,60,68,65,56,128

Secondary structure (DSSP, 8-state):
--------------------GGGGGGGGS------SS----HHHHHHHHHHHHHHHHHH-B-TT-TTSBTTTTT-EEEEEEETTTTEEEEEE--SSTT-TTHHHHHHHHHHHHHHHTSHHHHHH-TT---TT--EEEEE---------TTS-S-TTSTTTTEEEEEEEE-SSTTSSHHHHHHHHHHHHHHTT--EEEEE--SSS--HHHHS---SS-SS-----S-----TT----HHHHHHTS--BTTEEEEEGGGS---TTSTT--TT------HHHHHHHHHHHHHH----SEEEEEEEPPSSSSHHHHHHHHHHH-SSSTTSS--EEEEEE-SSHHHHHHHHHHHHHHHHTT--EEEEEETT--EE-TTT--EE-TTTTTTHHHHHHHHHHHHHH-SSS---SSPPP-GGGEEE--B-HHHHHHHHHT--GGGS---S--TTTTSTTSHHHHHHHHHHHHHHHHHHHHHHHHHHHT--/--------------------GGGGGGGS-------SS----HHHHHHHHHHHHHHHHHH-B-TT-TTSBTTTTT-EEEEEEETTTTEEEEEE--SSTT-TTHHHHHHHHHHHHHHHTSHHHHHH-TT---TT--EEEEE---------TTS-S-TT-TTTTEEEEEEEE-SSTTSSHHHHHHHHHHHHHHTT--EEEEE--SSS--HHHHS---SS-SS-----S-----TT----HHHHHHTS--BTTEEEEEGGGS---TTSGGG-SS------HHHHHHHHHHHHHH----SEEEEEEEPPSSSSHHHHHHHHHHHTTSSTTSS--EEEEEE-SSHHHHHHHHHHHHHHHHTT--EEEEEETT--EE-TTT--EE-TTTTTTHHHHHHHHHHHHHH-SSS---SSPPP-GGGEEE--B-HHHHHHHHHT--GGGS---S--TTTTSTTSHHHHHHHHHHHHHHHHHHHHHHHHHHHT--

Foldseek 3Di:
DDDPDDPPPDPPPPPPPPVPPDVPPPVPPPPPDPDPPPPCDPVNFVLLQVLLLVLQQVFACDPLGRPGGQVRLVQWDDWGDDLVQLEIETEGEDLWQLAPCVVVRVVRSLVSLCVLCDPVNVPPPPSRDPVSNRYYHYHYDGHPLPQPCLQLQPDVWLCSQERAEEEQAAQDPPLCRVLLLVLLQLLLVVSPFQEEEEELAQQDGQQCLQAPLPPPDPPLPCPPLPDDPPLPDPPPLVVLAVQQRDDPPYGYHYNVSVPNNCPPPQQPDVRRCPPDPVSSLSVSLCNRTSHNSDHGHYYYYRDDHRDDDNVVSQQCSQPVSDDVRTGHLAYEYGFELAPVRLVRSLVVLLSCQVSLHHHLAYEHEQQWDADPVPRDIGRPHNGPCSVVVSLVSSLVSQCDPDRPDTSDDRDDPLRYFYAHDAPLQVVSSNNNHGLSNDDPDDDDPQQPGDRDSVVRSVSSNSNSNSNSSSSSSVVSVVVPDD/DPDDPDPPPDDVPPPPPPVPPDPPPPVVPDPPDPDPPPPCDPVNFVLLQVLLLVLQQVFACDPLGRPGGQVRLVQWDDWGDDLVQLEIETEGEDLWQQAPCVVVRVVRSLVSLCVLCDPVNVPPPPSRDHVSNRYYHYHYDGHPLPQPVLQLAPVPWLCSQERAEEEQAAQDPPLCSVLLLVLLQLLLVVSPFQEEEEELALQDGQQCLQAPLPPPPPDLPCPPPPDDPPLPDPPPLVVLAVQQRDDPPYGYHYNVSVPNNCPPVCCPDVNRCPPPPVSSLSVSLCNRTSHNSDHGHYYYYRFDHRDDDNVVSQQCSQPPSDDVSTGHLAYEYGFELAPVRLVRSLVVLLSCQVSLHHHLAYEHEQQWDADPVPRDIGRPHNGPCSVVVSLVSSLVSQCDPDRPDTSDDRDDPLRYFYAHDAPLQVVSSNNNHGLSNDDPDDDDPQQPGDRDSVVRSVSSNSNSNSNSSSSSSVVSVVVPPD

Nearest PDB structures (foldseek):
  8zkc-assembly1_A-2  TM=7.589E-01  e=1.474E-22  Escherichia coli
  5auq-assembly4_D  TM=8.428E-01  e=8.102E-12  Thermococcus kodakarensis KOD1
  5auq-assembly3_G  TM=8.172E-01  e=7.267E-12  Thermococcus kodakarensis KOD1
  6g2g-assembly1_A  TM=7.578E-01  e=3.786E-12  Thermochaetoides thermophila DSM 1495
  5auq-assembly1_H  TM=8.351E-01  e=1.368E-10  Thermococcus kodakarensis KOD1

InterPro domains:
  IPR000808 Iron-sulfur cluster carrier protein-like, conserved site [PS01215] (293-309)
  IPR002744 MIP18 family-like [PF01883] (52-115)
  IPR019591 Mrp/NBP35 ATP-binding protein [MF_02040] (157-472)
  IPR019591 Mrp/NBP35 ATP-binding protein [cd02037] (164-388)
  IPR027417 P-loop containing nucleoside triphosphate hydrolase [G3DSA:3.40.50.300] (158-448)
  IPR027417 P-loop containing nucleoside triphosphate hydrolase [SSF52540] (161-392)
  IPR033756 Flagellum site-determining protein YlxH/ Fe-S cluster assembling factor NBP35 [PF10609] (162-439)
  IPR034904 Fe-S cluster assembly domain superfamily [G3DSA:3.30.300.130] (43-147)
  IPR034904 Fe-S cluster assembly domain superfamily [SSF117916] (45-116)
  IPR044304 Iron-sulfur protein NUBPL-like [PTHR42961] (67-441)

Organism: NCBI:txid72520

Sequence (964 aa):
MKIRAQRSAGRNETKRVENSSSLGVLYNLFRFSSSNAGQFDIREMAELQDKVLRCLDATVFDPCMPNRSIVDLGLVKSVRVDPAKGKIALSLVYPTAGHPHLGKVKHDITQALHAATSPSAQTFLPFALPPSLRSVDIAVPPPTLSSSPSSSAPLGSGLSHVQNIVAVSSCKGGVGKSTVAVNLALALAKQGNRVGLLDVDIYGPSLPTLLHVKGGRGGRPSLPPQPQIHPTLTLPSSLLRHLLPPFPPLKHLSFGHVKPSPALPGAGGVEAAVLRGPLASKVVTQLLLSTEWGELDYLLLDLPPGTGDVQITVTQAVGGGGGREGGLNGAVVVTTPQELAMVDVVKGVRMLEEMQVPTLACVVNMAYFVCDACDAQHHVFGGKEGKERLKARVRGAMRGEGGREGAGEVLTEEGFFELPLSPAVSRGNDTGRPVMMEDGGEGGREGGKKGGREAIQQVYFALATRVAEEIFRAKFIAQGRPMKIRAQRSAGRNETKRVENSSSLGVLYNLFRFSSSNAGQFDIREMAELQDKVLRCLDATVFDPCMPNRSIVDLGLVKSVRVDPAKGKIALSLVYPTAGHPHLGKVKHDITQALHAATSPSAQTFLPFALPPSLRSVDIAVPPPTLSSSPSSSAPLGSGLSHVQNIVAVSSCKGGVGKSTVAVNLALALAKQGNRVGLLDVDIYGPSLPTLLHVKGGRGGRPSLPPQPQIHPTLTLPSSLLRHLLPPFPPLKHLSFGHVKPSPALPGAGGVEAAVLRGPLASKVVTQLLLSTEWGELDYLLLDLPPGTGDVQITVTQAVGGGGGREGGLNGAVVVTTPQELAMVDVVKGVRMLEEMQVPTLACVVNMAYFVCDACDAQHHVFGGKEGKERLKARVRGAMRGEGGREGAGEVLTEEGFFELPLSPAVSRGNDTGRPVMMEDGGEGGREGGKKGGREAIQQVYFALATRVAEEIFRAKFIAQGRP

Radius of gyration: 37.66 Å; Cα contacts (8 Å, |Δi|>4): 1755; chains: 2; bounding box: 100×147×77 Å